Protein 3NO4 (pdb70)

Secondary structure (DSSP, 8-state):
--S---HHHHHHHS---GGGS-HHHHHHHHHH--EEEEEE--B--BTTTB-TTHHHHHHHHHHHHHHHHHT-EEPPPB----GGGTTSTT-B---HHHHHHHHHHHHHHHHHHT--EEEEEE--TTHHHHHHHHHHHHHHHHHHHT-TTGGG-EEEEEE---HHHHHHHHHHHGGGS-SSS-HHHHHHHHHH-GGG-------SS---------HHHHHHHSTT-----GGG--HHHHHHHHHHHHHHHHHHHHHHHH--/---------GGGS-HHHHHHHHHH--EEEEEE--B--BTTTB-TTHHHHHHHHHHHHHHHHH--EEPPPB----GGGTTSTT-B---HHHHHHHHHHHHHHHHHHT--EEEEEE--TTHHHHHHHHHHHHHHHHHHHT-TTGGG-EEEEEE---HHHHHHHHHHHGGGS-SSS-HHHHHHHHHH-GGG-------SS---------HHHHHHHSTT-----GGG--HHHHHHHHHHHHHHHHHHHHHHHH--/---GGGS-HHHHHHHHHH--EEEEEE--B--BTTTB-TTHHHHHHHHHHHHHHHHHT-EEPPPB----GGGTTSTT-B---HHHHHHHHHHHHHHHHHHT--EEEEEE--GGGHHHHHHHHHHHHHHHHHHT-TTGGG-EEEEEE---HHHHHHHHHHHGGGG-SSS-HHHHHHHHHH-GGG-------S----S-----HHHHHHHSTT-----GGG--HHHHHHHHHHHHHHHHHHHHHHHH--

Foldseek 3Di:
DVVDPQVLLCVQQPALEPVPDDPVRVLVLLVVFLEEEEEEEFQADFFQFAHSQLFQSLSRSLQSLLCRVAVHHYYDYHRHDCQLRVVDPRGDHDDLVVVLVVLLVVQLVSVLVPRAEYEYETRDPVNPVSVVVSQVVNLVVCVVVVRVCSVRHDYDYHYLVAPQVVVLLCVQQNQQQADGSGLQSRLQVCLSGVVSGGDDDDPPDFQHDDDTDGNVVQCVRGVRNGSHDNVSHHVVSNVVSSVNSNVRVSVVSCCRRPPD/DDDAFFQAEPVPDDPVRVLVVLVPFLEEEEEEEFQADFFPFAHSQLWQLLSVLLQRLLRRVAHHHYYDYNRHDCQLRVVDPRGDHDDLVVVLVVLLVVQLVSVLVPRAEYEYETRDPVNPVSVVVSQVVNLVVCVVVPRVCSVRHDYDYDYLVAPQVVVLLCVQQNLQQADGSGLLSRLLVCLSCVPSGGDDDDDPDFQHDDDTDGNVVSCVRGVRNGSHDNVSHHVVSSVVSSVNSSVVVSVVSVCRRPDD/DFEPVPDDPVVVLVVLVPFQEEEEEEEAQADQFPFDHSQLFQLLSVLLQVLLRVLQVHYYYYYRRHDCQLRVVDPGGDHDDLVVVLVVLLVVQVVSVLVRRAEYEYETRDPVRPVSVVVSQVVNLVVCVVVVRVCSVRHDYDYDYLVFPQVVVLLCVQQNQQQADGSGLQSLLLVCLSCVVSGGDDDDPPDAAHDDDTDGNVVSCVRGVRNGSHDNVSHHVVSSVVSSVNSNVRVSVVSCCRRPDD

B-factor: mean 28.72, std 9.18, range [11.73, 65.74]

Nearest PDB structures (foldseek):
  3no4-assembly1_B  TM=9.824E-01  e=8.957E-45  Nostoc punctiforme PCC 73102
  3a6g-assembly1_B  TM=8.422E-01  e=2.022E-15  Pseudomonas putida
  3a6g-assembly1_C  TM=8.272E-01  e=2.147E-15  Pseudomonas putida
  1j2t-assembly1_B  TM=8.326E-01  e=1.020E-14  Pseudomonas putida
  3a6j-assembly1_D  TM=8.294E-01  e=6.154E-14  Pseudomonas putida

Sequence (758 aa):
DKIHHHHHHENLYFQQGLLHLSTWQEVEAYLQQQSKGIIFPIGSTEQHGPTGLIGTDAICAEAIAAGVGDATGAIVGPTINVGALHHTAFPGTISLRPSTLIQVVRDYVTCLAKKAGFSKFYFINGHGGNIATLKAAFSETYAHLEDLQIANAQQVQCQQVANWFCGSVYKLAKELYGDDQEGSHATPSEVALTQYVYPEAIKQQAPLSPEVASGHRIYSAADFRVRYPDGRGSNPGLATPEHGKQFYDLAVKELSNNGYLEFVVNADHENLYFQGLLHLSTWQEVEAYLQQQQSKGIIFPIGSTEQHGPTGLIGTDAICAEAIAAGVGDATGAIIVGPTINVGALHHTAFPGTISLRPSTLIQVVRDYVTCLAKKAGFSKFYFINGHGGNIATLKAAFSETYAHLEDLQIANAQQVQCQQVANWFCGSVYKLAKKELYGDDQEGSHATPSEVALTQYVYPEAIKQAPLSPEEVASSGHRIYSAADFRVRYPDGRGSNPGLATPEHGKQFYDLAVKELSNGYLEEFVVNADQGLLHLSTWQEVEAYLQQQQSKGIIFPIGSTEQHGPTGLIGTDAICAEAIAAGVGDDATGAIVGPTINVGALHHTAFPGTISLRPSTLIQQVVRDYVTCLAKAGFSKFYFINGHGGNIATLKKAAFSETYAHLEDLQIANAQQVQCQQVANWFCGSVYKLAKELYGDDQEGSHATPSEVALTQYVYPEAIKQAPLSPEVASGHRIYSAADFRVRYPDGRGSNPGLATPEHGKQFYDLAVKELSNNGYLEEFVVNAD

Radius of gyration: 27.19 Å; Cα contacts (8 Å, |Δi|>4): 1730; chains: 3; bounding box: 69×75×57 Å

CATH classification: 3.40.50.10310

InterPro domains:
  IPR003785 Creatininase/formamide hydrolase [PF02633] (6-238)
  IPR003785 Creatininase/formamide hydrolase [PTHR35005] (1-244)
  IPR024087 Creatininase-like superfamily [G3DSA:3.40.50.10310] (1-248)
  IPR024087 Creatininase-like superfamily [SSF102215] (1-245)

Organism: Nostoc punctiforme (strain ATCC 29133 / PCC 73102) (NCBI:txid63737)

Structure (mmCIF, N/CA/C/O backbone):
data_3NO4
#
_entry.id   3NO4
#
_cell.length_a   89.085
_cell.length_b   89.085
_cell.length_c   211.563
_cell.angle_alpha   90.000
_cell.angle_beta   90.000
_cell.angle_gamma   90.000
#
_symmetry.space_group_name_H-M   'P 41 21 2'
#
loop_
_entity.id
_entity.type
_entity.pdbx_description
1 polymer 'creatinine amidohydrolase'
2 non-polymer 'NICKEL (II) ION'
3 non-polymer 'UNKNOWN LIGAND'
4 non-polymer 'CHLORIDE ION'
5 non-polymer 1,2-ETHANEDIOL
6 water water
#
loop_
_atom_site.group_PDB
_atom_site.id
_atom_site.type_symbol
_atom_site.label_atom_id
_atom_site.label_alt_id
_atom_site.label_comp_id
_atom_site.label_asym_id
_atom_site.label_entity_id
_atom_site.label_seq_id
_atom_site.pdbx_PDB_ins_code
_atom_site.Cartn_x
_atom_site.Cartn_y
_atom_site.Cartn_z
_atom_site.occupancy
_atom_site.B_iso_or_equiv
_atom_site.auth_seq_id
_atom_site.auth_comp_id
_atom_site.auth_asym_id
_atom_site.auth_atom_id
_atom_site.pdbx_PDB_model_num
ATOM 1 N N . ASP A 1 4 ? 77.493 45.119 15.666 1.00 62.25 -15 ASP A N 1
ATOM 2 C CA . ASP A 1 4 ? 76.403 44.309 15.031 1.00 61.90 -15 ASP A CA 1
ATOM 3 C C . ASP A 1 4 ? 76.498 42.784 15.386 1.00 60.75 -15 ASP A C 1
ATOM 4 O O . ASP A 1 4 ? 77.582 42.216 15.507 1.00 59.49 -15 ASP A O 1
ATOM 9 N N . LYS A 1 5 ? 75.324 42.163 15.522 1.00 60.82 -14 LYS A N 1
ATOM 10 C CA . LYS A 1 5 ? 75.107 40.762 15.967 1.00 59.81 -14 LYS A CA 1
ATOM 11 C C . LYS A 1 5 ? 75.694 39.690 15.024 1.00 57.77 -14 LYS A C 1
ATOM 12 O O . LYS A 1 5 ? 76.380 38.761 15.477 1.00 56.39 -14 LYS A O 1
ATOM 18 N N . ILE A 1 6 ? 75.414 39.828 13.723 1.00 56.85 -13 ILE A N 1
ATOM 19 C CA . ILE A 1 6 ? 75.887 38.888 12.683 1.00 55.18 -13 ILE A CA 1
ATOM 20 C C . ILE A 1 6 ? 77.344 39.212 12.282 1.00 54.45 -13 ILE A C 1
ATOM 21 O O . ILE A 1 6 ? 78.180 38.300 12.145 1.00 52.98 -13 ILE A O 1
ATOM 26 N N . HIS A 1 7 ? 77.638 40.513 12.143 1.00 54.68 -12 HIS A N 1
ATOM 27 C CA . HIS A 1 7 ? 78.923 41.043 11.633 1.00 54.05 -12 HIS A CA 1
ATOM 28 C C . HIS A 1 7 ? 79.658 41.848 12.722 1.00 53.94 -12 HIS A C 1
ATOM 29 O O . HIS A 1 7 ? 79.504 43.076 12.807 1.00 54.51 -12 HIS A O 1
ATOM 36 N N . HIS A 1 8 ? 80.412 41.144 13.571 1.00 52.61 -11 HIS A N 1
ATOM 37 C CA . HIS A 1 8 ? 81.180 41.765 14.678 1.00 53.11 -11 HIS A CA 1
ATOM 38 C C . HIS A 1 8 ? 82.706 41.538 14.552 1.00 51.76 -11 HIS A C 1
ATOM 39 O O . HIS A 1 8 ? 83.417 41.654 15.552 1.00 52.12 -11 HIS A O 1
ATOM 46 N N . HIS A 1 9 ? 83.194 41.217 13.343 1.00 50.12 -10 HIS A N 1
ATOM 47 C CA . HIS A 1 9 ? 84.634 41.216 13.028 1.00 48.89 -10 HIS A CA 1
ATOM 48 C C . HIS A 1 9 ? 84.878 42.148 11.838 1.00 49.38 -10 HIS A C 1
ATOM 49 O O . HIS A 1 9 ? 85.124 41.701 10.720 1.00 48.20 -10 HIS A O 1
ATOM 56 N N . HIS A 1 10 ? 84.825 43.454 12.102 1.00 50.68 -9 HIS A N 1
ATOM 57 C CA . HIS A 1 10 ? 84.796 44.458 11.027 1.00 52.11 -9 HIS A CA 1
ATOM 58 C C . HIS A 1 10 ? 86.097 44.583 10.190 1.00 50.99 -9 HIS A C 1
ATOM 59 O O . HIS A 1 10 ? 85.994 44.714 8.965 1.00 50.46 -9 HIS A O 1
ATOM 66 N N . HIS A 1 11 ? 87.279 44.517 10.824 1.00 50.14 -8 HIS A N 1
ATOM 67 C CA . HIS A 1 11 ? 88.577 44.534 10.088 1.00 49.60 -8 HIS A CA 1
ATOM 68 C C . HIS A 1 11 ? 88.701 43.321 9.142 1.00 47.41 -8 HIS A C 1
ATOM 69 O O . HIS A 1 11 ? 89.121 43.472 7.992 1.00 46.07 -8 HIS A O 1
ATOM 76 N N . HIS A 1 12 ? 88.346 42.133 9.650 1.00 45.54 -7 HIS A N 1
ATOM 77 C CA . HIS A 1 12 ? 88.247 40.921 8.827 1.00 43.71 -7 HIS A CA 1
ATOM 78 C C . HIS A 1 12 ? 87.339 41.079 7.594 1.00 43.53 -7 HIS A C 1
ATOM 79 O O . HIS A 1 12 ? 87.741 40.750 6.475 1.00 41.60 -7 HIS A O 1
ATOM 86 N N . GLU A 1 13 ? 86.126 41.589 7.820 1.00 44.14 -6 GLU A N 1
ATOM 87 C CA . GLU A 1 13 ? 85.156 41.833 6.736 1.00 44.83 -6 GLU A CA 1
ATOM 88 C C . GLU A 1 13 ? 85.622 42.857 5.690 1.00 44.28 -6 GLU A C 1
ATOM 89 O O . GLU A 1 13 ? 85.401 42.661 4.497 1.00 43.07 -6 GLU A O 1
ATOM 95 N N . ASN A 1 14 ? 86.269 43.929 6.137 1.00 44.70 -5 ASN A N 1
ATOM 96 C CA . ASN A 1 14 ? 86.859 44.921 5.204 1.00 45.60 -5 ASN A CA 1
ATOM 97 C C . ASN A 1 14 ? 87.941 44.321 4.321 1.00 43.93 -5 ASN A C 1
ATOM 98 O O . ASN A 1 14 ? 87.980 44.622 3.130 1.00 43.36 -5 ASN A O 1
ATOM 103 N N . LEU A 1 15 ? 88.773 43.449 4.904 1.00 42.36 -4 LEU A N 1
ATOM 104 C CA . LEU A 1 15 ? 89.881 42.817 4.179 1.00 41.72 -4 LEU A CA 1
ATOM 105 C C . LEU A 1 15 ? 89.418 41.661 3.285 1.00 41.19 -4 LEU A C 1
ATOM 106 O O . LEU A 1 15 ? 89.893 41.562 2.159 1.00 40.53 -4 LEU A O 1
ATOM 111 N N . TYR A 1 16 ? 88.514 40.799 3.804 1.00 41.19 -3 TYR A N 1
ATOM 112 C CA . TYR A 1 16 ? 88.059 39.555 3.121 1.00 39.49 -3 TYR A CA 1
ATOM 113 C C . TYR A 1 16 ? 87.010 39.787 2.033 1.00 40.01 -3 TYR A C 1
ATOM 114 O O . TYR A 1 16 ? 87.103 39.181 0.965 1.00 39.47 -3 TYR A O 1
ATOM 123 N N . PHE A 1 17 ? 86.007 40.641 2.293 1.00 40.90 -2 PHE A N 1
ATOM 124 C CA . PHE A 1 17 ? 84.908 40.881 1.333 1.00 41.75 -2 PHE A CA 1
ATOM 125 C C . PHE A 1 17 ? 85.271 41.970 0.334 1.00 42.24 -2 PHE A C 1
ATOM 126 O O . PHE A 1 17 ? 84.660 43.039 0.311 1.00 43.51 -2 PHE A O 1
ATOM 134 N N . GLN A 1 18 ? 86.301 41.664 -0.460 1.00 41.41 -1 GLN A N 1
ATOM 135 C CA A GLN A 1 18 ? 86.753 42.492 -1.583 0.50 41.92 -1 GLN A CA 1
ATOM 136 C CA B GLN A 1 18 ? 86.703 42.476 -1.601 0.50 42.09 -1 GLN A CA 1
ATOM 137 C C . GLN A 1 18 ? 87.030 41.555 -2.758 1.00 41.20 -1 GLN A C 1
ATOM 138 O O . GLN A 1 18 ? 87.271 40.332 -2.557 1.00 40.32 -1 GLN A O 1
ATOM 149 N N . GLY A 1 19 ? 86.986 42.125 -3.965 1.00 40.88 0 GLY A N 1
ATOM 150 C CA . GLY A 1 19 ? 87.251 41.373 -5.199 1.00 39.19 0 GLY A CA 1
ATOM 151 C C . GLY A 1 19 ? 86.067 40.458 -5.508 1.00 37.76 0 GLY A C 1
ATOM 152 O O . GLY A 1 19 ? 84.900 40.844 -5.248 1.00 39.68 0 GLY A O 1
ATOM 161 N N . LEU A 1 21 ? 84.886 36.702 -4.650 1.00 26.80 2 LEU A N 1
ATOM 162 C CA . LEU A 1 21 ? 84.882 35.409 -3.991 1.00 25.01 2 LEU A CA 1
ATOM 163 C C . LEU A 1 21 ? 83.966 34.422 -4.733 1.00 23.85 2 LEU A C 1
ATOM 164 O O . LEU A 1 21 ? 82.836 34.747 -5.052 1.00 23.46 2 LEU A O 1
ATOM 169 N N . LEU A 1 22 ? 84.455 33.198 -4.959 1.00 22.70 3 LEU A N 1
ATOM 170 C CA . LEU A 1 22 ? 83.647 32.142 -5.512 1.00 21.69 3 LEU A CA 1
ATOM 171 C C . LEU A 1 22 ? 82.364 31.969 -4.744 1.00 21.84 3 LEU A C 1
ATOM 172 O O . LEU A 1 22 ? 81.313 31.819 -5.351 1.00 21.81 3 LEU A O 1
ATOM 177 N N . HIS A 1 23 ? 82.454 31.972 -3.414 1.00 22.39 4 HIS A N 1
ATOM 178 C CA . HIS A 1 23 ? 81.276 31.779 -2.555 1.00 23.12 4 HIS A CA 1
ATOM 179 C C . HIS A 1 23 ? 80.206 32.867 -2.695 1.00 24.04 4 HIS A C 1
ATOM 180 O O . HIS A 1 23 ? 79.036 32.573 -2.486 1.00 24.87 4 HIS A O 1
ATOM 187 N N . LEU A 1 24 ? 80.579 34.081 -3.115 1.00 25.17 5 LEU A N 1
ATOM 188 C CA . LEU A 1 24 ? 79.611 35.159 -3.342 1.00 27.02 5 LEU A CA 1
ATOM 189 C C . LEU A 1 24 ? 79.264 35.365 -4.837 1.00 27.42 5 LEU A C 1
ATOM 190 O O . LEU A 1 24 ? 78.860 36.447 -5.228 1.00 27.35 5 LEU A O 1
ATOM 195 N N . SER A 1 25 ? 79.407 34.312 -5.649 1.00 26.88 6 SER A N 1
ATOM 196 C CA . SER A 1 25 ? 79.175 34.338 -7.087 1.00 26.52 6 SER A CA 1
ATOM 197 C C . SER A 1 25 ? 78.168 33.250 -7.479 1.00 26.50 6 SER A C 1
ATOM 198 O O . SER A 1 25 ? 78.056 32.223 -6.819 1.00 26.26 6 SER A O 1
ATOM 201 N N . THR A 1 26 ? 77.451 33.480 -8.573 1.00 26.64 7 THR A N 1
ATOM 202 C CA . THR A 1 26 ? 76.589 32.476 -9.157 1.00 26.28 7 THR A CA 1
ATOM 203 C C . THR A 1 26 ? 77.425 31.669 -10.136 1.00 25.75 7 THR A C 1
ATOM 204 O O . THR A 1 26 ? 78.564 32.070 -10.535 1.00 25.17 7 THR A O 1
ATOM 208 N N . TRP A 1 27 ? 76.865 30.531 -10.537 1.00 24.45 8 TRP A N 1
ATOM 209 C CA . TRP A 1 27 ? 77.488 29.723 -11.551 1.00 23.26 8 TRP A CA 1
ATOM 210 C C . TRP A 1 27 ? 77.590 30.492 -12.878 1.00 23.91 8 TRP A C 1
ATOM 211 O O . TRP A 1 27 ? 78.580 30.364 -13.560 1.00 23.97 8 TRP A O 1
ATOM 222 N N . GLN A 1 28 ? 76.579 31.263 -13.232 1.00 25.25 9 GLN A N 1
ATOM 223 C CA . GLN A 1 28 ? 76.641 32.123 -14.438 1.00 26.99 9 GLN A CA 1
ATOM 224 C C . GLN A 1 28 ? 77.781 33.154 -14.401 1.00 26.89 9 GLN A C 1
ATOM 225 O O . GLN A 1 28 ? 78.475 33.360 -15.399 1.00 27.48 9 GLN A O 1
ATOM 231 N N . GLU A 1 29 ? 77.998 33.769 -13.237 1.00 27.52 10 GLU A N 1
ATOM 232 C CA . GLU A 1 29 ? 79.158 34.685 -13.024 1.00 26.55 10 GLU A CA 1
ATOM 233 C C . GLU A 1 29 ? 80.489 33.957 -13.174 1.00 25.27 10 GLU A C 1
ATOM 234 O O . GLU A 1 29 ? 81.399 34.509 -13.784 1.00 24.48 10 GLU A O 1
ATOM 240 N N . VAL A 1 30 ? 80.586 32.722 -12.656 1.00 24.18 11 VAL A N 1
ATOM 241 C CA . VAL A 1 30 ? 81.795 31.907 -12.831 1.00 23.62 11 VAL A CA 1
ATOM 242 C C . VAL A 1 30 ? 82.037 31.526 -14.317 1.00 24.42 11 VAL A C 1
ATOM 243 O O . VAL A 1 30 ? 83.165 31.630 -14.783 1.00 23.86 11 VAL A O 1
ATOM 247 N N . GLU A 1 31 ? 80.975 31.121 -15.022 1.00 24.18 12 GLU A N 1
ATOM 248 C CA . GLU A 1 31 ? 80.998 30.907 -16.457 1.00 25.71 12 GLU A CA 1
ATOM 249 C C . GLU A 1 31 ? 81.456 32.168 -17.208 1.00 26.54 12 GLU A C 1
ATOM 250 O O . GLU A 1 31 ? 82.334 32.080 -18.066 1.00 27.20 12 GLU A O 1
ATOM 256 N N . ALA A 1 32 ? 80.913 33.330 -16.854 1.00 26.78 13 ALA A N 1
ATOM 257 C CA . ALA A 1 32 ? 81.350 34.596 -17.468 1.00 27.83 13 ALA A CA 1
ATOM 258 C C . ALA A 1 32 ? 82.848 34.879 -17.189 1.00 27.47 13 ALA A C 1
ATOM 259 O O . ALA A 1 32 ? 83.596 35.208 -18.111 1.00 27.76 13 ALA A O 1
ATOM 261 N N . TYR A 1 33 ? 83.282 34.686 -15.942 1.00 27.02 14 TYR A N 1
ATOM 262 C CA . TYR A 1 33 ? 84.699 34.819 -15.548 1.00 25.86 14 TYR A CA 1
ATOM 263 C C . TYR A 1 33 ? 85.629 33.937 -16.369 1.00 26.62 14 TYR A C 1
ATOM 264 O O . TYR A 1 33 ? 86.691 34.409 -16.804 1.00 26.80 14 TYR A O 1
ATOM 273 N N . LEU A 1 34 ? 85.237 32.670 -16.560 1.00 26.83 15 LEU A N 1
ATOM 274 C CA . LEU A 1 34 ? 86.032 31.703 -17.334 1.00 26.84 15 LEU A CA 1
ATOM 275 C C . LEU A 1 34 ? 86.258 32.052 -18.808 1.00 28.64 15 LEU A C 1
ATOM 276 O O . LEU A 1 34 ? 87.171 31.501 -19.408 1.00 28.58 15 LEU A O 1
ATOM 281 N N . GLN A 1 35 ? 85.446 32.947 -19.377 1.00 30.52 16 GLN A N 1
ATOM 282 C CA . GLN A 1 35 ? 85.740 33.503 -20.712 1.00 32.24 16 GLN A CA 1
ATOM 283 C C . GLN A 1 35 ? 87.009 34.382 -20.700 1.00 32.40 16 GLN A C 1
ATOM 284 O O . GLN A 1 35 ? 87.693 34.443 -21.701 1.00 32.29 16 GLN A O 1
ATOM 290 N N . GLN A 1 36 ? 87.280 35.053 -19.566 1.00 32.64 17 GLN A N 1
ATOM 291 C CA A GLN A 1 36 ? 88.378 36.021 -19.421 0.50 32.74 17 GLN A CA 1
ATOM 292 C CA B GLN A 1 36 ? 88.393 36.021 -19.432 0.50 32.94 17 GLN A CA 1
ATOM 293 C C . GLN A 1 36 ? 89.631 35.390 -18.786 1.00 31.57 17 GLN A C 1
ATOM 294 O O . GLN A 1 36 ? 90.737 35.774 -19.104 1.00 31.33 17 GLN A O 1
ATOM 305 N N . SER A 1 37 ? 89.455 34.434 -17.875 1.00 30.13 18 SER A N 1
ATOM 306 C CA . SER A 1 37 ? 90.589 33.863 -17.141 1.00 28.89 18 SER A CA 1
ATOM 307 C C . SER A 1 37 ? 90.371 32.430 -16.752 1.00 27.94 18 SER A C 1
ATOM 308 O O . SER A 1 37 ? 89.247 32.055 -16.502 1.00 27.91 18 SER A O 1
ATOM 311 N N . LYS A 1 38 ? 91.456 31.640 -16.698 1.00 26.53 19 LYS A N 1
ATOM 312 C CA . LYS A 1 38 ? 91.390 30.262 -16.215 1.00 26.21 19 LYS A CA 1
ATOM 313 C C . LYS A 1 38 ? 92.074 30.093 -14.848 1.00 24.09 19 LYS A C 1
ATOM 314 O O . LYS A 1 38 ? 92.275 28.958 -14.404 1.00 22.76 19 LYS A O 1
ATOM 320 N N . GLY A 1 39 ? 92.349 31.209 -14.157 1.00 23.07 20 GLY A N 1
ATOM 321 C CA . GLY A 1 39 ? 93.016 31.185 -12.871 1.00 22.16 20 GLY A CA 1
ATOM 322 C C . GLY A 1 39 ? 92.063 31.259 -11.680 1.00 22.04 20 GLY A C 1
ATOM 323 O O . GLY A 1 39 ? 90.974 31.827 -11.761 1.00 22.70 20 GLY A O 1
ATOM 324 N N . ILE A 1 40 ? 92.469 30.625 -10.588 1.00 21.19 21 ILE A N 1
ATOM 325 C CA . ILE A 1 40 ? 91.772 30.655 -9.320 1.00 20.69 21 ILE A CA 1
ATOM 326 C C . ILE A 1 40 ? 92.818 30.577 -8.186 1.00 20.10 21 ILE A C 1
ATOM 327 O O . ILE A 1 40 ? 93.839 29.858 -8.304 1.00 20.39 21 ILE A O 1
ATOM 332 N N . ILE A 1 41 ? 92.567 31.350 -7.134 1.00 20.94 22 ILE A N 1
ATOM 333 C CA . ILE A 1 41 ? 93.405 31.402 -5.930 1.00 20.92 22 ILE A CA 1
ATOM 334 C C . ILE A 1 41 ? 92.683 30.617 -4.846 1.00 21.05 22 ILE A C 1
ATOM 335 O O . ILE A 1 41 ? 91.465 30.831 -4.644 1.00 22.04 22 ILE A O 1
ATOM 340 N N . PHE A 1 42 ? 93.381 29.648 -4.244 1.00 20.25 23 PHE A N 1
ATOM 341 C CA . PHE A 1 42 ? 92.946 29.024 -2.998 1.00 20.59 23 PHE A CA 1
ATOM 342 C C . PHE A 1 42 ? 93.777 29.469 -1.809 1.00 21.18 23 PHE A C 1
ATOM 343 O O . PHE A 1 42 ? 94.986 29.259 -1.823 1.00 22.12 23 PHE A O 1
ATOM 351 N N . PRO A 1 43 ? 93.138 30.075 -0.779 1.00 21.78 24 PRO A N 1
ATOM 352 C CA . PRO A 1 43 ? 93.890 30.243 0.465 1.00 22.17 24 PRO A CA 1
ATOM 353 C C . PRO A 1 43 ? 93.934 28.893 1.176 1.00 20.83 24 PRO A C 1
ATOM 354 O O . PRO A 1 43 ? 92.901 28.207 1.239 1.00 21.62 24 PRO A O 1
ATOM 358 N N . ILE A 1 44 ? 95.105 28.503 1.649 1.00 20.38 25 ILE A N 1
ATOM 359 C CA . ILE A 1 44 ? 95.265 27.291 2.436 1.00 19.77 25 ILE A CA 1
ATOM 360 C C . ILE A 1 44 ? 96.035 27.588 3.705 1.00 19.59 25 ILE A C 1
ATOM 361 O O . ILE A 1 44 ? 97.119 28.132 3.657 1.00 21.61 25 ILE A O 1
ATOM 366 N N . GLY A 1 45 ? 95.445 27.257 4.844 1.00 20.11 26 GLY A N 1
ATOM 367 C CA . GLY A 1 45 ? 96.136 27.352 6.130 1.00 20.81 26 GLY A CA 1
ATOM 368 C C . GLY A 1 45 ? 96.102 26.070 6.951 1.00 21.44 26 GLY A C 1
ATOM 369 O O . GLY A 1 45 ? 96.421 24.961 6.458 1.00 21.01 26 GLY A O 1
ATOM 370 N N . SER A 1 46 ? 95.754 26.242 8.219 1.00 21.51 27 SER A N 1
ATOM 371 C CA . SER A 1 46 ? 95.837 25.198 9.218 1.00 21.33 27 SER A CA 1
ATOM 372 C C . SER A 1 46 ? 95.090 25.625 10.458 1.00 20.61 27 SER A C 1
ATOM 373 O O . SER A 1 46 ? 94.880 26.834 10.686 1.00 21.23 27 SER A O 1
ATOM 376 N N . THR A 1 47 ? 94.715 24.645 11.258 1.00 19.05 28 THR A N 1
ATOM 377 C CA . THR A 1 47 ? 94.058 24.842 12.549 1.00 19.61 28 THR A CA 1
ATOM 378 C C . THR A 1 47 ? 94.991 24.180 13.561 1.00 19.95 28 THR A C 1
ATOM 379 O O . THR A 1 47 ? 94.964 22.977 13.715 1.00 18.79 28 THR A O 1
ATOM 383 N N . GLU A 1 48 ? 95.872 24.976 14.184 1.00 20.58 29 GLU A N 1
ATOM 384 C CA . GLU A 1 48 ? 96.929 24.420 15.041 1.00 20.80 29 GLU A CA 1
ATOM 385 C C . GLU A 1 48 ? 97.374 25.425 16.074 1.00 20.95 29 GLU A C 1
ATOM 386 O O . GLU A 1 48 ? 97.387 26.641 15.809 1.00 20.35 29 GLU A O 1
ATOM 392 N N . GLN A 1 49 ? 97.856 24.897 17.193 1.00 20.42 30 GLN A N 1
ATOM 393 C CA . GLN A 1 49 ? 98.430 25.704 18.256 1.00 21.07 30 GLN A CA 1
ATOM 394 C C . GLN A 1 49 ? 99.446 26.743 17.719 1.00 20.57 30 GLN A C 1
ATOM 395 O O . GLN A 1 49 ? 100.230 26.449 16.813 1.00 20.39 30 GLN A O 1
ATOM 401 N N . HIS A 1 50 ? 99.386 27.951 18.243 1.00 21.03 31 HIS A N 1
ATOM 402 C CA . HIS A 1 50 ? 100.401 28.998 17.989 1.00 22.74 31 HIS A CA 1
ATOM 403 C C . HIS A 1 50 ? 100.877 29.644 19.307 1.00 23.19 31 HIS A C 1
ATOM 404 O O . HIS A 1 50 ? 100.990 30.839 19.433 1.00 23.37 31 HIS A O 1
ATOM 411 N N . GLY A 1 51 ? 101.231 28.804 20.274 1.00 23.14 32 GLY A N 1
ATOM 412 C CA . GLY A 1 51 ? 101.772 29.273 21.508 1.00 24.14 32 GLY A CA 1
ATOM 413 C C . GLY A 1 51 ? 100.699 29.839 22.432 1.00 24.57 32 GLY A C 1
ATOM 414 O O . GLY A 1 51 ? 99.511 29.748 22.120 1.00 25.10 32 GLY A O 1
ATOM 415 N N . PRO A 1 52 ? 101.111 30.376 23.588 1.00 25.32 33 PRO A N 1
ATOM 416 C CA . PRO A 1 52 ? 100.185 31.029 24.554 1.00 25.72 33 PRO A CA 1
ATOM 417 C C . PRO A 1 52 ? 99.348 32.194 24.023 1.00 26.08 33 PRO A C 1
ATOM 418 O O . PRO A 1 52 ? 98.254 32.414 24.529 1.00 26.20 33 PRO A O 1
ATOM 422 N N . THR A 1 53 ? 99.886 32.960 23.076 1.00 25.89 34 THR A N 1
ATOM 423 C CA . THR A 1 53 ? 99.261 34.199 22.603 1.00 26.51 34 THR A CA 1
ATOM 424 C C . THR A 1 53 ? 98.764 34.119 21.159 1.00 25.75 34 THR A C 1
ATOM 425 O O . THR A 1 53 ? 98.138 35.058 20.700 1.00 26.51 34 THR A O 1
ATOM 429 N N . GLY A 1 54 ? 99.056 33.025 20.435 1.00 24.54 35 GLY A N 1
ATOM 430 C CA . GLY A 1 54 ? 98.691 32.909 19.037 1.00 23.41 35 GLY A CA 1
ATOM 431 C C . GLY A 1 54 ? 97.336 32.278 18.829 1.00 22.97 35 GLY A C 1
ATOM 432 O O . GLY A 1 54 ? 96.935 31.347 19.521 1.00 22.74 35 GLY A O 1
ATOM 433 N N . LEU A 1 55 ? 96.666 32.741 17.800 1.00 22.88 36 LEU A N 1
ATOM 434 C CA . LEU A 1 55 ? 95.403 32.172 17.382 1.00 22.40 36 LEU A CA 1
ATOM 435 C C . LEU A 1 55 ? 95.568 30.809 16.721 1.00 20.57 36 LEU A C 1
ATOM 436 O O . LEU A 1 55 ? 96.435 30.617 15.869 1.00 20.03 36 LEU A O 1
ATOM 441 N N . ILE A 1 56 ? 94.720 29.861 17.094 1.00 20.26 37 ILE A N 1
ATOM 442 C CA . ILE A 1 56 ? 94.734 28.510 16.471 1.00 18.99 37 ILE A CA 1
ATOM 443 C C . ILE A 1 56 ? 94.493 28.594 14.970 1.00 19.33 37 ILE A C 1
ATOM 444 O O . ILE A 1 56 ? 94.995 27.761 14.239 1.00 19.97 37 ILE A O 1
ATOM 449 N N . GLY A 1 57 ? 93.760 29.630 14.515 1.00 20.38 38 GLY A N 1
ATOM 450 C CA . GLY A 1 57 ? 93.513 29.856 13.093 1.00 20.42 38 GLY A CA 1
ATOM 451 C C . GLY A 1 57 ? 94.566 30.660 12.341 1.00 20.25 38 GLY A C 1
ATOM 452 O O . GLY A 1 57 ? 94.402 30.871 11.173 1.00 20.27 38 GLY A O 1
ATOM 453 N N . THR A 1 58 ? 95.643 31.080 12.998 1.00 20.77 39 THR A N 1
ATOM 454 C CA . THR A 1 58 ? 96.632 32.006 12.431 1.00 20.84 39 THR A CA 1
ATOM 455 C C . THR A 1 58 ? 96.924 31.749 10.940 1.00 20.94 39 THR A C 1
ATOM 456 O O . THR A 1 58 ? 96.781 32.661 10.128 1.00 20.66 39 THR A O 1
ATOM 460 N N . ASP A 1 59 ? 97.286 30.503 10.600 1.00 21.17 40 ASP A N 1
ATOM 461 C CA . ASP A 1 59 ? 97.692 30.169 9.216 1.00 21.83 40 ASP A CA 1
ATOM 462 C C . ASP A 1 59 ? 96.567 30.344 8.228 1.00 21.92 40 ASP A C 1
ATOM 463 O O . ASP A 1 59 ? 96.792 30.919 7.160 1.00 23.81 40 ASP A O 1
ATOM 468 N N . ALA A 1 60 ? 95.368 29.912 8.598 1.00 20.80 41 ALA A N 1
ATOM 469 C CA . ALA A 1 60 ? 94.167 30.165 7.771 1.00 20.80 41 ALA A CA 1
ATOM 470 C C . ALA A 1 60 ? 93.813 31.662 7.691 1.00 20.82 41 ALA A C 1
ATOM 471 O O . ALA A 1 60 ? 93.496 32.142 6.609 1.00 20.78 41 ALA A O 1
ATOM 473 N N . ILE A 1 61 ? 93.888 32.367 8.820 1.00 20.21 42 ILE A N 1
ATOM 474 C CA . ILE A 1 61 ? 93.572 33.813 8.903 1.00 20.92 42 ILE A CA 1
ATOM 475 C C . ILE A 1 61 ? 94.492 34.598 7.952 1.00 21.46 42 ILE A C 1
ATOM 476 O O . ILE A 1 61 ? 94.018 35.408 7.134 1.00 20.80 42 ILE A O 1
ATOM 481 N N . CYS A 1 62 ? 95.785 34.291 8.031 1.00 21.04 43 CYS A N 1
ATOM 482 C CA . CYS A 1 62 ? 96.796 34.964 7.232 1.00 22.67 43 CYS A CA 1
ATOM 483 C C . CYS A 1 62 ? 96.600 34.707 5.750 1.00 22.82 43 CYS A C 1
ATOM 484 O O . CYS A 1 62 ? 96.475 35.667 4.980 1.00 22.68 43 CYS A O 1
ATOM 487 N N . ALA A 1 63 ? 96.546 33.413 5.371 1.00 22.82 44 ALA A N 1
ATOM 488 C CA . ALA A 1 63 ? 96.339 33.017 3.977 1.00 22.22 44 ALA A CA 1
ATOM 489 C C . ALA A 1 63 ? 95.066 33.617 3.357 1.00 23.24 44 ALA A C 1
ATOM 490 O O . ALA A 1 63 ? 95.104 34.130 2.233 1.00 23.21 44 ALA A O 1
ATOM 492 N N . GLU A 1 64 ? 93.961 33.550 4.109 1.00 22.19 45 GLU A N 1
ATOM 493 C CA . GLU A 1 64 ? 92.666 34.056 3.683 1.00 23.77 45 GLU A CA 1
ATOM 494 C C . GLU A 1 64 ? 92.692 35.543 3.416 1.00 23.33 45 GLU A C 1
ATOM 495 O O . GLU A 1 64 ? 92.248 35.971 2.363 1.00 23.29 45 GLU A O 1
ATOM 501 N N . ALA A 1 65 ? 93.172 36.310 4.392 1.00 22.47 46 ALA A N 1
ATOM 502 C CA . ALA A 1 65 ? 93.245 37.760 4.267 1.00 23.20 46 ALA A CA 1
ATOM 503 C C . ALA A 1 65 ? 94.142 38.205 3.073 1.00 23.32 46 ALA A C 1
ATOM 504 O O . ALA A 1 65 ? 93.751 39.069 2.248 1.00 23.59 46 ALA A O 1
ATOM 506 N N . ILE A 1 66 ? 95.323 37.595 2.971 1.00 23.83 47 ILE A N 1
ATOM 507 C CA . ILE A 1 66 ? 96.249 37.913 1.876 1.00 24.30 47 ILE A CA 1
ATOM 508 C C . ILE A 1 66 ? 95.628 37.497 0.504 1.00 24.53 47 ILE A C 1
ATOM 509 O O . ILE A 1 66 ? 95.674 38.280 -0.448 1.00 25.62 47 ILE A O 1
ATOM 514 N N . ALA A 1 67 ? 95.021 36.309 0.434 1.00 23.49 48 ALA A N 1
ATOM 515 C CA . ALA A 1 67 ? 94.393 35.814 -0.794 1.00 23.23 48 ALA A CA 1
ATOM 516 C C . ALA A 1 67 ? 93.302 36.762 -1.286 1.00 23.62 48 ALA A C 1
ATOM 517 O O . ALA A 1 67 ? 93.231 37.056 -2.490 1.00 23.50 48 ALA A O 1
ATOM 519 N N . ALA A 1 68 ? 92.475 37.271 -0.358 1.00 23.88 49 ALA A N 1
ATOM 520 C CA . ALA A 1 68 ? 91.406 38.202 -0.749 1.00 24.68 49 ALA A CA 1
ATOM 521 C C . ALA A 1 68 ? 92.027 39.487 -1.317 1.00 25.09 49 ALA A C 1
ATOM 522 O O . ALA A 1 68 ? 91.561 40.011 -2.339 1.00 26.33 49 ALA A O 1
ATOM 524 N N . GLY A 1 69 ? 93.099 39.956 -0.690 1.00 24.90 50 GLY A N 1
ATOM 525 C CA . GLY A 1 69 ? 93.842 41.121 -1.174 1.00 25.11 50 GLY A CA 1
ATOM 526 C C . GLY A 1 69 ? 94.409 40.915 -2.567 1.00 24.53 50 GLY A C 1
ATOM 527 O O . GLY A 1 69 ? 94.311 41.803 -3.423 1.00 24.28 50 GLY A O 1
ATOM 528 N N . VAL A 1 70 ? 94.963 39.723 -2.812 1.00 24.28 51 VAL A N 1
ATOM 529 C CA . VAL A 1 70 ? 95.578 39.415 -4.093 1.00 24.12 51 VAL A CA 1
ATOM 530 C C . VAL A 1 70 ? 94.486 39.304 -5.159 1.00 24.69 51 VAL A C 1
ATOM 531 O O . VAL A 1 70 ? 94.622 39.869 -6.254 1.00 25.64 51 VAL A O 1
ATOM 535 N N . GLY A 1 71 ? 93.393 38.603 -4.838 1.00 24.71 52 GLY A N 1
ATOM 536 C CA . GLY A 1 71 ? 92.211 38.535 -5.705 1.00 24.92 52 GLY A CA 1
ATOM 537 C C . GLY A 1 71 ? 91.799 39.933 -6.116 1.00 27.07 52 GLY A C 1
ATOM 538 O O . GLY A 1 71 ? 91.735 40.246 -7.297 1.00 27.75 52 GLY A O 1
ATOM 539 N N . ASP A 1 72 ? 91.592 40.791 -5.136 1.00 28.30 53 ASP A N 1
ATOM 540 C CA . ASP A 1 72 ? 91.181 42.163 -5.405 1.00 31.16 53 ASP A CA 1
ATOM 541 C C . ASP A 1 72 ? 92.174 42.919 -6.322 1.00 31.53 53 ASP A C 1
ATOM 542 O O . ASP A 1 72 ? 91.753 43.592 -7.265 1.00 31.79 53 ASP A O 1
ATOM 547 N N . ALA A 1 73 ? 93.468 42.748 -6.070 1.00 30.66 54 ALA A N 1
ATOM 548 C CA . ALA A 1 73 ? 94.507 43.450 -6.852 1.00 31.13 54 ALA A CA 1
ATOM 549 C C . ALA A 1 73 ? 94.665 42.900 -8.269 1.00 30.25 54 ALA A C 1
ATOM 550 O O . ALA A 1 73 ? 95.118 43.639 -9.146 1.00 30.33 54 ALA A O 1
ATOM 552 N N . THR A 1 74 ? 94.327 41.622 -8.492 1.00 28.07 55 THR A N 1
ATOM 553 C CA . THR A 1 74 ? 94.635 40.975 -9.770 1.00 28.52 55 THR A CA 1
ATOM 554 C C . THR A 1 74 ? 93.410 40.695 -10.643 1.00 28.43 55 THR A C 1
ATOM 555 O O . THR A 1 74 ? 93.592 40.407 -11.808 1.00 30.27 55 THR A O 1
ATOM 559 N N . GLY A 1 75 ? 92.194 40.774 -10.106 1.00 27.93 56 GLY A N 1
ATOM 560 C CA . GLY A 1 75 ? 91.021 40.246 -10.779 1.00 27.54 56 GLY A CA 1
ATOM 561 C C . GLY A 1 75 ? 90.832 38.726 -10.668 1.00 26.71 56 GLY A C 1
ATOM 562 O O . GLY A 1 75 ? 89.999 38.185 -11.380 1.00 28.26 56 GLY A O 1
ATOM 563 N N . ALA A 1 76 ? 91.582 38.025 -9.810 1.00 25.23 57 ALA A N 1
ATOM 564 C CA . ALA A 1 76 ? 91.430 36.568 -9.675 1.00 23.62 57 ALA A CA 1
ATOM 565 C C . ALA A 1 76 ? 90.243 36.205 -8.782 1.00 23.69 57 ALA A C 1
ATOM 566 O O . ALA A 1 76 ? 90.054 36.778 -7.711 1.00 23.12 57 ALA A O 1
ATOM 568 N N . ILE A 1 77 ? 89.494 35.189 -9.196 1.00 23.60 58 ILE A N 1
ATOM 569 C CA . ILE A 1 77 ? 88.472 34.577 -8.354 1.00 23.31 58 ILE A CA 1
ATOM 570 C C . ILE A 1 77 ? 89.139 33.838 -7.192 1.00 23.02 58 ILE A C 1
ATOM 571 O O . ILE A 1 77 ? 90.183 33.176 -7.373 1.00 23.17 58 ILE A O 1
ATOM 576 N N . VAL A 1 78 ? 88.567 33.978 -5.993 1.00 23.05 59 VAL A N 1
ATOM 577 C CA . VAL A 1 78 ? 89.178 33.414 -4.775 1.00 22.19 59 VAL A CA 1
ATOM 578 C C . VAL A 1 78 ? 88.237 32.364 -4.231 1.00 22.49 59 VAL A C 1
ATOM 579 O O . VAL A 1 78 ? 87.104 32.681 -3.840 1.00 22.40 59 VAL A O 1
ATOM 583 N N . GLY A 1 79 ? 88.703 31.107 -4.244 1.00 21.98 60 GLY A N 1
ATOM 584 C CA . GLY A 1 79 ? 87.934 30.008 -3.694 1.00 22.02 60 GLY A CA 1
ATOM 585 C C . GLY A 1 79 ? 87.881 30.006 -2.165 1.00 22.15 60 GLY A C 1
ATOM 586 O O . GLY A 1 79 ? 88.547 30.796 -1.526 1.00 21.88 60 GLY A O 1
ATOM 587 N N . PRO A 1 80 ? 87.053 29.124 -1.575 1.00 22.72 61 PRO A N 1
ATOM 588 C CA . PRO A 1 80 ? 86.909 29.054 -0.123 1.00 22.28 61 PRO A CA 1
ATOM 589 C C . PRO A 1 80 ? 88.170 28.535 0.540 1.00 21.53 61 PRO A C 1
ATOM 590 O O . PRO A 1 80 ? 88.857 27.684 -0.040 1.00 20.36 61 PRO A O 1
ATOM 594 N N . THR A 1 81 ? 88.433 29.027 1.753 1.00 20.96 62 THR A N 1
ATOM 595 C CA . THR A 1 81 ? 89.670 28.743 2.468 1.00 19.89 62 THR A CA 1
ATOM 596 C C . THR A 1 81 ? 89.713 27.254 2.890 1.00 20.23 62 THR A C 1
ATOM 597 O O . THR A 1 81 ? 88.697 26.683 3.367 1.00 18.13 62 THR A O 1
ATOM 601 N N . ILE A 1 82 ? 90.860 26.631 2.644 1.00 19.27 63 ILE A N 1
ATOM 602 C CA . ILE A 1 82 ? 91.165 25.271 3.170 1.00 19.74 63 ILE A CA 1
ATOM 603 C C . ILE A 1 82 ? 91.717 25.497 4.571 1.00 19.57 63 ILE A C 1
ATOM 604 O O . ILE A 1 82 ? 92.872 25.925 4.745 1.00 20.52 63 ILE A O 1
ATOM 609 N N . ASN A 1 83 ? 90.826 25.308 5.544 1.00 19.94 64 ASN A N 1
ATOM 610 C CA . ASN A 1 83 ? 91.045 25.648 6.953 1.00 20.94 64 ASN A CA 1
ATOM 611 C C . ASN A 1 83 ? 91.860 24.637 7.753 1.00 20.65 64 ASN A C 1
ATOM 612 O O . ASN A 1 83 ? 92.450 25.001 8.768 1.00 20.54 64 ASN A O 1
ATOM 617 N N . VAL A 1 84 ? 91.843 23.370 7.331 1.00 20.57 65 VAL A N 1
ATOM 618 C CA . VAL A 1 84 ? 92.536 22.290 8.034 1.00 20.06 65 VAL A CA 1
ATOM 619 C C . VAL A 1 84 ? 93.458 21.609 7.016 1.00 20.01 65 VAL A C 1
ATOM 620 O O . VAL A 1 84 ? 92.985 21.184 5.960 1.00 19.37 65 VAL A O 1
ATOM 624 N N . GLY A 1 85 ? 94.759 21.572 7.331 1.00 19.70 66 GLY A N 1
ATOM 625 C CA . GLY A 1 85 ? 95.771 20.946 6.494 1.00 19.68 66 GLY A CA 1
ATOM 626 C C . GLY A 1 85 ? 96.580 19.894 7.243 1.00 19.48 66 GLY A C 1
ATOM 627 O O . GLY A 1 85 ? 96.033 19.125 8.043 1.00 19.68 66 GLY A O 1
ATOM 636 N N . ALA A 1 87 ? 99.011 19.210 9.855 1.00 20.62 68 ALA A N 1
ATOM 637 C CA . ALA A 1 87 ? 99.487 19.761 11.122 1.00 20.49 68 ALA A CA 1
ATOM 638 C C . ALA A 1 87 ? 99.651 18.629 12.155 1.00 20.00 68 ALA A C 1
ATOM 639 O O . ALA A 1 87 ? 99.387 18.824 13.338 1.00 21.36 68 ALA A O 1
ATOM 641 N N . LEU A 1 88 ? 100.151 17.476 11.712 1.00 18.43 69 LEU A N 1
ATOM 642 C CA . LEU A 1 88 ? 100.183 16.263 12.543 1.00 19.00 69 LEU A CA 1
ATOM 643 C C . LEU A 1 88 ? 101.065 16.449 13.792 1.00 20.35 69 LEU A C 1
ATOM 644 O O . LEU A 1 88 ? 100.710 15.987 14.899 1.00 20.38 69 LEU A O 1
ATOM 649 N N . HIS A 1 89 ? 102.180 17.166 13.602 1.00 19.47 70 HIS A N 1
ATOM 650 C CA . HIS A 1 89 ? 103.127 17.450 14.665 1.00 20.92 70 HIS A CA 1
ATOM 651 C C . HIS A 1 89 ? 102.635 18.386 15.789 1.00 21.41 70 HIS A C 1
ATOM 652 O O . HIS A 1 89 ? 103.307 18.481 16.827 1.00 23.04 70 HIS A O 1
ATOM 659 N N . HIS A 1 90 ? 101.500 19.065 15.593 1.00 20.18 71 HIS A N 1
ATOM 660 C CA . HIS A 1 90 ? 100.886 19.943 16.607 1.00 19.95 71 HIS A CA 1
ATOM 661 C C . HIS A 1 90 ? 99.726 19.302 17.389 1.00 20.16 71 HIS A C 1
ATOM 662 O O . HIS A 1 90 ? 99.076 19.981 18.208 1.00 19.37 71 HIS A O 1
ATOM 669 N N . THR A 1 91 ? 99.476 18.010 17.187 1.00 19.81 72 THR A N 1
ATOM 670 C CA . THR A 1 91 ? 98.293 17.347 17.770 1.00 20.62 72 THR A CA 1
ATOM 671 C C . THR A 1 91 ? 98.389 17.035 19.293 1.00 21.95 72 THR A C 1
ATOM 672 O O . THR A 1 91 ? 97.389 16.671 19.893 1.00 22.53 72 THR A O 1
ATOM 676 N N . ALA A 1 92 ? 99.545 17.232 19.930 1.00 21.66 73 ALA A N 1
ATOM 677 C CA . ALA A 1 92 ? 99.653 17.075 21.377 1.00 22.21 73 ALA A CA 1
ATOM 678 C C . ALA A 1 92 ? 99.166 18.318 22.127 1.00 22.69 73 ALA A C 1
ATOM 679 O O . ALA A 1 92 ? 99.130 18.293 23.363 1.00 22.74 73 ALA A O 1
ATOM 681 N N . PHE A 1 93 ? 98.788 19.376 21.391 1.00 21.67 74 PHE A N 1
ATOM 682 C CA . PHE A 1 93 ? 98.117 20.553 21.949 1.00 22.11 74 PHE A CA 1
ATOM 683 C C . PHE A 1 93 ? 96.620 20.541 21.584 1.00 21.86 74 PHE A C 1
ATOM 684 O O . PHE A 1 93 ? 96.280 20.376 20.418 1.00 22.99 74 PHE A O 1
ATOM 692 N N . PRO A 1 94 ? 95.720 20.760 22.563 1.00 22.93 75 PRO A N 1
ATOM 693 C CA . PRO A 1 94 ? 94.278 20.712 22.285 1.00 21.33 75 PRO A CA 1
ATOM 694 C C . PRO A 1 94 ? 93.817 21.859 21.381 1.00 20.95 75 PRO A C 1
ATOM 695 O O . PRO A 1 94 ? 94.247 23.043 21.531 1.00 20.37 75 PRO A O 1
ATOM 699 N N . GLY A 1 95 ? 92.923 21.508 20.466 1.00 20.31 76 GLY A N 1
ATOM 700 C CA . GLY A 1 95 ? 92.400 22.435 19.480 1.00 20.53 76 GLY A CA 1
ATOM 701 C C . GLY A 1 95 ? 93.043 22.348 18.123 1.00 19.06 76 GLY A C 1
ATOM 702 O O . GLY A 1 95 ? 92.533 22.919 17.188 1.00 19.32 76 GLY A O 1
ATOM 703 N N . THR A 1 96 ? 94.173 21.664 18.017 1.00 19.09 77 THR A N 1
ATOM 704 C CA . THR A 1 96 ? 94.767 21.377 16.724 1.00 19.04 77 THR A CA 1
ATOM 705 C C . THR A 1 96 ? 93.838 20.382 15.995 1.00 18.69 77 THR A C 1
ATOM 706 O O . THR A 1 96 ? 93.300 19.434 16.611 1.00 18.16 77 THR A O 1
ATOM 710 N N . ILE A 1 97 ? 93.611 20.655 14.717 1.00 18.75 78 ILE A N 1
ATOM 711 C CA . ILE A 1 97 ? 92.942 19.711 13.803 1.00 19.02 78 ILE A CA 1
ATOM 712 C C . ILE A 1 97 ? 93.901 19.477 12.629 1.00 18.85 78 ILE A C 1
ATOM 713 O O . ILE A 1 97 ? 94.481 20.429 12.094 1.00 17.50 78 ILE A O 1
ATOM 718 N N . SER A 1 98 ? 94.101 18.213 12.249 1.00 19.27 79 SER A N 1
ATOM 719 C CA . SER A 1 98 ? 94.977 17.881 11.114 1.00 18.84 79 SER A CA 1
ATOM 720 C C . SER A 1 98 ? 94.363 16.779 10.267 1.00 18.92 79 SER A C 1
ATOM 721 O O . SER A 1 98 ? 93.742 15.860 10.807 1.00 18.69 79 SER A O 1
ATOM 724 N N . LEU A 1 99 ? 94.583 16.885 8.969 1.00 18.31 80 LEU A N 1
ATOM 725 C CA . LEU A 1 99 ? 94.436 15.753 8.050 1.00 18.15 80 LEU A CA 1
ATOM 726 C C . LEU A 1 99 ? 95.728 14.969 8.013 1.00 18.38 80 LEU A C 1
ATOM 727 O O . LEU A 1 99 ? 96.824 15.515 8.328 1.00 16.98 80 LEU A O 1
ATOM 732 N N . ARG A 1 100 ? 95.622 13.689 7.612 1.00 18.18 81 ARG A N 1
ATOM 733 C CA . ARG A 1 100 ? 96.782 12.952 7.164 1.00 18.66 81 ARG A CA 1
ATOM 734 C C . ARG A 1 100 ? 97.192 13.513 5.815 1.00 18.27 81 ARG A C 1
ATOM 735 O O . ARG A 1 100 ? 96.328 13.951 5.070 1.00 17.37 81 ARG A O 1
ATOM 743 N N . PRO A 1 101 ? 98.504 13.497 5.493 1.00 17.38 82 PRO A N 1
ATOM 744 C CA . PRO A 1 101 ? 98.939 13.802 4.137 1.00 17.63 82 PRO A CA 1
ATOM 745 C C . PRO A 1 101 ? 98.113 13.085 3.074 1.00 18.15 82 PRO A C 1
ATOM 746 O O . PRO A 1 101 ? 97.668 13.741 2.125 1.00 17.58 82 PRO A O 1
ATOM 750 N N . SER A 1 102 ? 97.875 11.776 3.254 1.00 17.71 83 SER A N 1
ATOM 751 C CA . SER A 1 102 ? 97.149 11.002 2.240 1.00 18.84 83 SER A CA 1
ATOM 752 C C . SER A 1 102 ? 95.728 11.565 2.046 1.00 18.32 83 SER A C 1
ATOM 753 O O . SER A 1 102 ? 95.229 11.621 0.918 1.00 19.10 83 SER A O 1
ATOM 756 N N . THR A 1 103 ? 95.095 11.979 3.139 1.00 18.19 84 THR A N 1
ATOM 757 C CA . THR A 1 103 ? 93.762 12.621 3.074 1.00 16.83 84 THR A CA 1
ATOM 758 C C . THR A 1 103 ? 93.829 13.986 2.345 1.00 16.54 84 THR A C 1
ATOM 759 O O . THR A 1 103 ? 92.996 14.259 1.495 1.00 17.53 84 THR A O 1
ATOM 763 N N . LEU A 1 104 ? 94.810 14.808 2.667 1.00 16.13 85 LEU A N 1
ATOM 764 C CA . LEU A 1 104 ? 94.955 16.116 1.990 1.00 15.84 85 LEU A CA 1
ATOM 765 C C . LEU A 1 104 ? 95.227 15.972 0.479 1.00 15.72 85 LEU A C 1
ATOM 766 O O . LEU A 1 104 ? 94.760 16.793 -0.340 1.00 16.59 85 LEU A O 1
ATOM 771 N N . ILE A 1 105 ? 96.009 14.971 0.103 1.00 16.61 86 ILE A N 1
ATOM 772 C CA . ILE A 1 105 ? 96.276 14.711 -1.324 1.00 16.79 86 ILE A CA 1
ATOM 773 C C . ILE A 1 105 ? 94.908 14.421 -2.049 1.00 17.29 86 ILE A C 1
ATOM 774 O O . ILE A 1 105 ? 94.652 14.929 -3.130 1.00 16.83 86 ILE A O 1
ATOM 779 N N . GLN A 1 106 ? 94.060 13.612 -1.438 1.00 17.82 87 GLN A N 1
ATOM 780 C CA . GLN A 1 106 ? 92.733 13.314 -2.037 1.00 18.63 87 GLN A CA 1
ATOM 781 C C . GLN A 1 106 ? 91.783 14.516 -2.088 1.00 18.35 87 GLN A C 1
ATOM 782 O O . GLN A 1 106 ? 91.070 14.687 -3.073 1.00 19.11 87 GLN A O 1
ATOM 788 N N . VAL A 1 107 ? 91.829 15.358 -1.068 1.00 18.38 88 VAL A N 1
ATOM 789 C CA . VAL A 1 107 ? 91.102 16.592 -1.049 1.00 18.15 88 VAL A CA 1
ATOM 790 C C . VAL A 1 107 ? 91.541 17.485 -2.211 1.00 18.53 88 VAL A C 1
ATOM 791 O O . VAL A 1 107 ? 90.684 17.916 -2.983 1.00 16.31 88 VAL A O 1
ATOM 795 N N . VAL A 1 108 ? 92.862 17.722 -2.352 1.00 18.36 89 VAL A N 1
ATOM 796 C CA . VAL A 1 108 ? 93.385 18.559 -3.440 1.00 17.55 89 VAL A CA 1
ATOM 797 C C . VAL A 1 108 ? 93.033 17.957 -4.825 1.00 18.22 89 VAL A C 1
ATOM 798 O O . VAL A 1 108 ? 92.602 18.662 -5.749 1.00 18.60 89 VAL A O 1
ATOM 802 N N . ARG A 1 109 ? 93.154 16.645 -4.923 1.00 17.98 90 ARG A N 1
ATOM 803 C CA . ARG A 1 109 ? 92.803 15.928 -6.157 1.00 18.60 90 ARG A CA 1
ATOM 804 C C . ARG A 1 109 ? 91.347 16.168 -6.535 1.00 17.79 90 ARG A C 1
ATOM 805 O O . ARG A 1 109 ? 91.076 16.509 -7.680 1.00 18.69 90 ARG A O 1
ATOM 813 N N . ASP A 1 110 ? 90.443 16.044 -5.557 1.00 17.41 91 ASP A N 1
ATOM 814 C CA . ASP A 1 110 ? 89.013 16.300 -5.771 1.00 17.82 91 ASP A CA 1
ATOM 815 C C . ASP A 1 110 ? 88.721 17.745 -6.172 1.00 18.84 91 ASP A C 1
ATOM 816 O O . ASP A 1 110 ? 87.936 17.969 -7.099 1.00 20.22 91 ASP A O 1
ATOM 821 N N . TYR A 1 111 ? 89.319 18.721 -5.477 1.00 18.29 92 TYR A N 1
ATOM 822 C CA . TYR A 1 111 ? 89.090 20.143 -5.784 1.00 18.97 92 TYR A CA 1
ATOM 823 C C . TYR A 1 111 ? 89.518 20.447 -7.220 1.00 19.38 92 TYR A C 1
ATOM 824 O O . TYR A 1 111 ? 88.729 21.007 -7.995 1.00 19.52 92 TYR A O 1
ATOM 833 N N . VAL A 1 112 ? 90.768 20.055 -7.553 1.00 18.62 93 VAL A N 1
ATOM 834 C CA . VAL A 1 112 ? 91.371 20.385 -8.829 1.00 18.71 93 VAL A CA 1
ATOM 835 C C . VAL A 1 112 ? 90.670 19.666 -9.967 1.00 19.46 93 VAL A C 1
ATOM 836 O O . VAL A 1 112 ? 90.432 20.271 -11.015 1.00 20.46 93 VAL A O 1
ATOM 840 N N . THR A 1 113 ? 90.283 18.402 -9.763 1.00 20.15 94 THR A N 1
ATOM 841 C CA . THR A 1 113 ? 89.554 17.661 -10.816 1.00 20.02 94 THR A CA 1
ATOM 842 C C . THR A 1 113 ? 88.220 18.316 -11.178 1.00 21.07 94 THR A C 1
ATOM 843 O O . THR A 1 113 ? 87.922 18.463 -12.373 1.00 21.14 94 THR A O 1
ATOM 847 N N . CYS A 1 114 ? 87.433 18.705 -10.156 1.00 20.35 95 CYS A N 1
ATOM 848 C CA . CYS A 1 114 ? 86.134 19.340 -10.383 1.00 20.66 95 CYS A CA 1
ATOM 849 C C . CYS A 1 114 ? 86.325 20.621 -11.201 1.00 20.34 95 CYS A C 1
ATOM 850 O O . CYS A 1 114 ? 85.674 20.799 -12.223 1.00 20.70 95 CYS A O 1
ATOM 853 N N . LEU A 1 115 ? 87.239 21.475 -10.758 1.00 19.49 96 LEU A N 1
ATOM 854 C CA . LEU A 1 115 ? 87.475 22.784 -11.385 1.00 20.07 96 LEU A CA 1
ATOM 855 C C . LEU A 1 115 ? 88.162 22.701 -12.736 1.00 20.86 96 LEU A C 1
ATOM 856 O O . LEU A 1 115 ? 87.817 23.480 -13.649 1.00 21.14 96 LEU A O 1
ATOM 861 N N . ALA A 1 116 ? 89.105 21.756 -12.884 1.00 21.71 97 ALA A N 1
ATOM 862 C CA . ALA A 1 116 ? 89.704 21.492 -14.206 1.00 22.05 97 ALA A CA 1
ATOM 863 C C . ALA A 1 116 ?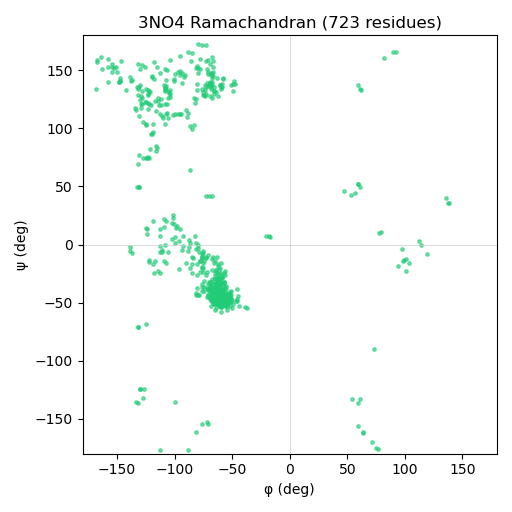 88.657 21.092 -15.246 1.00 22.89 97 ALA A C 1
ATOM 864 O O . ALA A 1 116 ? 88.732 21.582 -16.373 1.00 22.67 97 ALA A O 1
ATOM 866 N N . LYS A 1 117 ? 87.653 20.293 -14.863 1.00 22.77 98 LYS A N 1
ATOM 867 C CA A LYS A 1 117 ? 86.568 19.908 -15.787 0.50 23.46 98 LYS A CA 1
ATOM 868 C CA B LYS A 1 117 ? 86.625 19.916 -15.826 0.50 23.66 98 LYS A CA 1
ATOM 869 C C . LYS A 1 117 ? 85.784 21.126 -16.258 1.00 23.74 98 LYS A C 1
ATOM 870 O O . LYS A 1 117 ? 85.301 21.153 -17.354 1.00 24.03 98 LYS A O 1
ATOM 881 N N . ALA A 1 118 ? 85.634 22.115 -15.395 1.00 23.74 99 ALA A N 1
ATOM 882 C CA . ALA A 1 118 ? 84.954 23.374 -15.734 1.00 23.76 99 ALA A CA 1
ATOM 883 C C . ALA A 1 118 ? 85.806 24.293 -16.609 1.00 23.98 99 ALA A C 1
ATOM 884 O O . ALA A 1 118 ? 85.282 25.220 -17.182 1.00 23.76 99 ALA A O 1
ATOM 886 N N . GLY A 1 119 ? 87.114 24.054 -16.707 1.00 23.45 100 GLY A N 1
ATOM 887 C CA . GLY A 1 119 ? 88.002 24.868 -17.534 1.00 24.07 100 GLY A CA 1
ATOM 888 C C . GLY A 1 119 ? 89.059 25.675 -16.786 1.00 24.23 100 GLY A C 1
ATOM 889 O O . GLY A 1 119 ? 89.850 26.369 -17.438 1.00 23.98 100 GLY A O 1
ATOM 890 N N . PHE A 1 120 ? 89.093 25.599 -15.445 1.00 23.02 101 PHE A N 1
ATOM 891 C CA . PHE A 1 120 ? 90.164 26.245 -14.673 1.00 22.86 101 PHE A CA 1
ATOM 892 C C . PHE A 1 120 ? 91.477 25.470 -14.952 1.00 21.93 101 PHE A C 1
ATOM 893 O O . PHE A 1 120 ? 91.487 24.238 -15.050 1.00 21.19 101 PHE A O 1
ATOM 901 N N . SER A 1 121 ? 92.563 26.201 -15.158 1.00 22.23 102 SER A N 1
ATOM 902 C CA . SER A 1 121 ? 93.852 25.570 -15.399 1.00 22.58 102 SER A CA 1
ATOM 903 C C . SER A 1 121 ? 95.074 26.189 -14.672 1.00 22.70 102 SER A C 1
ATOM 904 O O . SER A 1 121 ? 96.157 25.610 -14.711 1.00 22.22 102 SER A O 1
ATOM 907 N N . LYS A 1 122 ? 94.893 27.324 -14.010 1.00 22.61 103 LYS A N 1
ATOM 908 C CA . LYS A 1 122 ? 95.940 27.935 -13.217 1.00 23.21 103 LYS A CA 1
ATOM 909 C C . LYS A 1 122 ? 95.459 27.999 -11.778 1.00 22.73 103 LYS A C 1
ATOM 910 O O . LYS A 1 122 ? 94.627 28.847 -11.448 1.00 23.70 103 LYS A O 1
ATOM 916 N N . PHE A 1 123 ? 95.974 27.086 -10.942 1.00 21.51 104 PHE A N 1
ATOM 917 C CA . PHE A 1 123 ? 95.620 26.980 -9.528 1.00 20.63 104 PHE A CA 1
ATOM 918 C C . PHE A 1 123 ? 96.755 27.509 -8.638 1.00 20.35 104 PHE A C 1
ATOM 919 O O . PHE A 1 123 ? 97.842 26.882 -8.557 1.00 19.69 104 PHE A O 1
ATOM 927 N N . TYR A 1 124 ? 96.525 28.665 -8.025 1.00 20.09 105 TYR A N 1
ATOM 928 C CA . TYR A 1 124 ? 97.530 29.385 -7.191 1.00 21.00 105 TYR A CA 1
ATOM 929 C C . TYR A 1 124 ? 97.116 29.270 -5.724 1.00 21.07 105 TYR A C 1
ATOM 930 O O . TYR A 1 124 ? 96.086 29.859 -5.314 1.00 21.41 105 TYR A O 1
ATOM 939 N N . PHE A 1 125 ? 97.799 28.393 -4.988 1.00 20.61 106 PHE A N 1
ATOM 940 C CA . PHE A 1 125 ? 97.509 28.133 -3.581 1.00 20.08 106 PHE A CA 1
ATOM 941 C C . PHE A 1 125 ? 98.354 29.091 -2.756 1.00 20.16 106 PHE A C 1
ATOM 942 O O . PHE A 1 125 ? 99.583 28.965 -2.757 1.00 18.80 106 PHE A O 1
ATOM 950 N N . ILE A 1 126 ? 97.698 29.997 -2.025 1.00 19.73 107 ILE A N 1
ATOM 951 C CA . ILE A 1 126 ? 98.412 30.942 -1.158 1.00 20.40 107 ILE A CA 1
ATOM 952 C C . ILE A 1 126 ? 98.353 30.317 0.195 1.00 20.49 107 ILE A C 1
ATOM 953 O O . ILE A 1 126 ? 97.276 30.190 0.796 1.00 18.65 107 ILE A O 1
ATOM 958 N N . ASN A 1 127 ? 99.527 29.910 0.667 1.00 20.59 108 ASN A N 1
ATOM 959 C CA . ASN A 1 127 ? 99.647 29.040 1.824 1.00 20.99 108 ASN A CA 1
ATOM 960 C C . ASN A 1 127 ? 100.170 29.795 3.064 1.00 21.59 108 ASN A C 1
ATOM 961 O O . ASN A 1 127 ? 101.043 30.641 2.968 1.00 23.04 108 ASN A O 1
ATOM 966 N N . GLY A 1 128 ? 99.618 29.444 4.225 1.00 21.77 109 GLY A N 1
ATOM 967 C CA . GLY A 1 128 ? 99.995 30.014 5.503 1.00 22.70 109 GLY A CA 1
ATOM 968 C C . GLY A 1 128 ? 100.723 29.078 6.455 1.00 22.40 109 GLY A C 1
ATOM 969 O O . GLY A 1 128 ? 101.106 29.521 7.515 1.00 22.57 109 GLY A O 1
ATOM 970 N N . HIS A 1 129 ? 100.875 27.788 6.103 1.00 22.71 110 HIS A N 1
ATOM 971 C CA . HIS A 1 129 ? 101.407 26.757 6.999 1.00 22.52 110 HIS A CA 1
ATOM 972 C C . HIS A 1 129 ? 102.506 25.956 6.276 1.00 22.14 110 HIS A C 1
ATOM 973 O O . HIS A 1 129 ? 102.211 25.231 5.331 1.00 22.10 110 HIS A O 1
ATOM 980 N N . GLY A 1 130 ? 103.751 26.135 6.707 1.00 21.59 111 GLY A N 1
ATOM 981 C CA . GLY A 1 130 ? 104.930 25.397 6.218 1.00 23.08 111 GLY A CA 1
ATOM 982 C C . GLY A 1 130 ? 104.737 23.894 6.105 1.00 22.35 111 GLY A C 1
ATOM 983 O O . GLY A 1 130 ? 105.174 23.299 5.134 1.00 23.04 111 GLY A O 1
ATOM 984 N N . GLY A 1 131 ? 104.017 23.306 7.063 1.00 22.34 112 GLY A N 1
ATOM 985 C CA . GLY A 1 131 ? 103.745 21.878 7.088 1.00 21.94 112 GLY A CA 1
ATOM 986 C C . GLY A 1 131 ? 102.913 21.371 5.925 1.00 21.54 112 GLY A C 1
ATOM 987 O O . GLY A 1 131 ? 102.950 20.189 5.645 1.00 22.67 112 GLY A O 1
ATOM 988 N N . ASN A 1 132 ? 102.158 22.262 5.269 1.00 21.55 113 ASN A N 1
ATOM 989 C CA . ASN A 1 132 ? 101.414 21.910 4.071 1.00 20.98 113 ASN A CA 1
ATOM 990 C C . ASN A 1 132 ? 102.282 21.801 2.830 1.00 20.78 113 ASN A C 1
ATOM 991 O O . ASN A 1 132 ? 101.829 21.238 1.866 1.00 22.66 113 ASN A O 1
ATOM 996 N N . ILE A 1 133 ? 103.479 22.366 2.805 1.00 21.82 114 ILE A N 1
ATOM 997 C CA . ILE A 1 133 ? 104.198 22.538 1.541 1.00 21.69 114 ILE A CA 1
ATOM 998 C C . ILE A 1 133 ? 104.450 21.181 0.850 1.00 21.31 114 ILE A C 1
ATOM 999 O O . ILE A 1 133 ? 104.068 20.992 -0.300 1.00 21.44 114 ILE A O 1
ATOM 1004 N N . ALA A 1 134 ? 105.055 20.252 1.585 1.00 20.98 115 ALA A N 1
ATOM 1005 C CA . ALA A 1 134 ? 105.445 18.936 1.043 1.00 20.87 115 ALA A CA 1
ATOM 1006 C C . ALA A 1 134 ? 104.239 18.145 0.535 1.00 19.05 115 ALA A C 1
ATOM 1007 O O . ALA A 1 134 ? 104.222 17.672 -0.601 1.00 19.16 115 ALA A O 1
ATOM 1009 N N . THR A 1 135 ? 103.217 18.063 1.364 1.00 18.39 116 THR A N 1
ATOM 1010 C CA . THR A 1 135 ? 101.984 17.352 1.005 1.00 17.88 116 THR A CA 1
ATOM 1011 C C . THR A 1 135 ? 101.302 18.001 -0.221 1.00 18.41 116 THR A C 1
ATOM 1012 O O . THR A 1 135 ? 100.863 17.273 -1.107 1.00 17.01 116 THR A O 1
ATOM 1016 N N . LEU A 1 136 ? 101.253 19.349 -0.265 1.00 18.03 117 LEU A N 1
ATOM 1017 C CA . LEU A 1 136 ? 100.694 20.074 -1.427 1.00 19.14 117 LEU A CA 1
ATOM 1018 C C . LEU A 1 136 ? 101.435 19.743 -2.710 1.00 18.94 117 LEU A C 1
ATOM 1019 O O . LEU A 1 136 ? 100.790 19.466 -3.725 1.00 19.05 117 LEU A O 1
ATOM 1024 N N . LYS A 1 137 ? 102.775 19.787 -2.666 1.00 19.03 118 LYS A N 1
ATOM 1025 C CA . LYS A 1 137 ? 103.562 19.487 -3.852 1.00 19.80 118 LYS A CA 1
ATOM 1026 C C . LYS A 1 137 ? 103.329 18.025 -4.312 1.00 19.82 118 LYS A C 1
ATOM 1027 O O . LYS A 1 137 ? 103.169 17.731 -5.514 1.00 19.44 118 LYS A O 1
ATOM 1033 N N . ALA A 1 138 ? 103.235 17.123 -3.339 1.00 18.99 119 ALA A N 1
ATOM 1034 C CA . ALA A 1 138 ? 102.873 15.739 -3.609 1.00 18.04 119 ALA A CA 1
ATOM 1035 C C . ALA A 1 138 ? 101.500 15.617 -4.250 1.00 17.55 119 ALA A C 1
ATOM 1036 O O . ALA A 1 138 ? 101.329 14.897 -5.223 1.00 17.13 119 ALA A O 1
ATOM 1038 N N . ALA A 1 139 ? 100.536 16.323 -3.689 1.00 17.60 120 ALA A N 1
ATOM 1039 C CA . ALA A 1 139 ? 99.173 16.380 -4.206 1.00 17.84 120 ALA A CA 1
ATOM 1040 C C . ALA A 1 139 ? 99.100 16.871 -5.640 1.00 18.42 120 ALA A C 1
ATOM 1041 O O . ALA A 1 139 ? 98.301 16.364 -6.411 1.00 18.80 120 ALA A O 1
ATOM 1043 N N . PHE A 1 140 ? 99.900 17.873 -5.981 1.00 18.50 121 PHE A N 1
ATOM 1044 C CA . PHE A 1 140 ? 99.956 18.357 -7.369 1.00 18.70 121 PHE A CA 1
ATOM 1045 C C . PHE A 1 140 ? 100.367 17.290 -8.338 1.00 18.51 121 PHE A C 1
ATOM 1046 O O . PHE A 1 140 ? 99.685 17.094 -9.355 1.00 16.97 121 PHE A O 1
ATOM 1054 N N . SER A 1 141 ? 101.487 16.612 -8.023 1.00 18.96 122 SER A N 1
ATOM 1055 C CA . SER A 1 141 ? 101.970 15.501 -8.818 1.00 19.20 122 SER A CA 1
ATOM 1056 C C . SER A 1 141 ? 100.909 14.389 -8.969 1.00 18.63 122 SER A C 1
ATOM 1057 O O . SER A 1 141 ? 100.637 13.933 -10.069 1.00 19.17 122 SER A O 1
ATOM 1060 N N . GLU A 1 142 ? 100.358 13.941 -7.872 1.00 18.54 123 GLU A N 1
ATOM 1061 C CA . GLU A 1 142 ? 99.244 12.959 -7.901 1.00 19.11 123 GLU A CA 1
ATOM 1062 C C . GLU A 1 142 ? 98.058 13.436 -8.812 1.00 19.14 123 GLU A C 1
ATOM 1063 O O . GLU A 1 142 ? 97.515 12.659 -9.623 1.00 19.11 123 GLU A O 1
ATOM 1069 N N . THR A 1 143 ? 97.712 14.716 -8.659 1.00 16.78 124 THR A N 1
ATOM 1070 C CA . THR A 1 143 ? 96.634 15.340 -9.429 1.00 17.43 124 THR A CA 1
ATOM 1071 C C . THR A 1 143 ? 96.938 15.360 -10.939 1.00 18.03 124 THR A C 1
ATOM 1072 O O . THR A 1 143 ? 96.090 14.948 -11.720 1.00 18.24 124 THR A O 1
ATOM 1076 N N . TYR A 1 144 ? 98.154 15.762 -11.345 1.00 18.75 125 TYR A N 1
ATOM 1077 C CA . TYR A 1 144 ? 98.478 15.772 -12.774 1.00 18.76 125 TYR A CA 1
ATOM 1078 C C . TYR A 1 144 ? 98.302 14.382 -13.417 1.00 19.03 125 TYR A C 1
ATOM 1079 O O . TYR A 1 144 ? 97.684 14.263 -14.466 1.00 20.10 125 TYR A O 1
ATOM 1088 N N . ALA A 1 145 ? 98.793 13.355 -12.751 1.00 17.73 126 ALA A N 1
ATOM 1089 C CA . ALA A 1 145 ? 98.677 11.980 -13.235 1.00 18.32 126 ALA A CA 1
ATOM 1090 C C . ALA A 1 145 ? 97.199 11.543 -13.281 1.00 18.34 126 ALA A C 1
ATOM 1091 O O . ALA A 1 145 ? 96.765 10.901 -14.249 1.00 18.57 126 ALA A O 1
ATOM 1093 N N . HIS A 1 146 ? 96.423 11.963 -12.284 1.00 18.34 127 HIS A N 1
ATOM 1094 C CA . HIS A 1 146 ? 94.958 11.664 -12.266 1.00 17.87 127 HIS A CA 1
ATOM 1095 C C . HIS A 1 146 ? 94.219 12.309 -13.431 1.00 18.78 127 HIS A C 1
ATOM 1096 O O . HIS A 1 146 ? 93.433 11.629 -14.077 1.00 18.88 127 HIS A O 1
ATOM 1103 N N . LEU A 1 147 ? 94.506 13.601 -13.707 1.00 19.58 128 LEU A N 1
ATOM 1104 C CA . LEU A 1 147 ? 93.889 14.338 -14.833 1.00 20.80 128 LEU A CA 1
ATOM 1105 C C . LEU A 1 147 ? 94.186 13.691 -16.190 1.00 22.00 128 LEU A C 1
ATOM 1106 O O . LEU A 1 147 ? 93.260 13.549 -17.024 1.00 21.54 128 LEU A O 1
ATOM 1111 N N . GLU A 1 148 ? 95.432 13.242 -16.352 1.00 21.42 129 GLU A N 1
ATOM 1112 C CA . GLU A 1 148 ? 95.875 12.433 -17.514 1.00 22.45 129 GLU A CA 1
ATOM 1113 C C . GLU A 1 148 ? 95.140 11.092 -17.627 1.00 21.51 129 GLU A C 1
ATOM 1114 O O . GLU A 1 148 ? 94.665 10.756 -18.695 1.00 21.90 129 GLU A O 1
ATOM 1120 N N . ASP A 1 149 ? 95.029 10.349 -16.532 1.00 20.94 130 ASP A N 1
ATOM 1121 C CA . ASP A 1 149 ? 94.294 9.089 -16.491 1.00 22.50 130 ASP A CA 1
ATOM 1122 C C . ASP A 1 149 ? 92.811 9.264 -16.868 1.00 23.08 130 ASP A C 1
ATOM 1123 O O . ASP A 1 149 ? 92.269 8.463 -17.607 1.00 23.29 130 ASP A O 1
ATOM 1128 N N . LEU A 1 150 ? 92.204 10.344 -16.377 1.00 22.13 131 LEU A N 1
ATOM 1129 C CA . LEU A 1 150 ? 90.853 10.732 -16.729 1.00 23.57 131 LEU A CA 1
ATOM 1130 C C . LEU A 1 150 ? 90.701 11.308 -18.153 1.00 24.14 131 LEU A C 1
ATOM 1131 O O . LEU A 1 150 ? 89.592 11.412 -18.646 1.00 24.08 131 LEU A O 1
ATOM 1136 N N . GLN A 1 151 ? 91.807 11.623 -18.835 1.00 25.85 132 GLN A N 1
ATOM 1137 C CA . GLN A 1 151 ? 91.791 12.355 -20.110 1.00 26.57 132 GLN A CA 1
ATOM 1138 C C . GLN A 1 151 ? 90.875 13.586 -20.014 1.00 26.27 132 GLN A C 1
ATOM 1139 O O . GLN A 1 151 ? 90.057 13.827 -20.885 1.00 26.19 132 GLN A O 1
ATOM 1145 N N . ILE A 1 152 ? 91.011 14.344 -18.925 1.00 24.98 133 ILE A N 1
ATOM 1146 C CA . ILE A 1 152 ? 90.305 15.633 -18.774 1.00 25.70 133 ILE A CA 1
ATOM 1147 C C . ILE A 1 152 ? 90.784 16.550 -19.947 1.00 25.96 133 ILE A C 1
ATOM 1148 O O . ILE A 1 152 ? 91.975 16.520 -20.299 1.00 24.55 133 ILE A O 1
ATOM 1153 N N . ALA A 1 153 ? 89.845 17.273 -20.579 1.00 26.35 134 ALA A N 1
ATOM 1154 C CA . ALA A 1 153 ? 90.108 17.999 -21.852 1.00 27.57 134 ALA A CA 1
ATOM 1155 C C . ALA A 1 153 ? 91.326 18.921 -21.769 1.00 27.27 134 ALA A C 1
ATOM 1156 O O . ALA A 1 153 ? 92.168 18.930 -22.668 1.00 28.35 134 ALA A O 1
ATOM 1158 N N . ASN A 1 154 ? 91.450 19.623 -20.657 1.00 26.61 135 ASN A N 1
ATOM 1159 C CA . ASN A 1 154 ? 92.543 20.580 -20.488 1.00 26.90 135 ASN A CA 1
ATOM 1160 C C . ASN A 1 154 ? 93.714 20.019 -19.685 1.00 25.51 135 ASN A C 1
ATOM 1161 O O . ASN A 1 154 ? 94.560 20.799 -19.292 1.00 25.11 135 ASN A O 1
ATOM 1166 N N . ALA A 1 155 ? 93.775 18.694 -19.473 1.00 25.13 136 ALA A N 1
ATOM 1167 C CA . ALA A 1 155 ? 94.711 18.069 -18.522 1.00 24.57 136 ALA A CA 1
ATOM 1168 C C . ALA A 1 155 ? 96.125 18.606 -18.670 1.00 24.69 136 ALA A C 1
ATOM 1169 O O . ALA A 1 155 ? 96.722 19.032 -17.705 1.00 25.14 136 ALA A O 1
ATOM 1171 N N . GLN A 1 156 ? 96.617 18.644 -19.898 1.00 26.00 137 GLN A N 1
ATOM 1172 C CA . GLN A 1 156 ? 98.017 19.065 -20.181 1.00 27.39 137 GLN A CA 1
ATOM 1173 C C . GLN A 1 156 ? 98.334 20.527 -19.794 1.00 26.87 137 GLN A C 1
ATOM 1174 O O . GLN A 1 156 ? 99.454 20.846 -19.403 1.00 27.59 137 GLN A O 1
ATOM 1180 N N . GLN A 1 157 ? 97.324 21.377 -19.853 1.00 27.06 138 GLN A N 1
ATOM 1181 C CA . GLN A 1 157 ? 97.419 22.769 -19.483 1.00 27.74 138 GLN A CA 1
ATOM 1182 C C . GLN A 1 157 ? 97.339 23.022 -17.962 1.00 25.93 138 GLN A C 1
ATOM 1183 O O . GLN A 1 157 ? 97.690 24.102 -17.549 1.00 25.03 138 GLN A O 1
ATOM 1189 N N . VAL A 1 158 ? 96.859 22.066 -17.158 1.00 23.91 139 VAL A N 1
ATOM 1190 C CA . VAL A 1 158 ? 96.547 22.341 -15.748 1.00 22.38 139 VAL A CA 1
ATOM 1191 C C . VAL A 1 158 ? 97.864 22.451 -14.977 1.00 21.48 139 VAL A C 1
ATOM 1192 O O . VAL A 1 158 ? 98.756 21.569 -15.088 1.00 19.14 139 VAL A O 1
ATOM 1196 N N . GLN A 1 159 ? 97.969 23.554 -14.239 1.00 21.07 140 GLN A N 1
ATOM 1197 C CA . GLN A 1 159 ? 99.174 23.879 -13.476 1.00 21.86 140 GLN A CA 1
ATOM 1198 C C . GLN A 1 159 ? 98.761 24.284 -12.084 1.00 21.80 140 GLN A C 1
ATOM 1199 O O . GLN A 1 159 ? 97.794 25.045 -11.933 1.00 21.84 140 GLN A O 1
ATOM 1205 N N . CYS A 1 160 ? 99.479 23.766 -11.089 1.00 20.73 141 CYS A N 1
ATOM 1206 C CA . CYS A 1 160 ? 99.320 24.186 -9.714 1.00 20.92 141 CYS A CA 1
ATOM 1207 C C . CYS A 1 160 ? 100.635 24.750 -9.201 1.00 21.85 141 CYS A C 1
ATOM 1208 O O . CYS A 1 160 ? 101.730 24.265 -9.582 1.00 21.55 141 CYS A O 1
ATOM 1211 N N . GLN A 1 161 ? 100.529 25.781 -8.365 1.00 22.24 142 GLN A N 1
ATOM 1212 C CA A GLN A 1 161 ? 101.689 26.359 -7.652 0.50 23.05 142 GLN A CA 1
ATOM 1213 C CA B GLN A 1 161 ? 101.681 26.317 -7.641 0.50 22.86 142 GLN A CA 1
ATOM 1214 C C . GLN A 1 161 ? 101.237 26.745 -6.246 1.00 23.28 142 GLN A C 1
ATOM 1215 O O . GLN A 1 161 ? 100.081 27.189 -6.054 1.00 22.67 142 GLN A O 1
ATOM 1226 N N . VAL A 1 162 ? 102.145 26.590 -5.289 1.00 23.24 143 VAL A N 1
ATOM 1227 C CA . VAL A 1 162 ? 101.967 27.045 -3.920 1.00 24.09 143 VAL A CA 1
ATOM 1228 C C . VAL A 1 162 ? 102.880 28.283 -3.712 1.00 25.07 143 VAL A C 1
ATOM 1229 O O . VAL A 1 162 ? 104.041 28.309 -4.168 1.00 24.40 143 VAL A O 1
ATOM 1233 N N . ALA A 1 163 ? 102.317 29.339 -3.106 1.00 24.15 144 ALA A N 1
ATOM 1234 C CA . ALA A 1 163 ? 103.050 30.550 -2.783 1.00 24.39 144 ALA A CA 1
ATOM 1235 C C . ALA A 1 163 ? 102.903 30.738 -1.286 1.00 24.25 144 ALA A C 1
ATOM 1236 O O . ALA A 1 163 ? 101.779 30.857 -0.776 1.00 25.11 144 ALA A O 1
ATOM 1238 N N . ASN A 1 164 ? 104.019 30.772 -0.583 1.00 23.70 145 ASN A N 1
ATOM 1239 C CA . ASN A 1 164 ? 104.023 30.803 0.868 1.00 23.07 145 ASN A CA 1
ATOM 1240 C C . ASN A 1 164 ? 104.248 32.239 1.287 1.00 24.26 145 ASN A C 1
ATOM 1241 O O . ASN A 1 164 ? 105.316 32.754 1.065 1.00 24.20 145 ASN A O 1
ATOM 1246 N N . TRP A 1 165 ? 103.238 32.888 1.890 1.00 24.32 146 TRP A N 1
ATOM 1247 C CA . TRP A 1 165 ? 103.344 34.326 2.177 1.00 24.97 146 TRP A CA 1
ATOM 1248 C C . TRP A 1 165 ? 104.554 34.688 3.046 1.00 26.03 146 TRP A C 1
ATOM 1249 O O . TRP A 1 165 ? 105.215 35.687 2.804 1.00 27.04 146 TRP A O 1
ATOM 1260 N N . PHE A 1 166 ? 104.831 33.812 4.016 1.00 25.93 147 PHE A N 1
ATOM 1261 C CA . PHE A 1 166 ? 105.967 33.901 4.977 1.00 27.50 147 PHE A CA 1
ATOM 1262 C C . PHE A 1 166 ? 107.356 33.674 4.362 1.00 29.29 147 PHE A C 1
ATOM 1263 O O . PHE A 1 166 ? 108.385 33.935 5.032 1.00 30.45 147 PHE A O 1
ATOM 1284 N N . CYS A 1 168 ? 107.900 35.184 1.260 1.00 31.13 149 CYS A N 1
ATOM 1285 C CA . CYS A 1 168 ? 108.111 36.377 0.425 1.00 32.29 149 CYS A CA 1
ATOM 1286 C C . CYS A 1 168 ? 109.374 37.110 0.919 1.00 33.70 149 CYS A C 1
ATOM 1287 O O . CYS A 1 168 ? 109.572 37.247 2.135 1.00 33.51 149 CYS A O 1
ATOM 1290 N N . GLY A 1 169 ? 110.214 37.562 -0.019 1.00 34.53 150 GLY A N 1
ATOM 1291 C CA . GLY A 1 169 ? 111.457 38.266 0.285 1.00 35.07 150 GLY A CA 1
ATOM 1292 C C . GLY A 1 169 ? 111.226 39.586 1.021 1.00 35.68 150 GLY A C 1
ATOM 1293 O O . GLY A 1 169 ? 111.997 39.915 1.909 1.00 35.60 150 GLY A O 1
ATOM 1294 N N . SER A 1 170 ? 110.156 40.314 0.664 1.00 35.46 151 SER A N 1
ATOM 1295 C CA . SER A 1 170 ? 109.781 41.556 1.370 1.00 36.14 151 SER A CA 1
ATOM 1296 C C . SER A 1 170 ? 109.351 41.273 2.824 1.00 35.46 151 SER A C 1
ATOM 1297 O O . SER A 1 170 ? 109.723 42.044 3.722 1.00 36.22 151 SER A O 1
ATOM 1300 N N . VAL A 1 171 ? 108.633 40.159 3.038 1.00 33.48 152 VAL A N 1
ATOM 1301 C CA . VAL A 1 171 ? 108.177 39.738 4.358 1.00 32.56 152 VAL A CA 1
ATOM 1302 C C . VAL A 1 171 ? 109.332 39.305 5.267 1.00 34.21 152 VAL A C 1
ATOM 1303 O O . VAL A 1 171 ? 109.440 39.800 6.410 1.00 35.90 152 VAL A O 1
ATOM 1307 N N . TYR A 1 172 ? 110.221 38.451 4.765 1.00 34.66 153 TYR A N 1
ATOM 1308 C CA . TYR A 1 172 ? 111.383 37.997 5.548 1.00 35.94 153 TYR A CA 1
ATOM 1309 C C . TYR A 1 172 ? 112.286 39.191 5.900 1.00 36.60 153 TYR A C 1
ATOM 1310 O O . TYR A 1 172 ? 112.812 39.281 7.022 1.00 35.45 153 TYR A O 1
ATOM 1319 N N . LYS A 1 173 ? 112.437 40.109 4.953 1.00 36.79 154 LYS A N 1
ATOM 1320 C CA . LYS A 1 173 ? 113.298 41.249 5.164 1.00 38.70 154 LYS A CA 1
ATOM 1321 C C . LYS A 1 173 ? 112.705 42.160 6.265 1.00 37.32 154 LYS A C 1
ATOM 1322 O O . LYS A 1 173 ? 113.436 42.547 7.150 1.00 38.37 154 LYS A O 1
ATOM 1328 N N . LEU A 1 174 ? 111.399 42.432 6.251 1.00 35.68 155 LEU A N 1
ATOM 1329 C CA . LEU A 1 174 ? 110.771 43.212 7.337 1.00 35.10 155 LEU A CA 1
ATOM 1330 C C . LEU A 1 174 ? 110.835 42.496 8.704 1.00 34.74 155 LEU A C 1
ATOM 1331 O O . LEU A 1 174 ? 111.116 43.123 9.700 1.00 34.96 155 LEU A O 1
ATOM 1336 N N . ALA A 1 175 ? 110.552 41.193 8.737 1.00 34.57 156 ALA A N 1
ATOM 1337 C CA . ALA A 1 175 ? 110.615 40.417 9.981 1.00 34.97 156 ALA A CA 1
ATOM 1338 C C . ALA A 1 175 ? 111.995 40.436 10.631 1.00 36.49 156 ALA A C 1
ATOM 1339 O O . ALA A 1 175 ? 112.109 40.530 11.853 1.00 35.77 156 ALA A O 1
ATOM 1341 N N . LYS A 1 176 ? 113.034 40.351 9.803 1.00 38.24 157 LYS A N 1
ATOM 1342 C CA . LYS A 1 176 ? 114.417 40.475 10.267 1.00 40.74 157 LYS A CA 1
ATOM 1343 C C . LYS A 1 176 ? 114.681 41.865 10.875 1.00 41.61 157 LYS A C 1
ATOM 1344 O O . LYS A 1 176 ? 115.230 41.972 11.977 1.00 41.47 157 LYS A O 1
ATOM 1350 N N . GLU A 1 177 ? 114.254 42.907 10.165 1.00 41.92 158 GLU A N 1
ATOM 1351 C CA . GLU A 1 177 ? 114.440 44.279 10.596 1.00 43.12 158 GLU A CA 1
ATOM 1352 C C . GLU A 1 177 ? 113.705 44.596 11.900 1.00 42.06 158 GLU A C 1
ATOM 1353 O O . GLU A 1 177 ? 114.256 45.258 12.759 1.00 42.19 158 GLU A O 1
ATOM 1359 N N . LEU A 1 178 ? 112.474 44.103 12.045 1.00 39.72 159 LEU A N 1
ATOM 1360 C CA . LEU A 1 178 ? 111.670 44.344 13.248 1.00 38.28 159 LEU A CA 1
ATOM 1361 C C . LEU A 1 178 ? 112.024 43.418 14.406 1.00 38.10 159 LEU A C 1
ATOM 1362 O O . LEU A 1 178 ? 112.103 43.871 15.520 1.00 38.09 159 LEU A O 1
ATOM 1367 N N . TYR A 1 179 ? 112.223 42.128 14.146 1.00 37.87 160 TYR A N 1
ATOM 1368 C CA . TYR A 1 179 ? 112.309 41.102 15.212 1.00 37.74 160 TYR A CA 1
ATOM 1369 C C . TYR A 1 179 ? 113.654 40.368 15.341 1.00 39.66 160 TYR A C 1
ATOM 1370 O O . TYR A 1 179 ? 113.885 39.671 16.343 1.00 39.46 160 TYR A O 1
ATOM 1379 N N . GLY A 1 180 ? 114.513 40.486 14.325 1.00 40.81 161 GLY A N 1
ATOM 1380 C CA . GLY A 1 180 ? 115.861 39.918 14.353 1.00 41.62 161 GLY A CA 1
ATOM 1381 C C . GLY A 1 180 ? 115.799 38.421 14.505 1.00 40.33 161 GLY A C 1
ATOM 1382 O O . GLY A 1 180 ? 114.962 37.775 13.874 1.00 39.73 161 GLY A O 1
ATOM 1383 N N . ASP A 1 181 ? 116.613 37.912 15.435 1.00 41.16 162 ASP A N 1
ATOM 1384 C CA A ASP A 1 181 ? 116.659 36.477 15.714 0.50 40.59 162 ASP A CA 1
ATOM 1385 C CA B ASP A 1 181 ? 116.692 36.489 15.772 0.50 40.63 162 ASP A CA 1
ATOM 1386 C C . ASP A 1 181 ? 115.558 35.999 16.688 1.00 39.72 162 ASP A C 1
ATOM 1387 O O . ASP A 1 181 ? 115.513 34.826 17.014 1.00 40.04 162 ASP A O 1
ATOM 1396 N N . GLN A 1 182 ? 114.652 36.897 17.105 1.00 39.24 163 GLN A N 1
ATOM 1397 C CA . GLN A 1 182 ? 113.431 36.530 17.847 1.00 37.47 163 GLN A CA 1
ATOM 1398 C C . GLN A 1 182 ? 112.200 36.290 16.947 1.00 35.81 163 GLN A C 1
ATOM 1399 O O . GLN A 1 182 ? 111.106 36.083 17.458 1.00 34.86 163 GLN A O 1
ATOM 1405 N N . GLU A 1 183 ? 112.363 36.282 15.624 1.00 34.99 164 GLU A N 1
ATOM 1406 C CA . GLU A 1 183 ? 111.267 35.903 14.725 1.00 33.22 164 GLU A CA 1
ATOM 1407 C C . GLU A 1 183 ? 110.923 34.432 14.904 1.00 31.58 164 GLU A C 1
ATOM 1408 O O . GLU A 1 183 ? 109.739 34.076 14.950 1.00 28.53 164 GLU A O 1
ATOM 1414 N N . GLY A 1 184 ? 111.951 33.581 14.976 1.00 31.54 165 GLY A N 1
ATOM 1415 C CA . GLY A 1 184 ? 111.757 32.125 15.099 1.00 30.32 165 GLY A CA 1
ATOM 1416 C C . GLY A 1 184 ? 111.076 31.460 13.916 1.00 29.30 165 GLY A C 1
ATOM 1417 O O . GLY A 1 184 ? 111.057 32.027 12.811 1.00 29.78 165 GLY A O 1
ATOM 1418 N N . SER A 1 185 ? 110.535 30.253 14.149 1.00 27.79 166 SER A N 1
ATOM 1419 C CA . SER A 1 185 ? 110.010 29.371 13.114 1.00 27.90 166 SER A CA 1
ATOM 1420 C C . SER A 1 185 ? 108.517 29.068 13.236 1.00 26.62 166 SER A C 1
ATOM 1421 O O . SER A 1 185 ? 107.945 28.632 12.274 1.00 25.51 166 SER A O 1
ATOM 1424 N N . HIS A 1 186 ? 107.948 29.179 14.440 1.00 26.73 167 HIS A N 1
ATOM 1425 C CA . HIS A 1 186 ? 106.540 28.915 14.683 1.00 25.63 167 HIS A CA 1
ATOM 1426 C C . HIS A 1 186 ? 106.014 29.818 15.812 1.00 25.63 167 HIS A C 1
ATOM 1427 O O . HIS A 1 186 ? 106.707 30.062 16.795 1.00 26.30 167 HIS A O 1
ATOM 1434 N N . ALA A 1 187 ? 104.789 30.314 15.632 1.00 24.39 168 ALA A N 1
ATOM 1435 C CA . ALA A 1 187 ? 104.183 31.340 16.474 1.00 24.80 168 ALA A CA 1
ATOM 1436 C C . ALA A 1 187 ? 105.088 32.570 16.394 1.00 24.63 168 ALA A C 1
ATOM 1437 O O . ALA A 1 187 ? 105.545 33.066 17.405 1.00 25.20 168 ALA A O 1
ATOM 1439 N N . THR A 1 188 ? 105.379 32.990 15.164 1.00 24.03 169 THR A N 1
ATOM 1440 C CA . THR A 1 188 ? 106.348 34.037 14.903 1.00 24.75 169 THR A CA 1
ATOM 1441 C C . THR A 1 188 ? 105.692 35.405 15.164 1.00 24.96 169 THR A C 1
ATOM 1442 O O . THR A 1 188 ? 104.490 35.548 14.962 1.00 24.10 169 THR A O 1
ATOM 1446 N N . PRO A 1 189 ? 106.464 36.399 15.622 1.00 26.96 170 PRO A N 1
ATOM 1447 C CA . PRO A 1 189 ? 105.872 37.745 15.729 1.00 27.99 170 PRO A CA 1
ATOM 1448 C C . PRO A 1 189 ? 105.299 38.285 14.419 1.00 27.63 170 PRO A C 1
ATOM 1449 O O . PRO A 1 189 ? 104.273 38.967 14.469 1.00 27.19 170 PRO A O 1
ATOM 1453 N N . SER A 1 190 ? 105.879 37.926 13.270 1.00 27.65 171 SER A N 1
ATOM 1454 C CA . SER A 1 190 ? 105.310 38.411 11.980 1.00 27.75 171 SER A CA 1
ATOM 1455 C C . SER A 1 190 ? 103.876 37.920 11.707 1.00 26.31 171 SER A C 1
ATOM 1456 O O . SER A 1 190 ? 102.985 38.729 11.389 1.00 25.89 171 SER A O 1
ATOM 1459 N N . GLU A 1 191 ? 103.644 36.624 11.868 1.00 25.19 172 GLU A N 1
ATOM 1460 C CA . GLU A 1 191 ? 102.326 36.056 11.604 1.00 24.53 172 GLU A CA 1
ATOM 1461 C C . GLU A 1 191 ? 101.312 36.474 12.675 1.00 24.76 172 GLU A C 1
ATOM 1462 O O . GLU A 1 191 ? 100.173 36.754 12.343 1.00 23.74 172 GLU A O 1
ATOM 1468 N N . VAL A 1 192 ? 101.754 36.529 13.942 1.00 24.98 173 VAL A N 1
ATOM 1469 C CA . VAL A 1 192 ? 100.918 37.017 15.019 1.00 24.03 173 VAL A CA 1
ATOM 1470 C C . VAL A 1 192 ? 100.580 38.502 14.769 1.00 25.49 173 VAL A C 1
ATOM 1471 O O . VAL A 1 192 ? 99.416 38.869 14.890 1.00 25.48 173 VAL A O 1
ATOM 1475 N N . ALA A 1 193 ? 101.550 39.318 14.353 1.00 25.77 174 ALA A N 1
ATOM 1476 C CA . ALA A 1 193 ? 101.279 40.723 13.949 1.00 27.59 174 ALA A CA 1
ATOM 1477 C C . ALA A 1 193 ? 100.142 40.803 12.925 1.00 27.09 174 ALA A C 1
ATOM 1478 O O . ALA A 1 193 ? 99.182 41.553 13.137 1.00 26.97 174 ALA A O 1
ATOM 1480 N N . LEU A 1 194 ? 100.240 39.983 11.872 1.00 26.24 175 LEU A N 1
ATOM 1481 C CA . LEU A 1 194 ? 99.217 39.914 10.826 1.00 26.41 175 LEU A CA 1
ATOM 1482 C C . LEU A 1 194 ? 97.828 39.578 11.368 1.00 26.09 175 LEU A C 1
ATOM 1483 O O . LEU A 1 194 ? 96.857 40.323 11.083 1.00 24.41 175 LEU A O 1
ATOM 1488 N N . THR A 1 195 ? 97.747 38.543 12.227 1.00 25.35 176 THR A N 1
ATOM 1489 C CA . THR A 1 195 ? 96.449 38.196 12.871 1.00 25.98 176 THR A CA 1
ATOM 1490 C C . THR A 1 195 ? 95.898 39.345 13.740 1.00 26.68 176 THR A C 1
ATOM 1491 O O . THR A 1 195 ? 94.669 39.563 13.784 1.00 27.32 176 THR A O 1
ATOM 1495 N N . GLN A 1 196 ? 96.784 40.072 14.426 1.00 26.70 177 GLN A N 1
ATOM 1496 C CA . GLN A 1 196 ? 96.368 41.213 15.254 1.00 28.24 177 GLN A CA 1
ATOM 1497 C C . GLN A 1 196 ? 95.770 42.355 14.391 1.00 29.29 177 GLN A C 1
ATOM 1498 O O . GLN A 1 196 ? 94.776 42.992 14.780 1.00 30.12 177 GLN A O 1
ATOM 1504 N N . TYR A 1 197 ? 96.353 42.587 13.222 1.00 29.08 178 TYR A N 1
ATOM 1505 C CA . TYR A 1 197 ? 95.743 43.496 12.223 1.00 30.01 178 TYR A CA 1
ATOM 1506 C C . TYR A 1 197 ? 94.372 43.013 11.686 1.00 28.45 178 TYR A C 1
ATOM 1507 O O . TYR A 1 197 ? 93.452 43.804 11.565 1.00 29.13 178 TYR A O 1
ATOM 1516 N N . VAL A 1 198 ? 94.223 41.728 11.385 1.00 27.46 179 VAL A N 1
ATOM 1517 C CA . VAL A 1 198 ? 92.954 41.213 10.802 1.00 26.29 179 VAL A CA 1
ATOM 1518 C C . VAL A 1 198 ? 91.870 41.139 11.903 1.00 27.14 179 VAL A C 1
ATOM 1519 O O . VAL A 1 198 ? 90.702 41.399 11.642 1.00 27.03 179 VAL A O 1
ATOM 1523 N N . TYR A 1 199 ? 92.271 40.776 13.122 1.00 27.79 180 TYR A N 1
ATOM 1524 C CA . TYR A 1 199 ? 91.327 40.574 14.242 1.00 29.29 180 TYR A CA 1
ATOM 1525 C C . TYR A 1 199 ? 91.827 41.304 15.495 1.00 30.14 180 TYR A C 1
ATOM 1526 O O . TYR A 1 199 ? 92.237 40.642 16.442 1.00 30.37 180 TYR A O 1
ATOM 1535 N N . PRO A 1 200 ? 91.804 42.660 15.498 1.00 31.87 181 PRO A N 1
ATOM 1536 C CA . PRO A 1 200 ? 92.297 43.416 16.670 1.00 33.59 181 PRO A CA 1
ATOM 1537 C C . PRO A 1 200 ? 91.527 43.109 17.938 1.00 34.16 181 PRO A C 1
ATOM 1538 O O . PRO A 1 200 ? 92.112 43.121 19.027 1.00 35.55 181 PRO A O 1
ATOM 1542 N N . GLU A 1 201 ? 90.247 42.789 17.779 1.00 34.20 182 GLU A N 1
ATOM 1543 C CA . GLU A 1 201 ? 89.414 42.285 18.872 1.00 34.71 182 GLU A CA 1
ATOM 1544 C C . GLU A 1 201 ? 89.890 40.981 19.516 1.00 33.25 182 GLU A C 1
ATOM 1545 O O . GLU A 1 201 ? 89.533 40.763 20.641 1.00 34.59 182 GLU A O 1
ATOM 1551 N N . ALA A 1 202 ? 90.663 40.137 18.819 1.00 31.32 183 ALA A N 1
ATOM 1552 C CA . ALA A 1 202 ? 91.156 38.847 19.348 1.00 30.93 183 ALA A CA 1
ATOM 1553 C C . ALA A 1 202 ? 92.625 38.870 19.793 1.00 31.00 183 ALA A C 1
ATOM 1554 O O . ALA A 1 202 ? 93.223 37.805 19.926 1.00 30.27 183 ALA A O 1
ATOM 1556 N N . ILE A 1 203 ? 93.210 40.049 20.030 1.00 31.89 184 ILE A N 1
ATOM 1557 C CA . ILE A 1 203 ? 94.607 40.149 20.508 1.00 31.99 184 ILE A CA 1
ATOM 1558 C C . ILE A 1 203 ? 94.657 39.461 21.889 1.00 32.36 184 ILE A C 1
ATOM 1559 O O . ILE A 1 203 ? 93.831 39.748 22.733 1.00 33.49 184 ILE A O 1
ATOM 1564 N N . LYS A 1 204 ? 95.577 38.524 22.078 1.00 32.29 185 LYS A N 1
ATOM 1565 C CA . LYS A 1 204 ? 95.632 37.714 23.294 1.00 32.89 185 LYS A CA 1
ATOM 1566 C C . LYS A 1 204 ? 96.710 38.239 24.252 1.00 34.98 185 LYS A C 1
ATOM 1567 O O . LYS A 1 204 ? 97.765 38.698 23.819 1.00 34.91 185 LYS A O 1
ATOM 1573 N N . GLN A 1 205 ? 96.386 38.212 25.538 1.00 36.83 186 GLN A N 1
ATOM 1574 C CA A GLN A 1 205 ? 97.319 38.556 26.611 0.50 38.57 186 GLN A CA 1
ATOM 1575 C CA B GLN A 1 205 ? 97.325 38.535 26.622 0.50 38.55 186 GLN A CA 1
ATOM 1576 C C . GLN A 1 205 ? 97.596 37.213 27.317 1.00 38.49 186 GLN A C 1
ATOM 1577 O O . GLN A 1 205 ? 96.678 36.541 27.759 1.00 39.25 186 GLN A O 1
ATOM 1588 N N . ALA A 1 206 ? 98.840 36.795 27.358 1.00 38.22 187 ALA A N 1
ATOM 1589 C CA . ALA A 1 206 ? 99.179 35.620 28.127 1.00 37.37 187 ALA A CA 1
ATOM 1590 C C . ALA A 1 206 ? 100.662 35.676 28.312 1.00 37.84 187 ALA A C 1
ATOM 1591 O O . ALA A 1 206 ? 101.368 36.292 27.479 1.00 37.01 187 ALA A O 1
ATOM 1593 N 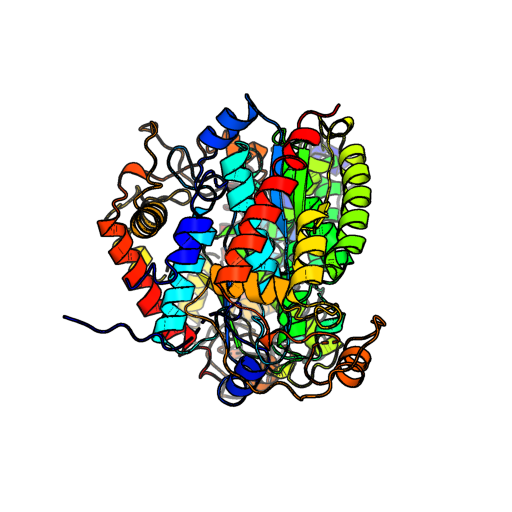N . PRO A 1 207 ? 101.145 35.104 29.433 1.00 38.23 188 PRO A N 1
ATOM 1594 C CA . PRO A 1 207 ? 102.575 35.175 29.678 1.00 38.98 188 PRO A CA 1
ATOM 1595 C C . PRO A 1 207 ? 103.327 34.286 28.711 1.00 38.72 188 PRO A C 1
ATOM 1596 O O . PRO A 1 207 ? 102.794 33.234 28.263 1.00 37.88 188 PRO A O 1
ATOM 1600 N N . LEU A 1 208 ? 104.520 34.744 28.352 1.00 39.29 189 LEU A N 1
ATOM 1601 C CA . LEU A 1 208 ? 105.436 33.976 27.529 1.00 40.15 189 LEU A CA 1
ATOM 1602 C C . LEU A 1 208 ? 106.626 33.756 28.431 1.00 42.72 189 LEU A C 1
ATOM 1603 O O . LEU A 1 208 ? 107.179 34.731 28.957 1.00 43.99 189 LEU A O 1
ATOM 1608 N N . SER A 1 209 ? 107.005 32.492 28.649 1.00 44.15 190 SER A N 1
ATOM 1609 C CA . SER A 1 209 ? 108.254 32.173 29.368 1.00 45.96 190 SER A CA 1
ATOM 1610 C C . SER A 1 209 ? 109.381 32.958 28.731 1.00 47.69 190 SER A C 1
ATOM 1611 O O . SER A 1 209 ? 109.415 33.095 27.509 1.00 46.42 190 SER A O 1
ATOM 1614 N N . PRO A 1 210 ? 110.276 33.536 29.558 1.00 51.32 191 PRO A N 1
ATOM 1615 C CA . PRO A 1 210 ? 111.311 34.436 28.994 1.00 52.69 191 PRO A CA 1
ATOM 1616 C C . PRO A 1 210 ? 112.351 33.723 28.101 1.00 53.18 191 PRO A C 1
ATOM 1617 O O . PRO A 1 210 ? 112.864 34.343 27.163 1.00 53.85 191 PRO A O 1
ATOM 1621 N N . GLU A 1 211 ? 112.631 32.441 28.387 1.00 53.25 192 GLU A N 1
ATOM 1622 C CA . GLU A 1 211 ? 113.461 31.577 27.526 1.00 53.12 192 GLU A CA 1
ATOM 1623 C C . GLU A 1 211 ? 112.539 30.821 26.603 1.00 50.61 192 GLU A C 1
ATOM 1624 O O . GLU A 1 211 ? 111.501 30.346 27.053 1.00 50.85 192 GLU A O 1
ATOM 1630 N N . VAL A 1 212 ? 112.930 30.687 25.341 1.00 48.82 193 VAL A N 1
ATOM 1631 C CA . VAL A 1 212 ? 112.158 29.935 24.355 1.00 46.37 193 VAL A CA 1
ATOM 1632 C C . VAL A 1 212 ? 113.061 28.915 23.641 1.00 45.52 193 VAL A C 1
ATOM 1633 O O . VAL A 1 212 ? 114.161 29.251 23.204 1.00 44.75 193 VAL A O 1
ATOM 1637 N N . ALA A 1 213 ? 112.581 27.667 23.544 1.00 44.87 194 ALA A N 1
ATOM 1638 C CA . ALA A 1 213 ? 113.301 26.587 22.857 1.00 44.93 194 ALA A CA 1
ATOM 1639 C C . ALA A 1 213 ? 113.528 26.960 21.397 1.00 45.02 194 ALA A C 1
ATOM 1640 O O . ALA A 1 213 ? 112.639 27.508 20.752 1.00 44.70 194 ALA A O 1
ATOM 1642 N N . SER A 1 214 ? 114.737 26.713 20.911 1.00 46.08 195 SER A N 1
ATOM 1643 C CA . SER A 1 214 ? 115.159 27.085 19.564 1.00 46.77 195 SER A CA 1
ATOM 1644 C C . SER A 1 214 ? 115.384 25.809 18.764 1.00 46.17 195 SER A C 1
ATOM 1645 O O . SER A 1 214 ? 115.154 24.705 19.261 1.00 46.91 195 SER A O 1
ATOM 1648 N N . GLY A 1 215 ? 115.841 25.954 17.530 1.00 45.53 196 GLY A N 1
ATOM 1649 C CA . GLY A 1 215 ? 116.024 24.812 16.662 1.00 44.49 196 GLY A CA 1
ATOM 1650 C C . GLY A 1 215 ? 114.769 24.542 15.871 1.00 42.47 196 GLY A C 1
ATOM 1651 O O . GLY A 1 215 ? 113.688 25.067 16.168 1.00 41.93 196 GLY A O 1
ATOM 1652 N N . HIS A 1 216 ? 114.963 23.717 14.847 1.00 41.25 197 HIS A N 1
ATOM 1653 C CA . HIS A 1 216 ? 114.069 23.582 13.718 1.00 40.25 197 HIS A CA 1
ATOM 1654 C C . HIS A 1 216 ? 113.623 22.124 13.553 1.00 37.74 197 HIS A C 1
ATOM 1655 O O . HIS A 1 216 ? 112.986 21.822 12.570 1.00 37.16 197 HIS A O 1
ATOM 1662 N N . ARG A 1 217 ? 113.933 21.245 14.511 1.00 35.62 198 ARG A N 1
ATOM 1663 C CA . ARG A 1 217 ? 113.695 19.814 14.376 1.00 34.36 198 ARG A CA 1
ATOM 1664 C C . ARG A 1 217 ? 112.238 19.439 14.738 1.00 32.17 198 ARG A C 1
ATOM 1665 O O . ARG A 1 217 ? 111.747 19.788 15.830 1.00 32.50 198 ARG A O 1
ATOM 1673 N N . ILE A 1 218 ? 111.571 18.748 13.816 1.00 29.16 199 ILE A N 1
ATOM 1674 C CA . ILE A 1 218 ? 110.150 18.404 13.943 1.00 26.99 199 ILE A CA 1
ATOM 1675 C C . ILE A 1 218 ? 109.949 16.912 13.556 1.00 25.67 199 ILE A C 1
ATOM 1676 O O . ILE A 1 218 ? 110.187 16.526 12.408 1.00 24.47 199 ILE A O 1
ATOM 1681 N N . TYR A 1 219 ? 109.485 16.108 14.517 1.00 23.92 200 TYR A N 1
ATOM 1682 C CA . TYR A 1 219 ? 109.241 14.670 14.328 1.00 23.29 200 TYR A CA 1
ATOM 1683 C C . TYR A 1 219 ? 107.807 14.403 14.757 1.00 22.69 200 TYR A C 1
ATOM 1684 O O . TYR A 1 219 ? 106.935 15.100 14.281 1.00 22.02 200 TYR A O 1
ATOM 1693 N N . SER A 1 220 ? 107.570 13.492 15.698 1.00 23.69 201 SER A N 1
ATOM 1694 C CA . SER A 1 220 ? 106.205 13.172 16.153 1.00 23.85 201 SER A CA 1
ATOM 1695 C C . SER A 1 220 ? 105.602 14.290 17.012 1.00 23.45 201 SER A C 1
ATOM 1696 O O . SER A 1 220 ? 106.326 15.076 17.584 1.00 22.29 201 SER A O 1
ATOM 1699 N N . ALA A 1 221 ? 104.267 14.313 17.089 1.00 22.80 202 ALA A N 1
ATOM 1700 C CA . ALA A 1 221 ? 103.529 15.250 17.937 1.00 22.52 202 ALA A CA 1
ATOM 1701 C C . ALA A 1 221 ? 104.004 15.232 19.393 1.00 22.67 202 ALA A C 1
ATOM 1702 O O . ALA A 1 221 ? 104.176 16.289 19.974 1.00 22.10 202 ALA A O 1
ATOM 1704 N N . ALA A 1 222 ? 104.228 14.026 19.937 1.00 23.36 203 ALA A N 1
ATOM 1705 C CA . ALA A 1 222 ? 104.665 13.815 21.319 1.00 24.59 203 ALA A CA 1
ATOM 1706 C C . ALA A 1 222 ? 106.046 14.420 21.543 1.00 25.60 203 ALA A C 1
ATOM 1707 O O . ALA A 1 222 ? 106.228 15.205 22.482 1.00 26.20 203 ALA A O 1
ATOM 1709 N N . ASP A 1 223 ? 106.981 14.109 20.632 1.00 25.75 204 ASP A N 1
ATOM 1710 C CA . ASP A 1 223 ? 108.331 14.700 20.611 1.00 26.02 204 ASP A CA 1
ATOM 1711 C C . ASP A 1 223 ? 108.255 16.247 20.508 1.00 26.06 204 ASP A C 1
ATOM 1712 O O . ASP A 1 223 ? 109.006 16.965 21.207 1.00 25.72 204 ASP A O 1
ATOM 1717 N N . PHE A 1 224 ? 107.369 16.733 19.644 1.00 24.59 205 PHE A N 1
ATOM 1718 C CA . PHE A 1 224 ? 107.230 18.171 19.418 1.00 25.04 205 PHE A CA 1
ATOM 1719 C C . PHE A 1 224 ? 106.937 18.929 20.719 1.00 25.85 205 PHE A C 1
ATOM 1720 O O . PHE A 1 224 ? 107.587 19.919 21.009 1.00 25.30 205 PHE A O 1
ATOM 1728 N N . ARG A 1 225 ? 105.977 18.434 21.494 1.00 26.11 206 ARG A N 1
ATOM 1729 C CA . ARG A 1 225 ? 105.569 19.125 22.720 1.00 26.76 206 ARG A CA 1
ATOM 1730 C C . ARG A 1 225 ? 106.639 19.074 23.801 1.00 27.79 206 ARG A C 1
ATOM 1731 O O . ARG A 1 225 ? 106.783 20.040 24.538 1.00 27.74 206 ARG A O 1
ATOM 1739 N N . VAL A 1 226 ? 107.394 17.973 23.875 1.00 28.07 207 VAL A N 1
ATOM 1740 C CA . VAL A 1 226 ? 108.596 17.892 24.722 1.00 29.26 207 VAL A CA 1
ATOM 1741 C C . VAL A 1 226 ? 109.643 18.936 24.318 1.00 29.77 207 VAL A C 1
ATOM 1742 O O . VAL A 1 226 ? 110.153 19.661 25.173 1.00 31.74 207 VAL A O 1
ATOM 1746 N N . ARG A 1 227 ? 109.935 19.036 23.024 1.00 29.37 208 ARG A N 1
ATOM 1747 C CA . ARG A 1 227 ? 110.910 20.012 22.516 1.00 30.09 208 ARG A CA 1
ATOM 1748 C C . ARG A 1 227 ? 110.492 21.447 22.676 1.00 29.47 208 ARG A C 1
ATOM 1749 O O . ARG A 1 227 ? 111.340 22.287 22.939 1.00 29.48 208 ARG A O 1
ATOM 1757 N N . TYR A 1 228 ? 109.197 21.707 22.486 1.00 29.09 209 TYR A N 1
ATOM 1758 C CA . TYR A 1 228 ? 108.641 23.083 22.405 1.00 28.75 209 TYR A CA 1
ATOM 1759 C C . TYR A 1 228 ? 107.429 23.119 23.345 1.00 28.46 209 TYR A C 1
ATOM 1760 O O . TYR A 1 228 ? 106.300 23.029 22.892 1.00 28.13 209 TYR A O 1
ATOM 1769 N N . PRO A 1 229 ? 107.664 23.212 24.672 1.00 29.37 210 PRO A N 1
ATOM 1770 C CA . PRO A 1 229 ? 106.567 22.985 25.660 1.00 29.53 210 PRO A CA 1
ATOM 1771 C C . PRO A 1 229 ? 105.388 23.931 25.613 1.00 28.84 210 PRO A C 1
ATOM 1772 O O . PRO A 1 229 ? 104.255 23.498 25.885 1.00 28.70 210 PRO A O 1
ATOM 1776 N N . ASP A 1 230 ? 105.612 25.195 25.273 1.00 29.31 211 ASP A N 1
ATOM 1777 C CA . ASP A 1 230 ? 104.480 26.128 25.129 1.00 28.10 211 ASP A CA 1
ATOM 1778 C C . ASP A 1 230 ? 103.976 26.212 23.684 1.00 26.77 211 ASP A C 1
ATOM 1779 O O . ASP A 1 230 ? 103.018 26.927 23.413 1.00 26.29 211 ASP A O 1
ATOM 1784 N N . GLY A 1 231 ? 104.671 25.541 22.777 1.00 25.98 212 GLY A N 1
ATOM 1785 C CA . GLY A 1 231 ? 104.291 25.429 21.372 1.00 24.69 212 GLY A CA 1
ATOM 1786 C C . GLY A 1 231 ? 105.025 26.342 20.423 1.00 23.91 212 GLY A C 1
ATOM 1787 O O . GLY A 1 231 ? 104.930 26.159 19.227 1.00 23.20 212 GLY A O 1
ATOM 1788 N N . ARG A 1 232 ? 105.741 27.330 20.955 1.00 25.23 213 ARG A N 1
ATOM 1789 C CA . ARG A 1 232 ? 106.572 28.227 20.153 1.00 25.65 213 ARG A CA 1
ATOM 1790 C C . ARG A 1 232 ? 107.863 27.541 19.732 1.00 25.84 213 ARG A C 1
ATOM 1791 O O . ARG A 1 232 ? 108.432 26.782 20.498 1.00 26.91 213 ARG A O 1
ATOM 1807 N N . GLY A 1 234 ? 111.317 29.188 18.847 1.00 29.09 215 GLY A N 1
ATOM 1808 C CA . GLY A 1 234 ? 112.333 30.221 18.705 1.00 30.49 215 GLY A CA 1
ATOM 1809 C C . GLY A 1 234 ? 111.854 31.661 18.727 1.00 31.37 215 GLY A C 1
ATOM 1810 O O . GLY A 1 234 ? 112.673 32.594 18.534 1.00 33.21 215 GLY A O 1
ATOM 1811 N N . SER A 1 235 ? 110.569 31.857 19.024 1.00 29.79 216 SER A N 1
ATOM 1812 C CA . SER A 1 235 ? 109.870 33.061 18.650 1.00 30.52 216 SER A CA 1
ATOM 1813 C C . SER A 1 235 ? 109.487 33.873 19.873 1.00 30.89 216 SER A C 1
ATOM 1814 O O . SER A 1 235 ? 109.241 33.294 20.955 1.00 31.70 216 SER A O 1
ATOM 1817 N N . ASN A 1 236 ? 109.474 35.190 19.694 1.00 30.61 217 ASN A N 1
ATOM 1818 C CA . ASN A 1 236 ? 108.906 36.111 20.654 1.00 30.78 217 ASN A CA 1
ATOM 1819 C C . ASN A 1 236 ? 107.721 36.824 20.015 1.00 30.68 217 ASN A C 1
ATOM 1820 O O . ASN A 1 236 ? 107.834 37.994 19.598 1.00 31.74 217 ASN A O 1
ATOM 1825 N N . PRO A 1 237 ? 106.552 36.150 19.992 1.00 29.67 218 PRO A N 1
ATOM 1826 C CA . PRO A 1 237 ? 105.358 36.812 19.430 1.00 29.47 218 PRO A CA 1
ATOM 1827 C C . PRO A 1 237 ? 104.853 38.026 20.190 1.00 30.17 218 PRO A C 1
ATOM 1828 O O . PRO A 1 237 ? 104.068 38.783 19.639 1.00 30.53 218 PRO A O 1
ATOM 1832 N N . GLY A 1 238 ? 105.322 38.236 21.420 1.00 31.19 219 GLY A N 1
ATOM 1833 C CA . GLY A 1 238 ? 105.056 39.453 22.152 1.00 31.84 219 GLY A CA 1
ATOM 1834 C C . GLY A 1 238 ? 105.608 40.729 21.513 1.00 32.95 219 GLY A C 1
ATOM 1835 O O . GLY A 1 238 ? 105.187 41.817 21.903 1.00 31.73 219 GLY A O 1
ATOM 1836 N N . LEU A 1 239 ? 106.554 40.616 20.561 1.00 32.42 220 LEU A N 1
ATOM 1837 C CA . LEU A 1 239 ? 106.997 41.804 19.806 1.00 33.53 220 LEU A CA 1
ATOM 1838 C C . LEU A 1 239 ? 105.961 42.261 18.760 1.00 32.86 220 LEU A C 1
ATOM 1839 O O . LEU A 1 239 ? 106.086 43.385 18.259 1.00 33.06 220 LEU A O 1
ATOM 1844 N N . ALA A 1 240 ? 104.954 41.427 18.437 1.00 31.16 221 ALA A N 1
ATOM 1845 C CA . ALA A 1 240 ? 103.968 41.781 17.413 1.00 30.87 221 ALA A CA 1
ATOM 1846 C C . ALA A 1 240 ? 103.134 43.012 17.797 1.00 31.47 221 ALA A C 1
ATOM 1847 O O . ALA A 1 240 ? 102.829 43.229 18.968 1.00 31.22 221 ALA A O 1
ATOM 1849 N N . THR A 1 241 ? 102.821 43.836 16.798 1.00 32.18 222 THR A N 1
ATOM 1850 C CA . THR A 1 241 ? 101.789 44.879 16.924 1.00 32.43 222 THR A CA 1
ATOM 1851 C C . THR A 1 241 ? 100.842 44.813 15.699 1.00 31.20 222 THR A C 1
ATOM 1852 O O . THR A 1 241 ? 101.261 44.378 14.618 1.00 30.95 222 THR A O 1
ATOM 1856 N N . PRO A 1 242 ? 99.587 45.290 15.847 1.00 31.84 223 PRO A N 1
ATOM 1857 C CA . PRO A 1 242 ? 98.717 45.355 14.633 1.00 31.58 223 PRO A CA 1
ATOM 1858 C C . PRO A 1 242 ? 99.251 46.316 13.540 1.00 32.18 223 PRO A C 1
ATOM 1859 O O . PRO A 1 242 ? 98.978 46.099 12.365 1.00 30.81 223 PRO A O 1
ATOM 1863 N N . GLU A 1 243 ? 100.049 47.308 13.927 1.00 33.92 224 GLU A N 1
ATOM 1864 C CA . GLU A 1 243 ? 100.677 48.261 12.983 1.00 35.39 224 GLU A CA 1
ATOM 1865 C C . GLU A 1 243 ? 101.689 47.518 12.106 1.00 35.03 224 GLU A C 1
ATOM 1866 O O . GLU A 1 243 ? 101.619 47.624 10.895 1.00 35.06 224 GLU A O 1
ATOM 1872 N N . HIS A 1 244 ? 102.572 46.719 12.717 1.00 34.10 225 HIS A N 1
ATOM 1873 C CA . HIS A 1 244 ? 103.458 45.793 11.960 1.00 33.07 225 HIS A CA 1
ATOM 1874 C C . HIS A 1 244 ? 102.647 44.847 11.079 1.00 31.51 225 HIS A C 1
ATOM 1875 O O . HIS A 1 244 ? 103.031 44.577 9.955 1.00 31.16 225 HIS A O 1
ATOM 1882 N N . GLY A 1 245 ? 101.535 44.349 11.612 1.00 30.34 226 GLY A N 1
ATOM 1883 C CA . GLY A 1 245 ? 100.608 43.491 10.871 1.00 29.58 226 GLY A CA 1
ATOM 1884 C C . GLY A 1 245 ? 100.128 44.023 9.536 1.00 29.84 226 GLY A C 1
ATOM 1885 O O . GLY A 1 245 ? 100.148 43.291 8.543 1.00 30.04 226 GLY A O 1
ATOM 1886 N N . LYS A 1 246 ? 99.692 45.282 9.524 1.00 30.04 227 LYS A N 1
ATOM 1887 C CA . LYS A 1 246 ? 99.300 45.975 8.308 1.00 30.64 227 LYS A CA 1
ATOM 1888 C C . LYS A 1 246 ? 100.437 45.993 7.273 1.00 30.84 227 LYS A C 1
ATOM 1889 O O . LYS A 1 246 ? 100.157 45.826 6.082 1.00 29.53 227 LYS A O 1
ATOM 1895 N N . GLN A 1 247 ? 101.678 46.269 7.734 1.00 31.20 228 GLN A N 1
ATOM 1896 C CA . GLN A 1 247 ? 102.865 46.282 6.882 1.00 31.53 228 GLN A CA 1
ATOM 1897 C C . GLN A 1 247 ? 103.076 44.909 6.240 1.00 30.44 228 GLN A C 1
ATOM 1898 O O . GLN A 1 247 ? 103.281 44.832 5.012 1.00 28.88 228 GLN A O 1
ATOM 1904 N N . PHE A 1 248 ? 103.006 43.839 7.046 1.00 29.72 229 PHE A N 1
ATOM 1905 C CA . PHE A 1 248 ? 103.154 42.476 6.512 1.00 28.70 229 PHE A CA 1
ATOM 1906 C C . PHE A 1 248 ? 102.059 42.145 5.512 1.00 27.65 229 PHE A C 1
ATOM 1907 O O . PHE A 1 248 ? 102.356 41.594 4.458 1.00 26.83 229 PHE A O 1
ATOM 1915 N N . TYR A 1 249 ? 100.810 42.486 5.848 1.00 27.50 230 TYR A N 1
ATOM 1916 C CA . TYR A 1 249 ? 99.661 42.353 4.922 1.00 27.02 230 TYR A CA 1
ATOM 1917 C C . TYR A 1 249 ? 99.944 43.050 3.555 1.00 27.89 230 TYR A C 1
ATOM 1918 O O . TYR A 1 249 ? 99.811 42.434 2.494 1.00 26.79 230 TYR A O 1
ATOM 1927 N N . ASP A 1 250 ? 100.395 44.293 3.598 1.00 28.68 231 ASP A N 1
ATOM 1928 C CA . ASP A 1 250 ? 100.591 45.089 2.368 1.00 30.05 231 ASP A CA 1
ATOM 1929 C C . ASP A 1 250 ? 101.750 44.555 1.481 1.00 30.42 231 ASP A C 1
ATOM 1930 O O . ASP A 1 250 ? 101.623 44.507 0.249 1.00 29.62 231 ASP A O 1
ATOM 1935 N N . LEU A 1 251 ? 102.845 44.137 2.126 1.00 30.53 232 LEU A N 1
ATOM 1936 C CA . LEU A 1 251 ? 103.990 43.538 1.449 1.00 30.08 232 LEU A CA 1
ATOM 1937 C C . LEU A 1 251 ? 103.631 42.192 0.830 1.00 29.77 232 LEU A C 1
ATOM 1938 O O . LEU A 1 251 ? 103.991 41.946 -0.312 1.00 30.59 232 LEU A O 1
ATOM 1943 N N . ALA A 1 252 ? 102.956 41.324 1.593 1.00 27.53 233 ALA A N 1
ATOM 1944 C CA . ALA A 1 252 ? 102.542 40.020 1.111 1.00 26.77 233 ALA A CA 1
ATOM 1945 C C . ALA A 1 252 ? 101.587 40.134 -0.097 1.00 26.72 233 ALA A C 1
ATOM 1946 O O . ALA A 1 252 ? 101.744 39.385 -1.077 1.00 26.17 233 ALA A O 1
ATOM 1948 N N . VAL A 1 253 ? 100.635 41.070 -0.034 1.00 26.66 234 VAL A N 1
ATOM 1949 C CA . VAL A 1 253 ? 99.654 41.258 -1.119 1.00 26.93 234 VAL A CA 1
ATOM 1950 C C . VAL A 1 253 ? 100.355 41.779 -2.372 1.00 28.23 234 VAL A C 1
ATOM 1951 O O . VAL A 1 253 ? 100.087 41.288 -3.463 1.00 27.00 234 VAL A O 1
ATOM 1955 N N . LYS A 1 254 ? 101.306 42.692 -2.210 1.00 29.24 235 LYS A N 1
ATOM 1956 C CA . LYS A 1 254 ? 102.022 43.244 -3.359 1.00 31.31 235 LYS A CA 1
ATOM 1957 C C . LYS A 1 254 ? 102.880 42.194 -4.055 1.00 31.36 235 LYS A C 1
ATOM 1958 O O . LYS A 1 254 ? 102.851 42.074 -5.282 1.00 32.65 235 LYS A O 1
ATOM 1964 N N . GLU A 1 255 ? 103.654 41.460 -3.263 1.00 31.24 236 GLU A N 1
ATOM 1965 C CA . GLU A 1 255 ? 104.549 40.469 -3.802 1.00 31.76 236 GLU A CA 1
ATOM 1966 C C . GLU A 1 255 ? 103.786 39.270 -4.423 1.00 29.86 236 GLU A C 1
ATOM 1967 O O . GLU A 1 255 ? 104.156 38.821 -5.511 1.00 29.93 236 GLU A O 1
ATOM 1973 N N . LEU A 1 256 ? 102.739 38.781 -3.756 1.00 27.48 237 LEU A N 1
ATOM 1974 C CA . LEU A 1 256 ? 101.938 37.670 -4.296 1.00 26.09 237 LEU A CA 1
ATOM 1975 C C . LEU A 1 256 ? 100.951 38.033 -5.436 1.00 25.92 237 LEU A C 1
ATOM 1976 O O . LEU A 1 256 ? 100.541 37.140 -6.176 1.00 24.84 237 LEU A O 1
ATOM 1981 N N . SER A 1 257 ? 100.585 39.320 -5.570 1.00 25.73 238 SER A N 1
ATOM 1982 C CA . SER A 1 257 ? 99.874 39.818 -6.734 1.00 25.52 238 SER A CA 1
ATOM 1983 C C . SER A 1 257 ? 100.777 39.720 -7.965 1.00 25.87 238 SER A C 1
ATOM 1984 O O . SER A 1 257 ? 100.330 39.260 -9.027 1.00 24.64 238 SER A O 1
ATOM 1987 N N . ASN A 1 258 ? 102.037 40.160 -7.831 1.00 26.27 239 ASN A N 1
ATOM 1988 C CA A ASN A 1 258 ? 103.021 39.997 -8.905 0.50 26.93 239 ASN A CA 1
ATOM 1989 C CA B ASN A 1 258 ? 103.017 39.990 -8.907 0.50 26.81 239 ASN A CA 1
ATOM 1990 C C . ASN A 1 258 ? 103.218 38.504 -9.216 1.00 26.43 239 ASN A C 1
ATOM 1991 O O . ASN A 1 258 ? 103.185 38.093 -10.375 1.00 26.49 239 ASN A O 1
ATOM 2000 N N . GLY A 1 259 ? 103.374 37.685 -8.180 1.00 26.01 240 GLY A N 1
ATOM 2001 C CA . GLY A 1 259 ? 103.546 36.249 -8.375 1.00 26.12 240 GLY A CA 1
ATOM 2002 C C . GLY A 1 259 ? 102.379 35.531 -9.070 1.00 26.21 240 GLY A C 1
ATOM 2003 O O . GLY A 1 259 ? 102.591 34.678 -9.932 1.00 27.20 240 GLY A O 1
ATOM 2004 N N . TYR A 1 260 ? 101.155 35.898 -8.700 1.00 25.94 241 TYR A N 1
ATOM 2005 C CA . TYR A 1 260 ? 99.965 35.372 -9.361 1.00 25.68 241 TYR A CA 1
ATOM 2006 C C . TYR A 1 260 ? 99.915 35.787 -10.833 1.00 26.03 241 TYR A C 1
ATOM 2007 O O . TYR A 1 260 ? 99.600 34.961 -11.699 1.00 24.71 241 TYR A O 1
ATOM 2016 N N . LEU A 1 261 ? 100.181 37.066 -11.101 1.00 27.56 242 LEU A N 1
ATOM 2017 C CA . LEU A 1 261 ? 100.114 37.581 -12.470 1.00 28.98 242 LEU A CA 1
ATOM 2018 C C . LEU A 1 261 ? 101.187 36.903 -13.347 1.00 29.33 242 LEU A C 1
ATOM 2019 O O . LEU A 1 261 ? 100.876 36.493 -14.470 1.00 29.68 242 LEU A O 1
ATOM 2024 N N . GLU A 1 262 ? 102.403 36.743 -12.814 1.00 29.20 243 GLU A N 1
ATOM 2025 C CA . GLU A 1 262 ? 103.469 36.005 -13.525 1.00 30.22 243 GLU A CA 1
ATOM 2026 C C . GLU A 1 262 ? 103.069 34.565 -13.817 1.00 28.11 243 GLU A C 1
ATOM 2027 O O . GLU A 1 262 ? 103.272 34.086 -14.908 1.00 28.30 243 GLU A O 1
ATOM 2033 N N . PHE A 1 263 ? 102.476 33.899 -12.834 1.00 26.95 244 PHE A N 1
ATOM 2034 C CA . PHE A 1 263 ? 101.928 32.535 -12.985 1.00 25.44 244 PHE A CA 1
ATOM 2035 C C . PHE A 1 263 ? 100.843 32.450 -14.042 1.00 25.91 244 PHE A C 1
ATOM 2036 O O . PHE A 1 263 ? 101.010 31.703 -15.006 1.00 25.84 244 PHE A O 1
ATOM 2044 N N . VAL A 1 264 ? 99.764 33.232 -13.886 1.00 26.71 245 VAL A N 1
ATOM 2045 C CA A VAL A 1 264 ? 98.605 33.154 -14.789 0.50 26.93 245 VAL A CA 1
ATOM 2046 C CA B VAL A 1 264 ? 98.617 33.157 -14.822 0.50 27.14 245 VAL A CA 1
ATOM 2047 C C . VAL A 1 264 ? 98.977 33.553 -16.236 1.00 28.52 245 VAL A C 1
ATOM 2048 O O . VAL A 1 264 ? 98.416 33.010 -17.176 1.00 29.36 245 VAL A O 1
ATOM 2055 N N . ASN A 1 265 ? 99.926 34.471 -16.385 1.00 29.19 246 ASN A N 1
ATOM 2056 C CA . ASN A 1 265 ? 100.351 34.929 -17.707 1.00 31.32 246 ASN A CA 1
ATOM 2057 C C . ASN A 1 265 ? 101.407 34.053 -18.374 1.00 31.11 246 ASN A C 1
ATOM 2058 O O . ASN A 1 265 ? 101.573 34.164 -19.577 1.00 30.57 246 ASN A O 1
ATOM 2063 N N . ALA A 1 266 ? 102.078 33.190 -17.611 1.00 30.98 247 ALA A N 1
ATOM 2064 C CA . ALA A 1 266 ? 103.074 32.259 -18.162 1.00 31.11 247 ALA A CA 1
ATOM 2065 C C . ALA A 1 266 ? 102.418 31.162 -19.037 1.00 31.31 247 ALA A C 1
ATOM 2066 O O . ALA A 1 266 ? 101.232 30.832 -18.876 1.00 31.02 247 ALA A O 1
ATOM 2068 N N . ASP A 1 267 ? 103.206 30.606 -19.957 1.00 31.85 248 ASP A N 1
ATOM 2069 C CA . ASP A 1 267 ? 102.740 29.541 -20.832 1.00 32.01 248 ASP A CA 1
ATOM 2070 C C . ASP A 1 267 ? 102.486 28.230 -20.054 1.00 32.00 248 ASP A C 1
ATOM 2071 O O . ASP A 1 267 ? 102.505 28.148 -18.818 1.00 30.87 248 ASP A O 1
ATOM 2077 N N . HIS B 1 12 ? 68.408 51.061 23.752 1.00 59.72 -7 HIS B N 1
ATOM 2078 C CA . HIS B 1 12 ? 69.782 50.577 23.439 1.00 58.68 -7 HIS B CA 1
ATOM 2079 C C . HIS B 1 12 ? 69.995 49.136 23.959 1.00 57.56 -7 HIS B C 1
ATOM 2080 O O . HIS B 1 12 ? 69.265 48.666 24.860 1.00 57.12 -7 HIS B O 1
ATOM 2082 N N . GLU B 1 13 ? 70.999 48.447 23.405 1.00 55.88 -6 GLU B N 1
ATOM 2083 C CA . GLU B 1 13 ? 71.328 47.084 23.848 1.00 54.58 -6 GLU B CA 1
ATOM 2084 C C . GLU B 1 13 ? 72.832 46.763 23.781 1.00 52.76 -6 GLU B C 1
ATOM 2085 O O . GLU B 1 13 ? 73.583 47.427 23.065 1.00 53.47 -6 GLU B O 1
ATOM 2091 N N . ASN B 1 14 ? 73.245 45.769 24.573 1.00 49.97 -5 ASN B N 1
ATOM 2092 C CA . ASN B 1 14 ? 74.607 45.257 24.600 1.00 47.86 -5 ASN B CA 1
ATOM 2093 C C . ASN B 1 14 ? 74.590 43.926 23.862 1.00 44.76 -5 ASN B C 1
ATOM 2094 O O . ASN B 1 14 ? 73.532 43.320 23.718 1.00 43.61 -5 ASN B O 1
ATOM 2099 N N . LEU B 1 15 ? 75.758 43.494 23.390 1.00 42.01 -4 LEU B N 1
ATOM 2100 C CA . LEU B 1 15 ? 75.917 42.236 22.682 1.00 39.51 -4 LEU B CA 1
ATOM 2101 C C . LEU B 1 15 ? 76.949 41.440 23.448 1.00 37.10 -4 LEU B C 1
ATOM 2102 O O . LEU B 1 15 ? 78.082 41.873 23.523 1.00 36.82 -4 LEU B O 1
ATOM 2107 N N . TYR B 1 16 ? 76.562 40.294 23.998 1.00 34.63 -3 TYR B N 1
ATOM 2108 C CA . TYR B 1 16 ? 77.489 39.397 24.717 1.00 32.91 -3 TYR B CA 1
ATOM 2109 C C . TYR B 1 16 ? 77.437 38.048 24.051 1.00 31.55 -3 TYR B C 1
ATOM 2110 O O . TYR B 1 16 ? 76.358 37.539 23.822 1.00 31.30 -3 TYR B O 1
ATOM 2119 N N . PHE B 1 17 ? 78.595 37.490 23.707 1.00 30.66 -2 PHE B N 1
ATOM 2120 C CA . PHE B 1 17 ? 78.683 36.221 22.982 1.00 30.52 -2 PHE B CA 1
ATOM 2121 C C . PHE B 1 17 ? 79.133 35.161 23.975 1.00 29.94 -2 PHE B C 1
ATOM 2122 O O . PHE B 1 17 ? 80.141 35.347 24.664 1.00 30.81 -2 PHE B O 1
ATOM 2130 N N . GLN B 1 18 ? 78.376 34.065 24.087 1.00 28.65 -1 GLN B N 1
ATOM 2131 C CA . GLN B 1 18 ? 78.692 33.015 25.046 1.00 27.50 -1 GLN B CA 1
ATOM 2132 C C . GLN B 1 18 ? 79.922 32.195 24.655 1.00 27.40 -1 GLN B C 1
ATOM 2133 O O . GLN B 1 18 ? 80.730 31.895 25.513 1.00 27.01 -1 GLN B O 1
ATOM 2139 N N . GLY B 1 19 ? 80.025 31.785 23.396 1.00 26.64 0 GLY B N 1
ATOM 2140 C CA . GLY B 1 19 ? 81.055 30.823 22.968 1.00 26.96 0 GLY B CA 1
ATOM 2141 C C . GLY B 1 19 ? 82.239 31.513 22.303 1.00 27.21 0 GLY B C 1
ATOM 2142 O O . GLY B 1 19 ? 82.435 32.716 22.441 1.00 28.30 0 GLY B O 1
ATOM 2151 N N . LEU B 1 21 ? 85.072 31.155 18.634 1.00 22.64 2 LEU B N 1
ATOM 2152 C CA . LEU B 1 21 ? 85.568 30.483 17.439 1.00 22.61 2 LEU B CA 1
ATOM 2153 C C . LEU B 1 21 ? 86.866 29.833 17.826 1.00 21.58 2 LEU B C 1
ATOM 2154 O O . LEU B 1 21 ? 87.754 30.472 18.446 1.00 21.61 2 LEU B O 1
ATOM 2159 N N . LEU B 1 22 ? 87.003 28.574 17.452 1.00 20.21 3 LEU B N 1
ATOM 2160 C CA . LEU B 1 22 ? 88.255 27.863 17.647 1.00 19.05 3 LEU B CA 1
ATOM 2161 C C . LEU B 1 22 ? 89.420 28.637 17.034 1.00 18.82 3 LEU B C 1
ATOM 2162 O O . LEU B 1 22 ? 90.464 28.787 17.669 1.00 19.79 3 LEU B O 1
ATOM 2167 N N . HIS B 1 23 ? 89.204 29.161 15.829 1.00 18.19 4 HIS B N 1
ATOM 2168 C CA . HIS B 1 23 ? 90.219 29.960 15.116 1.00 19.46 4 HIS B CA 1
ATOM 2169 C C . HIS B 1 23 ? 90.670 31.216 15.810 1.00 20.52 4 HIS B C 1
ATOM 2170 O O . HIS B 1 23 ? 91.808 31.667 15.580 1.00 22.59 4 HIS B O 1
ATOM 2177 N N . LEU B 1 24 ? 89.815 31.793 16.664 1.00 21.69 5 LEU B N 1
ATOM 2178 C CA . LEU B 1 24 ? 90.159 32.996 17.449 1.00 22.01 5 LEU B CA 1
ATOM 2179 C C . LEU B 1 24 ? 90.537 32.706 18.898 1.00 22.59 5 LEU B C 1
ATOM 2180 O O . LEU B 1 24 ? 90.573 33.623 19.727 1.00 24.41 5 LEU B O 1
ATOM 2185 N N . SER B 1 25 ? 90.864 31.442 19.189 1.00 22.34 6 SER B N 1
ATOM 2186 C CA . SER B 1 25 ? 91.225 30.961 20.527 1.00 21.96 6 SER B CA 1
ATOM 2187 C C . SER B 1 25 ? 92.668 30.433 20.545 1.00 21.85 6 SER B C 1
ATOM 2188 O O . SER B 1 25 ? 93.206 30.012 19.507 1.00 20.54 6 SER B O 1
ATOM 2191 N N . THR B 1 26 ? 93.273 30.414 21.731 1.00 21.65 7 THR B N 1
ATOM 2192 C CA . THR B 1 26 ? 94.617 29.831 21.916 1.00 21.14 7 THR B CA 1
ATOM 2193 C C . THR B 1 26 ? 94.467 28.393 22.395 1.00 21.19 7 THR B C 1
ATOM 2194 O O . THR B 1 26 ? 93.366 27.991 22.855 1.00 22.36 7 THR B O 1
ATOM 2198 N N . TRP B 1 27 ? 95.532 27.613 22.263 1.00 20.21 8 TRP B N 1
ATOM 2199 C CA . TRP B 1 27 ? 95.521 26.255 22.809 1.00 21.27 8 TRP B CA 1
ATOM 2200 C C . TRP B 1 27 ? 95.231 26.193 24.325 1.00 21.81 8 TRP B C 1
ATOM 2201 O O . TRP B 1 27 ? 94.558 25.276 24.778 1.00 22.02 8 TRP B O 1
ATOM 2212 N N . GLN B 1 28 ? 95.687 27.203 25.061 1.00 22.22 9 GLN B N 1
ATOM 2213 C CA . GLN B 1 28 ? 95.428 27.315 26.499 1.00 23.25 9 GLN B CA 1
ATOM 2214 C C . GLN B 1 28 ? 93.957 27.654 26.792 1.00 23.57 9 GLN B C 1
ATOM 2215 O O . GLN B 1 28 ? 93.417 27.170 27.783 1.00 24.15 9 GLN B O 1
ATOM 2221 N N . GLU B 1 29 ? 93.306 28.445 25.928 1.00 23.22 10 GLU B N 1
ATOM 2222 C CA . GLU B 1 29 ? 91.831 28.697 26.066 1.00 22.98 10 GLU B CA 1
ATOM 2223 C C . GLU B 1 29 ? 91.048 27.437 25.776 1.00 22.62 10 GLU B C 1
ATOM 2224 O O . GLU B 1 29 ? 90.084 27.138 26.471 1.00 23.16 10 GLU B O 1
ATOM 2230 N N . VAL B 1 30 ? 91.500 26.648 24.794 1.00 22.19 11 VAL B N 1
ATOM 2231 C CA . VAL B 1 30 ? 90.834 25.357 24.499 1.00 21.07 11 VAL B CA 1
ATOM 2232 C C . VAL B 1 30 ? 90.954 24.385 25.682 1.00 21.55 11 VAL B C 1
ATOM 2233 O O . VAL B 1 30 ? 89.960 23.759 26.076 1.00 20.02 11 VAL B O 1
ATOM 2237 N N . GLU B 1 31 ? 92.149 24.300 26.269 1.00 23.18 12 GLU B N 1
ATOM 2238 C CA . GLU B 1 31 ? 92.353 23.482 27.454 1.00 24.42 12 GLU B CA 1
ATOM 2239 C C . GLU B 1 31 ? 91.422 23.873 28.610 1.00 24.93 12 GLU B C 1
ATOM 2240 O O . GLU B 1 31 ? 90.806 23.003 29.225 1.00 25.06 12 GLU B O 1
ATOM 2246 N N . ALA B 1 32 ? 91.341 25.171 28.902 1.00 26.06 13 ALA B N 1
ATOM 2247 C CA . ALA B 1 32 ? 90.404 25.689 29.933 1.00 26.70 13 ALA B CA 1
ATOM 2248 C C . ALA B 1 32 ? 88.961 25.305 29.588 1.00 25.80 13 ALA B C 1
ATOM 2249 O O . ALA B 1 32 ? 88.238 24.802 30.423 1.00 26.53 13 ALA B O 1
ATOM 2251 N N . TYR B 1 33 ? 88.561 25.516 28.344 1.00 25.00 14 TYR B N 1
ATOM 2252 C CA . TYR B 1 33 ? 87.234 25.130 27.896 1.00 24.25 14 TYR B CA 1
ATOM 2253 C C . TYR B 1 33 ? 86.908 23.628 28.126 1.00 24.48 14 TYR B C 1
ATOM 2254 O O . TYR B 1 33 ? 85.816 23.291 28.592 1.00 23.23 14 TYR B O 1
ATOM 2263 N N . LEU B 1 34 ? 87.834 22.744 27.767 1.00 24.78 15 LEU B N 1
ATOM 2264 C CA . LEU B 1 34 ? 87.644 21.299 27.968 1.00 25.74 15 LEU B CA 1
ATOM 2265 C C . LEU B 1 34 ? 87.445 20.873 29.454 1.00 28.22 15 LEU B C 1
ATOM 2266 O O . LEU B 1 34 ? 86.922 19.782 29.722 1.00 28.61 15 LEU B O 1
ATOM 2271 N N . GLN B 1 35 ? 87.868 21.728 30.395 1.00 29.92 16 GLN B N 1
ATOM 2272 C CA A GLN B 1 35 ? 87.577 21.528 31.820 0.50 31.30 16 GLN B CA 1
ATOM 2273 C CA B GLN B 1 35 ? 87.593 21.504 31.813 0.50 31.28 16 GLN B CA 1
ATOM 2274 C C . GLN B 1 35 ? 86.090 21.669 32.137 1.00 31.92 16 GLN B C 1
ATOM 2275 O O . GLN B 1 35 ? 85.642 21.067 33.084 1.00 33.48 16 GLN B O 1
ATOM 2286 N N . GLN B 1 36 ? 85.341 22.469 31.340 1.00 31.86 17 GLN B N 1
ATOM 2287 C CA A GLN B 1 36 ? 83.899 22.653 31.595 0.50 32.34 17 GLN B CA 1
ATOM 2288 C CA B GLN B 1 36 ? 83.895 22.765 31.512 0.50 32.49 17 GLN B CA 1
ATOM 2289 C C . GLN B 1 36 ? 82.968 22.015 30.547 1.00 31.73 17 GLN B C 1
ATOM 2290 O O . GLN B 1 36 ? 81.807 21.816 30.852 1.00 31.63 17 GLN B O 1
ATOM 2301 N N . SER B 1 37 ? 83.471 21.674 29.348 1.00 29.72 18 SER B N 1
ATOM 2302 C CA . SER B 1 37 ? 82.640 21.130 28.268 1.00 28.76 18 SER B CA 1
ATOM 2303 C C . SER B 1 37 ? 83.462 20.289 27.321 1.00 26.93 18 SER B C 1
ATOM 2304 O O . SER B 1 37 ? 84.603 20.611 27.073 1.00 26.91 18 SER B O 1
ATOM 2307 N N . LYS B 1 38 ? 82.845 19.272 26.748 1.00 24.98 19 LYS B N 1
ATOM 2308 C CA . LYS B 1 38 ? 83.461 18.421 25.751 1.00 24.37 19 LYS B CA 1
ATOM 2309 C C . LYS B 1 38 ? 82.784 18.592 24.362 1.00 23.02 19 LYS B C 1
ATOM 2310 O O . LYS B 1 38 ? 83.038 17.811 23.452 1.00 22.24 19 LYS B O 1
ATOM 2316 N N . GLY B 1 39 ? 81.967 19.645 24.194 1.00 21.28 20 GLY B N 1
ATOM 2317 C CA . GLY B 1 39 ? 81.253 19.875 22.951 1.00 20.19 20 GLY B CA 1
ATOM 2318 C C . GLY B 1 39 ? 81.972 20.797 21.965 1.00 19.16 20 GLY B C 1
ATOM 2319 O O . GLY B 1 39 ? 82.695 21.700 22.376 1.00 18.37 20 GLY B O 1
ATOM 2320 N N . ILE B 1 40 ? 81.780 20.557 20.672 1.00 17.47 21 ILE B N 1
ATOM 2321 C CA . ILE B 1 40 ? 82.287 21.425 19.633 1.00 18.42 21 ILE B CA 1
ATOM 2322 C C . ILE B 1 40 ? 81.311 21.381 18.475 1.00 18.36 21 ILE B C 1
ATOM 2323 O O . ILE B 1 40 ? 80.712 20.351 18.188 1.00 20.45 21 ILE B O 1
ATOM 2328 N N . ILE B 1 41 ? 81.126 22.520 17.833 1.00 18.96 22 ILE B N 1
ATOM 2329 C CA . ILE B 1 41 ? 80.255 22.625 16.691 1.00 18.88 22 ILE B CA 1
ATOM 2330 C C . ILE B 1 41 ? 81.124 22.813 15.450 1.00 18.65 22 ILE B C 1
ATOM 2331 O O . ILE B 1 41 ? 82.041 23.627 15.449 1.00 19.41 22 ILE B O 1
ATOM 2336 N N . PHE B 1 42 ? 80.796 22.072 14.394 1.00 19.55 23 PHE B N 1
ATOM 2337 C CA . PHE B 1 42 ? 81.312 22.311 13.046 1.00 18.93 23 PHE B CA 1
ATOM 2338 C C . PHE B 1 42 ? 80.206 22.740 12.107 1.00 19.16 23 PHE B C 1
ATOM 2339 O O . PHE B 1 42 ? 79.259 21.968 11.896 1.00 19.05 23 PHE B O 1
ATOM 2347 N N . PRO B 1 43 ? 80.336 23.947 11.517 1.00 18.90 24 PRO B N 1
ATOM 2348 C CA . PRO B 1 43 ? 79.504 24.245 10.369 1.00 19.91 24 PRO B CA 1
ATOM 2349 C C . PRO B 1 43 ? 80.033 23.470 9.175 1.00 19.40 24 PRO B C 1
ATOM 2350 O O . PRO B 1 43 ? 81.262 23.429 8.965 1.00 18.45 24 PRO B O 1
ATOM 2354 N N . ILE B 1 44 ? 79.140 22.818 8.443 1.00 19.70 25 ILE B N 1
ATOM 2355 C CA . ILE B 1 44 ? 79.515 22.091 7.210 1.00 20.27 25 ILE B CA 1
ATOM 2356 C C . ILE B 1 44 ? 78.536 22.492 6.102 1.00 20.92 25 ILE B C 1
ATOM 2357 O O . ILE B 1 44 ? 77.347 22.410 6.260 1.00 21.17 25 ILE B O 1
ATOM 2362 N N . GLY B 1 45 ? 79.067 22.895 4.962 1.00 22.33 26 GLY B N 1
ATOM 2363 C CA . GLY B 1 45 ? 78.236 23.322 3.832 1.00 23.21 26 GLY B CA 1
ATOM 2364 C C . GLY B 1 45 ? 78.709 22.689 2.553 1.00 22.82 26 GLY B C 1
ATOM 2365 O O . GLY B 1 45 ? 78.992 21.490 2.515 1.00 21.95 26 GLY B O 1
ATOM 2366 N N . SER B 1 46 ? 78.770 23.509 1.514 1.00 23.01 27 SER B N 1
ATOM 2367 C CA . SER B 1 46 ? 79.057 23.059 0.172 1.00 22.65 27 SER B CA 1
ATOM 2368 C C . SER B 1 46 ? 79.343 24.278 -0.681 1.00 22.30 27 SER B C 1
ATOM 2369 O O . SER B 1 46 ? 78.960 25.407 -0.333 1.00 22.74 27 SER B O 1
ATOM 2372 N N . THR B 1 47 ? 80.073 24.039 -1.761 1.00 21.80 28 THR B N 1
ATOM 2373 C CA . THR B 1 47 ? 80.410 25.025 -2.789 1.00 21.34 28 THR B CA 1
ATOM 2374 C C . THR B 1 47 ? 79.792 24.440 -4.048 1.00 21.55 28 THR B C 1
ATOM 2375 O O . THR B 1 47 ? 80.380 23.567 -4.693 1.00 20.32 28 THR B O 1
ATOM 2379 N N . GLU B 1 48 ? 78.578 24.888 -4.365 1.00 22.35 29 GLU B N 1
ATOM 2380 C CA . GLU B 1 48 ? 77.831 24.374 -5.502 1.00 22.84 29 GLU B CA 1
ATOM 2381 C C . GLU B 1 48 ? 76.905 25.416 -6.057 1.00 23.14 29 GLU B C 1
ATOM 2382 O O . GLU B 1 48 ? 76.402 26.301 -5.318 1.00 23.45 29 GLU B O 1
ATOM 2388 N N . GLN B 1 49 ? 76.631 25.283 -7.348 1.00 22.60 30 GLN B N 1
ATOM 2389 C CA . GLN B 1 49 ? 75.665 26.109 -8.012 1.00 22.96 30 GLN B CA 1
ATOM 2390 C C . GLN B 1 49 ? 74.342 26.171 -7.212 1.00 22.81 30 GLN B C 1
ATOM 2391 O O . GLN B 1 49 ? 73.901 25.150 -6.675 1.00 22.57 30 GLN B O 1
ATOM 2397 N N . HIS B 1 50 ? 73.728 27.353 -7.172 1.00 23.11 31 HIS B N 1
ATOM 2398 C CA . HIS B 1 50 ? 72.396 27.571 -6.592 1.00 23.54 31 HIS B CA 1
ATOM 2399 C C . HIS B 1 50 ? 71.545 28.403 -7.564 1.00 25.10 31 HIS B C 1
ATOM 2400 O O . HIS B 1 50 ? 70.913 29.425 -7.198 1.00 24.55 31 HIS B O 1
ATOM 2407 N N . GLY B 1 51 ? 71.525 27.974 -8.824 1.00 24.48 32 GLY B N 1
ATOM 2408 C CA . GLY B 1 51 ? 70.661 28.634 -9.808 1.00 26.28 32 GLY B CA 1
ATOM 2409 C C . GLY B 1 51 ? 71.159 29.987 -10.276 1.00 26.49 32 GLY B C 1
ATOM 2410 O O . GLY B 1 51 ? 72.251 30.392 -9.889 1.00 25.07 32 GLY B O 1
ATOM 2411 N N . PRO B 1 52 ? 70.358 30.687 -11.112 1.00 27.82 33 PRO B N 1
ATOM 2412 C CA . PRO B 1 52 ? 70.771 31.967 -11.669 1.00 28.18 33 PRO B CA 1
ATOM 2413 C C . PRO B 1 52 ? 71.028 33.059 -10.640 1.00 28.76 33 PRO B C 1
ATOM 2414 O O . PRO B 1 52 ? 71.874 33.912 -10.883 1.00 28.64 33 PRO B O 1
ATOM 2418 N N . THR B 1 53 ? 70.340 33.016 -9.495 1.00 29.13 34 THR B N 1
ATOM 2419 C CA . THR B 1 53 ? 70.445 34.076 -8.475 1.00 29.13 34 THR B CA 1
ATOM 2420 C C . THR B 1 53 ? 71.109 33.637 -7.152 1.00 28.37 34 THR B C 1
ATOM 2421 O O . THR B 1 53 ? 71.204 34.423 -6.221 1.00 28.33 34 THR B O 1
ATOM 2425 N N . GLY B 1 54 ? 71.496 32.377 -7.031 1.00 27.36 35 GLY B N 1
ATOM 2426 C CA . GLY B 1 54 ? 72.009 31.858 -5.754 1.00 26.33 35 GLY B CA 1
ATOM 2427 C C . GLY B 1 54 ? 73.523 31.890 -5.673 1.00 25.60 35 GLY B C 1
ATOM 2428 O O . GLY B 1 54 ? 74.222 31.690 -6.675 1.00 25.61 35 GLY B O 1
ATOM 2429 N N . LEU B 1 55 ? 74.020 32.138 -4.459 1.00 24.74 36 LEU B N 1
ATOM 2430 C CA . LEU B 1 55 ? 75.445 32.140 -4.183 1.00 23.08 36 LEU B CA 1
ATOM 2431 C C . LEU B 1 55 ? 75.949 30.679 -4.188 1.00 22.02 36 LEU B C 1
ATOM 2432 O O . LEU B 1 55 ? 75.278 29.761 -3.697 1.00 21.53 36 LEU B O 1
ATOM 2437 N N . ILE B 1 56 ? 77.100 30.479 -4.804 1.00 21.57 37 ILE B N 1
ATOM 2438 C CA . ILE B 1 56 ? 77.787 29.187 -4.809 1.00 20.97 37 ILE B CA 1
ATOM 2439 C C . ILE B 1 56 ? 78.104 28.725 -3.396 1.00 21.03 37 ILE B C 1
ATOM 2440 O O . ILE B 1 56 ? 78.035 27.524 -3.118 1.00 21.56 37 ILE B O 1
ATOM 2445 N N . GLY B 1 57 ? 78.385 29.680 -2.511 1.00 21.58 38 GLY B N 1
ATOM 2446 C CA . GLY B 1 57 ? 78.603 29.409 -1.098 1.00 22.29 38 GLY B CA 1
ATOM 2447 C C . GLY B 1 57 ? 77.393 29.251 -0.182 1.00 22.39 38 GLY B C 1
ATOM 2448 O O . GLY B 1 57 ? 77.583 29.054 1.006 1.00 22.13 38 GLY B O 1
ATOM 2449 N N . THR B 1 58 ? 76.178 29.346 -0.719 1.00 22.15 39 THR B N 1
ATOM 2450 C CA . THR B 1 58 ? 74.942 29.338 0.078 1.00 22.62 39 THR B CA 1
ATOM 2451 C C . THR B 1 58 ? 74.936 28.408 1.289 1.00 22.87 39 THR B C 1
ATOM 2452 O O . THR B 1 58 ? 74.675 28.856 2.407 1.00 23.56 39 THR B O 1
ATOM 2456 N N . ASP B 1 59 ? 75.226 27.135 1.056 1.00 22.21 40 ASP B N 1
ATOM 2457 C CA . ASP B 1 59 ? 75.132 26.133 2.115 1.00 21.76 40 ASP B CA 1
ATOM 2458 C C . ASP B 1 59 ? 76.180 26.340 3.207 1.00 21.77 40 ASP B C 1
ATOM 2459 O O . ASP B 1 59 ? 75.867 26.172 4.395 1.00 22.06 40 ASP B O 1
ATOM 2464 N N . ALA B 1 60 ? 77.386 26.720 2.814 1.00 20.54 41 ALA B N 1
ATOM 2465 C CA . ALA B 1 60 ? 78.444 27.071 3.777 1.00 21.31 41 ALA B CA 1
ATOM 2466 C C . ALA B 1 60 ? 78.132 28.366 4.533 1.00 20.77 41 ALA B C 1
ATOM 2467 O O . ALA B 1 60 ? 78.386 28.440 5.725 1.00 19.35 41 ALA B O 1
ATOM 2469 N N . ILE B 1 61 ? 77.553 29.343 3.847 1.00 21.84 42 ILE B N 1
ATOM 2470 C CA . ILE B 1 61 ? 77.197 30.648 4.444 1.00 22.91 42 ILE B CA 1
ATOM 2471 C C . ILE B 1 61 ? 76.107 30.442 5.519 1.00 23.01 42 ILE B C 1
ATOM 2472 O O . ILE B 1 61 ? 76.229 30.916 6.644 1.00 22.42 42 ILE B O 1
ATOM 2477 N N . CYS B 1 62 ? 75.053 29.739 5.136 1.00 23.76 43 CYS B N 1
ATOM 2478 C CA . CYS B 1 62 ? 73.932 29.410 6.045 1.00 24.18 43 CYS B CA 1
ATOM 2479 C C . CYS B 1 62 ? 74.430 28.605 7.269 1.00 23.38 43 CYS B C 1
ATOM 2480 O O . CYS B 1 62 ? 74.189 29.015 8.379 1.00 23.93 43 CYS B O 1
ATOM 2483 N N . ALA B 1 63 ? 75.157 27.518 7.046 1.00 22.43 44 ALA B N 1
ATOM 2484 C CA . ALA B 1 63 ? 75.773 26.731 8.149 1.00 22.08 44 ALA B CA 1
ATOM 2485 C C . ALA B 1 63 ? 76.658 27.559 9.096 1.00 22.54 44 ALA B C 1
ATOM 2486 O O . ALA B 1 63 ? 76.500 27.494 10.328 1.00 22.35 44 ALA B O 1
ATOM 2488 N N . GLU B 1 64 ? 77.584 28.310 8.514 1.00 22.76 45 GLU B N 1
ATOM 2489 C CA . GLU B 1 64 ? 78.547 29.110 9.257 1.00 23.64 45 GLU B CA 1
ATOM 2490 C C . GLU B 1 64 ? 77.852 30.212 10.098 1.00 23.24 45 GLU B C 1
ATOM 2491 O O . GLU B 1 64 ? 78.244 30.424 11.245 1.00 23.13 45 GLU B O 1
ATOM 2497 N N . ALA B 1 65 ? 76.886 30.932 9.509 1.00 22.75 46 ALA B N 1
ATOM 2498 C CA . ALA B 1 65 ? 76.157 32.008 10.223 1.00 22.66 46 ALA B CA 1
ATOM 2499 C C . ALA B 1 65 ? 75.329 31.423 11.351 1.00 22.99 46 ALA B C 1
ATOM 2500 O O . ALA B 1 65 ? 75.351 31.916 12.463 1.00 22.69 46 ALA B O 1
ATOM 2502 N N . ILE B 1 66 ? 74.597 30.350 11.063 1.00 23.73 47 ILE B N 1
ATOM 2503 C CA . ILE B 1 66 ? 73.764 29.684 12.087 1.00 23.35 47 ILE B CA 1
ATOM 2504 C C . ILE B 1 66 ? 74.638 29.130 13.214 1.00 22.98 47 ILE B C 1
ATOM 2505 O O . ILE B 1 66 ? 74.344 29.369 14.394 1.00 22.73 47 ILE B O 1
ATOM 2510 N N . ALA B 1 67 ? 75.725 28.444 12.849 1.00 22.22 48 ALA B N 1
ATOM 2511 C CA . ALA B 1 67 ? 76.663 27.885 13.818 1.00 22.17 48 ALA B CA 1
ATOM 2512 C C . ALA B 1 67 ? 77.272 28.970 14.713 1.00 22.62 48 ALA B C 1
ATOM 2513 O O . ALA B 1 67 ? 77.340 28.762 15.927 1.00 23.52 48 ALA B O 1
ATOM 2515 N N . ALA B 1 68 ? 77.607 30.132 14.142 1.00 22.72 49 ALA B N 1
ATOM 2516 C CA . ALA B 1 68 ? 78.095 31.281 14.917 1.00 23.10 49 ALA B CA 1
ATOM 2517 C C . ALA B 1 68 ? 77.024 31.739 15.898 1.00 23.82 49 ALA B C 1
ATOM 2518 O O . ALA B 1 68 ? 77.320 31.938 17.066 1.00 25.27 49 ALA B O 1
ATOM 2520 N N . GLY B 1 69 ? 75.781 31.873 15.437 1.00 23.51 50 GLY B N 1
ATOM 2521 C CA . GLY B 1 69 ? 74.680 32.248 16.300 1.00 24.01 50 GLY B CA 1
ATOM 2522 C C . GLY B 1 69 ? 74.471 31.277 17.457 1.00 23.47 50 GLY B C 1
ATOM 2523 O O . GLY B 1 69 ? 74.271 31.708 18.592 1.00 23.46 50 GLY B O 1
ATOM 2524 N N . VAL B 1 70 ? 74.571 29.975 17.181 1.00 22.70 51 VAL B N 1
ATOM 2525 C CA . VAL B 1 70 ? 74.379 28.952 18.214 1.00 22.24 51 VAL B CA 1
ATOM 2526 C C . VAL B 1 70 ? 75.487 29.032 19.253 1.00 22.07 51 VAL B C 1
ATOM 2527 O O . VAL B 1 70 ? 75.207 29.033 20.438 1.00 22.51 51 VAL B O 1
ATOM 2531 N N . GLY B 1 71 ? 76.744 29.083 18.797 1.00 21.24 52 GLY B N 1
ATOM 2532 C CA . GLY B 1 71 ? 77.892 29.355 19.655 1.00 20.88 52 GLY B CA 1
ATOM 2533 C C . GLY B 1 71 ? 77.686 30.580 20.546 1.00 21.43 52 GLY B C 1
ATOM 2534 O O . GLY B 1 71 ? 77.845 30.501 21.757 1.00 22.34 52 GLY B O 1
ATOM 2535 N N . ASP B 1 72 ? 77.286 31.689 19.932 1.00 21.59 53 ASP B N 1
ATOM 2536 C CA . ASP B 1 72 ? 77.019 32.933 20.633 1.00 22.64 53 ASP B CA 1
ATOM 2537 C C . ASP B 1 72 ? 75.916 32.829 21.729 1.00 23.05 53 ASP B C 1
ATOM 2538 O O . ASP B 1 72 ? 75.976 33.554 22.690 1.00 21.58 53 ASP B O 1
ATOM 2543 N N . ALA B 1 73 ? 74.947 31.914 21.571 1.00 22.77 54 ALA B N 1
ATOM 2544 C CA . ALA B 1 73 ? 73.844 31.753 22.533 1.00 23.51 54 ALA B CA 1
ATOM 2545 C C . ALA B 1 73 ? 74.100 30.645 23.558 1.00 23.67 54 ALA B C 1
ATOM 2546 O O . ALA B 1 73 ? 73.458 30.679 24.618 1.00 24.54 54 ALA B O 1
ATOM 2548 N N . THR B 1 74 ? 74.999 29.690 23.263 1.00 22.77 55 THR B N 1
ATOM 2549 C CA . THR B 1 74 ? 75.134 28.466 24.070 1.00 23.38 55 THR B CA 1
ATOM 2550 C C . THR B 1 74 ? 76.450 28.286 24.831 1.00 24.26 55 THR B C 1
ATOM 2551 O O . THR B 1 74 ? 76.488 27.517 25.769 1.00 24.04 55 THR B O 1
ATOM 2555 N N . GLY B 1 75 ? 77.535 28.933 24.398 1.00 24.94 56 GLY B N 1
ATOM 2556 C CA . GLY B 1 75 ? 78.888 28.689 24.986 1.00 24.32 56 GLY B CA 1
ATOM 2557 C C . GLY B 1 75 ? 79.759 27.717 24.214 1.00 23.22 56 GLY B C 1
ATOM 2558 O O . GLY B 1 75 ? 80.878 27.504 24.596 1.00 22.82 56 GLY B O 1
ATOM 2559 N N . ALA B 1 76 ? 79.248 27.098 23.149 1.00 22.23 57 ALA B N 1
ATOM 2560 C CA . ALA B 1 76 ? 80.058 26.213 22.327 1.00 20.85 57 ALA B CA 1
ATOM 2561 C C . ALA B 1 76 ? 81.311 26.862 21.724 1.00 20.66 57 ALA B C 1
ATOM 2562 O O . ALA B 1 76 ? 81.299 28.027 21.333 1.00 20.76 57 ALA B O 1
ATOM 2564 N N . ILE B 1 77 ? 82.375 26.071 21.658 1.00 19.31 58 ILE B N 1
ATOM 2565 C CA A ILE B 1 77 ? 83.446 26.353 20.733 0.50 19.29 58 ILE B CA 1
ATOM 2566 C CA B ILE B 1 77 ? 83.472 26.291 20.711 0.50 19.32 58 ILE B CA 1
ATOM 2567 C C . ILE B 1 77 ? 82.964 25.916 19.329 1.00 18.62 58 ILE B C 1
ATOM 2568 O O . ILE B 1 77 ? 82.442 24.836 19.143 1.00 19.54 58 ILE B O 1
ATOM 2577 N N . VAL B 1 78 ? 83.099 26.813 18.361 1.00 19.07 59 VAL B N 1
ATOM 2578 C CA . VAL B 1 78 ? 82.703 26.564 16.996 1.00 18.89 59 VAL B CA 1
ATOM 2579 C C . VAL B 1 78 ? 83.996 26.421 16.149 1.00 18.97 59 VAL B C 1
ATOM 2580 O O . VAL B 1 78 ? 84.815 27.344 16.085 1.00 18.67 59 VAL B O 1
ATOM 2584 N N . GLY B 1 79 ? 84.145 25.268 15.508 1.00 18.07 60 GLY B N 1
ATOM 2585 C CA . GLY B 1 79 ? 85.248 25.027 14.624 1.00 18.42 60 GLY B CA 1
ATOM 2586 C C . GLY B 1 79 ? 85.132 25.702 13.279 1.00 18.96 60 GLY B C 1
ATOM 2587 O O . GLY B 1 79 ? 84.083 26.298 12.946 1.00 18.40 60 GLY B O 1
ATOM 2588 N N . PRO B 1 80 ? 86.215 25.641 12.483 1.00 19.47 61 PRO B N 1
ATOM 2589 C CA . PRO B 1 80 ? 86.229 26.255 11.156 1.00 19.88 61 PRO B CA 1
ATOM 2590 C C . PRO B 1 80 ? 85.282 25.556 10.203 1.00 19.86 61 PRO B C 1
ATOM 2591 O O . PRO B 1 80 ? 85.121 24.314 10.279 1.00 19.13 61 PRO B O 1
ATOM 2595 N N . THR B 1 81 ? 84.696 26.342 9.289 1.00 19.67 62 THR B N 1
ATOM 2596 C CA . THR B 1 81 ? 83.685 25.839 8.352 1.00 19.48 62 THR B CA 1
ATOM 2597 C C . THR B 1 81 ? 84.301 24.819 7.382 1.00 20.42 62 THR B C 1
ATOM 2598 O O . THR B 1 81 ? 85.379 25.060 6.842 1.00 18.97 62 THR B O 1
ATOM 2602 N N . ILE B 1 82 ? 83.622 23.675 7.209 1.00 21.14 63 ILE B N 1
ATOM 2603 C CA . ILE B 1 82 ? 83.944 22.700 6.174 1.00 20.64 63 ILE B CA 1
ATOM 2604 C C . ILE B 1 82 ? 83.155 23.220 4.951 1.00 21.63 63 ILE B C 1
ATOM 2605 O O . ILE B 1 82 ? 81.893 23.068 4.859 1.00 19.56 63 ILE B O 1
ATOM 2610 N N . ASN B 1 83 ? 83.914 23.859 4.059 1.00 20.67 64 ASN B N 1
ATOM 2611 C CA . ASN B 1 83 ? 83.379 24.612 2.934 1.00 23.14 64 ASN B CA 1
ATOM 2612 C C . ASN B 1 83 ? 83.058 23.812 1.692 1.00 22.73 64 ASN B C 1
ATOM 2613 O O . ASN B 1 83 ? 82.281 24.299 0.834 1.00 24.19 64 ASN B O 1
ATOM 2618 N N . VAL B 1 84 ? 83.717 22.669 1.533 1.00 21.07 65 VAL B N 1
ATOM 2619 C CA . VAL B 1 84 ? 83.492 21.793 0.395 1.00 20.16 65 VAL B CA 1
ATOM 2620 C C . VAL B 1 84 ? 83.063 20.468 0.970 1.00 20.06 65 VAL B C 1
ATOM 2621 O O . VAL B 1 84 ? 83.706 19.962 1.876 1.00 20.49 65 VAL B O 1
ATOM 2625 N N . GLY B 1 85 ? 81.976 19.929 0.422 1.00 20.08 66 GLY B N 1
ATOM 2626 C CA . GLY B 1 85 ? 81.359 18.687 0.872 1.00 20.10 66 GLY B CA 1
ATOM 2627 C C . GLY B 1 85 ? 81.076 17.763 -0.290 1.00 19.65 66 GLY B C 1
ATOM 2628 O O . GLY B 1 85 ? 81.814 17.760 -1.272 1.00 19.93 66 GLY B O 1
ATOM 2637 N N . ALA B 1 87 ? 79.016 17.222 -3.188 1.00 21.49 68 ALA B N 1
ATOM 2638 C CA . ALA B 1 87 ? 78.198 17.916 -4.181 1.00 21.27 68 ALA B CA 1
ATOM 2639 C C . ALA B 1 87 ? 78.457 17.345 -5.614 1.00 21.32 68 ALA B C 1
ATOM 2640 O O . ALA B 1 87 ? 78.464 18.083 -6.599 1.00 21.41 68 ALA B O 1
ATOM 2642 N N . LEU B 1 88 ? 78.685 16.032 -5.728 1.00 21.00 69 LEU B N 1
ATOM 2643 C CA . LEU B 1 88 ? 79.029 15.403 -7.020 1.00 20.97 69 LEU B CA 1
ATOM 2644 C C . LEU B 1 88 ? 77.996 15.662 -8.132 1.00 21.97 69 LEU B C 1
ATOM 2645 O O . LEU B 1 88 ? 78.375 15.900 -9.282 1.00 23.18 69 LEU B O 1
ATOM 2650 N N . HIS B 1 89 ? 76.716 15.686 -7.770 1.00 21.18 70 HIS B N 1
ATOM 2651 C CA . HIS B 1 89 ? 75.637 15.863 -8.758 1.00 22.46 70 HIS B CA 1
ATOM 2652 C C . HIS B 1 89 ? 75.536 17.304 -9.308 1.00 20.91 70 HIS B C 1
ATOM 2653 O O . HIS B 1 89 ? 74.857 17.508 -10.304 1.00 20.92 70 HIS B O 1
ATOM 2660 N N . HIS B 1 90 ? 76.252 18.267 -8.704 1.00 20.94 71 HIS B N 1
ATOM 2661 C CA . HIS B 1 90 ? 76.320 19.656 -9.163 1.00 21.67 71 HIS B CA 1
ATOM 2662 C C . HIS B 1 90 ? 77.536 20.006 -10.046 1.00 22.55 71 HIS B C 1
ATOM 2663 O O . HIS B 1 90 ? 77.698 21.177 -10.436 1.00 23.73 71 HIS B O 1
ATOM 2670 N N . THR B 1 91 ? 78.376 19.028 -10.376 1.00 23.40 72 THR B N 1
ATOM 2671 C CA . THR B 1 91 ? 79.664 19.326 -11.041 1.00 23.37 72 THR B CA 1
ATOM 2672 C C . THR B 1 91 ? 79.564 19.684 -12.539 1.00 23.76 72 THR B C 1
ATOM 2673 O O . THR B 1 91 ? 80.555 20.081 -13.096 1.00 23.14 72 THR B O 1
ATOM 2677 N N . ALA B 1 92 ? 78.399 19.543 -13.185 1.00 24.20 73 ALA B N 1
ATOM 2678 C CA . ALA B 1 92 ? 78.217 19.991 -14.585 1.00 24.54 73 ALA B CA 1
ATOM 2679 C C . ALA B 1 92 ? 78.002 21.535 -14.677 1.00 24.65 73 ALA B C 1
ATOM 2680 O O . ALA B 1 92 ? 77.955 22.080 -15.771 1.00 24.75 73 ALA B O 1
ATOM 2682 N N . PHE B 1 93 ? 77.870 22.228 -13.541 1.00 23.83 74 PHE B N 1
ATOM 2683 C CA . PHE B 1 93 ? 77.790 23.697 -13.495 1.00 24.47 74 PHE B CA 1
ATOM 2684 C C . PHE B 1 93 ? 79.137 24.252 -12.979 1.00 24.09 74 PHE B C 1
ATOM 2685 O O . PHE B 1 93 ? 79.659 23.765 -11.974 1.00 24.47 74 PHE B O 1
ATOM 2693 N N . PRO B 1 94 ? 79.721 25.243 -13.679 1.00 24.22 75 PRO B N 1
ATOM 2694 C CA . PRO B 1 94 ? 81.053 25.703 -13.298 1.00 23.96 75 PRO B CA 1
ATOM 2695 C C . PRO B 1 94 ? 81.039 26.409 -11.946 1.00 23.67 75 PRO B C 1
ATOM 2696 O O . PRO B 1 94 ? 80.067 27.110 -11.612 1.00 23.77 75 PRO B O 1
ATOM 2700 N N . GLY B 1 95 ? 82.110 26.202 -11.184 1.00 22.77 76 GLY B N 1
ATOM 2701 C CA . GLY B 1 95 ? 82.260 26.749 -9.846 1.00 22.10 76 GLY B CA 1
ATOM 2702 C C . GLY B 1 95 ? 81.915 25.756 -8.733 1.00 21.54 76 GLY B C 1
ATOM 2703 O O . GLY B 1 95 ? 82.214 26.021 -7.580 1.00 22.43 76 GLY B O 1
ATOM 2704 N N . THR B 1 96 ? 81.254 24.646 -9.052 1.00 20.79 77 THR B N 1
ATOM 2705 C CA . THR B 1 96 ? 81.003 23.595 -8.066 1.00 20.11 77 THR B CA 1
ATOM 2706 C C . THR B 1 96 ? 82.371 22.971 -7.718 1.00 19.25 77 THR B C 1
ATOM 2707 O O . THR B 1 96 ? 83.216 22.821 -8.606 1.00 18.08 77 THR B O 1
ATOM 2711 N N . ILE B 1 97 ? 82.595 22.718 -6.428 1.00 18.61 78 ILE B N 1
ATOM 2712 C CA . ILE B 1 97 ? 83.702 21.890 -5.945 1.00 18.72 78 ILE B CA 1
ATOM 2713 C C . ILE B 1 97 ? 83.098 20.808 -5.090 1.00 18.85 78 ILE B C 1
ATOM 2714 O O . ILE B 1 97 ? 82.250 21.116 -4.207 1.00 19.29 78 ILE B O 1
ATOM 2719 N N . SER B 1 98 ? 83.543 19.561 -5.299 1.00 17.88 79 SER B N 1
ATOM 2720 C CA . SER B 1 98 ? 83.043 18.450 -4.499 1.00 18.13 79 SER B CA 1
ATOM 2721 C C . SER B 1 98 ? 84.191 17.528 -4.125 1.00 18.57 79 SER B C 1
ATOM 2722 O O . SER B 1 98 ? 85.099 17.296 -4.931 1.00 18.19 79 SER B O 1
ATOM 2725 N N . LEU B 1 99 ? 84.139 17.039 -2.889 1.00 19.02 80 LEU B N 1
ATOM 2726 C CA . LEU B 1 99 ? 84.826 15.825 -2.512 1.00 19.27 80 LEU B CA 1
ATOM 2727 C C . LEU B 1 99 ? 84.030 14.573 -2.923 1.00 20.05 80 LEU B C 1
ATOM 2728 O O . LEU B 1 99 ? 82.800 14.598 -3.061 1.00 20.14 80 LEU B O 1
ATOM 2733 N N . ARG B 1 100 ? 84.751 13.466 -3.130 1.00 18.68 81 ARG B N 1
ATOM 2734 C CA . ARG B 1 100 ? 84.102 12.165 -3.145 1.00 19.40 81 ARG B CA 1
ATOM 2735 C C . ARG B 1 100 ? 83.574 11.872 -1.736 1.00 18.69 81 ARG B C 1
ATOM 2736 O O . ARG B 1 100 ? 84.166 12.321 -0.762 1.00 18.06 81 ARG B O 1
ATOM 2744 N N . PRO B 1 101 ? 82.511 11.072 -1.619 1.00 18.21 82 PRO B N 1
ATOM 2745 C CA . PRO B 1 101 ? 82.083 10.554 -0.287 1.00 18.32 82 PRO B CA 1
ATOM 2746 C C . PRO B 1 101 ? 83.211 9.897 0.503 1.00 18.58 82 PRO B C 1
ATOM 2747 O O . PRO B 1 101 ? 83.350 10.170 1.690 1.00 18.52 82 PRO B O 1
ATOM 2751 N N . SER B 1 102 ? 84.072 9.141 -0.179 1.00 18.77 83 SER B N 1
ATOM 2752 C CA . SER B 1 102 ? 85.163 8.435 0.461 1.00 18.99 83 SER B CA 1
ATOM 2753 C C . SER B 1 102 ? 86.220 9.396 1.024 1.00 18.78 83 SER B C 1
ATOM 2754 O O . SER B 1 102 ? 86.750 9.170 2.115 1.00 18.44 83 SER B O 1
ATOM 2757 N N . THR B 1 103 ? 86.478 10.474 0.289 1.00 17.70 84 THR B N 1
ATOM 2758 C CA . THR B 1 103 ? 87.359 11.533 0.753 1.00 17.89 84 THR B CA 1
ATOM 2759 C C . THR B 1 103 ? 86.770 12.236 1.984 1.00 17.88 84 THR B C 1
ATOM 2760 O O . THR B 1 103 ? 87.483 12.470 2.967 1.00 19.38 84 THR B O 1
ATOM 2764 N N . LEU B 1 104 ? 85.488 12.585 1.925 1.00 17.60 85 LEU B N 1
ATOM 2765 C CA . LEU B 1 104 ? 84.869 13.270 3.041 1.00 18.00 85 LEU B CA 1
ATOM 2766 C C . LEU B 1 104 ? 84.836 12.388 4.300 1.00 18.11 85 LEU B C 1
ATOM 2767 O O . LEU B 1 104 ? 84.970 12.929 5.396 1.00 20.01 85 LEU B O 1
ATOM 2772 N N . ILE B 1 105 ? 84.621 11.076 4.143 1.00 16.83 86 ILE B N 1
ATOM 2773 C CA . ILE B 1 105 ? 84.709 10.154 5.273 1.00 17.06 86 ILE B CA 1
ATOM 2774 C C . ILE B 1 105 ? 86.082 10.237 5.998 1.00 17.54 86 ILE B C 1
ATOM 2775 O O . ILE B 1 105 ? 86.140 10.335 7.231 1.00 17.76 86 ILE B O 1
ATOM 2780 N N . GLN B 1 106 ? 87.154 10.234 5.229 1.00 17.73 87 GLN B N 1
ATOM 2781 C CA . GLN B 1 106 ? 88.487 10.344 5.800 1.00 18.78 87 GLN B CA 1
ATOM 2782 C C . GLN B 1 106 ? 88.770 11.722 6.388 1.00 18.14 87 GLN B C 1
ATOM 2783 O O . GLN B 1 106 ? 89.482 11.800 7.365 1.00 18.30 87 GLN B O 1
ATOM 2789 N N . VAL B 1 107 ? 88.205 12.794 5.817 1.00 17.63 88 VAL B N 1
ATOM 2790 C CA . VAL B 1 107 ? 88.357 14.130 6.407 1.00 16.66 88 VAL B CA 1
ATOM 2791 C C . VAL B 1 107 ? 87.697 14.160 7.779 1.00 16.85 88 VAL B C 1
ATOM 2792 O O . VAL B 1 107 ? 88.293 14.645 8.748 1.00 16.62 88 VAL B O 1
ATOM 2796 N N . VAL B 1 108 ? 86.444 13.671 7.857 1.00 16.86 89 VAL B N 1
ATOM 2797 C CA . VAL B 1 108 ? 85.694 13.669 9.117 1.00 16.96 89 VAL B CA 1
ATOM 2798 C C . VAL B 1 108 ? 86.416 12.784 10.148 1.00 17.86 89 VAL B C 1
ATOM 2799 O O . VAL B 1 108 ? 86.634 13.197 11.293 1.00 16.81 89 VAL B O 1
ATOM 2803 N N . ARG B 1 109 ? 86.861 11.614 9.703 1.00 17.26 90 ARG B N 1
ATOM 2804 C CA . ARG B 1 109 ? 87.609 10.746 10.557 1.00 17.99 90 ARG B CA 1
ATOM 2805 C C . ARG B 1 109 ? 88.847 11.472 11.143 1.00 17.79 90 ARG B C 1
ATOM 2806 O O . ARG B 1 109 ? 89.125 11.342 12.357 1.00 18.22 90 ARG B O 1
ATOM 2814 N N . ASP B 1 110 ? 89.563 12.196 10.292 1.00 17.09 91 ASP B N 1
ATOM 2815 C CA . ASP B 1 110 ? 90.768 12.893 10.734 1.00 17.52 91 ASP B CA 1
ATOM 2816 C C . ASP B 1 110 ? 90.420 14.003 11.741 1.00 17.71 91 ASP B C 1
ATOM 2817 O O . ASP B 1 110 ? 91.105 14.137 12.779 1.00 18.68 91 ASP B O 1
ATOM 2822 N N . TYR B 1 111 ? 89.385 14.783 11.444 1.00 17.92 92 TYR B N 1
ATOM 2823 C CA . TYR B 1 111 ? 88.980 15.899 12.341 1.00 18.53 92 TYR B CA 1
ATOM 2824 C C . TYR B 1 111 ? 88.623 15.334 13.718 1.00 18.88 92 TYR B C 1
ATOM 2825 O O . TYR B 1 111 ? 89.147 15.781 14.718 1.00 18.74 92 TYR B O 1
ATOM 2834 N N . VAL B 1 112 ? 87.718 14.360 13.730 1.00 19.09 93 VAL B N 1
ATOM 2835 C CA . VAL B 1 112 ? 87.166 13.851 14.963 1.00 19.36 93 VAL B CA 1
ATOM 2836 C C . VAL B 1 112 ? 88.233 13.080 15.752 1.00 19.53 93 VAL B C 1
ATOM 2837 O O . VAL B 1 112 ? 88.270 13.195 16.965 1.00 20.35 93 VAL B O 1
ATOM 2841 N N . THR B 1 113 ? 89.130 12.340 15.088 1.00 19.95 94 THR B N 1
ATOM 2842 C CA . THR B 1 113 ? 90.164 11.614 15.820 1.00 19.27 94 THR B CA 1
ATOM 2843 C C . THR B 1 113 ? 91.088 12.607 16.574 1.00 19.94 94 THR B C 1
ATOM 2844 O O . THR B 1 113 ? 91.394 12.390 17.732 1.00 20.13 94 THR B O 1
ATOM 2848 N N . CYS B 1 114 ? 91.538 13.670 15.915 1.00 19.73 95 CYS B N 1
ATOM 2849 C CA . CYS B 1 114 ? 92.456 14.641 16.538 1.00 20.20 95 CYS B CA 1
ATOM 2850 C C . CYS B 1 114 ? 91.812 15.274 17.785 1.00 19.74 95 CYS B C 1
ATOM 2851 O O . CYS B 1 114 ? 92.450 15.388 18.831 1.00 21.20 95 CYS B O 1
ATOM 2854 N N . LEU B 1 115 ? 90.548 15.675 17.648 1.00 18.99 96 LEU B N 1
ATOM 2855 C CA . LEU B 1 115 ? 89.848 16.424 18.722 1.00 18.64 96 LEU B CA 1
ATOM 2856 C C . LEU B 1 115 ? 89.432 15.478 19.857 1.00 18.31 96 LEU B C 1
ATOM 2857 O O . LEU B 1 115 ? 89.522 15.844 21.014 1.00 17.46 96 LEU B O 1
ATOM 2862 N N . ALA B 1 116 ? 89.030 14.254 19.513 1.00 17.69 97 ALA B N 1
ATOM 2863 C CA . ALA B 1 116 ? 88.754 13.208 20.519 1.00 18.67 97 ALA B CA 1
ATOM 2864 C C . ALA B 1 116 ? 89.969 12.884 21.375 1.00 19.37 97 ALA B C 1
ATOM 2865 O O . ALA B 1 116 ? 89.828 12.749 22.583 1.00 20.11 97 ALA B O 1
ATOM 2867 N N . LYS B 1 117 ? 91.157 12.836 20.774 1.00 20.12 98 LYS B N 1
ATOM 2868 C CA A LYS B 1 117 ? 92.386 12.622 21.554 0.50 21.09 98 LYS B CA 1
ATOM 2869 C CA B LYS B 1 117 ? 92.387 12.618 21.528 0.50 21.21 98 LYS B CA 1
ATOM 2870 C C . LYS B 1 117 ? 92.615 13.745 22.562 1.00 21.08 98 LYS B C 1
ATOM 2871 O O . LYS B 1 117 ? 93.147 13.512 23.622 1.00 20.86 98 LYS B O 1
ATOM 2882 N N . ALA B 1 118 ? 92.183 14.957 22.242 1.00 21.36 99 ALA B N 1
ATOM 2883 C CA . ALA B 1 118 ? 92.289 16.106 23.134 1.00 22.02 99 ALA B CA 1
ATOM 2884 C C . ALA B 1 118 ? 91.211 16.096 24.231 1.00 22.36 99 ALA B C 1
ATOM 2885 O O . ALA B 1 118 ? 91.288 16.841 25.205 1.00 23.16 99 ALA B O 1
ATOM 2887 N N . GLY B 1 119 ? 90.193 15.269 24.067 1.00 21.78 100 GLY B N 1
ATOM 2888 C CA . GLY B 1 119 ? 89.139 15.108 25.054 1.00 22.75 100 GLY B CA 1
ATOM 2889 C C . GLY B 1 119 ? 87.778 15.614 24.608 1.00 22.53 100 GLY B C 1
ATOM 2890 O O . GLY B 1 119 ? 86.854 15.572 25.409 1.00 23.30 100 GLY B O 1
ATOM 2891 N N . PHE B 1 120 ? 87.638 16.101 23.366 1.00 21.43 101 PHE B N 1
ATOM 2892 C CA . PHE B 1 120 ? 86.303 16.450 22.840 1.00 21.00 101 PHE B CA 1
ATOM 2893 C C . PHE B 1 120 ? 85.513 15.183 22.625 1.00 20.66 101 PHE B C 1
ATOM 2894 O O . PHE B 1 120 ? 86.069 14.207 22.159 1.00 20.19 101 PHE B O 1
ATOM 2902 N N . SER B 1 121 ? 84.227 15.205 22.956 1.00 19.80 102 SER B N 1
ATOM 2903 C CA . SER B 1 121 ? 83.376 14.002 22.831 1.00 19.95 102 SER B CA 1
ATOM 2904 C C . SER B 1 121 ? 81.961 14.203 22.294 1.00 19.00 102 SER B C 1
ATOM 2905 O O . SER B 1 121 ? 81.271 13.213 22.069 1.00 19.43 102 SER B O 1
ATOM 2908 N N . LYS B 1 122 ? 81.536 15.441 22.072 1.00 18.79 103 LYS B N 1
ATOM 2909 C CA . LYS B 1 122 ? 80.211 15.762 21.548 1.00 19.20 103 LYS B CA 1
ATOM 2910 C C . LYS B 1 122 ? 80.419 16.677 20.328 1.00 19.75 103 LYS B C 1
ATOM 2911 O O . LYS B 1 122 ? 80.827 17.839 20.462 1.00 19.11 103 LYS B O 1
ATOM 2917 N N . PHE B 1 123 ? 80.229 16.123 19.129 1.00 19.61 104 PHE B N 1
ATOM 2918 C CA . PHE B 1 123 ? 80.558 16.828 17.878 1.00 19.21 104 PHE B CA 1
ATOM 2919 C C . PHE B 1 123 ? 79.229 17.088 17.202 1.00 19.33 104 PHE B C 1
ATOM 2920 O O . PHE B 1 123 ? 78.534 16.157 16.812 1.00 17.29 104 PHE B O 1
ATOM 2928 N N . TYR B 1 124 ? 78.854 18.359 17.115 1.00 19.19 105 TYR B N 1
ATOM 2929 C CA . TYR B 1 124 ? 77.553 18.743 16.599 1.00 19.39 105 TYR B CA 1
ATOM 2930 C C . TYR B 1 124 ? 77.799 19.418 15.279 1.00 19.80 105 TYR B C 1
ATOM 2931 O O . TYR B 1 124 ? 78.373 20.476 15.238 1.00 18.87 105 TYR B O 1
ATOM 2940 N N . PHE B 1 125 ? 77.390 18.754 14.191 1.00 21.09 106 PHE B N 1
ATOM 2941 C CA . PHE B 1 125 ? 77.605 19.246 12.846 1.00 20.51 106 PHE B CA 1
ATOM 2942 C C . PHE B 1 125 ? 76.379 19.986 12.418 1.00 20.85 106 PHE B C 1
ATOM 2943 O O . PHE B 1 125 ? 75.306 19.368 12.258 1.00 20.49 106 PHE B O 1
ATOM 2951 N N . ILE B 1 126 ? 76.524 21.308 12.252 1.00 21.00 107 ILE B N 1
ATOM 2952 C CA . ILE B 1 126 ? 75.452 22.132 11.686 1.00 21.68 107 ILE B CA 1
ATOM 2953 C C . ILE B 1 126 ? 75.608 22.166 10.160 1.00 21.06 107 ILE B C 1
ATOM 2954 O O . ILE B 1 126 ? 76.531 22.763 9.634 1.00 21.58 107 ILE B O 1
ATOM 2959 N N . ASN B 1 127 ? 74.689 21.514 9.462 1.00 21.97 108 ASN B N 1
ATOM 2960 C CA . ASN B 1 127 ? 74.795 21.250 8.036 1.00 21.40 108 ASN B CA 1
ATOM 2961 C C . ASN B 1 127 ? 73.808 22.088 7.219 1.00 22.33 108 ASN B C 1
ATOM 2962 O O . ASN B 1 127 ? 72.634 22.258 7.596 1.00 20.14 108 ASN B O 1
ATOM 2967 N N . GLY B 1 128 ? 74.327 22.614 6.105 1.00 22.32 109 GLY B N 1
ATOM 2968 C CA . GLY B 1 128 ? 73.571 23.404 5.169 1.00 22.83 109 GLY B CA 1
ATOM 2969 C C . GLY B 1 128 ? 73.275 22.739 3.848 1.00 23.55 109 GLY B C 1
ATOM 2970 O O . GLY B 1 128 ? 72.579 23.337 3.044 1.00 23.38 109 GLY B O 1
ATOM 2971 N N . HIS B 1 129 ? 73.728 21.493 3.635 1.00 22.80 110 HIS B N 1
ATOM 2972 C CA . HIS B 1 129 ? 73.621 20.819 2.323 1.00 23.11 110 HIS B CA 1
ATOM 2973 C C . HIS B 1 129 ? 73.094 19.403 2.524 1.00 22.81 110 HIS B C 1
ATOM 2974 O O . HIS B 1 129 ? 73.787 18.568 3.150 1.00 22.25 110 HIS B O 1
ATOM 2981 N N . GLY B 1 130 ? 71.903 19.122 1.989 1.00 22.69 111 GLY B N 1
ATOM 2982 C CA . GLY B 1 130 ? 71.281 17.788 2.086 1.00 23.44 111 GLY B CA 1
ATOM 2983 C C . GLY B 1 130 ? 72.105 16.654 1.518 1.00 23.00 111 GLY B C 1
ATOM 2984 O O . GLY B 1 130 ? 72.087 15.565 2.062 1.00 23.32 111 GLY B O 1
ATOM 2985 N N . GLY B 1 131 ? 72.854 16.916 0.447 1.00 23.34 112 GLY B N 1
ATOM 2986 C CA . GLY B 1 131 ? 73.839 15.970 -0.098 1.00 23.14 112 GLY B CA 1
ATOM 2987 C C . GLY B 1 131 ? 74.937 15.503 0.849 1.00 22.77 112 GLY B C 1
ATOM 2988 O O . GLY B 1 131 ? 75.491 14.442 0.649 1.00 22.54 112 GLY B O 1
ATOM 2989 N N . ASN B 1 132 ? 75.253 16.280 1.879 1.00 22.80 113 ASN B N 1
ATOM 2990 C CA . ASN B 1 132 ? 76.218 15.838 2.894 1.00 21.56 113 ASN B CA 1
ATOM 2991 C C . ASN B 1 132 ? 75.648 14.794 3.880 1.00 21.64 113 ASN B C 1
ATOM 2992 O O . ASN B 1 132 ? 76.443 14.115 4.529 1.00 21.70 113 ASN B O 1
ATOM 2997 N N . ILE B 1 133 ? 74.322 14.681 4.026 1.00 21.30 114 ILE B N 1
ATOM 2998 C CA . ILE B 1 133 ? 73.737 13.926 5.158 1.00 20.84 114 ILE B CA 1
ATOM 2999 C C . ILE B 1 133 ? 74.192 12.459 5.153 1.00 21.08 114 ILE B C 1
ATOM 3000 O O . ILE B 1 133 ? 74.737 11.990 6.143 1.00 21.48 114 ILE B O 1
ATOM 3005 N N . ALA B 1 134 ? 74.017 11.774 4.029 1.00 21.11 115 ALA B N 1
ATOM 3006 C CA . ALA B 1 134 ? 74.340 10.356 3.932 1.00 20.94 115 ALA B CA 1
ATOM 3007 C C . ALA B 1 134 ? 75.840 10.106 4.190 1.00 20.17 115 ALA B C 1
ATOM 3008 O O . ALA B 1 134 ? 76.193 9.295 5.040 1.00 20.86 115 ALA B O 1
ATOM 3010 N N . THR B 1 135 ? 76.705 10.833 3.497 1.00 19.45 116 THR B N 1
ATOM 3011 C CA . THR B 1 135 ? 78.146 10.718 3.683 1.00 18.85 116 THR B CA 1
ATOM 3012 C C . THR B 1 135 ? 78.585 11.022 5.139 1.00 18.95 116 THR B C 1
ATOM 3013 O O . THR B 1 135 ? 79.381 10.270 5.698 1.00 16.96 116 THR B O 1
ATOM 3017 N N . LEU B 1 136 ? 77.989 12.044 5.758 1.00 19.93 117 LEU B N 1
ATOM 3018 C CA . LEU B 1 136 ? 78.293 12.408 7.153 1.00 20.60 117 LEU B CA 1
ATOM 3019 C C . LEU B 1 136 ? 77.928 11.305 8.140 1.00 20.72 117 LEU B C 1
ATOM 3020 O O . LEU B 1 136 ? 78.731 10.916 9.001 1.00 20.39 117 LEU B O 1
ATOM 3025 N N . LYS B 1 137 ? 76.739 10.755 7.988 1.00 21.77 118 LYS B N 1
ATOM 3026 C CA . LYS B 1 137 ? 76.297 9.645 8.846 1.00 22.03 118 LYS B CA 1
ATOM 3027 C C . LYS B 1 137 ? 77.193 8.411 8.671 1.00 21.10 118 LYS B C 1
ATOM 3028 O O . LYS B 1 137 ? 77.514 7.704 9.653 1.00 19.60 118 LYS B O 1
ATOM 3034 N N . ALA B 1 138 ? 77.598 8.168 7.416 1.00 19.62 119 ALA B N 1
ATOM 3035 C CA . ALA B 1 138 ? 78.522 7.087 7.091 1.00 18.98 119 ALA B CA 1
ATOM 3036 C C . ALA B 1 138 ? 79.886 7.336 7.759 1.00 18.29 119 ALA B C 1
ATOM 3037 O O . ALA B 1 138 ? 80.474 6.419 8.347 1.00 18.02 119 ALA B O 1
ATOM 3039 N N . ALA B 1 139 ? 80.350 8.589 7.679 1.00 17.62 120 ALA B N 1
ATOM 3040 C CA . ALA B 1 139 ? 81.602 9.063 8.318 1.00 16.21 120 ALA B CA 1
ATOM 3041 C C . ALA B 1 139 ? 81.582 8.881 9.850 1.00 16.09 120 ALA B C 1
ATOM 3042 O O . ALA B 1 139 ? 82.573 8.507 10.447 1.00 15.47 120 ALA B O 1
ATOM 3044 N N . PHE B 1 140 ? 80.436 9.147 10.479 1.00 16.43 121 PHE B N 1
ATOM 3045 C CA . PHE B 1 140 ? 80.256 8.976 11.911 1.00 16.63 121 PHE B CA 1
ATOM 3046 C C . PHE B 1 140 ? 80.442 7.512 12.319 1.00 16.44 121 PHE B C 1
ATOM 3047 O O . PHE B 1 140 ? 81.223 7.222 13.219 1.00 18.34 121 PHE B O 1
ATOM 3055 N N . SER B 1 141 ? 79.817 6.602 11.600 1.00 16.69 122 SER B N 1
ATOM 3056 C CA . SER B 1 141 ? 80.002 5.151 11.844 1.00 18.19 122 SER B CA 1
ATOM 3057 C C . SER B 1 141 ? 81.460 4.698 11.666 1.00 18.14 122 SER B C 1
ATOM 3058 O O . SER B 1 141 ? 82.016 4.010 12.491 1.00 18.15 122 SER B O 1
ATOM 3061 N N . GLU B 1 142 ? 82.065 5.125 10.568 1.00 19.43 123 GLU B N 1
ATOM 3062 C CA . GLU B 1 142 ? 83.458 4.791 10.266 1.00 19.20 123 GLU B CA 1
ATOM 3063 C C . GLU B 1 142 ? 84.392 5.289 11.390 1.00 19.11 123 GLU B C 1
ATOM 3064 O O . GLU B 1 142 ? 85.338 4.578 11.803 1.00 19.20 123 GLU B O 1
ATOM 3070 N N . THR B 1 143 ? 84.131 6.523 11.831 1.00 18.40 124 THR B N 1
ATOM 3071 C CA . THR B 1 143 ? 84.918 7.173 12.858 1.00 18.38 124 THR B CA 1
ATOM 3072 C C . THR B 1 143 ? 84.805 6.467 14.197 1.00 18.18 124 THR B C 1
ATOM 3073 O O . THR B 1 143 ? 85.835 6.242 14.811 1.00 18.39 124 THR B O 1
ATOM 3077 N N . TYR B 1 144 ? 83.593 6.115 14.637 1.00 18.12 125 TYR B N 1
ATOM 3078 C CA . TYR B 1 144 ? 83.426 5.392 15.912 1.00 19.77 125 TYR B CA 1
ATOM 3079 C C . TYR B 1 144 ? 84.266 4.105 15.942 1.00 19.86 125 TYR B C 1
ATOM 3080 O O . TYR B 1 144 ? 84.919 3.841 16.947 1.00 19.45 125 TYR B O 1
ATOM 3089 N N . ALA B 1 145 ? 84.236 3.348 14.834 1.00 19.03 126 ALA B N 1
ATOM 3090 C CA . ALA B 1 145 ? 84.966 2.096 14.728 1.00 19.58 126 ALA B CA 1
ATOM 3091 C C . ALA B 1 145 ? 86.485 2.354 14.747 1.00 18.73 126 ALA B C 1
ATOM 3092 O O . ALA B 1 145 ? 87.209 1.613 15.376 1.00 19.20 126 ALA B O 1
ATOM 3094 N N . HIS B 1 146 ? 86.909 3.432 14.102 1.00 18.74 127 HIS B N 1
ATOM 3095 C CA . HIS B 1 146 ? 88.300 3.867 14.102 1.00 19.57 127 HIS B CA 1
ATOM 3096 C C . HIS B 1 146 ? 88.787 4.239 15.506 1.00 19.64 127 HIS B C 1
ATOM 3097 O O . HIS B 1 146 ? 89.905 3.839 15.907 1.00 18.85 127 HIS B O 1
ATOM 3104 N N . LEU B 1 147 ? 87.950 4.988 16.238 1.00 19.53 128 LEU B N 1
ATOM 3105 C CA . LEU B 1 147 ? 88.282 5.391 17.600 1.00 20.18 128 LEU B CA 1
ATOM 3106 C C . LEU B 1 147 ? 88.432 4.174 18.517 1.00 20.18 128 LEU B C 1
ATOM 3107 O O . LEU B 1 147 ? 89.362 4.093 19.326 1.00 21.40 128 LEU B O 1
ATOM 3112 N N . GLU B 1 148 ? 87.528 3.234 18.374 1.00 20.92 129 GLU B N 1
ATOM 3113 C CA . GLU B 1 148 ? 87.641 1.928 19.058 1.00 21.41 129 GLU B CA 1
ATOM 3114 C C . GLU B 1 148 ? 88.919 1.174 18.657 1.00 22.02 129 GLU B C 1
ATOM 3115 O O . GLU B 1 148 ? 89.662 0.716 19.526 1.00 22.61 129 GLU B O 1
ATOM 3121 N N . ASP B 1 149 ? 89.206 1.084 17.360 1.00 21.87 130 ASP B N 1
ATOM 3122 C CA . ASP B 1 149 ? 90.433 0.396 16.879 1.00 22.70 130 ASP B CA 1
ATOM 3123 C C . ASP B 1 149 ? 91.725 0.955 17.498 1.00 21.86 130 ASP B C 1
ATOM 3124 O O . ASP B 1 149 ? 92.563 0.199 17.921 1.00 22.28 130 ASP B O 1
ATOM 3129 N N . LEU B 1 150 ? 91.820 2.275 17.543 1.00 21.67 131 LEU B N 1
ATOM 3130 C CA . LEU B 1 150 ? 92.937 3.033 18.147 1.00 21.85 131 LEU B CA 1
ATOM 3131 C C . LEU B 1 150 ? 92.921 3.071 19.683 1.00 22.68 131 LEU B C 1
ATOM 3132 O O . LEU B 1 150 ? 93.911 3.531 20.299 1.00 21.36 131 LEU B O 1
ATOM 3137 N N . GLN B 1 151 ? 91.806 2.623 20.300 1.00 23.15 132 GLN B N 1
ATOM 3138 C CA . GLN B 1 151 ? 91.647 2.593 21.743 1.00 24.36 132 GLN B CA 1
ATOM 3139 C C . GLN B 1 151 ? 91.868 4.029 22.288 1.00 24.52 132 GLN B C 1
ATOM 3140 O O . GLN B 1 151 ? 92.600 4.238 23.250 1.00 25.45 132 GLN B O 1
ATOM 3146 N N . ILE B 1 152 ? 91.266 5.018 21.614 1.00 24.45 133 ILE B N 1
ATOM 3147 C CA . ILE B 1 152 ? 91.291 6.416 22.089 1.00 24.69 133 ILE B CA 1
ATOM 3148 C C . ILE B 1 152 ? 90.616 6.412 23.486 1.00 25.10 133 ILE B C 1
ATOM 3149 O O . ILE B 1 152 ? 89.557 5.775 23.663 1.00 24.25 133 ILE B O 1
ATOM 3154 N N . ALA B 1 153 ? 91.245 7.090 24.464 1.00 25.19 134 ALA B N 1
ATOM 3155 C CA . ALA B 1 153 ? 90.832 7.000 25.888 1.00 26.24 134 ALA B CA 1
ATOM 3156 C C . ALA B 1 153 ? 89.334 7.265 26.071 1.00 25.21 134 ALA B C 1
ATOM 3157 O O . ALA B 1 153 ? 88.670 6.559 26.809 1.00 26.88 134 ALA B O 1
ATOM 3159 N N . ASN B 1 154 ? 88.797 8.234 25.367 1.00 24.88 135 ASN B N 1
ATOM 3160 C CA . ASN B 1 154 ? 87.360 8.565 25.522 1.00 25.45 135 ASN B CA 1
ATOM 3161 C C . ASN B 1 154 ? 86.437 7.926 24.443 1.00 25.13 135 ASN B C 1
ATOM 3162 O O . ASN B 1 154 ? 85.307 8.411 24.269 1.00 25.18 135 ASN B O 1
ATOM 3167 N N . ALA B 1 155 ? 86.921 6.905 23.707 1.00 23.83 136 ALA B N 1
ATOM 3168 C CA . ALA B 1 155 ? 86.247 6.439 22.476 1.00 24.07 136 ALA B CA 1
ATOM 3169 C C . ALA B 1 155 ? 84.771 6.120 22.678 1.00 24.28 136 ALA B C 1
ATOM 3170 O O . ALA B 1 155 ? 83.916 6.524 21.864 1.00 24.16 136 ALA B O 1
ATOM 3172 N N . GLN B 1 156 ? 84.479 5.427 23.772 1.00 23.70 137 GLN B N 1
ATOM 3173 C CA . GLN B 1 156 ? 83.110 4.962 24.029 1.00 25.31 137 GLN B CA 1
ATOM 3174 C C . GLN B 1 156 ? 82.094 6.124 24.257 1.00 25.32 137 GLN B C 1
ATOM 3175 O O . GLN B 1 156 ? 80.903 5.958 24.027 1.00 27.55 137 GLN B O 1
ATOM 3181 N N . GLN B 1 157 ? 82.595 7.276 24.696 1.00 24.66 138 GLN B N 1
ATOM 3182 C CA . GLN B 1 157 ? 81.807 8.472 24.983 1.00 24.84 138 GLN B CA 1
ATOM 3183 C C . GLN B 1 157 ? 81.675 9.373 23.755 1.00 23.66 138 GLN B C 1
ATOM 3184 O O . GLN B 1 157 ? 80.844 10.258 23.775 1.00 23.38 138 GLN B O 1
ATOM 3190 N N . VAL B 1 158 ? 82.496 9.188 22.709 1.00 21.78 139 VAL B N 1
ATOM 3191 C CA . VAL B 1 158 ? 82.451 10.104 21.549 1.00 20.06 139 VAL B CA 1
ATOM 3192 C C . VAL B 1 158 ? 81.141 9.924 20.766 1.00 20.06 139 VAL B C 1
ATOM 3193 O O . VAL B 1 158 ? 80.778 8.802 20.390 1.00 19.20 139 VAL B O 1
ATOM 3197 N N . GLN B 1 159 ? 80.449 11.048 20.544 1.00 19.71 140 GLN B N 1
ATOM 3198 C CA . GLN B 1 159 ? 79.161 11.083 19.881 1.00 20.68 140 GLN B CA 1
ATOM 3199 C C . GLN B 1 159 ? 79.194 12.179 18.810 1.00 20.17 140 GLN B C 1
ATOM 3200 O O . GLN B 1 159 ? 79.639 13.306 19.092 1.00 19.81 140 GLN B O 1
ATOM 3206 N N . CYS B 1 160 ? 78.710 11.838 17.613 1.00 19.59 141 CYS B N 1
ATOM 3207 C CA . CYS B 1 160 ? 78.525 12.782 16.543 1.00 20.71 141 CYS B CA 1
ATOM 3208 C C . CYS B 1 160 ? 77.039 12.851 16.202 1.00 21.62 141 CYS B C 1
ATOM 3209 O O . CYS B 1 160 ? 76.306 11.832 16.261 1.00 22.16 141 CYS B O 1
ATOM 3212 N N . GLN B 1 161 ? 76.581 14.059 15.892 1.00 21.69 142 GLN B N 1
ATOM 3213 C CA A GLN B 1 161 ? 75.198 14.299 15.434 0.50 21.49 142 GLN B CA 1
ATOM 3214 C CA B GLN B 1 161 ? 75.211 14.270 15.388 0.50 21.60 142 GLN B CA 1
ATOM 3215 C C . GLN B 1 161 ? 75.271 15.332 14.318 1.00 21.69 142 GLN B C 1
ATOM 3216 O O . GLN B 1 161 ? 76.117 16.209 14.376 1.00 19.99 142 GLN B O 1
ATOM 3227 N N . VAL B 1 162 ? 74.387 15.191 13.319 1.00 22.16 143 VAL B N 1
ATOM 3228 C CA . VAL B 1 162 ? 74.179 16.142 12.280 1.00 22.47 143 VAL B CA 1
ATOM 3229 C C . VAL B 1 162 ? 72.814 16.807 12.528 1.00 22.72 143 VAL B C 1
ATOM 3230 O O . VAL B 1 162 ? 71.836 16.137 12.821 1.00 24.09 143 VAL B O 1
ATOM 3234 N N . ALA B 1 163 ? 72.791 18.134 12.458 1.00 22.09 144 ALA B N 1
ATOM 3235 C CA . ALA B 1 163 ? 71.587 18.950 12.581 1.00 22.09 144 ALA B CA 1
ATOM 3236 C C . ALA B 1 163 ? 71.489 19.809 11.300 1.00 21.85 144 ALA B C 1
ATOM 3237 O O . ALA B 1 163 ? 72.407 20.598 10.984 1.00 20.35 144 ALA B O 1
ATOM 3239 N N . ASN B 1 164 ? 70.380 19.656 10.584 1.00 21.72 145 ASN B N 1
ATOM 3240 C CA . ASN B 1 164 ? 70.190 20.212 9.253 1.00 22.61 145 ASN B CA 1
ATOM 3241 C C . ASN B 1 164 ? 69.231 21.359 9.437 1.00 23.82 145 ASN B C 1
ATOM 3242 O O . ASN B 1 164 ? 68.060 21.132 9.825 1.00 26.00 145 ASN B O 1
ATOM 3247 N N . TRP B 1 165 ? 69.710 22.586 9.214 1.00 23.92 146 TRP B N 1
ATOM 3248 C CA . TRP B 1 165 ? 68.922 23.775 9.563 1.00 25.12 146 TRP B CA 1
ATOM 3249 C C . TRP B 1 165 ? 67.608 23.841 8.799 1.00 25.76 146 TRP B C 1
ATOM 3250 O O . TRP B 1 165 ? 66.603 24.267 9.319 1.00 26.55 146 TRP B O 1
ATOM 3261 N N . PHE B 1 166 ? 67.660 23.391 7.557 1.00 26.34 147 PHE B N 1
ATOM 3262 C CA . PHE B 1 166 ? 66.538 23.352 6.634 1.00 27.81 147 PHE B CA 1
ATOM 3263 C C . PHE B 1 166 ? 65.498 22.270 6.957 1.00 29.36 147 PHE B C 1
ATOM 3264 O O . PHE B 1 166 ? 64.399 22.343 6.408 1.00 30.93 147 PHE B O 1
ATOM 3285 N N . CYS B 1 168 ? 64.673 21.859 10.292 1.00 31.22 149 CYS B N 1
ATOM 3286 C CA . CYS B 1 168 ? 64.032 22.370 11.530 1.00 31.93 149 CYS B CA 1
ATOM 3287 C C . CYS B 1 168 ? 62.533 22.566 11.255 1.00 32.82 149 CYS B C 1
ATOM 3288 O O . CYS B 1 168 ? 62.165 23.132 10.212 1.00 32.18 149 CYS B O 1
ATOM 3291 N N . GLY B 1 169 ? 61.692 22.097 12.185 1.00 33.57 150 GLY B N 1
ATOM 3292 C CA . GLY B 1 169 ? 60.232 22.191 12.058 1.00 35.28 150 GLY B CA 1
ATOM 3293 C C . GLY B 1 169 ? 59.721 23.611 11.845 1.00 35.75 150 GLY B C 1
ATOM 3294 O O . GLY B 1 169 ? 58.867 23.822 10.983 1.00 37.32 150 GLY B O 1
ATOM 3295 N N . SER B 1 170 ? 60.282 24.568 12.600 1.00 35.38 151 SER B N 1
ATOM 3296 C CA . SER B 1 170 ? 59.916 25.988 12.491 1.00 35.48 151 SER B CA 1
ATOM 3297 C C . SER B 1 170 ? 60.352 26.613 11.143 1.00 35.15 151 SER B C 1
ATOM 3298 O O . SER B 1 170 ? 59.640 27.486 10.614 1.00 34.79 151 SER B O 1
ATOM 3301 N N . VAL B 1 171 ? 61.497 26.165 10.603 1.00 33.71 152 VAL B N 1
ATOM 3302 C CA . VAL B 1 171 ? 61.975 26.586 9.272 1.00 33.43 152 VAL B CA 1
ATOM 3303 C C . VAL B 1 171 ? 61.083 26.058 8.147 1.00 34.70 152 VAL B C 1
ATOM 3304 O O . VAL B 1 171 ? 60.639 26.840 7.300 1.00 34.44 152 VAL B O 1
ATOM 3308 N N . TYR B 1 172 ? 60.840 24.738 8.142 1.00 36.00 153 TYR B N 1
ATOM 3309 C CA . TYR B 1 172 ? 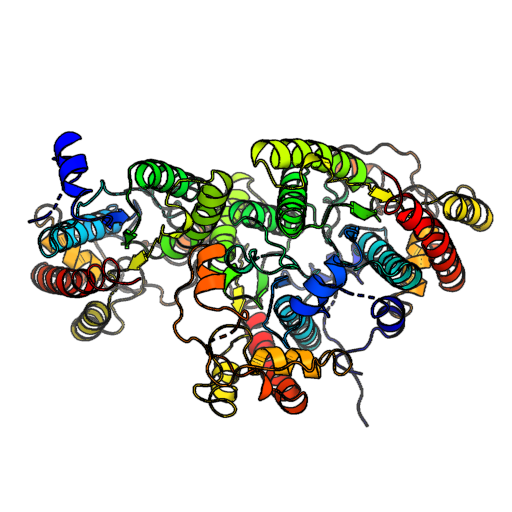59.914 24.107 7.189 1.00 38.00 153 TYR B CA 1
ATOM 3310 C C . TYR B 1 172 ? 58.535 24.797 7.221 1.00 39.07 153 TYR B C 1
ATOM 3311 O O . TYR B 1 172 ? 57.967 25.070 6.170 1.00 39.76 153 TYR B O 1
ATOM 3320 N N . LYS B 1 173 ? 58.034 25.097 8.425 1.00 39.27 154 LYS B N 1
ATOM 3321 C CA . LYS B 1 173 ? 56.719 25.719 8.588 1.00 40.99 154 LYS B CA 1
ATOM 3322 C C . LYS B 1 173 ? 56.700 27.135 8.011 1.00 39.72 154 LYS B C 1
ATOM 3323 O O . LYS B 1 173 ? 55.780 27.478 7.262 1.00 39.82 154 LYS B O 1
ATOM 3329 N N . LEU B 1 174 ? 57.714 27.940 8.337 1.00 37.53 155 LEU B N 1
ATOM 3330 C CA . LEU B 1 174 ? 57.762 29.313 7.815 1.00 37.49 155 LEU B CA 1
ATOM 3331 C C . LEU B 1 174 ? 57.936 29.325 6.285 1.00 37.16 155 LEU B C 1
ATOM 3332 O O . LEU B 1 174 ? 57.319 30.159 5.626 1.00 36.94 155 LEU B O 1
ATOM 3337 N N . ALA B 1 175 ? 58.787 28.429 5.749 1.00 36.05 156 ALA B N 1
ATOM 3338 C CA . ALA B 1 175 ? 58.956 28.298 4.287 1.00 36.56 156 ALA B CA 1
ATOM 3339 C C . ALA B 1 175 ? 57.634 27.961 3.574 1.00 38.63 156 ALA B C 1
ATOM 3340 O O . ALA B 1 175 ? 57.315 28.578 2.544 1.00 39.26 156 ALA B O 1
ATOM 3342 N N . LYS B 1 176 ? 56.869 27.034 4.168 1.00 39.71 157 LYS B N 1
ATOM 3343 C CA A LYS B 1 176 ? 55.560 26.640 3.634 0.50 41.62 157 LYS B CA 1
ATOM 3344 C CA B LYS B 1 176 ? 55.533 26.628 3.682 0.50 41.58 157 LYS B CA 1
ATOM 3345 C C . LYS B 1 176 ? 54.591 27.821 3.669 1.00 42.70 157 LYS B C 1
ATOM 3346 O O . LYS B 1 176 ? 53.948 28.088 2.672 1.00 44.39 157 LYS B O 1
ATOM 3357 N N . GLU B 1 177 ? 54.512 28.537 4.791 1.00 43.01 158 GLU B N 1
ATOM 3358 C CA . GLU B 1 177 ? 53.679 29.763 4.859 1.00 44.76 158 GLU B CA 1
ATOM 3359 C C . GLU B 1 177 ? 54.063 30.787 3.796 1.00 43.35 158 GLU B C 1
ATOM 3360 O O . GLU B 1 177 ? 53.212 31.229 3.051 1.00 44.46 158 GLU B O 1
ATOM 3366 N N . LEU B 1 178 ? 55.352 31.118 3.721 1.00 41.06 159 LEU B N 1
ATOM 3367 C CA . LEU B 1 178 ? 55.848 32.195 2.859 1.00 40.42 159 LEU B CA 1
ATOM 3368 C C . LEU B 1 178 ? 55.885 31.840 1.374 1.00 40.33 159 LEU B C 1
ATOM 3369 O O . LEU B 1 178 ? 55.606 32.679 0.533 1.00 40.71 159 LEU B O 1
ATOM 3374 N N . TYR B 1 179 ? 56.281 30.614 1.056 1.00 40.03 160 TYR B N 1
ATOM 3375 C CA . TYR B 1 179 ? 56.558 30.217 -0.338 1.00 39.95 160 TYR B CA 1
ATOM 3376 C C . TYR B 1 179 ? 55.700 29.095 -0.910 1.00 40.94 160 TYR B C 1
ATOM 3377 O O . TYR B 1 179 ? 55.672 28.928 -2.131 1.00 41.88 160 TYR B O 1
ATOM 3386 N N . GLY B 1 180 ? 55.012 28.328 -0.063 1.00 41.84 161 GLY B N 1
ATOM 3387 C CA . GLY B 1 180 ? 54.089 27.269 -0.512 1.00 42.34 161 GLY B CA 1
ATOM 3388 C C . GLY B 1 180 ? 54.820 26.234 -1.348 1.00 41.46 161 GLY B C 1
ATOM 3389 O O . GLY B 1 180 ? 55.969 25.896 -1.036 1.00 40.29 161 GLY B O 1
ATOM 3390 N N . ASP B 1 181 ? 54.187 25.819 -2.459 1.00 41.85 162 ASP B N 1
ATOM 3391 C CA A ASP B 1 181 ? 54.782 24.817 -3.367 0.50 41.04 162 ASP B CA 1
ATOM 3392 C CA B ASP B 1 181 ? 54.751 24.841 -3.415 0.50 41.16 162 ASP B CA 1
ATOM 3393 C C . ASP B 1 181 ? 55.971 25.354 -4.207 1.00 40.15 162 ASP B C 1
ATOM 3394 O O . ASP B 1 181 ? 56.618 24.567 -4.908 1.00 40.44 162 ASP B O 1
ATOM 3403 N N . GLN B 1 182 ? 56.272 26.667 -4.111 1.00 39.50 163 GLN B N 1
ATOM 3404 C CA . GLN B 1 182 ? 57.463 27.316 -4.724 1.00 38.17 163 GLN B CA 1
ATOM 3405 C C . GLN B 1 182 ? 58.766 27.326 -3.883 1.00 36.58 163 GLN B C 1
ATOM 3406 O O . GLN B 1 182 ? 59.774 27.882 -4.328 1.00 36.02 163 GLN B O 1
ATOM 3412 N N . GLU B 1 183 ? 58.772 26.698 -2.706 1.00 35.54 164 GLU B N 1
ATOM 3413 C CA . GLU B 1 183 ? 60.023 26.463 -1.958 1.00 34.36 164 GLU B CA 1
ATOM 3414 C C . GLU B 1 183 ? 60.977 25.584 -2.740 1.00 33.45 164 GLU B C 1
ATOM 3415 O O . GLU B 1 183 ? 62.173 25.878 -2.843 1.00 32.68 164 GLU B O 1
ATOM 3421 N N . GLY B 1 184 ? 60.444 24.472 -3.239 1.00 33.55 165 GLY B N 1
ATOM 3422 C CA . GLY B 1 184 ? 61.224 23.464 -3.929 1.00 32.88 165 GLY B CA 1
ATOM 3423 C C . GLY B 1 184 ? 62.270 22.776 -3.075 1.00 31.34 165 GLY B C 1
ATOM 3424 O O . GLY B 1 184 ? 62.223 22.841 -1.848 1.00 30.67 165 GLY B O 1
ATOM 3425 N N . SER B 1 185 ? 63.226 22.141 -3.757 1.00 31.08 166 SER B N 1
ATOM 3426 C CA . SER B 1 185 ? 64.261 21.278 -3.166 1.00 30.31 166 SER B CA 1
ATOM 3427 C C . SER B 1 185 ? 65.715 21.797 -3.232 1.00 28.66 166 SER B C 1
ATOM 3428 O O . SER B 1 185 ? 66.529 21.301 -2.480 1.00 27.41 166 SER B O 1
ATOM 3431 N N . HIS B 1 186 ? 66.042 22.678 -4.186 1.00 27.69 167 HIS B N 1
ATOM 3432 C CA . HIS B 1 186 ? 67.405 23.245 -4.348 1.00 26.41 167 HIS B CA 1
ATOM 3433 C C . HIS B 1 186 ? 67.335 24.674 -4.885 1.00 26.65 167 HIS B C 1
ATOM 3434 O O . HIS B 1 186 ? 66.544 24.963 -5.760 1.00 26.97 167 HIS B O 1
ATOM 3441 N N . ALA B 1 187 ? 68.198 25.551 -4.376 1.00 26.26 168 ALA B N 1
ATOM 3442 C CA . ALA B 1 187 ? 68.155 26.994 -4.665 1.00 25.97 168 ALA B CA 1
ATOM 3443 C C . ALA B 1 187 ? 66.804 27.521 -4.222 1.00 26.15 168 ALA B C 1
ATOM 3444 O O . ALA B 1 187 ? 66.092 28.133 -4.993 1.00 26.73 168 ALA B O 1
ATOM 3446 N N . THR B 1 188 ? 66.455 27.217 -2.969 1.00 25.84 169 THR B N 1
ATOM 3447 C CA . THR B 1 188 ? 65.145 27.495 -2.434 1.00 25.99 169 THR B CA 1
ATOM 3448 C C . THR B 1 188 ? 65.085 28.977 -1.984 1.00 26.02 169 THR B C 1
ATOM 3449 O O . THR B 1 188 ? 66.098 29.540 -1.601 1.00 23.14 169 THR B O 1
ATOM 3453 N N . PRO B 1 189 ? 63.889 29.594 -2.007 1.00 27.21 170 PRO B N 1
ATOM 3454 C CA . PRO B 1 189 ? 63.803 30.969 -1.497 1.00 28.33 170 PRO B CA 1
ATOM 3455 C C . PRO B 1 189 ? 64.164 31.100 -0.012 1.00 28.32 170 PRO B C 1
ATOM 3456 O O . PRO B 1 189 ? 64.709 32.124 0.360 1.00 29.26 170 PRO B O 1
ATOM 3460 N N . SER B 1 190 ? 63.925 30.067 0.805 1.00 28.31 171 SER B N 1
ATOM 3461 C CA . SER B 1 190 ? 64.256 30.137 2.230 1.00 28.12 171 SER B CA 1
ATOM 3462 C C . SER B 1 190 ? 65.764 30.243 2.440 1.00 26.91 171 SER B C 1
ATOM 3463 O O . SER B 1 190 ? 66.195 31.139 3.150 1.00 28.08 171 SER B O 1
ATOM 3466 N N . GLU B 1 191 ? 66.556 29.384 1.795 1.00 26.58 172 GLU B N 1
ATOM 3467 C CA . GLU B 1 191 ? 68.030 29.484 1.873 1.00 25.83 172 GLU B CA 1
ATOM 3468 C C . GLU B 1 191 ? 68.593 30.747 1.191 1.00 26.48 172 GLU B C 1
ATOM 3469 O O . GLU B 1 191 ? 69.575 31.339 1.664 1.00 25.67 172 GLU B O 1
ATOM 3475 N N . VAL B 1 192 ? 67.996 31.150 0.066 1.00 26.90 173 VAL B N 1
ATOM 3476 C CA . VAL B 1 192 ? 68.493 32.351 -0.630 1.00 26.16 173 VAL B CA 1
ATOM 3477 C C . VAL B 1 192 ? 68.164 33.554 0.268 1.00 26.70 173 VAL B C 1
ATOM 3478 O O . VAL B 1 192 ? 69.020 34.400 0.462 1.00 25.82 173 VAL B O 1
ATOM 3482 N N . ALA B 1 193 ? 66.958 33.568 0.865 1.00 27.92 174 ALA B N 1
ATOM 3483 C CA . ALA B 1 193 ? 66.544 34.622 1.829 1.00 29.03 174 ALA B CA 1
ATOM 3484 C C . ALA B 1 193 ? 67.551 34.755 2.981 1.00 29.17 174 ALA B C 1
ATOM 3485 O O . ALA B 1 193 ? 67.970 35.857 3.289 1.00 29.33 174 ALA B O 1
ATOM 3487 N N . LEU B 1 194 ? 68.003 33.621 3.546 1.00 28.54 175 LEU B N 1
ATOM 3488 C CA . LEU B 1 194 ? 69.011 33.650 4.610 1.00 27.99 175 LEU B CA 1
ATOM 3489 C C . LEU B 1 194 ? 70.340 34.264 4.140 1.00 27.60 175 LEU B C 1
ATOM 3490 O O . LEU B 1 194 ? 70.886 35.114 4.842 1.00 27.00 175 LEU B O 1
ATOM 3495 N N . THR B 1 195 ? 70.825 33.891 2.941 1.00 27.28 176 THR B N 1
ATOM 3496 C CA . THR B 1 195 ? 72.047 34.492 2.383 1.00 26.93 176 THR B CA 1
ATOM 3497 C C . THR B 1 195 ? 71.903 35.977 2.100 1.00 27.73 176 THR B C 1
ATOM 3498 O O . THR B 1 195 ? 72.889 36.679 2.247 1.00 28.00 176 THR B O 1
ATOM 3502 N N . GLN B 1 196 ? 70.706 36.451 1.720 1.00 28.68 177 GLN B N 1
ATOM 3503 C CA . GLN B 1 196 ? 70.451 37.893 1.501 1.00 30.67 177 GLN B CA 1
ATOM 3504 C C . GLN B 1 196 ? 70.513 38.680 2.819 1.00 32.06 177 GLN B C 1
ATOM 3505 O O . GLN B 1 196 ? 71.070 39.778 2.855 1.00 33.04 177 GLN B O 1
ATOM 3511 N N . TYR B 1 197 ? 69.945 38.125 3.889 1.00 32.32 178 TYR B N 1
ATOM 3512 C CA . TYR B 1 197 ? 70.061 38.712 5.230 1.00 33.27 178 TYR B CA 1
ATOM 3513 C C . TYR B 1 197 ? 71.522 38.802 5.687 1.00 32.55 178 TYR B C 1
ATOM 3514 O O . TYR B 1 197 ? 71.961 39.846 6.178 1.00 32.16 178 TYR B O 1
ATOM 3523 N N . VAL B 1 198 ? 72.259 37.716 5.509 1.00 32.32 179 VAL B N 1
ATOM 3524 C CA . VAL B 1 198 ? 73.665 37.663 5.928 1.00 32.81 179 VAL B CA 1
ATOM 3525 C C . VAL B 1 198 ? 74.547 38.609 5.085 1.00 34.38 179 VAL B C 1
ATOM 3526 O O . VAL B 1 198 ? 75.304 39.390 5.658 1.00 33.43 179 VAL B O 1
ATOM 3530 N N . TYR B 1 199 ? 74.385 38.584 3.756 1.00 35.82 180 TYR B N 1
ATOM 3531 C CA . TYR B 1 199 ? 75.183 39.397 2.832 1.00 37.40 180 TYR B CA 1
ATOM 3532 C C . TYR B 1 199 ? 74.272 40.257 1.924 1.00 38.90 180 TYR B C 1
ATOM 3533 O O . TYR B 1 199 ? 74.150 39.981 0.721 1.00 38.87 180 TYR B O 1
ATOM 3542 N N . PRO B 1 200 ? 73.676 41.331 2.483 1.00 39.70 181 PRO B N 1
ATOM 3543 C CA . PRO B 1 200 ? 72.797 42.216 1.665 1.00 41.79 181 PRO B CA 1
ATOM 3544 C C . PRO B 1 200 ? 73.439 42.806 0.413 1.00 42.34 181 PRO B C 1
ATOM 3545 O O . PRO B 1 200 ? 72.726 43.041 -0.535 1.00 44.08 181 PRO B O 1
ATOM 3549 N N . GLU B 1 201 ? 74.760 42.969 0.399 1.00 42.69 182 GLU B N 1
ATOM 3550 C CA . GLU B 1 201 ? 75.486 43.520 -0.745 1.00 43.62 182 GLU B CA 1
ATOM 3551 C C . GLU B 1 201 ? 75.907 42.488 -1.807 1.00 41.99 182 GLU B C 1
ATOM 3552 O O . GLU B 1 201 ? 76.474 42.870 -2.838 1.00 42.30 182 GLU B O 1
ATOM 3558 N N . ALA B 1 202 ? 75.624 41.205 -1.571 1.00 39.32 183 ALA B N 1
ATOM 3559 C CA . ALA B 1 202 ? 75.829 40.144 -2.562 1.00 37.79 183 ALA B CA 1
ATOM 3560 C C . ALA B 1 202 ? 74.516 39.604 -3.156 1.00 37.21 183 ALA B C 1
ATOM 3561 O O . ALA B 1 202 ? 74.506 38.504 -3.713 1.00 37.49 183 ALA B O 1
ATOM 3563 N N . ILE B 1 203 ? 73.423 40.376 -3.070 1.00 37.62 184 ILE B N 1
ATOM 3564 C CA . ILE B 1 203 ? 72.095 39.955 -3.560 1.00 36.67 184 ILE B CA 1
ATOM 3565 C C . ILE B 1 203 ? 72.170 40.003 -5.070 1.00 36.74 184 ILE B C 1
ATOM 3566 O O . ILE B 1 203 ? 72.604 41.011 -5.615 1.00 36.40 184 ILE B O 1
ATOM 3571 N N . LYS B 1 204 ? 71.765 38.911 -5.721 1.00 35.65 185 LYS B N 1
ATOM 3572 C CA . LYS B 1 204 ? 71.928 38.753 -7.163 1.00 35.80 185 LYS B CA 1
ATOM 3573 C C . LYS B 1 204 ? 70.630 39.037 -7.914 1.00 37.80 185 LYS B C 1
ATOM 3574 O O . LYS B 1 204 ? 69.544 38.704 -7.432 1.00 38.01 185 LYS B O 1
ATOM 3580 N N . GLN B 1 205 ? 70.762 39.667 -9.080 1.00 39.12 186 GLN B N 1
ATOM 3581 C CA . GLN B 1 205 ? 69.653 39.829 -10.022 1.00 4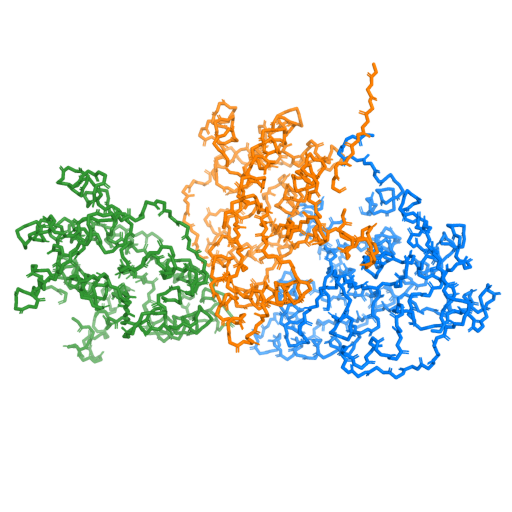1.52 186 GLN B CA 1
ATOM 3582 C C . GLN B 1 205 ? 70.017 39.031 -11.252 1.00 40.88 186 GLN B C 1
ATOM 3583 O O . GLN B 1 205 ? 71.094 39.198 -11.798 1.00 42.01 186 GLN B O 1
ATOM 3589 N N . ALA B 1 206 ? 69.155 38.104 -11.625 1.00 40.50 187 ALA B N 1
ATOM 3590 C CA . ALA B 1 206 ? 69.220 37.459 -12.919 1.00 39.97 187 ALA B CA 1
ATOM 3591 C C . ALA B 1 206 ? 67.823 36.980 -13.271 1.00 40.11 187 ALA B C 1
ATOM 3592 O O . ALA B 1 206 ? 66.999 36.755 -12.362 1.00 40.44 187 ALA B O 1
ATOM 3594 N N . PRO B 1 207 ? 67.543 36.832 -14.573 1.00 40.58 188 PRO B N 1
ATOM 3595 C CA . PRO B 1 207 ? 66.279 36.215 -15.007 1.00 40.98 188 PRO B CA 1
ATOM 3596 C C . PRO B 1 207 ? 66.057 34.798 -14.477 1.00 39.19 188 PRO B C 1
ATOM 3597 O O . PRO B 1 207 ? 67.010 34.037 -14.373 1.00 37.50 188 PRO B O 1
ATOM 3601 N N . LEU B 1 208 ? 64.807 34.483 -14.135 1.00 39.32 189 LEU B N 1
ATOM 3602 C CA . LEU B 1 208 ? 64.377 33.143 -13.740 1.00 38.86 189 LEU B CA 1
ATOM 3603 C C . LEU B 1 208 ? 63.226 32.758 -14.636 1.00 40.76 189 LEU B C 1
ATOM 3604 O O . LEU B 1 208 ? 62.251 33.489 -14.695 1.00 42.10 189 LEU B O 1
ATOM 3609 N N . SER B 1 209 ? 63.346 31.645 -15.355 1.00 41.39 190 SER B N 1
ATOM 3610 C CA . SER B 1 209 ? 62.265 31.136 -16.200 1.00 43.58 190 SER B CA 1
ATOM 3611 C C . SER B 1 209 ? 61.001 30.872 -15.342 1.00 45.27 190 SER B C 1
ATOM 3612 O O . SER B 1 209 ? 61.151 30.355 -14.221 1.00 44.77 190 SER B O 1
ATOM 3615 N N . PRO B 1 210 ? 59.787 31.281 -15.818 1.00 47.55 191 PRO B N 1
ATOM 3616 C CA . PRO B 1 210 ? 58.593 31.058 -14.974 1.00 49.25 191 PRO B CA 1
ATOM 3617 C C . PRO B 1 210 ? 58.235 29.588 -14.701 1.00 49.19 191 PRO B C 1
ATOM 3618 O O . PRO B 1 210 ? 57.714 29.313 -13.632 1.00 49.42 191 PRO B O 1
ATOM 3622 N N . GLU B 1 211 ? 58.492 28.696 -15.664 1.00 49.82 192 GLU B N 1
ATOM 3623 C CA A GLU B 1 211 ? 58.335 27.236 -15.508 0.50 49.50 192 GLU B CA 1
ATOM 3624 C CA B GLU B 1 211 ? 58.303 27.263 -15.454 0.50 49.57 192 GLU B CA 1
ATOM 3625 C C . GLU B 1 211 ? 59.615 26.746 -14.891 1.00 48.10 192 GLU B C 1
ATOM 3626 O O . GLU B 1 211 ? 60.683 27.115 -15.378 1.00 47.85 192 GLU B O 1
ATOM 3637 N N . VAL B 1 212 ? 59.530 25.928 -13.843 1.00 47.13 193 VAL B N 1
ATOM 3638 C CA . VAL B 1 212 ? 60.736 25.306 -13.248 1.00 45.47 193 VAL B CA 1
ATOM 3639 C C . VAL B 1 212 ? 60.505 23.798 -13.099 1.00 45.07 193 VAL B C 1
ATOM 3640 O O . VAL B 1 212 ? 59.410 23.368 -12.736 1.00 46.00 193 VAL B O 1
ATOM 3644 N N . ALA B 1 213 ? 61.520 23.006 -13.440 1.00 44.72 194 ALA B N 1
ATOM 3645 C CA . ALA B 1 213 ? 61.460 21.541 -13.326 1.00 44.61 194 ALA B CA 1
ATOM 3646 C C . ALA B 1 213 ? 61.313 21.141 -11.856 1.00 44.66 194 ALA B C 1
ATOM 3647 O O . ALA B 1 213 ? 62.032 21.656 -11.001 1.00 43.43 194 ALA B O 1
ATOM 3649 N N . SER B 1 214 ? 60.346 20.260 -11.606 1.00 46.23 195 SER B N 1
ATOM 3650 C CA A SER B 1 214 ? 59.974 19.744 -10.289 0.50 46.54 195 SER B CA 1
ATOM 3651 C CA B SER B 1 214 ? 60.043 19.769 -10.254 0.50 46.55 195 SER B CA 1
ATOM 3652 C C . SER B 1 214 ? 60.481 18.297 -10.138 1.00 46.27 195 SER B C 1
ATOM 3653 O O . SER B 1 214 ? 61.131 17.755 -11.032 1.00 46.66 195 SER B O 1
ATOM 3658 N N . GLY B 1 215 ? 60.188 17.664 -9.013 1.00 46.39 196 GLY B N 1
ATOM 3659 C CA . GLY B 1 215 ? 60.638 16.317 -8.752 1.00 45.49 196 GLY B CA 1
ATOM 3660 C C . GLY B 1 215 ? 61.970 16.394 -8.017 1.00 44.18 196 GLY B C 1
ATOM 3661 O O . GLY B 1 215 ? 62.611 17.448 -7.949 1.00 43.18 196 GLY B O 1
ATOM 3662 N N . HIS B 1 216 ? 62.350 15.252 -7.454 1.00 43.03 197 HIS B N 1
ATOM 3663 C CA . HIS B 1 216 ? 63.421 15.153 -6.489 1.00 42.66 197 HIS B CA 1
ATOM 3664 C C . HIS B 1 216 ? 64.491 14.161 -6.928 1.00 40.12 197 HIS B C 1
ATOM 3665 O O . HIS B 1 216 ? 65.350 13.821 -6.108 1.00 40.17 197 HIS B O 1
ATOM 3672 N N . ARG B 1 217 ? 64.472 13.727 -8.196 1.00 37.71 198 ARG B N 1
ATOM 3673 C CA . ARG B 1 217 ? 65.359 12.664 -8.670 1.00 35.55 198 ARG B CA 1
ATOM 3674 C C . ARG B 1 217 ? 66.754 13.202 -9.027 1.00 33.08 198 ARG B C 1
ATOM 3675 O O . ARG B 1 217 ? 66.893 14.080 -9.867 1.00 32.65 198 ARG B O 1
ATOM 3683 N N . ILE B 1 218 ? 67.768 12.663 -8.365 1.00 31.07 199 ILE B N 1
ATOM 3684 C CA . ILE B 1 218 ? 69.156 13.102 -8.491 1.00 28.69 199 ILE B CA 1
ATOM 3685 C C . ILE B 1 218 ? 70.025 11.859 -8.779 1.00 26.82 199 ILE B C 1
ATOM 3686 O O . ILE B 1 218 ? 70.051 10.933 -7.971 1.00 25.57 199 ILE B O 1
ATOM 3691 N N . TYR B 1 219 ? 70.733 11.856 -9.911 1.00 25.49 200 TYR B N 1
ATOM 3692 C CA . TYR B 1 219 ? 71.624 10.748 -10.293 1.00 25.66 200 TYR B CA 1
ATOM 3693 C C . TYR B 1 219 ? 72.993 11.330 -10.675 1.00 25.20 200 TYR B C 1
ATOM 3694 O O . TYR B 1 219 ? 73.556 12.069 -9.847 1.00 23.87 200 TYR B O 1
ATOM 3703 N N . SER B 1 220 ? 73.511 11.054 -11.886 1.00 24.99 201 SER B N 1
ATOM 3704 C CA . SER B 1 220 ? 74.784 11.655 -12.321 1.00 24.55 201 SER B CA 1
ATOM 3705 C C . SER B 1 220 ? 74.684 13.167 -12.513 1.00 24.25 201 SER B C 1
ATOM 3706 O O . SER B 1 220 ? 73.583 13.709 -12.697 1.00 22.40 201 SER B O 1
ATOM 3709 N N . ALA B 1 221 ? 75.852 13.815 -12.447 1.00 22.56 202 ALA B N 1
ATOM 3710 C CA . ALA B 1 221 ? 76.001 15.249 -12.709 1.00 23.36 202 ALA B CA 1
ATOM 3711 C C . ALA B 1 221 ? 75.472 15.718 -14.070 1.00 24.05 202 ALA B C 1
ATOM 3712 O O . ALA B 1 221 ? 74.843 16.791 -14.179 1.00 24.48 202 ALA B O 1
ATOM 3714 N N . ALA B 1 222 ? 75.672 14.895 -15.083 1.00 24.15 203 ALA B N 1
ATOM 3715 C CA . ALA B 1 222 ? 75.261 15.222 -16.444 1.00 25.44 203 ALA B CA 1
ATOM 3716 C C . ALA B 1 222 ? 73.741 15.056 -16.587 1.00 25.53 203 ALA B C 1
ATOM 3717 O O . ALA B 1 222 ? 73.061 15.914 -17.195 1.00 27.05 203 ALA B O 1
ATOM 3719 N N . ASP B 1 223 ? 73.200 14.011 -15.966 1.00 25.21 204 ASP B N 1
ATOM 3720 C CA . ASP B 1 223 ? 71.739 13.852 -15.858 1.00 25.88 204 ASP B CA 1
ATOM 3721 C C . ASP B 1 223 ? 71.073 15.028 -15.107 1.00 25.00 204 ASP B C 1
ATOM 3722 O O . ASP B 1 223 ? 70.028 15.515 -15.514 1.00 26.63 204 ASP B O 1
ATOM 3727 N N . PHE B 1 224 ? 71.687 15.444 -14.013 1.00 24.35 205 PHE B N 1
ATOM 3728 C CA . PHE B 1 224 ? 71.194 16.517 -13.187 1.00 25.16 205 PHE B CA 1
ATOM 3729 C C . PHE B 1 224 ? 71.031 17.813 -14.010 1.00 26.04 205 PHE B C 1
ATOM 3730 O O . PHE B 1 224 ? 69.969 18.420 -13.995 1.00 26.72 205 PHE B O 1
ATOM 3738 N N . ARG B 1 225 ? 72.076 18.192 -14.743 1.00 26.48 206 ARG B N 1
ATOM 3739 C CA . ARG B 1 225 ? 71.964 19.386 -15.592 1.00 27.55 206 ARG B CA 1
ATOM 3740 C C . ARG B 1 225 ? 70.865 19.261 -16.686 1.00 27.72 206 ARG B C 1
ATOM 3741 O O . ARG B 1 225 ? 70.216 20.270 -17.002 1.00 28.14 206 ARG B O 1
ATOM 3749 N N . VAL B 1 226 ? 70.635 18.062 -17.235 1.00 27.15 207 VAL B N 1
ATOM 3750 C CA . VAL B 1 226 ? 69.531 17.871 -18.208 1.00 27.79 207 VAL B CA 1
ATOM 3751 C C . VAL B 1 226 ? 68.177 18.057 -17.522 1.00 27.33 207 VAL B C 1
ATOM 3752 O O . VAL B 1 226 ? 67.306 18.707 -18.078 1.00 28.32 207 VAL B O 1
ATOM 3756 N N . ARG B 1 227 ? 68.005 17.497 -16.322 1.00 26.70 208 ARG B N 1
ATOM 3757 C CA . ARG B 1 227 ? 66.709 17.595 -15.584 1.00 27.81 208 ARG B CA 1
ATOM 3758 C C . ARG B 1 227 ? 66.421 18.998 -15.081 1.00 27.00 208 ARG B C 1
ATOM 3759 O O . ARG B 1 227 ? 65.288 19.449 -15.142 1.00 28.94 208 ARG B O 1
ATOM 3767 N N . TYR B 1 228 ? 67.469 19.684 -14.632 1.00 26.13 209 TYR B N 1
ATOM 3768 C CA . TYR B 1 228 ? 67.378 20.964 -13.928 1.00 26.33 209 TYR B CA 1
ATOM 3769 C C . TYR B 1 228 ? 68.289 21.962 -14.629 1.00 26.48 209 TYR B C 1
ATOM 3770 O O . TYR B 1 228 ? 69.388 22.239 -14.136 1.00 25.12 209 TYR B O 1
ATOM 3779 N N . PRO B 1 229 ? 67.869 22.465 -15.816 1.00 27.92 210 PRO B N 1
ATOM 3780 C CA . PRO B 1 229 ? 68.843 23.192 -16.695 1.00 27.97 210 PRO B CA 1
ATOM 3781 C C . PRO B 1 229 ? 69.506 24.444 -16.149 1.00 27.20 210 PRO B C 1
ATOM 3782 O O . PRO B 1 229 ? 70.639 24.688 -16.497 1.00 27.04 210 PRO B O 1
ATOM 3786 N N . ASP B 1 230 ? 68.800 25.227 -15.336 1.00 26.66 211 ASP B N 1
ATOM 3787 C CA . ASP B 1 230 ? 69.383 26.396 -14.677 1.00 26.76 211 ASP B CA 1
ATOM 3788 C C . ASP B 1 230 ? 69.933 26.122 -13.283 1.00 26.16 211 ASP B C 1
ATOM 3789 O O . ASP B 1 230 ? 70.463 27.033 -12.658 1.00 26.36 211 ASP B O 1
ATOM 3794 N N . GLY B 1 231 ? 69.809 24.878 -12.806 1.00 26.23 212 GLY B N 1
ATOM 3795 C CA . GLY B 1 231 ? 70.297 24.487 -11.516 1.00 25.53 212 GLY B CA 1
ATOM 3796 C C . GLY B 1 231 ? 69.233 24.396 -10.441 1.00 26.59 212 GLY B C 1
ATOM 3797 O O . GLY B 1 231 ? 69.447 23.675 -9.452 1.00 26.46 212 GLY B O 1
ATOM 3798 N N . ARG B 1 232 ? 68.100 25.096 -10.606 1.00 27.55 213 ARG B N 1
ATOM 3799 C CA . ARG B 1 232 ? 67.007 25.036 -9.616 1.00 28.58 213 ARG B CA 1
ATOM 3800 C C . ARG B 1 232 ? 66.291 23.669 -9.638 1.00 29.40 213 ARG B C 1
ATOM 3801 O O . ARG B 1 232 ? 66.114 23.085 -10.704 1.00 29.10 213 ARG B O 1
ATOM 3817 N N . GLY B 1 234 ? 62.558 22.873 -8.556 1.00 32.55 215 GLY B N 1
ATOM 3818 C CA . GLY B 1 234 ? 61.196 23.211 -8.083 1.00 32.93 215 GLY B CA 1
ATOM 3819 C C . GLY B 1 234 ? 60.979 24.574 -7.434 1.00 33.18 215 GLY B C 1
ATOM 3820 O O . GLY B 1 234 ? 59.873 24.858 -6.958 1.00 33.94 215 GLY B O 1
ATOM 3821 N N . SER B 1 235 ? 62.002 25.434 -7.459 1.00 31.39 216 SER B N 1
ATOM 3822 C CA . SER B 1 235 ? 62.086 26.587 -6.582 1.00 30.97 216 SER B CA 1
ATOM 3823 C C . SER B 1 235 ? 61.872 27.899 -7.341 1.00 31.49 216 SER B C 1
ATOM 3824 O O . SER B 1 235 ? 62.153 27.992 -8.538 1.00 31.10 216 SER B O 1
ATOM 3827 N N . ASN B 1 236 ? 61.342 28.890 -6.624 1.00 31.64 217 ASN B N 1
ATOM 3828 C CA . ASN B 1 236 ? 61.304 30.279 -7.069 1.00 32.38 217 ASN B CA 1
ATOM 3829 C C . ASN B 1 236 ? 62.058 31.095 -6.023 1.00 31.73 217 ASN B C 1
ATOM 3830 O O . ASN B 1 236 ? 61.436 31.695 -5.155 1.00 31.52 217 ASN B O 1
ATOM 3835 N N . PRO B 1 237 ? 63.411 31.119 -6.111 1.00 31.57 218 PRO B N 1
ATOM 3836 C CA . PRO B 1 237 ? 64.178 31.968 -5.182 1.00 31.43 218 PRO B CA 1
ATOM 3837 C C . PRO B 1 237 ? 63.988 33.485 -5.355 1.00 32.06 218 PRO B C 1
ATOM 3838 O O . PRO B 1 237 ? 64.447 34.235 -4.496 1.00 33.24 218 PRO B O 1
ATOM 3842 N N . GLY B 1 238 ? 63.347 33.935 -6.441 1.00 31.87 219 GLY B N 1
ATOM 3843 C CA . GLY B 1 238 ? 62.904 35.321 -6.575 1.00 32.96 219 GLY B CA 1
ATOM 3844 C C . GLY B 1 238 ? 61.932 35.793 -5.501 1.00 33.44 219 GLY B C 1
ATOM 3845 O O . GLY B 1 238 ? 61.757 36.984 -5.343 1.00 33.53 219 GLY B O 1
ATOM 3846 N N . LEU B 1 239 ? 61.316 34.862 -4.754 1.00 33.67 220 LEU B N 1
ATOM 3847 C CA . LEU B 1 239 ? 60.443 35.214 -3.623 1.00 35.05 220 LEU B CA 1
ATOM 3848 C C . LEU B 1 239 ? 61.217 35.646 -2.366 1.00 34.77 220 LEU B C 1
ATOM 3849 O O . LEU B 1 239 ? 60.614 36.200 -1.450 1.00 36.32 220 LEU B O 1
ATOM 3854 N N . ALA B 1 240 ? 62.531 35.426 -2.342 1.00 33.07 221 ALA B N 1
ATOM 3855 C CA . ALA B 1 240 ? 63.356 35.684 -1.167 1.00 32.83 221 ALA B CA 1
ATOM 3856 C C . ALA B 1 240 ? 63.487 37.176 -0.892 1.00 33.93 221 ALA B C 1
ATOM 3857 O O . ALA B 1 240 ? 63.647 37.975 -1.836 1.00 32.83 221 ALA B O 1
ATOM 3859 N N . THR B 1 241 ? 63.417 37.523 0.400 1.00 34.56 222 THR B N 1
ATOM 3860 C CA . THR B 1 241 ? 63.774 38.854 0.900 1.00 36.00 222 THR B CA 1
ATOM 3861 C C . THR B 1 241 ? 64.743 38.722 2.086 1.00 35.57 222 THR B C 1
ATOM 3862 O O . THR B 1 241 ? 64.700 37.717 2.825 1.00 34.41 222 THR B O 1
ATOM 3866 N N . PRO B 1 242 ? 65.616 39.735 2.285 1.00 36.39 223 PRO B N 1
ATOM 3867 C CA . PRO B 1 242 ? 66.463 39.706 3.487 1.00 36.48 223 PRO B CA 1
ATOM 3868 C C . PRO B 1 242 ? 65.661 39.755 4.793 1.00 37.47 223 PRO B C 1
ATOM 3869 O O . PRO B 1 242 ? 66.107 39.203 5.797 1.00 36.86 223 PRO B O 1
ATOM 3873 N N . GLU B 1 243 ? 64.486 40.382 4.763 1.00 38.48 224 GLU B N 1
ATOM 3874 C CA . GLU B 1 243 ? 63.574 40.415 5.916 1.00 39.89 224 GLU B CA 1
ATOM 3875 C C . GLU B 1 243 ? 63.110 38.994 6.285 1.00 39.05 224 GLU B C 1
ATOM 3876 O O . GLU B 1 243 ? 63.258 38.581 7.443 1.00 38.91 224 GLU B O 1
ATOM 3882 N N . HIS B 1 244 ? 62.647 38.225 5.288 1.00 38.49 225 HIS B N 1
ATOM 3883 C CA . HIS B 1 244 ? 62.411 36.769 5.464 1.00 37.01 225 HIS B CA 1
ATOM 3884 C C . HIS B 1 244 ? 63.650 36.054 5.979 1.00 35.42 225 HIS B C 1
ATOM 3885 O O . HIS B 1 244 ? 63.548 35.206 6.865 1.00 35.03 225 HIS B O 1
ATOM 3892 N N . GLY B 1 245 ? 64.807 36.399 5.420 1.00 34.32 226 GLY B N 1
ATOM 3893 C CA . GLY B 1 245 ? 66.086 35.858 5.846 1.00 33.17 226 GLY B CA 1
ATOM 3894 C C . GLY B 1 245 ? 66.366 35.900 7.327 1.00 33.15 226 GLY B C 1
ATOM 3895 O O . GLY B 1 245 ? 66.810 34.887 7.907 1.00 32.70 226 GLY B O 1
ATOM 3896 N N . LYS B 1 246 ? 66.118 37.069 7.917 1.00 33.55 227 LYS B N 1
ATOM 3897 C CA . LYS B 1 246 ? 66.229 37.294 9.365 1.00 33.69 227 LYS B CA 1
ATOM 3898 C C . LYS B 1 246 ? 65.314 36.351 10.137 1.00 33.45 227 LYS B C 1
ATOM 3899 O O . LYS B 1 246 ? 65.707 35.829 11.158 1.00 33.40 227 LYS B O 1
ATOM 3905 N N . GLN B 1 247 ? 64.086 36.151 9.678 1.00 33.60 228 GLN B N 1
ATOM 3906 C CA . GLN B 1 247 ? 63.194 35.179 10.330 1.00 33.49 228 GLN B CA 1
ATOM 3907 C C . GLN B 1 247 ? 63.748 33.752 10.300 1.00 31.95 228 GLN B C 1
ATOM 3908 O O . GLN B 1 247 ? 63.690 33.045 11.320 1.00 31.51 228 GLN B O 1
ATOM 3914 N N . PHE B 1 248 ? 64.304 33.340 9.162 1.00 30.62 229 PHE B N 1
ATOM 3915 C CA . PHE B 1 248 ? 64.899 31.981 9.055 1.00 29.71 229 PHE B CA 1
ATOM 3916 C C . PHE B 1 248 ? 66.110 31.813 9.945 1.00 28.10 229 PHE B C 1
ATOM 3917 O O . PHE B 1 248 ? 66.249 30.762 10.599 1.00 26.87 229 PHE B O 1
ATOM 3925 N N . TYR B 1 249 ? 66.966 32.846 9.958 1.00 28.40 230 TYR B N 1
ATOM 3926 C CA . TYR B 1 249 ? 68.152 32.901 10.849 1.00 27.95 230 TYR B CA 1
ATOM 3927 C C . TYR B 1 249 ? 67.747 32.693 12.294 1.00 28.64 230 TYR B C 1
ATOM 3928 O O . TYR B 1 249 ? 68.279 31.787 12.956 1.00 28.34 230 TYR B O 1
ATOM 3937 N N . ASP B 1 250 ? 66.765 33.483 12.741 1.00 29.73 231 ASP B N 1
ATOM 3938 C CA . ASP B 1 250 ? 66.325 33.487 14.146 1.00 30.45 231 ASP B CA 1
ATOM 3939 C C . ASP B 1 250 ? 65.726 32.145 14.561 1.00 30.21 231 ASP B C 1
ATOM 3940 O O . ASP B 1 250 ? 66.024 31.616 15.663 1.00 29.60 231 ASP B O 1
ATOM 3945 N N . LEU B 1 251 ? 64.893 31.590 13.672 1.00 30.11 232 LEU B N 1
ATOM 3946 C CA . LEU B 1 251 ? 64.218 30.323 13.931 1.00 29.28 232 LEU B CA 1
ATOM 3947 C C . LEU B 1 251 ? 65.228 29.210 14.025 1.00 27.15 232 LEU B C 1
ATOM 3948 O O . LEU B 1 251 ? 65.175 28.399 14.936 1.00 27.24 232 LEU B O 1
ATOM 3953 N N . ALA B 1 252 ? 66.153 29.180 13.079 1.00 26.56 233 ALA B N 1
ATOM 3954 C CA . ALA B 1 252 ? 67.212 28.165 13.043 1.00 25.03 233 ALA B CA 1
ATOM 3955 C C . ALA B 1 252 ? 68.139 28.231 14.233 1.00 25.22 233 ALA B C 1
ATOM 3956 O O . ALA B 1 252 ? 68.444 27.185 14.860 1.00 24.91 233 ALA B O 1
ATOM 3958 N N . VAL B 1 253 ? 68.591 29.440 14.560 1.00 25.19 234 VAL B N 1
ATOM 3959 C CA . VAL B 1 253 ? 69.484 29.619 15.698 1.00 24.77 234 VAL B CA 1
ATOM 3960 C C . VAL B 1 253 ? 68.809 29.231 17.010 1.00 25.52 234 VAL B C 1
ATOM 3961 O O . VAL B 1 253 ? 69.439 28.566 17.819 1.00 25.16 234 VAL B O 1
ATOM 3965 N N . LYS B 1 254 ? 67.551 29.629 17.232 1.00 27.02 235 LYS B N 1
ATOM 3966 C CA . LYS B 1 254 ? 66.835 29.174 18.425 1.00 28.47 235 LYS B CA 1
ATOM 3967 C C . LYS B 1 254 ? 66.790 27.643 18.513 1.00 27.58 235 LYS B C 1
ATOM 3968 O O . LYS B 1 254 ? 67.120 27.068 19.528 1.00 26.46 235 LYS B O 1
ATOM 3974 N N . GLU B 1 255 ? 66.337 27.012 17.443 1.00 28.42 236 GLU B N 1
ATOM 3975 C CA . GLU B 1 255 ? 66.071 25.594 17.470 1.00 29.23 236 GLU B CA 1
ATOM 3976 C C . GLU B 1 255 ? 67.340 24.811 17.615 1.00 27.39 236 GLU B C 1
ATOM 3977 O O . GLU B 1 255 ? 67.380 23.899 18.439 1.00 27.45 236 GLU B O 1
ATOM 3983 N N . LEU B 1 256 ? 68.373 25.192 16.863 1.00 25.91 237 LEU B N 1
ATOM 3984 C CA . LEU B 1 256 ? 69.681 24.556 16.980 1.00 25.44 237 LEU B CA 1
ATOM 3985 C C . LEU B 1 256 ? 70.446 24.909 18.259 1.00 24.54 237 LEU B C 1
ATOM 3986 O O . LEU B 1 256 ? 71.244 24.089 18.708 1.00 23.84 237 LEU B O 1
ATOM 3991 N N . SER B 1 257 ? 70.157 26.054 18.890 1.00 24.06 238 SER B N 1
ATOM 3992 C CA . SER B 1 257 ? 70.744 26.359 20.220 1.00 24.23 238 SER B CA 1
ATOM 3993 C C . SER B 1 257 ? 70.205 25.371 21.262 1.00 24.51 238 SER B C 1
ATOM 3994 O O . SER B 1 257 ? 70.985 24.807 22.026 1.00 24.19 238 SER B O 1
ATOM 3997 N N . ASN B 1 258 ? 68.894 25.138 21.241 1.00 25.27 239 ASN B N 1
ATOM 3998 C CA . ASN B 1 258 ? 68.252 24.109 22.099 1.00 26.33 239 ASN B CA 1
ATOM 3999 C C . ASN B 1 258 ? 68.739 22.710 21.735 1.00 25.87 239 ASN B C 1
ATOM 4000 O O . ASN B 1 258 ? 69.038 21.920 22.632 1.00 26.15 239 ASN B O 1
ATOM 4005 N N . GLY B 1 259 ? 68.916 22.446 20.437 1.00 25.80 240 GLY B N 1
ATOM 4006 C CA . GLY B 1 259 ? 69.434 21.151 19.985 1.00 24.80 240 GLY B CA 1
ATOM 4007 C C . GLY B 1 259 ? 70.831 20.860 20.487 1.00 23.85 240 GLY B C 1
ATOM 4008 O O . GLY B 1 259 ? 71.085 19.774 21.036 1.00 22.93 240 GLY B O 1
ATOM 4009 N N . TYR B 1 260 ? 71.743 21.813 20.274 1.00 23.30 241 TYR B N 1
ATOM 4010 C CA . TYR B 1 260 ? 73.112 21.728 20.805 1.00 21.96 241 TYR B CA 1
ATOM 4011 C C . TYR B 1 260 ? 73.129 21.442 22.311 1.00 22.40 241 TYR B C 1
ATOM 4012 O O . TYR B 1 260 ? 73.750 20.487 22.723 1.00 23.09 241 TYR B O 1
ATOM 4021 N N . LEU B 1 261 ? 72.416 22.249 23.102 1.00 23.76 242 LEU B N 1
ATOM 4022 C CA . LEU B 1 261 ? 72.406 22.109 24.554 1.00 24.14 242 LEU B CA 1
ATOM 4023 C C . LEU B 1 261 ? 71.772 20.766 24.988 1.00 24.23 242 LEU B C 1
ATOM 4024 O O . LEU B 1 261 ? 72.316 20.125 25.892 1.00 22.48 242 LEU B O 1
ATOM 4029 N N . GLU B 1 262 ? 70.687 20.332 24.331 1.00 25.18 243 GLU B N 1
ATOM 4030 C CA A GLU B 1 262 ? 70.097 19.017 24.603 0.50 26.53 243 GLU B CA 1
ATOM 4031 C CA B GLU B 1 262 ? 70.102 19.007 24.608 0.50 26.90 243 GLU B CA 1
ATOM 4032 C C . GLU B 1 262 ? 71.148 17.907 24.317 1.00 26.48 243 GLU B C 1
ATOM 4033 O O . GLU B 1 262 ? 71.377 17.005 25.150 1.00 26.62 243 GLU B O 1
ATOM 4044 N N . PHE B 1 263 ? 71.841 18.008 23.180 1.00 25.73 244 PHE B N 1
ATOM 4045 C CA . PHE B 1 263 ? 72.911 17.029 22.830 1.00 25.06 244 PHE B CA 1
ATOM 4046 C C . PHE B 1 263 ? 74.102 16.996 23.806 1.00 25.36 244 PHE B C 1
ATOM 4047 O O . PHE B 1 263 ? 74.473 15.924 24.295 1.00 25.99 244 PHE B O 1
ATOM 4055 N N . VAL B 1 264 ? 74.684 18.161 24.105 1.00 25.98 245 VAL B N 1
ATOM 4056 C CA A VAL B 1 264 ? 75.912 18.230 24.900 0.50 25.99 245 VAL B CA 1
ATOM 4057 C CA B VAL B 1 264 ? 75.912 18.187 24.918 0.50 25.89 245 VAL B CA 1
ATOM 4058 C C . VAL B 1 264 ? 75.658 17.803 26.362 1.00 27.07 245 VAL B C 1
ATOM 4059 O O . VAL B 1 264 ? 76.531 17.237 26.992 1.00 26.92 245 VAL B O 1
ATOM 4066 N N . ASN B 1 265 ? 74.450 18.075 26.860 1.00 28.47 246 ASN B N 1
ATOM 4067 C CA . ASN B 1 265 ? 74.041 17.683 28.203 1.00 29.86 246 ASN B CA 1
ATOM 4068 C C . ASN B 1 265 ? 73.422 16.288 28.277 1.00 30.82 246 ASN B C 1
ATOM 4069 O O . ASN B 1 265 ? 73.161 15.847 29.372 1.00 31.03 246 ASN B O 1
ATOM 4074 N N . ALA B 1 266 ? 73.200 15.584 27.154 1.00 30.75 247 ALA B N 1
ATOM 4075 C CA . ALA B 1 266 ? 72.688 14.209 27.205 1.00 31.99 247 ALA B CA 1
ATOM 4076 C C . ALA B 1 266 ? 73.838 13.249 27.579 1.00 31.86 247 ALA B C 1
ATOM 4077 O O . ALA B 1 266 ? 75.041 13.581 27.438 1.00 32.56 247 ALA B O 1
ATOM 4079 N N . ASP B 1 267 ? 73.471 12.066 28.064 1.00 32.75 248 ASP B N 1
ATOM 4080 C CA . ASP B 1 267 ? 74.459 11.064 28.450 1.00 32.78 248 ASP B CA 1
ATOM 4081 C C . ASP B 1 267 ? 75.079 10.432 27.186 1.00 33.19 248 ASP B C 1
ATOM 4082 O O . ASP B 1 267 ? 74.908 10.896 26.032 1.00 32.00 248 ASP B O 1
ATOM 4088 N N . GLN C 1 18 ? 58.264 -15.785 -13.942 1.00 56.90 -1 GLN C N 1
ATOM 4089 C CA . GLN C 1 18 ? 58.589 -14.566 -14.756 1.00 56.18 -1 GLN C CA 1
ATOM 4090 C C . GLN C 1 18 ? 60.063 -14.107 -14.502 1.00 53.17 -1 GLN C C 1
ATOM 4091 O O . GLN C 1 18 ? 60.891 -13.986 -15.428 1.00 53.88 -1 GLN C O 1
ATOM 4097 N N . GLY C 1 19 ? 60.374 -13.861 -13.237 1.00 50.10 0 GLY C N 1
ATOM 4098 C CA . GLY C 1 19 ? 61.689 -13.379 -12.828 1.00 46.67 0 GLY C CA 1
ATOM 4099 C C . GLY C 1 19 ? 62.706 -14.500 -12.707 1.00 44.15 0 GLY C C 1
ATOM 4100 O O . GLY C 1 19 ? 62.360 -15.676 -12.534 1.00 45.14 0 GLY C O 1
ATOM 4109 N N . LEU C 1 21 ? 66.609 -15.567 -10.920 1.00 29.14 2 LEU C N 1
ATOM 4110 C CA . LEU C 1 21 ? 67.796 -15.300 -10.111 1.00 27.92 2 LEU C CA 1
ATOM 4111 C C . LEU C 1 21 ? 68.978 -15.295 -11.074 1.00 25.66 2 LEU C C 1
ATOM 4112 O O . LEU C 1 21 ? 69.153 -16.232 -11.848 1.00 25.87 2 LEU C O 1
ATOM 4117 N N . LEU C 1 22 ? 69.744 -14.220 -11.054 1.00 23.79 3 LEU C N 1
ATOM 4118 C CA . LEU C 1 22 ? 71.024 -14.155 -11.739 1.00 21.99 3 LEU C CA 1
ATOM 4119 C C . LEU C 1 22 ? 71.872 -15.428 -11.518 1.00 22.15 3 LEU C C 1
ATOM 4120 O O . LEU C 1 22 ? 72.434 -15.960 -12.493 1.00 22.04 3 LEU C O 1
ATOM 4125 N N . HIS C 1 23 ? 71.926 -15.900 -10.265 1.00 22.21 4 HIS C N 1
ATOM 4126 C CA . HIS C 1 23 ? 72.666 -17.115 -9.883 1.00 22.82 4 HIS C CA 1
ATOM 4127 C C . HIS C 1 23 ? 72.166 -18.377 -10.548 1.00 24.13 4 HIS C C 1
ATOM 4128 O O . HIS C 1 23 ? 72.969 -19.299 -10.741 1.00 24.54 4 HIS C O 1
ATOM 4135 N N . LEU C 1 24 ? 70.869 -18.445 -10.896 1.00 25.11 5 LEU C N 1
ATOM 4136 C CA . LEU C 1 24 ? 70.308 -19.587 -11.642 1.00 25.34 5 LEU C CA 1
ATOM 4137 C C . LEU C 1 24 ? 70.106 -19.306 -13.139 1.00 24.97 5 LEU C C 1
ATOM 4138 O O . LEU C 1 24 ? 69.337 -19.996 -13.793 1.00 26.52 5 LEU C O 1
ATOM 4143 N N . SER C 1 25 ? 70.841 -18.344 -13.687 1.00 24.67 6 SER C N 1
ATOM 4144 C CA . SER C 1 25 ? 70.826 -18.008 -15.113 1.00 24.78 6 SER C CA 1
ATOM 4145 C C . SER C 1 25 ? 72.186 -18.282 -15.748 1.00 24.27 6 SER C C 1
ATOM 4146 O O . SER C 1 25 ? 73.218 -18.224 -15.057 1.00 24.47 6 SER C O 1
ATOM 4149 N N . THR C 1 26 ? 72.199 -18.575 -17.047 1.00 23.87 7 THR C N 1
ATOM 4150 C CA . THR C 1 26 ? 73.454 -18.541 -17.841 1.00 23.36 7 THR C CA 1
ATOM 4151 C C . THR C 1 26 ? 73.772 -17.123 -18.369 1.00 23.43 7 THR C C 1
ATOM 4152 O O . THR C 1 26 ? 72.910 -16.222 -18.358 1.00 23.07 7 THR C O 1
ATOM 4156 N N . TRP C 1 27 ? 75.009 -16.922 -18.823 1.00 22.86 8 TRP C N 1
ATOM 4157 C CA . TRP C 1 27 ? 75.375 -15.616 -19.416 1.00 22.08 8 TRP C CA 1
ATOM 4158 C C . TRP C 1 27 ? 74.576 -15.303 -20.690 1.00 22.78 8 TRP C C 1
ATOM 4159 O O . TRP C 1 27 ? 74.265 -14.167 -20.937 1.00 21.76 8 TRP C O 1
ATOM 4170 N N . GLN C 1 28 ? 74.289 -16.330 -21.481 1.00 23.40 9 GLN C N 1
ATOM 4171 C CA . GLN C 1 28 ? 73.442 -16.208 -22.672 1.00 25.04 9 GLN C CA 1
ATOM 4172 C C . GLN C 1 28 ? 72.009 -15.780 -22.312 1.00 24.82 9 GLN C C 1
ATOM 4173 O O . GLN C 1 28 ? 71.448 -14.965 -23.004 1.00 26.07 9 GLN C O 1
ATOM 4179 N N . GLU C 1 29 ? 71.447 -16.317 -21.229 1.00 24.70 10 GLU C N 1
ATOM 4180 C CA . GLU C 1 29 ? 70.160 -15.874 -20.740 1.00 24.50 10 GLU C CA 1
ATOM 4181 C C . GLU C 1 29 ? 70.217 -14.405 -20.264 1.00 23.83 10 GLU C C 1
ATOM 4182 O O . GLU C 1 29 ? 69.297 -13.662 -20.520 1.00 23.97 10 GLU C O 1
ATOM 4188 N N . VAL C 1 30 ? 71.293 -13.977 -19.617 1.00 24.08 11 VAL C N 1
ATOM 4189 C CA . VAL C 1 30 ? 71.419 -12.589 -19.192 1.00 23.03 11 VAL C CA 1
ATOM 4190 C C . VAL C 1 30 ? 71.521 -11.684 -20.428 1.00 24.23 11 VAL C C 1
ATOM 4191 O O . VAL C 1 30 ? 70.886 -10.642 -20.482 1.00 23.53 11 VAL C O 1
ATOM 4195 N N . GLU C 1 31 ? 72.279 -12.107 -21.436 1.00 25.22 12 GLU C N 1
ATOM 4196 C CA . GLU C 1 31 ? 72.329 -11.396 -22.720 1.00 26.22 12 GLU C CA 1
ATOM 4197 C C . GLU C 1 31 ? 70.910 -11.235 -23.332 1.00 26.36 12 GLU C C 1
ATOM 4198 O O . GLU C 1 31 ? 70.523 -10.123 -23.706 1.00 26.65 12 GLU C O 1
ATOM 4204 N N . ALA C 1 32 ? 70.132 -12.316 -23.379 1.00 27.12 13 ALA C N 1
ATOM 4205 C CA . ALA C 1 32 ? 68.737 -12.250 -23.897 1.00 27.44 13 ALA C CA 1
ATOM 4206 C C . ALA C 1 32 ? 67.887 -11.279 -23.062 1.00 27.20 13 ALA C C 1
ATOM 4207 O O . ALA C 1 32 ? 67.189 -10.447 -23.617 1.00 27.70 13 ALA C O 1
ATOM 4209 N N . TYR C 1 33 ? 68.003 -11.362 -21.733 1.00 26.65 14 TYR C N 1
ATOM 4210 C CA . TYR C 1 33 ? 67.338 -10.429 -20.817 1.00 26.96 14 TYR C CA 1
ATOM 4211 C C . TYR C 1 33 ? 67.639 -8.963 -21.103 1.00 26.74 14 TYR C C 1
ATOM 4212 O O . TYR C 1 33 ? 66.706 -8.138 -21.128 1.00 26.90 14 TYR C O 1
ATOM 4221 N N . LEU C 1 34 ? 68.912 -8.658 -21.330 1.00 26.15 15 LEU C N 1
ATOM 4222 C CA . LEU C 1 34 ? 69.349 -7.274 -21.579 1.00 26.74 15 LEU C CA 1
ATOM 4223 C C . LEU C 1 34 ? 68.802 -6.653 -22.895 1.00 28.87 15 LEU C C 1
ATOM 4224 O O . LEU C 1 34 ? 68.872 -5.441 -23.059 1.00 29.05 15 LEU C O 1
ATOM 4229 N N . GLN C 1 35 ? 68.280 -7.472 -23.813 1.00 31.08 16 GLN C N 1
ATOM 4230 C CA A GLN C 1 35 ? 67.589 -6.957 -25.009 0.50 32.35 16 GLN C CA 1
ATOM 4231 C CA B GLN C 1 35 ? 67.591 -6.952 -25.013 0.50 32.38 16 GLN C CA 1
ATOM 4232 C C . GLN C 1 35 ? 66.226 -6.360 -24.658 1.00 33.36 16 GLN C C 1
ATOM 4233 O O . GLN C 1 35 ? 65.752 -5.468 -25.369 1.00 34.98 16 GLN C O 1
ATOM 4244 N N . GLN C 1 36 ? 65.610 -6.860 -23.577 1.00 33.19 17 GLN C N 1
ATOM 4245 C CA A GLN C 1 36 ? 64.271 -6.456 -23.172 0.50 34.12 17 GLN C CA 1
ATOM 4246 C CA B GLN C 1 36 ? 64.273 -6.454 -23.155 0.50 34.16 17 GLN C CA 1
ATOM 4247 C C . GLN C 1 36 ? 64.233 -5.524 -21.931 1.00 33.42 17 GLN C C 1
ATOM 4248 O O . GLN C 1 36 ? 63.250 -4.811 -21.749 1.00 33.43 17 GLN C O 1
ATOM 4259 N N . SER C 1 37 ? 65.276 -5.559 -21.074 1.00 31.66 18 SER C N 1
ATOM 4260 C CA . SER C 1 37 ? 65.312 -4.762 -19.843 1.00 30.92 18 SER C CA 1
ATOM 4261 C C . SER C 1 37 ? 66.721 -4.419 -19.399 1.00 29.50 18 SER C C 1
ATOM 4262 O O . SER C 1 37 ? 67.655 -5.177 -19.636 1.00 28.32 18 SER C O 1
ATOM 4265 N N . LYS C 1 38 ? 66.836 -3.287 -18.712 1.00 28.32 19 LYS C N 1
ATOM 4266 C CA . LYS C 1 38 ? 68.095 -2.806 -18.190 1.00 27.62 19 LYS C CA 1
ATOM 4267 C C . LYS C 1 38 ? 68.116 -2.829 -16.650 1.00 25.87 19 LYS C C 1
ATOM 4268 O O . LYS C 1 38 ? 69.095 -2.380 -16.031 1.00 24.04 19 LYS C O 1
ATOM 4274 N N . GLY C 1 39 ? 67.075 -3.406 -16.034 1.00 24.90 20 GLY C N 1
ATOM 4275 C CA . GLY C 1 39 ? 66.915 -3.374 -14.584 1.00 24.18 20 GLY C CA 1
ATOM 4276 C C . GLY C 1 39 ? 67.461 -4.613 -13.885 1.00 23.59 20 GLY C C 1
ATOM 4277 O O . GLY C 1 39 ? 67.434 -5.710 -14.445 1.00 23.97 20 GLY C O 1
ATOM 4278 N N . ILE C 1 40 ? 67.926 -4.434 -12.658 1.00 22.46 21 ILE C N 1
ATOM 4279 C CA . ILE C 1 40 ? 68.356 -5.520 -11.782 1.00 22.72 21 ILE C CA 1
ATOM 4280 C C . ILE C 1 40 ? 68.068 -5.132 -10.325 1.00 22.96 21 ILE C C 1
ATOM 4281 O O . ILE C 1 40 ? 68.250 -3.975 -9.944 1.00 23.30 21 ILE C O 1
ATOM 4286 N N . ILE C 1 41 ? 67.602 -6.110 -9.549 1.00 23.11 22 ILE C N 1
ATOM 4287 C CA . ILE C 1 41 ? 67.283 -5.961 -8.145 1.00 22.84 22 ILE C CA 1
ATOM 4288 C C . ILE C 1 41 ? 68.400 -6.611 -7.350 1.00 22.46 22 ILE C C 1
ATOM 4289 O O . ILE C 1 41 ? 68.755 -7.752 -7.621 1.00 23.21 22 ILE C O 1
ATOM 4294 N N . PHE C 1 42 ? 68.957 -5.897 -6.377 1.00 23.21 23 PHE C N 1
ATOM 4295 C CA . PHE C 1 42 ? 69.823 -6.519 -5.384 1.00 22.93 23 PHE C CA 1
ATOM 4296 C C . PHE C 1 42 ? 69.137 -6.496 -4.014 1.00 23.09 23 PHE C C 1
ATOM 4297 O O . PHE C 1 42 ? 68.794 -5.422 -3.520 1.00 21.99 23 PHE C O 1
ATOM 4305 N N . PRO C 1 43 ? 69.000 -7.675 -3.385 1.00 22.92 24 PRO C N 1
ATOM 4306 C CA . PRO C 1 43 ? 68.672 -7.694 -1.975 1.00 23.27 24 PRO C CA 1
ATOM 4307 C C . PRO C 1 43 ? 69.914 -7.327 -1.173 1.00 22.13 24 PRO C C 1
ATOM 4308 O O . PRO C 1 43 ? 70.998 -7.854 -1.472 1.00 22.04 24 PRO C O 1
ATOM 4312 N N . ILE C 1 44 ? 69.776 -6.402 -0.231 1.00 21.99 25 ILE C N 1
ATOM 4313 C CA . ILE C 1 44 ? 70.877 -6.027 0.668 1.00 21.32 25 ILE C CA 1
ATOM 4314 C C . ILE C 1 44 ? 70.338 -6.101 2.109 1.00 21.43 25 ILE C C 1
ATOM 4315 O O . ILE C 1 44 ? 69.279 -5.595 2.412 1.00 21.75 25 ILE C O 1
ATOM 4320 N N . GLY C 1 45 ? 71.041 -6.828 2.966 1.00 21.75 26 GLY C N 1
ATOM 4321 C CA . GLY C 1 45 ? 70.689 -6.912 4.357 1.00 22.61 26 GLY C CA 1
ATOM 4322 C C . GLY C 1 45 ? 71.865 -6.686 5.258 1.00 22.63 26 GLY C C 1
ATOM 4323 O O . GLY C 1 45 ? 72.649 -5.761 5.035 1.00 23.40 26 GLY C O 1
ATOM 4324 N N . SER C 1 46 ? 71.966 -7.529 6.288 1.00 22.63 27 SER C N 1
ATOM 4325 C CA . SER C 1 46 ? 73.016 -7.413 7.301 1.00 22.53 27 SER C CA 1
ATOM 4326 C C . SER C 1 46 ? 73.117 -8.712 8.089 1.00 22.11 27 SER C C 1
ATOM 4327 O O . SER C 1 46 ? 72.181 -9.517 8.076 1.00 21.71 27 SER C O 1
ATOM 4330 N N . THR C 1 47 ? 74.247 -8.888 8.759 1.00 21.30 28 THR C N 1
ATOM 4331 C CA . THR C 1 47 ? 74.506 -10.007 9.672 1.00 21.10 28 THR C CA 1
ATOM 4332 C C . THR C 1 47 ? 74.756 -9.394 11.044 1.00 20.90 28 THR C C 1
ATOM 4333 O O . THR C 1 47 ? 75.866 -8.928 11.334 1.00 19.55 28 THR C O 1
ATOM 4337 N N . GLU C 1 48 ? 73.707 -9.366 11.877 1.00 20.95 29 GLU C N 1
ATOM 4338 C CA . GLU C 1 48 ? 73.756 -8.642 13.158 1.00 21.24 29 GLU C CA 1
ATOM 4339 C C . GLU C 1 48 ? 72.729 -9.157 14.150 1.00 21.58 29 GLU C C 1
ATOM 4340 O O . GLU C 1 48 ? 71.623 -9.580 13.763 1.00 20.32 29 GLU C O 1
ATOM 4346 N N . GLN C 1 49 ? 73.068 -8.977 15.425 1.00 21.05 30 GLN C N 1
ATOM 4347 C CA . GLN C 1 49 ? 72.201 -9.302 16.526 1.00 20.93 30 GLN C CA 1
ATOM 4348 C C . GLN C 1 49 ? 70.794 -8.708 16.305 1.00 21.07 30 GLN C C 1
ATOM 4349 O O . GLN C 1 49 ? 70.686 -7.584 15.845 1.00 20.04 30 GLN C O 1
ATOM 4355 N N . HIS C 1 50 ? 69.757 -9.500 16.625 1.00 21.02 31 HIS C N 1
ATOM 4356 C CA . HIS C 1 50 ? 68.378 -9.070 16.660 1.00 21.82 31 HIS C CA 1
ATOM 4357 C C . HIS C 1 50 ? 67.703 -9.498 17.976 1.00 21.48 31 HIS C C 1
ATOM 4358 O O . HIS C 1 50 ? 66.604 -10.049 18.007 1.00 22.73 31 HIS C O 1
ATOM 4365 N N . GLY C 1 51 ? 68.370 -9.208 19.084 1.00 21.26 32 GLY C N 1
ATOM 4366 C CA . GLY C 1 51 ? 67.858 -9.501 20.404 1.00 21.42 32 GLY C CA 1
ATOM 4367 C C . GLY C 1 51 ? 67.844 -10.974 20.776 1.00 22.80 32 GLY C C 1
ATOM 4368 O O . GLY C 1 51 ? 68.393 -11.825 20.032 1.00 21.73 32 GLY C O 1
ATOM 4369 N N . PRO C 1 52 ? 67.186 -11.299 21.900 1.00 22.83 33 PRO C N 1
ATOM 4370 C CA . PRO C 1 52 ? 67.178 -12.703 22.360 1.00 23.94 33 PRO C CA 1
ATOM 4371 C C . PRO C 1 52 ? 66.466 -13.703 21.434 1.00 24.01 33 PRO C C 1
ATOM 4372 O O . PRO C 1 52 ? 66.853 -14.872 21.414 1.00 23.88 33 PRO C O 1
ATOM 4376 N N . THR C 1 53 ? 65.458 -13.246 20.679 1.00 23.64 34 THR C N 1
ATOM 4377 C CA . THR C 1 53 ? 64.650 -14.142 19.836 1.00 23.88 34 THR C CA 1
ATOM 4378 C C . THR C 1 53 ? 64.846 -13.954 18.3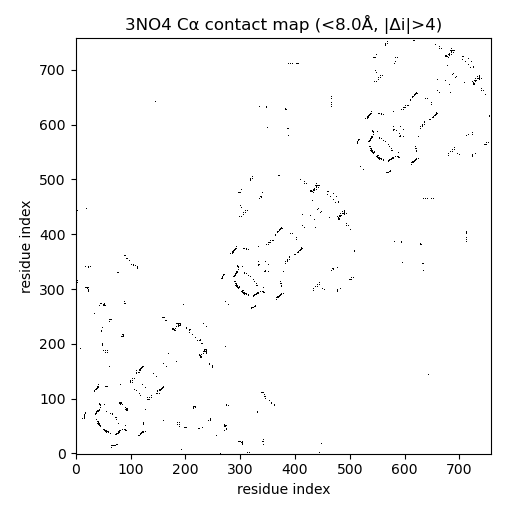40 1.00 23.35 34 THR C C 1
ATOM 4379 O O . THR C 1 53 ? 64.285 -14.705 17.589 1.00 25.18 34 THR C O 1
ATOM 4383 N N . GLY C 1 54 ? 65.594 -12.947 17.914 1.00 22.40 35 GLY C N 1
ATOM 4384 C CA . GLY C 1 54 ? 65.755 -12.632 16.515 1.00 23.39 35 GLY C CA 1
ATOM 4385 C C . GLY C 1 54 ? 66.942 -13.280 15.824 1.00 22.71 35 GLY C C 1
ATOM 4386 O O . GLY C 1 54 ? 68.047 -13.402 16.386 1.00 23.25 35 GLY C O 1
ATOM 4387 N N . LEU C 1 55 ? 66.729 -13.638 14.572 1.00 22.85 36 LEU C N 1
ATOM 4388 C CA . LEU C 1 55 ? 67.775 -14.266 13.759 1.00 22.90 36 LEU C CA 1
ATOM 4389 C C . LEU C 1 55 ? 68.853 -13.223 13.397 1.00 22.03 36 LEU C C 1
ATOM 4390 O O . LEU C 1 55 ? 68.545 -12.058 13.068 1.00 22.20 36 LEU C O 1
ATOM 4395 N N . ILE C 1 56 ? 70.120 -13.635 13.456 1.00 21.82 37 ILE C N 1
ATOM 4396 C CA . ILE C 1 56 ? 71.264 -12.763 13.079 1.00 20.49 37 ILE C CA 1
ATOM 4397 C C . ILE C 1 56 ? 71.181 -12.382 11.588 1.00 21.09 37 ILE C C 1
ATOM 4398 O O . ILE C 1 56 ? 71.544 -11.250 11.192 1.00 20.10 37 ILE C O 1
ATOM 4403 N N . GLY C 1 57 ? 70.632 -13.294 10.771 1.00 21.08 38 GLY C N 1
ATOM 4404 C CA . GLY C 1 57 ? 70.384 -13.015 9.349 1.00 21.74 38 GLY C CA 1
ATOM 4405 C C . GLY C 1 57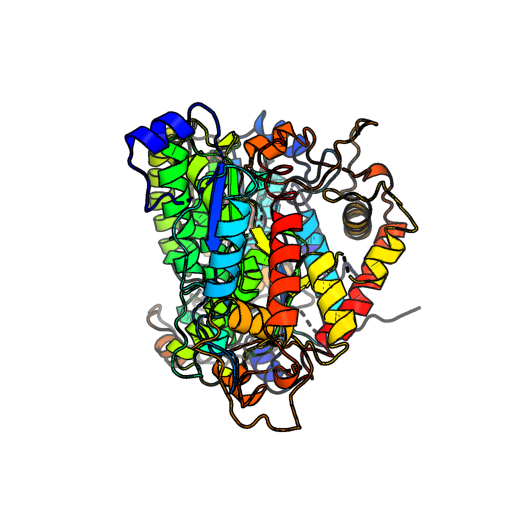 ? 69.100 -12.251 8.979 1.00 21.58 38 GLY C C 1
ATOM 4406 O O . GLY C 1 57 ? 68.823 -12.087 7.797 1.00 21.29 38 GLY C O 1
ATOM 4407 N N . THR C 1 58 ? 68.355 -11.748 9.969 1.00 21.48 39 THR C N 1
ATOM 4408 C CA . THR C 1 58 ? 67.036 -11.185 9.767 1.00 22.28 39 THR C CA 1
ATOM 4409 C C . THR C 1 58 ? 66.938 -10.262 8.548 1.00 22.57 39 THR C C 1
ATOM 4410 O O . THR C 1 58 ? 66.100 -10.472 7.647 1.00 22.85 39 THR C O 1
ATOM 4414 N N . ASP C 1 59 ? 67.830 -9.287 8.503 1.00 22.41 40 ASP C N 1
ATOM 4415 C CA . ASP C 1 59 ? 67.739 -8.249 7.489 1.00 22.46 40 ASP C CA 1
ATOM 4416 C C . ASP C 1 59 ? 68.048 -8.800 6.110 1.00 22.48 40 ASP C C 1
ATOM 4417 O O . ASP C 1 59 ? 67.421 -8.394 5.150 1.00 24.63 40 ASP C O 1
ATOM 4422 N N . ALA C 1 60 ? 69.012 -9.722 6.020 1.00 22.82 41 ALA C N 1
ATOM 4423 C CA . ALA C 1 60 ? 69.316 -10.428 4.788 1.00 21.34 41 ALA C CA 1
ATOM 4424 C C . ALA C 1 60 ? 68.125 -11.287 4.355 1.00 22.72 41 ALA C C 1
ATOM 4425 O O . ALA C 1 60 ? 67.730 -11.266 3.180 1.00 23.23 41 ALA C O 1
ATOM 4427 N N . ILE C 1 61 ? 67.563 -12.035 5.302 1.00 22.80 42 ILE C N 1
ATOM 4428 C CA . ILE C 1 61 ? 66.444 -12.952 5.028 1.00 23.51 42 ILE C CA 1
ATOM 4429 C C . ILE C 1 61 ? 65.244 -12.189 4.496 1.00 24.21 42 ILE C C 1
ATOM 4430 O O . ILE C 1 61 ? 64.641 -12.611 3.493 1.00 24.95 42 ILE C O 1
ATOM 4435 N N . CYS C 1 62 ? 64.891 -11.092 5.172 1.00 23.22 43 CYS C N 1
ATOM 4436 C CA . CYS C 1 62 ? 63.758 -10.271 4.744 1.00 24.40 43 CYS C CA 1
ATOM 4437 C C . CYS C 1 62 ? 63.936 -9.728 3.314 1.00 24.19 43 CYS C C 1
ATOM 4438 O O . CYS C 1 62 ? 63.056 -9.911 2.445 1.00 25.04 43 CYS C O 1
ATOM 4441 N N . ALA C 1 63 ? 65.103 -9.140 3.089 1.00 23.71 44 ALA C N 1
ATOM 4442 C CA . ALA C 1 63 ? 65.456 -8.528 1.812 1.00 23.42 44 ALA C CA 1
ATOM 4443 C C . ALA C 1 63 ? 65.514 -9.578 0.699 1.00 23.01 44 ALA C C 1
ATOM 4444 O O . ALA C 1 63 ? 64.952 -9.367 -0.364 1.00 23.54 44 ALA C O 1
ATOM 4446 N N . GLU C 1 64 ? 66.163 -10.701 0.954 1.00 23.06 45 GLU C N 1
ATOM 4447 C CA . GLU C 1 64 ? 66.245 -11.771 -0.040 1.00 24.69 45 GLU C CA 1
ATOM 4448 C C . GLU C 1 64 ? 64.850 -12.309 -0.453 1.00 24.82 45 GLU C C 1
ATOM 4449 O O . GLU C 1 64 ? 64.558 -12.453 -1.651 1.00 25.19 45 GLU C O 1
ATOM 4455 N N . ALA C 1 65 ? 63.992 -12.559 0.535 1.00 24.40 46 ALA C N 1
ATOM 4456 C CA . ALA C 1 65 ? 62.671 -13.166 0.290 1.00 24.70 46 ALA C CA 1
ATOM 4457 C C . ALA C 1 65 ? 61.777 -12.188 -0.446 1.00 25.24 46 ALA C C 1
ATOM 4458 O O . ALA C 1 65 ? 61.155 -12.563 -1.474 1.00 25.53 46 ALA C O 1
ATOM 4460 N N . ILE C 1 66 ? 61.743 -10.932 0.033 1.00 25.50 47 ILE C N 1
ATOM 4461 C CA . ILE C 1 66 ? 60.976 -9.857 -0.630 1.00 25.61 47 ILE C CA 1
ATOM 4462 C C . ILE C 1 66 ? 61.453 -9.654 -2.086 1.00 26.44 47 ILE C C 1
ATOM 4463 O O . ILE C 1 66 ? 60.601 -9.586 -2.989 1.00 26.82 47 ILE C O 1
ATOM 4468 N N . ALA C 1 67 ? 62.782 -9.611 -2.306 1.00 25.38 48 ALA C N 1
ATOM 4469 C CA . ALA C 1 67 ? 63.333 -9.389 -3.644 1.00 25.48 48 ALA C CA 1
ATOM 4470 C C . ALA C 1 67 ? 62.971 -10.544 -4.576 1.00 26.28 48 ALA C C 1
ATOM 4471 O O . ALA C 1 67 ? 62.623 -10.299 -5.727 1.00 28.09 48 ALA C O 1
ATOM 4473 N N . ALA C 1 68 ? 63.011 -11.782 -4.088 1.00 26.53 49 ALA C N 1
ATOM 4474 C CA . ALA C 1 68 ? 62.580 -12.934 -4.908 1.00 26.89 49 ALA C CA 1
ATOM 4475 C C . ALA C 1 68 ? 61.136 -12.792 -5.381 1.00 28.18 49 ALA C C 1
ATOM 4476 O O . ALA C 1 68 ? 60.835 -13.018 -6.553 1.00 28.87 49 ALA C O 1
ATOM 4478 N N . GLY C 1 69 ? 60.243 -12.428 -4.457 1.00 28.29 50 GLY C N 1
ATOM 4479 C CA . GLY C 1 69 ? 58.849 -12.211 -4.760 1.00 28.77 50 GLY C CA 1
ATOM 4480 C C . GLY C 1 69 ? 58.621 -11.061 -5.723 1.00 28.61 50 GLY C C 1
ATOM 4481 O O . GLY C 1 69 ? 57.761 -11.174 -6.612 1.00 28.49 50 GLY C O 1
ATOM 4482 N N . VAL C 1 70 ? 59.380 -9.967 -5.560 1.00 27.36 51 VAL C N 1
ATOM 4483 C CA . VAL C 1 70 ? 59.296 -8.822 -6.495 1.00 26.93 51 VAL C CA 1
ATOM 4484 C C . VAL C 1 70 ? 59.739 -9.200 -7.903 1.00 27.98 51 VAL C C 1
ATOM 4485 O O . VAL C 1 70 ? 59.077 -8.837 -8.894 1.00 28.17 51 VAL C O 1
ATOM 4489 N N . GLY C 1 71 ? 60.839 -9.948 -7.979 1.00 28.37 52 GLY C N 1
ATOM 4490 C CA . GLY C 1 71 ? 61.317 -10.522 -9.236 1.00 29.07 52 GLY C CA 1
ATOM 4491 C C . GLY C 1 71 ? 60.241 -11.359 -9.928 1.00 30.21 52 GLY C C 1
ATOM 4492 O O . GLY C 1 71 ? 59.957 -11.130 -11.113 1.00 30.71 52 GLY C O 1
ATOM 4493 N N . ASP C 1 72 ? 59.625 -12.273 -9.173 1.00 30.83 53 ASP C N 1
ATOM 4494 C CA A ASP C 1 72 ? 58.524 -13.132 -9.683 0.50 32.51 53 ASP C CA 1
ATOM 4495 C CA B ASP C 1 72 ? 58.541 -13.130 -9.684 0.50 32.66 53 ASP C CA 1
ATOM 4496 C C . ASP C 1 72 ? 57.372 -12.311 -10.257 1.00 33.17 53 ASP C C 1
ATOM 4497 O O . ASP C 1 72 ? 56.818 -12.665 -11.292 1.00 34.77 53 ASP C O 1
ATOM 4506 N N . ALA C 1 73 ? 57.002 -11.231 -9.568 1.00 32.34 54 ALA C N 1
ATOM 4507 C CA . ALA C 1 73 ? 55.882 -10.369 -9.975 1.00 32.82 54 ALA C CA 1
ATOM 4508 C C . ALA C 1 73 ? 56.200 -9.474 -11.173 1.00 32.76 54 ALA C C 1
ATOM 4509 O O . ALA C 1 73 ? 55.296 -9.159 -11.947 1.00 33.36 54 ALA C O 1
ATOM 4511 N N . THR C 1 74 ? 57.458 -9.052 -11.316 1.00 31.60 55 THR C N 1
ATOM 4512 C CA . THR C 1 74 ? 57.844 -8.002 -12.262 1.00 31.56 55 THR C CA 1
ATOM 4513 C C . THR C 1 74 ? 58.621 -8.508 -13.485 1.00 32.44 55 THR C C 1
ATOM 4514 O O . THR C 1 74 ? 58.782 -7.744 -14.435 1.00 32.88 55 THR C O 1
ATOM 4518 N N . GLY C 1 75 ? 59.150 -9.742 -13.445 1.00 32.20 56 GLY C N 1
ATOM 4519 C CA . GLY C 1 75 ? 60.082 -10.245 -14.469 1.00 31.51 56 GLY C CA 1
ATOM 4520 C C . GLY C 1 75 ? 61.526 -9.755 -14.359 1.00 30.99 56 GLY C C 1
ATOM 4521 O O . GLY C 1 75 ? 62.313 -9.974 -15.270 1.00 30.15 56 GLY C O 1
ATOM 4522 N N . ALA C 1 76 ? 61.871 -9.099 -13.249 1.00 29.71 57 ALA C N 1
ATOM 4523 C CA . ALA C 1 76 ? 63.187 -8.510 -13.042 1.00 29.10 57 ALA C CA 1
ATOM 4524 C C . ALA C 1 76 ? 64.162 -9.638 -12.819 1.00 29.29 57 ALA C C 1
ATOM 4525 O O . ALA C 1 76 ? 63.777 -10.704 -12.300 1.00 30.68 57 ALA C O 1
ATOM 4527 N N . ILE C 1 77 ? 65.409 -9.403 -13.194 1.00 28.34 58 ILE C N 1
ATOM 4528 C CA . ILE C 1 77 ? 66.508 -10.241 -12.767 1.00 28.62 58 ILE C CA 1
ATOM 4529 C C . ILE C 1 77 ? 66.933 -9.822 -11.329 1.00 26.68 58 ILE C C 1
ATOM 4530 O O . ILE C 1 77 ? 67.068 -8.637 -11.036 1.00 26.66 58 ILE C O 1
ATOM 4535 N N . VAL C 1 78 ? 67.107 -10.806 -10.454 1.00 25.64 59 VAL C N 1
ATOM 4536 C CA . VAL C 1 78 ? 67.465 -10.607 -9.038 1.00 24.58 59 VAL C CA 1
ATOM 4537 C C . VAL C 1 78 ? 68.878 -11.115 -8.808 1.00 23.86 59 VAL C C 1
ATOM 4538 O O . VAL C 1 78 ? 69.173 -12.280 -9.017 1.00 24.62 59 VAL C O 1
ATOM 4542 N N . GLY C 1 79 ? 69.757 -10.217 -8.371 1.00 23.54 60 GLY C N 1
ATOM 4543 C CA . GLY C 1 79 ? 71.137 -10.547 -8.105 1.00 22.57 60 GLY C CA 1
ATOM 4544 C C . GLY C 1 79 ? 71.305 -11.229 -6.760 1.00 22.70 60 GLY C C 1
ATOM 4545 O O . GLY C 1 79 ? 70.375 -11.306 -5.988 1.00 22.50 60 GLY C O 1
ATOM 4546 N N . PRO C 1 80 ? 72.516 -11.715 -6.470 1.00 22.91 61 PRO C N 1
ATOM 4547 C CA . PRO C 1 80 ? 72.796 -12.350 -5.206 1.00 23.30 61 PRO C CA 1
ATOM 4548 C C . PRO C 1 80 ? 72.728 -11.363 -4.024 1.00 22.70 61 PRO C C 1
ATOM 4549 O O . PRO C 1 80 ? 73.129 -10.218 -4.144 1.00 22.38 61 PRO C O 1
ATOM 4553 N N . THR C 1 81 ? 72.252 -11.871 -2.893 1.00 22.89 62 THR C N 1
ATOM 4554 C CA . THR C 1 81 ? 72.046 -11.105 -1.673 1.00 22.27 62 THR C CA 1
ATOM 4555 C C . THR C 1 81 ? 73.354 -10.622 -1.088 1.00 21.34 62 THR C C 1
ATOM 4556 O O . THR C 1 81 ? 74.273 -11.415 -0.948 1.00 20.18 62 THR C O 1
ATOM 4560 N N . ILE C 1 82 ? 73.422 -9.314 -0.795 1.00 21.54 63 ILE C N 1
ATOM 4561 C CA . ILE C 1 82 ? 74.538 -8.699 -0.064 1.00 21.34 63 ILE C CA 1
ATOM 4562 C C . ILE C 1 82 ? 74.213 -8.953 1.409 1.00 21.83 63 ILE C C 1
ATOM 4563 O O . ILE C 1 82 ? 73.316 -8.324 1.969 1.00 20.07 63 ILE C O 1
ATOM 4568 N N . ASN C 1 83 ? 74.910 -9.936 1.994 1.00 22.59 64 ASN C N 1
ATOM 4569 C CA . ASN C 1 83 ? 74.581 -10.483 3.322 1.00 23.63 64 ASN C CA 1
ATOM 4570 C C . ASN C 1 83 ? 75.187 -9.746 4.492 1.00 22.91 64 ASN C C 1
ATOM 4571 O O . ASN C 1 83 ? 74.688 -9.908 5.617 1.00 22.80 64 ASN C O 1
ATOM 4576 N N . VAL C 1 84 ? 76.256 -8.979 4.225 1.00 22.10 65 VAL C N 1
ATOM 4577 C CA . VAL C 1 84 ? 77.004 -8.214 5.218 1.00 21.15 65 VAL C CA 1
ATOM 4578 C C . VAL C 1 84 ? 77.097 -6.784 4.707 1.00 21.76 65 VAL C C 1
ATOM 4579 O O . VAL C 1 84 ? 77.534 -6.548 3.561 1.00 22.38 65 VAL C O 1
ATOM 4583 N N . GLY C 1 85 ? 76.660 -5.865 5.558 1.00 20.72 66 GLY C N 1
ATOM 4584 C CA . GLY C 1 85 ? 76.560 -4.455 5.274 1.00 20.36 66 GLY C CA 1
ATOM 4585 C C . GLY C 1 85 ? 77.177 -3.660 6.400 1.00 19.59 66 GLY C C 1
ATOM 4586 O O . GLY C 1 85 ? 78.158 -4.103 7.018 1.00 21.88 66 GLY C O 1
ATOM 4595 N N . ALA C 1 87 ? 77.010 -2.478 9.842 1.00 20.28 68 ALA C N 1
ATOM 4596 C CA . ALA C 1 87 ? 76.405 -2.882 11.122 1.00 20.25 68 ALA C CA 1
ATOM 4597 C C . ALA C 1 87 ? 77.392 -2.668 12.269 1.00 20.37 68 ALA C C 1
ATOM 4598 O O . ALA C 1 87 ? 77.414 -3.445 13.229 1.00 20.16 68 ALA C O 1
ATOM 4600 N N . LEU C 1 88 ? 78.202 -1.600 12.172 1.00 19.52 69 LEU C N 1
ATOM 4601 C CA . LEU C 1 88 ? 79.317 -1.404 13.108 1.00 19.74 69 LEU C CA 1
ATOM 4602 C C . LEU C 1 88 ? 78.891 -1.227 14.567 1.00 20.54 69 LEU C C 1
ATOM 4603 O O . LEU C 1 88 ? 79.536 -1.778 15.475 1.00 20.95 69 LEU C O 1
ATOM 4608 N N . HIS C 1 89 ? 77.780 -0.513 14.772 1.00 20.86 70 HIS C N 1
ATOM 4609 C CA . HIS C 1 89 ? 77.187 -0.329 16.115 1.00 21.48 70 HIS C CA 1
ATOM 4610 C C . HIS C 1 89 ? 76.674 -1.609 16.825 1.00 21.45 70 HIS C C 1
ATOM 4611 O O . HIS C 1 89 ? 76.392 -1.556 18.009 1.00 22.42 70 HIS C O 1
ATOM 4618 N N . HIS C 1 90 ? 76.593 -2.741 16.130 1.00 21.18 71 HIS C N 1
ATOM 4619 C CA . HIS C 1 90 ? 76.152 -4.034 16.706 1.00 21.50 71 HIS C CA 1
ATOM 4620 C C . HIS C 1 90 ? 77.313 -4.998 17.006 1.00 22.06 71 HIS C C 1
ATOM 4621 O O . HIS C 1 90 ? 77.065 -6.153 17.393 1.00 22.75 71 HIS C O 1
ATOM 4628 N N . THR C 1 91 ? 78.563 -4.558 16.826 1.00 21.82 72 THR C N 1
ATOM 4629 C CA . THR C 1 91 ? 79.736 -5.468 16.951 1.00 22.66 72 THR C CA 1
ATOM 4630 C C . THR C 1 91 ? 80.109 -5.848 18.416 1.00 22.85 72 THR C C 1
ATOM 4631 O O . THR C 1 91 ? 80.970 -6.675 18.587 1.00 23.68 72 THR C O 1
ATOM 4635 N N . ALA C 1 92 ? 79.458 -5.271 19.441 1.00 23.00 73 ALA C N 1
ATOM 4636 C CA . ALA C 1 92 ? 79.641 -5.689 20.838 1.00 23.50 73 ALA C CA 1
ATOM 4637 C C . ALA C 1 92 ? 78.840 -6.950 21.158 1.00 24.35 73 ALA C C 1
ATOM 4638 O O . ALA C 1 92 ? 78.951 -7.442 22.278 1.00 25.47 73 ALA C O 1
ATOM 4640 N N . PHE C 1 93 ? 78.050 -7.465 20.193 1.00 23.05 74 PHE C N 1
ATOM 4641 C CA . PHE C 1 93 ? 77.333 -8.719 20.323 1.00 22.83 74 PHE C CA 1
ATOM 4642 C C . PHE C 1 93 ? 77.959 -9.800 19.430 1.00 21.33 74 PHE C C 1
ATOM 4643 O O . PHE C 1 93 ? 78.208 -9.565 18.278 1.00 20.27 74 PHE C O 1
ATOM 4651 N N . PRO C 1 94 ? 78.140 -11.014 19.951 1.00 22.00 75 PRO C N 1
ATOM 4652 C CA . PRO C 1 94 ? 78.826 -12.045 19.162 1.00 22.04 75 PRO C CA 1
ATOM 4653 C C . PRO C 1 94 ? 77.984 -12.494 17.982 1.00 21.70 75 PRO C C 1
ATOM 4654 O O . PRO C 1 94 ? 76.784 -12.652 18.126 1.00 24.11 75 PRO C O 1
ATOM 4658 N N . GLY C 1 95 ? 78.612 -12.649 16.831 1.00 21.09 76 GLY C N 1
ATOM 4659 C CA . GLY C 1 95 ? 77.943 -13.070 15.606 1.00 20.81 76 GLY C CA 1
ATOM 4660 C C . GLY C 1 95 ? 77.691 -11.967 14.628 1.00 19.96 76 GLY C C 1
ATOM 4661 O O . GLY C 1 95 ? 77.378 -12.255 13.498 1.00 20.03 76 GLY C O 1
ATOM 4662 N N . THR C 1 96 ? 77.783 -10.695 15.059 1.00 21.03 77 THR C N 1
ATOM 4663 C CA . THR C 1 96 ? 77.677 -9.571 14.152 1.00 20.14 77 THR C CA 1
ATOM 4664 C C . THR C 1 96 ? 78.856 -9.596 13.215 1.00 20.46 77 THR C C 1
ATOM 4665 O O . THR C 1 96 ? 79.978 -9.864 13.650 1.00 21.86 77 THR C O 1
ATOM 4669 N N . ILE C 1 97 ? 78.587 -9.379 11.926 1.00 20.56 78 ILE C N 1
ATOM 4670 C CA . ILE C 1 97 ? 79.631 -9.133 10.936 1.00 20.73 78 ILE C CA 1
ATOM 4671 C C . ILE C 1 97 ? 79.316 -7.782 10.302 1.00 20.95 78 ILE C C 1
ATOM 4672 O O . ILE C 1 97 ? 78.184 -7.549 9.910 1.00 21.53 78 ILE C O 1
ATOM 4677 N N . SER C 1 98 ? 80.318 -6.914 10.197 1.00 20.45 79 SER C N 1
ATOM 4678 C CA . SER C 1 98 ? 80.124 -5.619 9.532 1.00 20.47 79 SER C CA 1
ATOM 4679 C C . SER C 1 98 ? 81.286 -5.260 8.620 1.00 19.39 79 SER C C 1
ATOM 4680 O O . SER C 1 98 ? 82.430 -5.490 8.942 1.00 20.15 79 SER C O 1
ATOM 4683 N N . LEU C 1 99 ? 80.953 -4.667 7.490 1.00 19.50 80 LEU C N 1
ATOM 4684 C CA . LEU C 1 99 ? 81.887 -3.829 6.729 1.00 18.82 80 LEU C CA 1
ATOM 4685 C C . LEU C 1 99 ? 82.012 -2.419 7.327 1.00 19.29 80 LEU C C 1
ATOM 4686 O O . LEU C 1 99 ? 81.085 -1.878 7.970 1.00 19.38 80 LEU C O 1
ATOM 4691 N N . ARG C 1 100 ? 83.176 -1.814 7.119 1.00 18.48 81 ARG C N 1
ATOM 4692 C CA . ARG C 1 100 ? 83.290 -0.360 7.219 1.00 18.52 81 ARG C CA 1
ATOM 4693 C C . ARG C 1 100 ? 82.472 0.277 6.090 1.00 18.75 81 ARG C C 1
ATOM 4694 O O . ARG C 1 100 ? 82.371 -0.290 4.997 1.00 18.25 81 ARG C O 1
ATOM 4702 N N . PRO C 1 101 ? 81.910 1.481 6.339 1.00 17.76 82 PRO C N 1
ATOM 4703 C CA . PRO C 1 101 ? 81.259 2.209 5.264 1.00 17.78 82 PRO C CA 1
ATOM 4704 C C . PRO C 1 101 ? 82.146 2.350 4.024 1.00 17.97 82 PRO C C 1
ATOM 4705 O O . PRO C 1 101 ? 81.661 2.121 2.928 1.00 17.54 82 PRO C O 1
ATOM 4709 N N . SER C 1 102 ? 83.436 2.667 4.212 1.00 17.48 83 SER C N 1
ATOM 4710 C CA . SER C 1 102 ? 84.349 2.817 3.102 1.00 17.84 83 SER C CA 1
ATOM 4711 C C . SER C 1 102 ? 84.476 1.524 2.264 1.00 17.55 83 SER C C 1
ATOM 4712 O O . SER C 1 102 ? 84.556 1.608 1.056 1.00 18.23 83 SER C O 1
ATOM 4715 N N . THR C 1 103 ? 84.465 0.364 2.921 1.00 17.70 84 THR C N 1
ATOM 4716 C CA . THR C 1 103 ? 84.536 -0.915 2.250 1.00 17.49 84 THR C CA 1
ATOM 4717 C C . THR C 1 103 ? 83.257 -1.149 1.459 1.00 17.76 84 THR C C 1
ATOM 4718 O O . THR C 1 103 ? 83.322 -1.571 0.306 1.00 17.82 84 THR C O 1
ATOM 4722 N N . LEU C 1 104 ? 82.095 -0.910 2.082 1.00 17.84 85 LEU C N 1
ATOM 4723 C CA . LEU C 1 104 ? 80.831 -1.136 1.386 1.00 17.66 85 LEU C CA 1
ATOM 4724 C C . LEU C 1 104 ? 80.685 -0.205 0.179 1.00 18.45 85 LEU C C 1
ATOM 4725 O O . LEU C 1 104 ? 80.154 -0.623 -0.847 1.00 19.02 85 LEU C O 1
ATOM 4730 N N . ILE C 1 105 ? 81.195 1.024 0.273 1.00 18.42 86 ILE C N 1
ATOM 4731 C CA . ILE C 1 105 ? 81.219 1.907 -0.881 1.00 18.64 86 ILE C CA 1
ATOM 4732 C C . ILE C 1 105 ? 81.983 1.229 -2.073 1.00 19.49 86 ILE C C 1
ATOM 4733 O O . ILE C 1 105 ? 81.478 1.189 -3.196 1.00 19.42 86 ILE C O 1
ATOM 4738 N N . GLN C 1 106 ? 83.193 0.730 -1.796 1.00 19.12 87 GLN C N 1
ATOM 4739 C CA A GLN C 1 106 ? 83.987 0.122 -2.836 0.60 19.29 87 GLN C CA 1
ATOM 4740 C CA B GLN C 1 106 ? 84.047 0.047 -2.773 0.40 19.34 87 GLN C CA 1
ATOM 4741 C C . GLN C 1 106 ? 83.323 -1.166 -3.369 1.00 18.82 87 GLN C C 1
ATOM 4742 O O . GLN C 1 106 ? 83.384 -1.389 -4.560 1.00 19.03 87 GLN C O 1
ATOM 4753 N N . VAL C 1 107 ? 82.611 -1.920 -2.512 1.00 17.86 88 VAL C N 1
ATOM 4754 C CA . VAL C 1 107 ? 81.834 -3.100 -2.934 1.00 18.85 88 VAL C CA 1
ATOM 4755 C C . VAL C 1 107 ? 80.729 -2.729 -3.920 1.00 19.26 88 VAL C C 1
ATOM 4756 O O . VAL C 1 107 ? 80.612 -3.341 -4.988 1.00 20.40 88 VAL C O 1
ATOM 4760 N N . VAL C 1 108 ? 79.942 -1.722 -3.568 1.00 18.97 89 VAL C N 1
ATOM 4761 C CA . VAL C 1 108 ? 78.880 -1.252 -4.441 1.00 19.45 89 VAL C CA 1
ATOM 4762 C C . VAL C 1 108 ? 79.438 -0.698 -5.743 1.00 19.82 89 VAL C C 1
ATOM 4763 O O . VAL C 1 108 ? 78.932 -1.021 -6.810 1.00 20.33 89 VAL C O 1
ATOM 4767 N N . ARG C 1 109 ? 80.507 0.111 -5.653 1.00 20.10 90 ARG C N 1
ATOM 4768 C CA . ARG C 1 109 ? 81.158 0.639 -6.851 1.00 19.24 90 ARG C CA 1
ATOM 4769 C C . ARG C 1 109 ? 81.592 -0.493 -7.818 1.00 18.52 90 ARG C C 1
ATOM 4770 O O . ARG C 1 109 ? 81.367 -0.402 -9.017 1.00 18.63 90 ARG C O 1
ATOM 4778 N N . ASP C 1 110 ? 82.187 -1.534 -7.272 1.00 18.08 91 ASP C N 1
ATOM 4779 C CA . ASP C 1 110 ? 82.598 -2.708 -8.046 1.00 18.32 91 ASP C CA 1
ATOM 4780 C C . ASP C 1 110 ? 81.389 -3.420 -8.700 1.00 18.28 91 ASP C C 1
ATOM 4781 O O . ASP C 1 110 ? 81.401 -3.678 -9.928 1.00 17.25 91 ASP C O 1
ATOM 4786 N N . TYR C 1 111 ? 80.352 -3.701 -7.903 1.00 18.79 92 TYR C N 1
ATOM 4787 C CA . TYR C 1 111 ? 79.123 -4.363 -8.430 1.00 19.58 92 TYR C CA 1
ATOM 4788 C C . TYR C 1 111 ? 78.555 -3.592 -9.604 1.00 20.27 92 TYR C C 1
ATOM 4789 O O . TYR C 1 111 ? 78.314 -4.163 -10.679 1.00 20.68 92 TYR C O 1
ATOM 4798 N N . VAL C 1 112 ? 78.321 -2.308 -9.376 1.00 20.09 93 VAL C N 1
ATOM 4799 C CA . VAL C 1 112 ? 77.597 -1.480 -10.355 1.00 20.94 93 VAL C CA 1
ATOM 4800 C C . VAL C 1 112 ? 78.440 -1.209 -11.607 1.00 20.62 93 VAL C C 1
ATOM 4801 O O . VAL C 1 112 ? 77.893 -1.260 -12.721 1.00 19.79 93 VAL C O 1
ATOM 4805 N N . THR C 1 113 ? 79.743 -0.975 -11.426 1.00 19.83 94 THR C N 1
ATOM 4806 C CA . THR C 1 113 ? 80.654 -0.793 -12.570 1.00 19.49 94 THR C CA 1
ATOM 4807 C C . THR C 1 113 ? 80.656 -2.031 -13.453 1.00 20.27 94 THR C C 1
ATOM 4808 O O . THR C 1 113 ? 80.453 -1.894 -14.666 1.00 21.27 94 THR C O 1
ATOM 4812 N N . CYS C 1 114 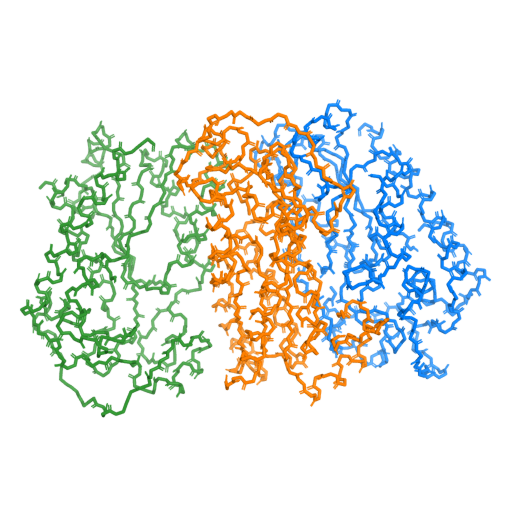? 80.773 -3.232 -12.876 1.00 20.94 95 CYS C N 1
ATOM 4813 C CA . CYS C 1 114 ? 80.762 -4.465 -13.685 1.00 20.94 95 CYS C CA 1
ATOM 4814 C C . CYS C 1 114 ? 79.467 -4.571 -14.499 1.00 20.37 95 CYS C C 1
ATOM 4815 O O . CYS C 1 114 ? 79.462 -4.777 -15.724 1.00 20.70 95 CYS C O 1
ATOM 4818 N N . LEU C 1 115 ? 78.358 -4.367 -13.820 1.00 19.53 96 LEU C N 1
ATOM 4819 C CA . LEU C 1 115 ? 77.051 -4.580 -14.453 1.00 19.39 96 LEU C CA 1
ATOM 4820 C C . LEU C 1 115 ? 76.679 -3.417 -15.415 1.00 19.68 96 LEU C C 1
ATOM 4821 O O . LEU C 1 115 ? 76.094 -3.661 -16.460 1.00 19.20 96 LEU C O 1
ATOM 4826 N N . ALA C 1 116 ? 77.078 -2.179 -15.107 1.00 19.69 97 ALA C N 1
ATOM 4827 C CA . ALA C 1 116 ? 76.860 -1.060 -16.030 1.00 20.58 97 ALA C CA 1
ATOM 4828 C C . ALA C 1 116 ? 77.571 -1.269 -17.375 1.00 21.15 97 ALA C C 1
ATOM 4829 O O . ALA C 1 116 ? 77.020 -0.936 -18.441 1.00 21.23 97 ALA C O 1
ATOM 4831 N N . LYS C 1 117 ? 78.774 -1.807 -17.313 1.00 21.89 98 LYS C N 1
ATOM 4832 C CA . LYS C 1 117 ? 79.535 -2.136 -18.520 1.00 23.22 98 LYS C CA 1
ATOM 4833 C C . LYS C 1 117 ? 78.810 -3.130 -19.434 1.00 23.19 98 LYS C C 1
ATOM 4834 O O . LYS C 1 117 ? 78.955 -3.035 -20.629 1.00 23.12 98 LYS C O 1
ATOM 4840 N N . ALA C 1 118 ? 78.045 -4.057 -18.852 1.00 22.63 99 ALA C N 1
ATOM 4841 C CA . ALA C 1 118 ? 77.247 -5.038 -19.605 1.00 23.25 99 ALA C CA 1
ATOM 4842 C C . ALA C 1 118 ? 75.956 -4.456 -20.161 1.00 23.13 99 ALA C C 1
ATOM 4843 O O . ALA C 1 118 ? 75.306 -5.102 -20.974 1.00 23.33 99 ALA C O 1
ATOM 4845 N N . GLY C 1 119 ? 75.543 -3.281 -19.701 1.00 23.47 100 GLY C N 1
ATOM 4846 C CA . GLY C 1 119 ? 74.267 -2.673 -20.177 1.00 23.44 100 GLY C CA 1
ATOM 4847 C C . GLY C 1 119 ? 73.214 -2.429 -19.124 1.00 23.15 100 GLY C C 1
ATOM 4848 O O . GLY C 1 119 ? 72.154 -1.844 -19.450 1.00 23.93 100 GLY C O 1
ATOM 4849 N N . PHE C 1 120 ? 73.425 -2.908 -17.894 1.00 22.28 101 PHE C N 1
ATOM 4850 C CA . PHE C 1 120 ? 72.435 -2.668 -16.823 1.00 22.50 101 PHE C CA 1
ATOM 4851 C C . PHE C 1 120 ? 72.493 -1.189 -16.441 1.00 22.39 101 PHE C C 1
ATOM 4852 O O . PHE C 1 120 ? 73.591 -0.652 -16.328 1.00 22.50 101 PHE C O 1
ATOM 4860 N N . SER C 1 121 ? 71.345 -0.554 -16.264 1.00 22.44 102 SER C N 1
ATOM 4861 C CA . SER C 1 121 ? 71.289 0.876 -15.908 1.00 23.05 102 SER C CA 1
ATOM 4862 C C . SER C 1 121 ? 70.239 1.324 -14.852 1.00 23.18 102 SER C C 1
ATOM 4863 O O . SER C 1 121 ? 70.183 2.504 -14.518 1.00 22.81 102 SER C O 1
ATOM 4866 N N . LYS C 1 122 ? 69.426 0.396 -14.356 1.00 23.04 103 LYS C N 1
ATOM 4867 C CA . LYS C 1 122 ? 68.452 0.622 -13.311 1.00 22.44 103 LYS C CA 1
ATOM 4868 C C . LYS C 1 122 ? 68.750 -0.399 -12.196 1.00 22.53 103 LYS C C 1
ATOM 4869 O O . LYS C 1 122 ? 68.438 -1.589 -12.316 1.00 23.17 103 LYS C O 1
ATOM 4875 N N . PHE C 1 123 ? 69.375 0.066 -11.128 1.00 21.21 104 PHE C N 1
ATOM 4876 C CA . PHE C 1 123 ? 69.799 -0.796 -10.009 1.00 21.19 104 PHE C CA 1
ATOM 4877 C C . PHE C 1 123 ? 68.870 -0.506 -8.830 1.00 21.45 104 PHE C C 1
ATOM 4878 O O . PHE C 1 123 ? 68.899 0.596 -8.281 1.00 22.80 104 PHE C O 1
ATOM 4886 N N . TYR C 1 124 ? 68.038 -1.476 -8.454 1.00 22.19 105 TYR C N 1
ATOM 4887 C CA . TYR C 1 124 ? 67.024 -1.305 -7.396 1.00 22.46 105 TYR C CA 1
ATOM 4888 C C . TYR C 1 124 ? 67.469 -2.129 -6.220 1.00 21.71 105 TYR C C 1
ATOM 4889 O O . TYR C 1 124 ? 67.494 -3.347 -6.312 1.00 22.35 105 TYR C O 1
ATOM 4898 N N . PHE C 1 125 ? 67.913 -1.478 -5.150 1.00 21.43 106 PHE C N 1
ATOM 4899 C CA . PHE C 1 125 ? 68.443 -2.194 -3.989 1.00 20.78 106 PHE C CA 1
ATOM 4900 C C . PHE C 1 125 ? 67.300 -2.346 -3.011 1.00 20.98 106 PHE C C 1
ATOM 4901 O O . PHE C 1 125 ? 66.798 -1.336 -2.530 1.00 22.54 106 PHE C O 1
ATOM 4909 N N . ILE C 1 126 ? 66.831 -3.578 -2.793 1.00 21.50 107 ILE C N 1
ATOM 4910 C CA . ILE C 1 126 ? 65.821 -3.855 -1.766 1.00 21.94 107 ILE C CA 1
ATOM 4911 C C . ILE C 1 126 ? 66.570 -4.138 -0.459 1.00 21.76 107 ILE C C 1
ATOM 4912 O O . ILE C 1 126 ? 67.269 -5.160 -0.330 1.00 22.10 107 ILE C O 1
ATOM 4917 N N . ASN C 1 127 ? 66.396 -3.222 0.496 1.00 21.45 108 ASN C N 1
ATOM 4918 C CA . ASN C 1 127 ? 67.218 -3.131 1.709 1.00 21.37 108 ASN C CA 1
ATOM 4919 C C . ASN C 1 127 ? 66.456 -3.595 2.942 1.00 21.91 108 ASN C C 1
ATOM 4920 O O . ASN C 1 127 ? 65.267 -3.255 3.113 1.00 21.64 108 ASN C O 1
ATOM 4925 N N . GLY C 1 128 ? 67.143 -4.383 3.778 1.00 21.00 109 GLY C N 1
ATOM 4926 C CA . GLY C 1 128 ? 66.612 -4.813 5.048 1.00 21.75 109 GLY C CA 1
ATOM 4927 C C . GLY C 1 128 ? 67.160 -4.180 6.304 1.00 21.50 109 GLY C C 1
ATOM 4928 O O . GLY C 1 128 ? 66.643 -4.475 7.377 1.00 21.64 109 GLY C O 1
ATOM 4929 N N . HIS C 1 129 ? 68.204 -3.340 6.192 1.00 22.72 110 HIS C N 1
ATOM 4930 C CA . HIS C 1 129 ? 68.922 -2.778 7.350 1.00 22.55 110 HIS C CA 1
ATOM 4931 C C . HIS C 1 129 ? 69.044 -1.259 7.235 1.00 22.63 110 HIS C C 1
ATOM 4932 O O . HIS C 1 129 ? 69.675 -0.750 6.300 1.00 22.23 110 HIS C O 1
ATOM 4939 N N . GLY C 1 130 ? 68.434 -0.543 8.184 1.00 22.66 111 GLY C N 1
ATOM 4940 C CA . GLY C 1 130 ? 68.505 0.927 8.237 1.00 23.47 111 GLY C CA 1
ATOM 4941 C C . GLY C 1 130 ? 69.938 1.477 8.266 1.00 22.85 111 GLY C C 1
ATOM 4942 O O . GLY C 1 130 ? 70.223 2.532 7.676 1.00 24.41 111 GLY C O 1
ATOM 4943 N N . GLY C 1 131 ? 70.837 0.765 8.945 1.00 22.22 112 GLY C N 1
ATOM 4944 C CA . GLY C 1 131 ? 72.255 1.090 8.962 1.00 21.63 112 GLY C CA 1
ATOM 4945 C C . GLY C 1 131 ? 72.947 1.170 7.604 1.00 21.40 112 GLY C C 1
ATOM 4946 O O . GLY C 1 131 ? 73.955 1.839 7.499 1.00 22.42 112 GLY C O 1
ATOM 4947 N N . ASN C 1 132 ? 72.399 0.509 6.579 1.00 20.94 113 ASN C N 1
ATOM 4948 C CA . ASN C 1 132 ? 72.934 0.564 5.222 1.00 20.86 113 ASN C CA 1
ATOM 4949 C C . ASN C 1 132 ? 72.576 1.825 4.474 1.00 21.24 113 ASN C C 1
ATOM 4950 O O . ASN C 1 132 ? 73.265 2.158 3.526 1.00 21.28 113 ASN C O 1
ATOM 4955 N N . ILE C 1 133 ? 71.493 2.516 4.849 1.00 20.25 114 ILE C N 1
ATOM 4956 C CA . ILE C 1 133 ? 70.929 3.499 3.960 1.00 19.95 114 ILE C CA 1
ATOM 4957 C C . ILE C 1 133 ? 71.918 4.619 3.653 1.00 19.26 114 ILE C C 1
ATOM 4958 O O . ILE C 1 133 ? 72.141 4.960 2.485 1.00 19.56 114 ILE C O 1
ATOM 4963 N N . ALA C 1 134 ? 72.501 5.199 4.687 1.00 18.98 115 ALA C N 1
ATOM 4964 C CA . ALA C 1 134 ? 73.391 6.369 4.489 1.00 18.80 115 ALA C CA 1
ATOM 4965 C C . ALA C 1 134 ? 74.612 5.970 3.609 1.00 18.90 115 ALA C C 1
ATOM 4966 O O . ALA C 1 134 ? 74.974 6.661 2.645 1.00 18.73 115 ALA C O 1
ATOM 4968 N N . THR C 1 135 ? 75.200 4.822 3.923 1.00 18.62 116 THR C N 1
ATOM 4969 C CA . THR C 1 135 ? 76.354 4.284 3.188 1.00 18.99 116 THR C CA 1
ATOM 4970 C C . THR C 1 135 ? 75.965 3.934 1.760 1.00 18.68 116 THR C C 1
ATOM 4971 O O . THR C 1 135 ? 76.723 4.244 0.867 1.00 17.99 116 THR C O 1
ATOM 4975 N N . LEU C 1 136 ? 74.774 3.352 1.532 1.00 18.95 117 LEU C N 1
ATOM 4976 C CA . LEU C 1 136 ? 74.338 3.105 0.149 1.00 18.80 117 LEU C CA 1
ATOM 4977 C C . LEU C 1 136 ? 74.184 4.378 -0.660 1.00 18.35 117 LEU C C 1
ATOM 4978 O O . LEU C 1 136 ? 74.604 4.415 -1.809 1.00 16.96 117 LEU C O 1
ATOM 4983 N N . LYS C 1 137 ? 73.540 5.394 -0.090 1.00 18.16 118 LYS C N 1
ATOM 4984 C CA A LYS C 1 137 ? 73.365 6.677 -0.797 0.50 18.84 118 LYS C CA 1
ATOM 4985 C CA B LYS C 1 137 ? 73.364 6.682 -0.797 0.50 19.14 118 LYS C CA 1
ATOM 4986 C C . LYS C 1 137 ? 74.717 7.335 -1.108 1.00 18.64 118 LYS C C 1
ATOM 4987 O O . LYS C 1 137 ? 74.932 7.856 -2.223 1.00 18.03 118 LYS C O 1
ATOM 4998 N N . ALA C 1 138 ? 75.642 7.266 -0.146 1.00 18.30 119 ALA C N 1
ATOM 4999 C CA . ALA C 1 138 ? 77.022 7.722 -0.367 1.00 18.78 119 ALA C CA 1
ATOM 5000 C C . ALA C 1 138 ? 77.651 6.906 -1.513 1.00 18.34 119 ALA C C 1
ATOM 5001 O O . ALA C 1 138 ? 78.250 7.513 -2.407 1.00 17.85 119 ALA C O 1
ATOM 5003 N N . ALA C 1 139 ? 77.453 5.572 -1.501 1.00 18.59 120 ALA C N 1
ATOM 5004 C CA . ALA C 1 139 ? 77.971 4.682 -2.524 1.00 18.05 120 ALA C CA 1
ATOM 5005 C C . ALA C 1 139 ? 77.440 4.986 -3.917 1.00 18.15 120 ALA C C 1
ATOM 5006 O O . ALA C 1 139 ? 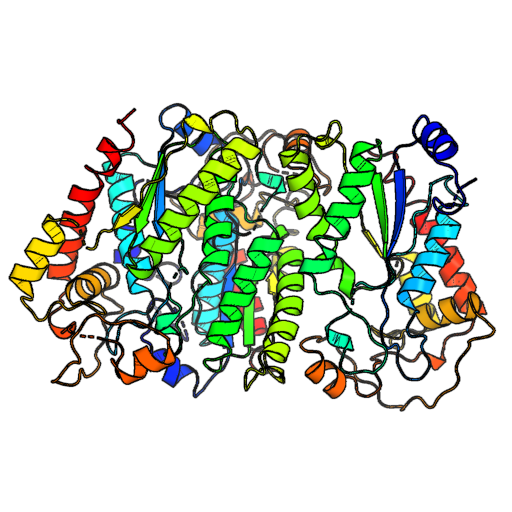78.201 4.980 -4.889 1.00 18.28 120 ALA C O 1
ATOM 5008 N N . PHE C 1 140 ? 76.156 5.295 -4.012 1.00 18.11 121 PHE C N 1
ATOM 5009 C CA . PHE C 1 140 ? 75.577 5.704 -5.289 1.00 18.38 121 PHE C CA 1
ATOM 5010 C C . PHE C 1 140 ? 76.283 6.906 -5.899 1.00 18.40 121 PHE C C 1
ATOM 5011 O O . PHE C 1 140 ? 76.676 6.865 -7.079 1.00 18.52 121 PHE C O 1
ATOM 5019 N N . SER C 1 141 ? 76.473 7.937 -5.087 1.00 19.11 122 SER C N 1
ATOM 5020 C CA . SER C 1 141 ? 77.091 9.179 -5.548 1.00 19.29 122 SER C CA 1
ATOM 5021 C C . SER C 1 141 ? 78.551 8.914 -5.989 1.00 19.63 122 SER C C 1
ATOM 5022 O O . SER C 1 141 ? 79.005 9.407 -7.048 1.00 20.37 122 SER C O 1
ATOM 5025 N N . GLU C 1 142 ? 79.273 8.157 -5.158 1.00 19.21 123 GLU C N 1
ATOM 5026 C CA . GLU C 1 142 ? 80.647 7.739 -5.483 1.00 19.89 123 GLU C CA 1
ATOM 5027 C C . GLU C 1 142 ? 80.650 7.016 -6.849 1.00 19.23 123 GLU C C 1
ATOM 5028 O O . GLU C 1 142 ? 81.449 7.305 -7.708 1.00 17.96 123 GLU C O 1
ATOM 5034 N N . THR C 1 143 ? 79.702 6.097 -7.018 1.00 18.73 124 THR C N 1
ATOM 5035 C CA . THR C 1 143 ? 79.595 5.286 -8.230 1.00 18.63 124 THR C CA 1
ATOM 5036 C C . THR C 1 143 ? 79.268 6.112 -9.478 1.00 18.11 124 THR C C 1
ATOM 5037 O O . THR C 1 143 ? 79.929 5.947 -10.493 1.00 18.22 124 THR C O 1
ATOM 5041 N N . TYR C 1 144 ? 78.311 7.022 -9.401 1.00 18.87 125 TYR C N 1
ATOM 5042 C CA . TYR C 1 144 ? 78.035 7.891 -10.566 1.00 19.50 125 TYR C CA 1
ATOM 5043 C C . TYR C 1 144 ? 79.280 8.657 -11.044 1.00 19.54 125 TYR C C 1
ATOM 5044 O O . TYR C 1 144 ? 79.583 8.666 -12.256 1.00 20.41 125 TYR C O 1
ATOM 5053 N N . ALA C 1 145 ? 80.031 9.236 -10.109 1.00 19.19 126 ALA C N 1
ATOM 5054 C CA . ALA C 1 145 ? 81.258 9.993 -10.471 1.00 20.01 126 ALA C CA 1
ATOM 5055 C C . ALA C 1 145 ? 82.295 9.027 -11.091 1.00 19.64 126 ALA C C 1
ATOM 5056 O O . ALA C 1 145 ? 82.934 9.372 -12.076 1.00 20.87 126 ALA C O 1
ATOM 5058 N N . HIS C 1 146 ? 82.415 7.824 -10.535 1.00 19.56 127 HIS C N 1
ATOM 5059 C CA . HIS C 1 146 ? 83.338 6.818 -11.061 1.00 20.46 127 HIS C CA 1
ATOM 5060 C C . HIS C 1 146 ? 83.001 6.390 -12.494 1.00 20.47 127 HIS C C 1
ATOM 5061 O O . HIS C 1 146 ? 83.893 6.279 -13.315 1.00 18.63 127 HIS C O 1
ATOM 5068 N N . LEU C 1 147 ? 81.715 6.158 -12.770 1.00 20.92 128 LEU C N 1
ATOM 5069 C CA . LEU C 1 147 ? 81.267 5.792 -14.125 1.00 21.61 128 LEU C CA 1
ATOM 5070 C C . LEU C 1 147 ? 81.528 6.926 -15.136 1.00 21.84 128 LEU C C 1
ATOM 5071 O O . LEU C 1 147 ? 81.954 6.677 -16.250 1.00 22.26 128 LEU C O 1
ATOM 5076 N N . GLU C 1 148 ? 81.334 8.164 -14.709 1.00 22.74 129 GLU C N 1
ATOM 5077 C CA . GLU C 1 148 ? 81.701 9.357 -15.484 1.00 23.18 129 GLU C CA 1
ATOM 5078 C C . GLU C 1 148 ? 83.241 9.398 -15.694 1.00 23.08 129 GLU C C 1
ATOM 5079 O O . GLU C 1 148 ? 83.706 9.603 -16.831 1.00 22.75 129 GLU C O 1
ATOM 5085 N N . ASP C 1 149 ? 84.010 9.175 -14.631 1.00 22.12 130 ASP C N 1
ATOM 5086 C CA . ASP C 1 149 ? 85.511 9.178 -14.759 1.00 22.92 130 ASP C CA 1
ATOM 5087 C C . ASP C 1 149 ? 86.006 8.152 -15.800 1.00 21.94 130 ASP C C 1
ATOM 5088 O O . ASP C 1 149 ? 86.871 8.458 -16.613 1.00 21.58 130 ASP C O 1
ATOM 5093 N N . LEU C 1 150 ? 85.417 6.962 -15.747 1.00 22.25 131 LEU C N 1
ATOM 5094 C CA . LEU C 1 150 ? 85.685 5.856 -16.653 1.00 22.91 131 LEU C CA 1
ATOM 5095 C C . LEU C 1 150 ? 85.049 5.987 -18.044 1.00 23.28 131 LEU C C 1
ATOM 5096 O O . LEU C 1 150 ? 85.395 5.198 -18.916 1.00 21.40 131 LEU C O 1
ATOM 5101 N N . GLN C 1 151 ? 84.150 6.961 -18.237 1.00 23.80 132 GLN C N 1
ATOM 5102 C CA . GLN C 1 151 ? 83.425 7.159 -19.504 1.00 25.03 132 GLN C CA 1
ATOM 5103 C C . GLN C 1 151 ? 82.739 5.862 -19.949 1.00 25.88 132 GLN C C 1
ATOM 5104 O O . GLN C 1 151 ? 82.766 5.491 -21.100 1.00 26.68 132 GLN C O 1
ATOM 5110 N N . ILE C 1 152 ? 82.125 5.167 -18.988 1.00 25.52 133 ILE C N 1
ATOM 5111 C CA . ILE C 1 152 ? 81.340 3.961 -19.262 1.00 25.52 133 ILE C CA 1
ATOM 5112 C C . ILE C 1 152 ? 80.208 4.358 -20.234 1.00 25.77 133 ILE C C 1
ATOM 5113 O O . ILE C 1 152 ? 79.659 5.455 -20.122 1.00 25.25 133 ILE C O 1
ATOM 5118 N N . ALA C 1 153 ? 79.948 3.508 -21.237 1.00 25.93 134 ALA C N 1
ATOM 5119 C CA . ALA C 1 153 ? 79.076 3.870 -22.394 1.00 27.11 134 ALA C CA 1
ATOM 5120 C C . ALA C 1 153 ? 77.722 4.443 -21.939 1.00 26.49 134 ALA C C 1
ATOM 5121 O O . ALA C 1 153 ? 77.323 5.504 -22.375 1.00 28.66 134 ALA C O 1
ATOM 5123 N N . ASN C 1 154 ? 77.087 3.789 -20.985 1.00 26.36 135 ASN C N 1
ATOM 5124 C CA . ASN C 1 154 ? 75.771 4.205 -20.492 1.00 27.11 135 ASN C CA 1
ATOM 5125 C C . ASN C 1 154 ? 75.801 5.089 -19.230 1.00 27.02 135 ASN C C 1
ATOM 5126 O O . ASN C 1 154 ? 74.747 5.239 -18.609 1.00 26.60 135 ASN C O 1
ATOM 5131 N N . ALA C 1 155 ? 76.982 5.624 -18.844 1.00 25.82 136 ALA C N 1
ATOM 5132 C CA . ALA C 1 155 ? 77.188 6.244 -17.523 1.00 25.70 136 ALA C CA 1
ATOM 5133 C C . ALA C 1 155 ? 76.077 7.190 -17.118 1.00 25.46 136 ALA C C 1
ATOM 5134 O O . ALA C 1 155 ? 75.538 7.099 -16.005 1.00 25.59 136 ALA C O 1
ATOM 5136 N N . GLN C 1 156 ? 75.732 8.078 -18.037 1.00 25.87 137 GLN C N 1
ATOM 5137 C CA . GLN C 1 156 ? 74.732 9.104 -17.774 1.00 26.86 137 GLN C CA 1
ATOM 5138 C C . GLN C 1 156 ? 73.341 8.526 -17.487 1.00 27.09 137 GLN C C 1
ATOM 5139 O O . GLN C 1 156 ? 72.581 9.113 -16.692 1.00 27.64 137 GLN C O 1
ATOM 5145 N N . GLN C 1 157 ? 73.028 7.361 -18.067 1.00 26.66 138 GLN C N 1
ATOM 5146 C CA . GLN C 1 157 ? 71.726 6.719 -17.843 1.00 27.13 138 GLN C CA 1
ATOM 5147 C C . GLN C 1 157 ? 71.684 5.862 -16.550 1.00 25.46 138 GLN C C 1
ATOM 5148 O O . GLN C 1 157 ? 70.604 5.504 -16.112 1.00 25.23 138 GLN C O 1
ATOM 5154 N N . VAL C 1 158 ? 72.822 5.581 -15.908 1.00 24.14 139 VAL C N 1
ATOM 5155 C CA . VAL C 1 158 ? 72.844 4.654 -14.757 1.00 22.86 139 VAL C CA 1
ATOM 5156 C C . VAL C 1 158 ? 72.217 5.330 -13.527 1.00 22.73 139 VAL C C 1
ATOM 5157 O O . VAL C 1 158 ? 72.555 6.456 -13.173 1.00 21.00 139 VAL C O 1
ATOM 5161 N N . GLN C 1 159 ? 71.256 4.625 -12.941 1.00 22.44 140 GLN C N 1
ATOM 5162 C CA . GLN C 1 159 ? 70.509 5.092 -11.812 1.00 22.29 140 GLN C CA 1
ATOM 5163 C C . GLN C 1 159 ? 70.489 4.012 -10.757 1.00 21.67 140 GLN C C 1
ATOM 5164 O O . GLN C 1 159 ? 70.282 2.840 -11.089 1.00 22.10 140 GLN C O 1
ATOM 5170 N N . CYS C 1 160 ? 70.708 4.388 -9.496 1.00 21.27 141 CYS C N 1
ATOM 5171 C CA . CYS C 1 160 ? 70.520 3.469 -8.382 1.00 21.87 141 CYS C CA 1
ATOM 5172 C C . CYS C 1 160 ? 69.467 4.039 -7.449 1.00 22.50 141 CYS C C 1
ATOM 5173 O O . CYS C 1 160 ? 69.420 5.255 -7.258 1.00 23.49 141 CYS C O 1
ATOM 5176 N N . GLN C 1 161 ? 68.667 3.156 -6.862 1.00 22.73 142 GLN C N 1
ATOM 5177 C CA A GLN C 1 161 ? 67.639 3.524 -5.860 0.50 22.96 142 GLN C CA 1
ATOM 5178 C CA B GLN C 1 161 ? 67.681 3.536 -5.834 0.50 23.12 142 GLN C CA 1
ATOM 5179 C C . GLN C 1 161 ? 67.679 2.491 -4.737 1.00 22.87 142 GLN C C 1
ATOM 5180 O O . GLN C 1 161 ? 67.889 1.326 -5.002 1.00 21.63 142 GLN C O 1
ATOM 5191 N N . VAL C 1 162 ? 67.470 2.943 -3.492 1.00 23.98 143 VAL C N 1
ATOM 5192 C CA . VAL C 1 162 ? 67.331 2.032 -2.354 1.00 24.22 143 VAL C CA 1
ATOM 5193 C C . VAL C 1 162 ? 65.868 2.065 -1.950 1.00 24.50 143 VAL C C 1
ATOM 5194 O O . VAL C 1 162 ? 65.272 3.142 -1.877 1.00 24.72 143 VAL C O 1
ATOM 5198 N N . ALA C 1 163 ? 65.281 0.884 -1.751 1.00 23.94 144 ALA C N 1
ATOM 5199 C CA . ALA C 1 163 ? 63.903 0.725 -1.285 1.00 23.86 144 ALA C CA 1
ATOM 5200 C C . ALA C 1 163 ? 63.962 -0.064 0.018 1.00 22.65 144 ALA C C 1
ATOM 5201 O O . ALA C 1 163 ? 64.515 -1.177 0.057 1.00 24.01 144 ALA C O 1
ATOM 5203 N N . ASN C 1 164 ? 63.471 0.526 1.090 1.00 22.53 145 ASN C N 1
ATOM 5204 C CA . ASN C 1 164 ? 63.578 -0.032 2.435 1.00 23.46 145 ASN C CA 1
ATOM 5205 C C . ASN C 1 164 ? 62.256 -0.646 2.737 1.00 24.61 145 ASN C C 1
ATOM 5206 O O . ASN C 1 164 ? 61.274 0.094 2.823 1.00 25.74 145 ASN C O 1
ATOM 5211 N N . TRP C 1 165 ? 62.191 -1.984 2.826 1.00 25.00 146 TRP C N 1
ATOM 5212 C CA . TRP C 1 165 ? 60.882 -2.679 2.945 1.00 26.17 146 TRP C CA 1
ATOM 5213 C C . TRP C 1 165 ? 60.110 -2.215 4.199 1.00 27.40 146 TRP C C 1
ATOM 5214 O O . TRP C 1 165 ? 58.898 -1.966 4.175 1.00 27.73 146 TRP C O 1
ATOM 5225 N N . PHE C 1 166 ? 60.868 -2.042 5.274 1.00 28.14 147 PHE C N 1
ATOM 5226 C CA . PHE C 1 166 ? 60.365 -1.555 6.560 1.00 29.10 147 PHE C CA 1
ATOM 5227 C C . PHE C 1 166 ? 59.905 -0.090 6.545 1.00 30.20 147 PHE C C 1
ATOM 5228 O O . PHE C 1 166 ? 59.366 0.347 7.534 1.00 31.16 147 PHE C O 1
ATOM 5249 N N . CYS C 1 168 ? 58.058 0.918 3.726 1.00 32.88 149 CYS C N 1
ATOM 5250 C CA . CYS C 1 168 ? 56.849 0.871 2.856 1.00 34.55 149 CYS C CA 1
ATOM 5251 C C . CYS C 1 168 ? 55.639 1.337 3.661 1.00 35.29 149 CYS C C 1
ATOM 5252 O O . CYS C 1 168 ? 55.461 0.899 4.793 1.00 35.84 149 CYS C O 1
ATOM 5255 N N . GLY C 1 169 ? 54.825 2.230 3.093 1.00 35.82 150 GLY C N 1
ATOM 5256 C CA . GLY C 1 169 ? 53.642 2.775 3.773 1.00 35.85 150 GLY C CA 1
ATOM 5257 C C . GLY C 1 169 ? 52.684 1.719 4.318 1.00 36.19 150 GLY C C 1
ATOM 5258 O O . GLY C 1 169 ? 52.205 1.843 5.444 1.00 36.38 150 GLY C O 1
ATOM 5259 N N . SER C 1 170 ? 52.441 0.671 3.532 1.00 35.77 151 SER C N 1
ATOM 5260 C CA . SER C 1 170 ? 51.572 -0.438 3.949 1.00 36.59 151 SER C CA 1
ATOM 5261 C C . SER C 1 170 ? 52.164 -1.271 5.097 1.00 35.37 151 SER C C 1
ATOM 5262 O O . SER C 1 170 ? 51.430 -1.720 5.996 1.00 34.36 151 SER C O 1
ATOM 5265 N N . VAL C 1 171 ? 53.484 -1.471 5.049 1.00 33.57 152 VAL C N 1
ATOM 5266 C CA . VAL C 1 171 ? 54.211 -2.176 6.089 1.00 32.57 152 VAL C CA 1
ATOM 5267 C C . VAL C 1 171 ? 54.173 -1.401 7.414 1.00 33.39 152 VAL C C 1
ATOM 5268 O O . VAL C 1 171 ? 53.830 -1.967 8.456 1.00 32.98 152 VAL C O 1
ATOM 5272 N N . TYR C 1 172 ? 54.524 -0.122 7.373 1.00 34.63 153 TYR C N 1
ATOM 5273 C CA . TYR C 1 172 ? 54.478 0.748 8.565 1.00 36.22 153 TYR C CA 1
ATOM 5274 C C . TYR C 1 172 ? 53.081 0.761 9.179 1.00 37.13 153 TYR C C 1
ATOM 5275 O O . TYR C 1 172 ? 52.924 0.640 10.398 1.00 35.93 153 TYR C O 1
ATOM 5284 N N . LYS C 1 173 ? 52.067 0.900 8.323 1.00 38.90 154 LYS C N 1
ATOM 5285 C CA . LYS C 1 173 ? 50.679 0.858 8.767 1.00 40.03 154 LYS C CA 1
ATOM 5286 C C . LYS C 1 173 ? 50.290 -0.427 9.466 1.00 38.72 154 LYS C C 1
ATOM 5287 O O . LYS C 1 173 ? 49.715 -0.348 10.551 1.00 38.85 154 LYS C O 1
ATOM 5293 N N . LEU C 1 174 ? 50.531 -1.581 8.832 1.00 36.36 155 LEU C N 1
ATOM 5294 C CA . LEU C 1 174 ? 50.196 -2.861 9.462 1.00 35.81 155 LEU C CA 1
ATOM 5295 C C . LEU C 1 174 ? 50.942 -3.048 10.816 1.00 35.28 155 LEU C C 1
ATOM 5296 O O . LEU C 1 174 ? 50.318 -3.466 11.805 1.00 34.38 155 LEU C O 1
ATOM 5301 N N . ALA C 1 175 ? 52.246 -2.722 10.833 1.00 34.26 156 ALA C N 1
ATOM 5302 C CA . ALA C 1 175 ? 53.082 -2.718 12.067 1.00 34.45 156 ALA C CA 1
ATOM 5303 C C . ALA C 1 175 ? 52.443 -1.901 13.201 1.00 35.62 156 ALA C C 1
ATOM 5304 O O . ALA C 1 175 ? 52.352 -2.369 14.341 1.00 34.81 156 ALA C O 1
ATOM 5306 N N . LYS C 1 176 ? 51.981 -0.697 12.857 1.00 37.17 157 LYS C N 1
ATOM 5307 C CA . LYS C 1 176 ? 51.331 0.208 13.810 1.00 38.76 157 LYS C CA 1
ATOM 5308 C C . LYS C 1 176 ? 49.974 -0.337 14.299 1.00 39.70 157 LYS C C 1
ATOM 5309 O O . LYS C 1 176 ? 49.677 -0.290 15.513 1.00 39.55 157 LYS C O 1
ATOM 5315 N N . GLU C 1 177 ? 49.182 -0.895 13.378 1.00 39.82 158 GLU C N 1
ATOM 5316 C CA . GLU C 1 177 ? 47.915 -1.555 13.734 1.00 41.32 158 GLU C CA 1
ATOM 5317 C C . GLU C 1 177 ? 48.089 -2.775 14.631 1.00 39.62 158 GLU C C 1
ATOM 5318 O O . GLU C 1 177 ? 47.380 -2.898 15.593 1.00 38.30 158 GLU C O 1
ATOM 5324 N N . LEU C 1 178 ? 49.061 -3.641 14.330 1.00 37.91 159 LEU C N 1
ATOM 5325 C CA . LEU C 1 178 ? 49.240 -4.892 15.079 1.00 37.18 159 LEU C CA 1
ATOM 5326 C C . LEU C 1 178 ? 49.988 -4.683 16.408 1.00 35.97 159 LEU C C 1
ATOM 5327 O O . LEU C 1 178 ? 49.681 -5.339 17.384 1.00 35.06 159 LEU C O 1
ATOM 5332 N N . TYR C 1 179 ? 50.982 -3.794 16.424 1.00 35.33 160 TYR C N 1
ATOM 5333 C CA . TYR C 1 179 ? 51.962 -3.708 17.526 1.00 34.28 160 TYR C CA 1
ATOM 5334 C C . TYR C 1 179 ? 52.052 -2.354 18.241 1.00 35.24 160 TYR C C 1
ATOM 5335 O O . TYR C 1 179 ? 52.653 -2.283 19.325 1.00 34.23 160 TYR C O 1
ATOM 5344 N N . GLY C 1 180 ? 51.492 -1.292 17.638 1.00 36.56 161 GLY C N 1
ATOM 5345 C CA . GLY C 1 180 ? 51.531 0.067 18.175 1.00 36.75 161 GLY C CA 1
ATOM 5346 C C . GLY C 1 180 ? 52.932 0.551 18.492 1.00 36.12 161 GLY C C 1
ATOM 5347 O O . GLY C 1 180 ? 53.871 0.347 17.706 1.00 36.02 161 GLY C O 1
ATOM 5348 N N . ASP C 1 181 ? 53.063 1.132 19.688 1.00 36.69 162 ASP C N 1
ATOM 5349 C CA A ASP C 1 181 ? 54.371 1.571 20.206 0.50 36.13 162 ASP C CA 1
ATOM 5350 C CA B ASP C 1 181 ? 54.342 1.567 20.275 0.50 36.33 162 ASP C CA 1
ATOM 5351 C C . ASP C 1 181 ? 55.351 0.418 20.496 1.00 35.06 162 ASP C C 1
ATOM 5352 O O . ASP C 1 181 ? 56.535 0.658 20.617 1.00 35.11 162 ASP C O 1
ATOM 5361 N N . GLN C 1 182 ? 54.874 -0.830 20.562 1.00 34.40 163 GLN C N 1
ATOM 5362 C CA . GLN C 1 182 ? 55.739 -2.010 20.795 1.00 32.65 163 GLN C CA 1
ATOM 5363 C C . GLN C 1 182 ? 56.490 -2.516 19.543 1.00 31.50 163 GLN C C 1
ATOM 5364 O O . GLN C 1 182 ? 57.250 -3.497 19.633 1.00 29.75 163 GLN C O 1
ATOM 5370 N N . GLU C 1 183 ? 56.296 -1.871 18.388 1.00 30.35 164 GLU C N 1
ATOM 5371 C CA . GLU C 1 183 ? 57.148 -2.107 17.215 1.00 29.41 164 GLU C CA 1
ATOM 5372 C C . GLU C 1 183 ? 58.619 -1.791 17.479 1.00 27.96 164 GLU C C 1
ATOM 5373 O O . GLU C 1 183 ? 59.487 -2.564 17.107 1.00 27.21 164 GLU C O 1
ATOM 5379 N N . GLY C 1 184 ? 58.876 -0.643 18.093 1.00 27.79 165 GLY C N 1
ATOM 5380 C CA . GLY C 1 184 ? 60.238 -0.174 18.322 1.00 28.33 165 GLY C CA 1
ATOM 5381 C C . GLY C 1 184 ? 61.080 0.011 17.062 1.00 27.54 165 GLY C C 1
ATOM 5382 O O . GLY C 1 184 ? 60.523 0.178 15.984 1.00 28.01 165 GLY C O 1
ATOM 5383 N N . SER C 1 185 ? 62.409 -0.043 17.202 1.00 27.59 166 SER C N 1
ATOM 5384 C CA . SER C 1 185 ? 63.363 0.366 16.115 1.00 26.74 166 SER C CA 1
ATOM 5385 C C . SER C 1 185 ? 64.356 -0.693 15.657 1.00 26.31 166 SER C C 1
ATOM 5386 O O . SER C 1 185 ? 65.060 -0.474 14.671 1.00 24.99 166 SER C O 1
ATOM 5389 N N . HIS C 1 186 ? 64.491 -1.776 16.422 1.00 25.28 167 HIS C N 1
ATOM 5390 C CA . HIS C 1 186 ? 65.401 -2.837 16.080 1.00 24.39 167 HIS C CA 1
ATOM 5391 C C . HIS C 1 186 ? 64.946 -4.090 16.788 1.00 23.84 167 HIS C C 1
ATOM 5392 O O . HIS C 1 186 ? 64.536 -4.029 17.948 1.00 23.54 167 HIS C O 1
ATOM 5399 N N . ALA C 1 187 ? 65.037 -5.211 16.077 1.00 23.94 168 ALA C N 1
ATOM 5400 C CA . ALA C 1 187 ? 64.484 -6.494 16.511 1.00 24.68 168 ALA C CA 1
ATOM 5401 C C . ALA C 1 187 ? 62.979 -6.356 16.682 1.00 24.65 168 ALA C C 1
ATOM 5402 O O . ALA C 1 187 ? 62.398 -6.737 17.690 1.00 25.68 168 ALA C O 1
ATOM 5404 N N . THR C 1 188 ? 62.366 -5.793 15.649 1.00 24.31 169 THR C N 1
ATOM 5405 C CA . THR C 1 188 ? 60.969 -5.418 15.688 1.00 25.04 169 THR C CA 1
ATOM 5406 C C . THR C 1 188 ? 60.075 -6.648 15.505 1.00 25.19 169 THR C C 1
ATOM 5407 O O . THR C 1 188 ? 60.490 -7.629 14.855 1.00 25.13 169 THR C O 1
ATOM 5411 N N . PRO C 1 189 ? 58.859 -6.619 16.073 1.00 25.52 170 PRO C N 1
ATOM 5412 C CA . PRO C 1 189 ? 57.960 -7.732 15.799 1.00 26.00 170 PRO C CA 1
ATOM 5413 C C . PRO C 1 189 ? 57.609 -7.903 14.325 1.00 25.78 170 PRO C C 1
ATOM 5414 O O . PRO C 1 189 ? 57.464 -9.057 13.878 1.00 26.55 170 PRO C O 1
ATOM 5418 N N . SER C 1 190 ? 57.538 -6.815 13.558 1.00 25.75 171 SER C N 1
ATOM 5419 C CA . SER C 1 190 ? 57.280 -6.950 12.105 1.00 26.67 171 SER C CA 1
ATOM 5420 C C . SER C 1 190 ? 58.390 -7.754 11.380 1.00 25.71 171 SER C C 1
ATOM 5421 O O . SER C 1 190 ? 58.096 -8.722 10.712 1.00 25.78 171 SER C O 1
ATOM 5424 N N . GLU C 1 191 ? 59.650 -7.416 11.586 1.00 25.29 172 GLU C N 1
ATOM 5425 C CA . GLU C 1 191 ? 60.712 -8.172 10.911 1.00 25.53 172 GLU C CA 1
ATOM 5426 C C . GLU C 1 191 ? 60.861 -9.625 11.410 1.00 25.47 172 GLU C C 1
ATOM 5427 O O . GLU C 1 191 ? 61.118 -10.539 10.628 1.00 26.03 172 GLU C O 1
ATOM 5433 N N . VAL C 1 192 ? 60.697 -9.819 12.715 1.00 25.59 173 VAL C N 1
ATOM 5434 C CA . VAL C 1 192 ? 60.749 -11.139 13.310 1.00 24.90 173 VAL C CA 1
ATOM 5435 C C . VAL C 1 192 ? 59.587 -11.973 12.760 1.00 26.11 173 VAL C C 1
ATOM 5436 O O . VAL C 1 192 ? 59.812 -13.104 12.345 1.00 26.22 173 VAL C O 1
ATOM 5440 N N . ALA C 1 193 ? 58.385 -11.394 12.689 1.00 26.66 174 ALA C N 1
ATOM 5441 C CA . ALA C 1 193 ? 57.191 -12.088 12.093 1.00 27.40 174 ALA C CA 1
ATOM 5442 C C . ALA C 1 193 ? 57.547 -12.567 10.691 1.00 28.01 174 ALA C C 1
ATOM 5443 O O . ALA C 1 193 ? 57.348 -13.727 10.364 1.00 28.65 174 ALA C O 1
ATOM 5445 N N . LEU C 1 194 ? 58.125 -11.674 9.885 1.00 27.49 175 LEU C N 1
ATOM 5446 C CA . LEU C 1 194 ? 58.481 -12.033 8.506 1.00 28.25 175 LEU C CA 1
ATOM 5447 C C . LEU C 1 194 ? 59.476 -13.211 8.467 1.00 27.47 175 LEU C C 1
ATOM 5448 O O . LEU C 1 194 ? 59.285 -14.120 7.654 1.00 28.19 175 LEU C O 1
ATOM 5453 N N . THR C 1 195 ? 60.493 -13.198 9.346 1.00 25.97 176 THR C N 1
ATOM 5454 C CA . THR C 1 195 ? 61.449 -14.304 9.419 1.00 26.12 176 THR C CA 1
ATOM 5455 C C . THR C 1 195 ? 60.812 -15.630 9.898 1.00 26.59 176 THR C C 1
ATOM 5456 O O . THR C 1 195 ? 61.202 -16.682 9.425 1.00 26.94 176 THR C O 1
ATOM 5460 N N . GLN C 1 196 ? 59.828 -15.570 10.794 1.00 27.42 177 GLN C N 1
ATOM 5461 C CA . GLN C 1 196 ? 59.079 -16.787 11.222 1.00 29.47 177 GLN C CA 1
ATOM 5462 C C . GLN C 1 196 ? 58.312 -17.432 10.065 1.00 29.88 177 GLN C C 1
ATOM 5463 O O . GLN C 1 196 ? 58.307 -18.654 9.926 1.00 30.11 177 GLN C O 1
ATOM 5469 N N . TYR C 1 197 ? 57.678 -16.588 9.253 1.00 30.97 178 TYR C N 1
ATOM 5470 C CA . TYR C 1 197 ? 57.019 -17.006 8.011 1.00 32.16 178 TYR C CA 1
ATOM 5471 C C . TYR C 1 197 ? 57.997 -17.680 7.034 1.00 32.12 178 TYR C C 1
ATOM 5472 O O . TYR C 1 197 ? 57.713 -18.773 6.549 1.00 31.31 178 TYR C O 1
ATOM 5481 N N . VAL C 1 198 ? 59.149 -17.048 6.801 1.00 31.30 179 VAL C N 1
ATOM 5482 C CA . VAL C 1 198 ? 60.125 -17.547 5.812 1.00 31.91 179 VAL C CA 1
ATOM 5483 C C . VAL C 1 198 ? 60.812 -18.839 6.315 1.00 33.39 179 VAL C C 1
ATOM 5484 O O . VAL C 1 198 ? 60.901 -19.798 5.575 1.00 33.75 179 VAL C O 1
ATOM 5488 N N . TYR C 1 199 ? 61.215 -18.874 7.591 1.00 34.54 180 TYR C N 1
ATOM 5489 C CA . TYR C 1 199 ? 61.857 -20.059 8.213 1.00 34.63 180 TYR C CA 1
ATOM 5490 C C . TYR C 1 199 ? 61.064 -20.536 9.447 1.00 35.59 180 TYR C C 1
ATOM 5491 O O . TYR C 1 199 ? 61.506 -20.353 10.578 1.00 34.33 180 TYR C O 1
ATOM 5500 N N . PRO C 1 200 ? 59.899 -21.194 9.246 1.00 38.01 181 PRO C N 1
ATOM 5501 C CA . PRO C 1 200 ? 59.159 -21.713 10.425 1.00 39.11 181 PRO C CA 1
ATOM 5502 C C . PRO C 1 200 ? 59.944 -22.722 11.326 1.00 39.61 181 PRO C C 1
ATOM 5503 O O . PRO C 1 200 ? 59.732 -22.757 12.546 1.00 40.16 181 PRO C O 1
ATOM 5507 N N . GLU C 1 201 ? 60.890 -23.451 10.737 1.00 39.72 182 GLU C N 1
ATOM 5508 C CA . GLU C 1 201 ? 61.834 -24.303 11.486 1.00 40.32 182 GLU C CA 1
ATOM 5509 C C . GLU C 1 201 ? 62.811 -23.573 12.445 1.00 38.11 182 GLU C C 1
ATOM 5510 O O . GLU C 1 201 ? 63.323 -24.199 13.373 1.00 37.93 182 GLU C O 1
ATOM 5516 N N . ALA C 1 202 ? 63.058 -22.279 12.230 1.00 35.54 183 ALA C N 1
ATOM 5517 C CA . ALA C 1 202 ? 64.052 -21.539 13.003 1.00 34.05 183 ALA C CA 1
ATOM 5518 C C . ALA C 1 202 ? 63.425 -20.530 13.964 1.00 32.80 183 ALA C C 1
ATOM 5519 O O . ALA C 1 202 ? 64.121 -19.588 14.383 1.00 32.86 183 ALA C O 1
ATOM 5521 N N . ILE C 1 203 ? 62.151 -20.719 14.332 1.00 31.44 184 ILE C N 1
ATOM 5522 C CA . ILE C 1 203 ? 61.456 -19.813 15.271 1.00 30.87 184 ILE C CA 1
ATOM 5523 C C . ILE C 1 203 ? 62.110 -19.988 16.648 1.00 30.11 184 ILE C C 1
ATOM 5524 O O . ILE C 1 203 ? 62.230 -21.102 17.139 1.00 29.73 184 ILE C O 1
ATOM 5529 N N . LYS C 1 204 ? 62.544 -18.888 17.247 1.00 28.06 185 LYS C N 1
ATOM 5530 C CA . LYS C 1 204 ? 63.287 -18.929 18.508 1.00 28.43 185 LYS C CA 1
ATOM 5531 C C . LYS C 1 204 ? 62.343 -18.602 19.670 1.00 28.78 185 LYS C C 1
ATOM 5532 O O . LYS C 1 204 ? 61.424 -17.807 19.511 1.00 27.88 185 LYS C O 1
ATOM 5538 N N . GLN C 1 205 ? 62.603 -19.230 20.814 1.00 29.62 186 GLN C N 1
ATOM 5539 C CA . GLN C 1 205 ? 62.023 -18.866 22.099 1.00 30.34 186 GLN C CA 1
ATOM 5540 C C . GLN C 1 205 ? 63.184 -18.568 23.099 1.00 29.42 186 GLN C C 1
ATOM 5541 O O . GLN C 1 205 ? 64.164 -19.336 23.217 1.00 28.62 186 GLN C O 1
ATOM 5547 N N . ALA C 1 206 ? 63.100 -17.410 23.749 1.00 27.51 187 ALA C N 1
ATOM 5548 C CA . ALA C 1 206 ? 64.100 -16.986 24.722 1.00 26.26 187 ALA C CA 1
ATOM 5549 C C . ALA C 1 206 ? 63.460 -15.953 25.641 1.00 26.42 187 ALA C C 1
ATOM 5550 O O . ALA C 1 206 ? 62.447 -15.341 25.246 1.00 24.95 187 ALA C O 1
ATOM 5552 N N . PRO C 1 207 ? 64.042 -15.730 26.840 1.00 26.79 188 PRO C N 1
ATOM 5553 C CA . PRO C 1 207 ? 63.414 -14.726 27.721 1.00 26.93 188 PRO C CA 1
ATOM 5554 C C . PRO C 1 207 ? 63.573 -13.326 27.131 1.00 26.15 188 PRO C C 1
ATOM 5555 O O . PRO C 1 207 ? 64.582 -13.044 26.464 1.00 25.74 188 PRO C O 1
ATOM 5559 N N . LEU C 1 208 ? 62.565 -12.503 27.347 1.00 26.03 189 LEU C N 1
ATOM 5560 C CA . LEU C 1 208 ? 62.557 -11.109 26.914 1.00 25.28 189 LEU C CA 1
ATOM 5561 C C . LEU C 1 208 ? 62.281 -10.276 28.161 1.00 25.90 189 LEU C C 1
ATOM 5562 O O . LEU C 1 208 ? 61.126 -10.212 28.631 1.00 25.68 189 LEU C O 1
ATOM 5567 N N . SER C 1 209 ? 63.331 -9.644 28.704 1.00 25.22 190 SER C N 1
ATOM 5568 C CA . SER C 1 209 ? 63.167 -8.757 29.857 1.00 26.90 190 SER C CA 1
ATOM 5569 C C . SER C 1 209 ? 62.023 -7.753 29.622 1.00 26.95 190 SER C C 1
ATOM 5570 O O . SER C 1 209 ? 61.942 -7.178 28.536 1.00 26.21 190 SER C O 1
ATOM 5573 N N . PRO C 1 210 ? 61.111 -7.600 30.600 1.00 29.19 191 PRO C N 1
ATOM 5574 C CA . PRO C 1 210 ? 60.012 -6.629 30.452 1.00 30.45 191 PRO C CA 1
ATOM 5575 C C . PRO C 1 210 ? 60.497 -5.216 30.080 1.00 31.18 191 PRO C C 1
ATOM 5576 O O . PRO C 1 210 ? 59.954 -4.589 29.177 1.00 31.58 191 PRO C O 1
ATOM 5580 N N . GLU C 1 211 ? 61.548 -4.774 30.748 1.00 32.14 192 GLU C N 1
ATOM 5581 C CA . GLU C 1 211 ? 62.146 -3.469 30.493 1.00 33.39 192 GLU C CA 1
ATOM 5582 C C . GLU C 1 211 ? 62.966 -3.492 29.200 1.00 32.38 192 GLU C C 1
ATOM 5583 O O . GLU C 1 211 ? 63.774 -4.400 28.981 1.00 31.84 192 GLU C O 1
ATOM 5589 N N . VAL C 1 212 ? 62.707 -2.527 28.321 1.00 32.59 193 VAL C N 1
ATOM 5590 C CA . VAL C 1 212 ? 63.433 -2.352 27.066 1.00 32.37 193 VAL C CA 1
ATOM 5591 C C . VAL C 1 212 ? 63.603 -0.865 26.802 1.00 32.92 193 VAL C C 1
ATOM 5592 O O . VAL C 1 212 ? 62.644 -0.115 26.920 1.00 33.09 193 VAL C O 1
ATOM 5596 N N . ALA C 1 213 ? 64.815 -0.439 26.441 1.00 34.34 194 ALA C N 1
ATOM 5597 C CA . ALA C 1 213 ? 65.099 0.984 26.236 1.00 35.25 194 ALA C CA 1
ATOM 5598 C C . ALA C 1 213 ? 64.319 1.543 25.026 1.00 36.00 194 ALA C C 1
ATOM 5599 O O . ALA C 1 213 ? 64.250 0.928 23.983 1.00 35.87 194 ALA C O 1
ATOM 5601 N N . SER C 1 214 ? 63.669 2.675 25.223 1.00 37.97 195 SER C N 1
ATOM 5602 C CA . SER C 1 214 ? 63.069 3.456 24.142 1.00 39.31 195 SER C CA 1
ATOM 5603 C C . SER C 1 214 ? 64.170 4.412 23.627 1.00 39.81 195 SER C C 1
ATOM 5604 O O . SER C 1 214 ? 65.338 4.368 24.060 1.00 40.01 195 SER C O 1
ATOM 5607 N N . GLY C 1 215 ? 63.833 5.261 22.677 1.00 40.09 196 GLY C N 1
ATOM 5608 C CA . GLY C 1 215 ? 64.833 6.177 22.131 1.00 38.88 196 GLY C CA 1
ATOM 5609 C C . GLY C 1 215 ? 65.680 5.490 21.093 1.00 37.48 196 GLY C C 1
ATOM 5610 O O . GLY C 1 215 ? 65.757 4.247 21.020 1.00 37.62 196 GLY C O 1
ATOM 5611 N N . HIS C 1 216 ? 66.306 6.334 20.294 1.00 36.04 197 HIS C N 1
ATOM 5612 C CA . HIS C 1 216 ? 66.817 5.998 18.996 1.00 34.76 197 HIS C CA 1
ATOM 5613 C C . HIS C 1 216 ? 68.295 6.318 18.842 1.00 33.29 197 HIS C C 1
ATOM 5614 O O . HIS C 1 216 ? 68.771 6.328 17.730 1.00 33.53 197 HIS C O 1
ATOM 5616 N N . ARG C 1 217 ? 69.018 6.572 19.930 1.00 31.84 198 ARG C N 1
ATOM 5617 C CA . ARG C 1 217 ? 70.391 7.094 19.841 1.00 30.80 198 ARG C CA 1
ATOM 5618 C C . ARG C 1 217 ? 71.358 5.957 19.566 1.00 28.69 198 ARG C C 1
ATOM 5619 O O . ARG C 1 217 ? 71.335 4.952 20.283 1.00 28.25 198 ARG C O 1
ATOM 5627 N N . ILE C 1 218 ? 72.156 6.086 18.506 1.00 26.47 199 ILE C N 1
ATOM 5628 C CA . ILE C 1 218 ? 73.117 5.048 18.108 1.00 25.80 199 ILE C CA 1
ATOM 5629 C C . ILE C 1 218 ? 74.501 5.708 17.914 1.00 25.26 199 ILE C C 1
ATOM 5630 O O . ILE C 1 218 ? 74.637 6.643 17.112 1.00 25.86 199 ILE C O 1
ATOM 5635 N N . TYR C 1 219 ? 75.504 5.253 18.668 1.00 24.08 200 TYR C N 1
ATOM 5636 C CA . TYR C 1 219 ? 76.859 5.788 18.562 1.00 23.90 200 TYR C CA 1
ATOM 5637 C C . TYR C 1 219 ? 77.839 4.625 18.407 1.00 23.22 200 TYR C C 1
ATOM 5638 O O . TYR C 1 219 ? 77.655 3.812 17.509 1.00 23.56 200 TYR C O 1
ATOM 5647 N N . SER C 1 220 ? 78.850 4.505 19.265 1.00 23.21 201 SER C N 1
ATOM 5648 C CA . SER C 1 220 ? 79.776 3.376 19.215 1.00 22.61 201 SER C CA 1
ATOM 5649 C C . SER C 1 220 ? 79.087 2.072 19.589 1.00 22.95 201 SER C C 1
ATOM 5650 O O . SER C 1 220 ? 78.042 2.077 20.223 1.00 22.42 201 SER C O 1
ATOM 5653 N N . ALA C 1 221 ? 79.724 0.976 19.198 1.00 22.81 202 ALA C N 1
ATOM 5654 C CA . ALA C 1 221 ? 79.234 -0.388 19.486 1.00 22.95 202 ALA C CA 1
ATOM 5655 C C . ALA C 1 221 ? 79.208 -0.631 20.999 1.00 22.95 202 ALA C C 1
ATOM 5656 O O . ALA C 1 221 ? 78.262 -1.223 21.508 1.00 22.57 202 ALA C O 1
ATOM 5658 N N . ALA C 1 222 ? 80.271 -0.201 21.698 1.00 23.47 203 ALA C N 1
ATOM 5659 C CA . ALA C 1 222 ? 80.308 -0.333 23.167 1.00 24.10 203 ALA C CA 1
ATOM 5660 C C . ALA C 1 222 ? 79.159 0.428 23.844 1.00 23.82 203 ALA C C 1
ATOM 5661 O O . ALA C 1 222 ? 78.556 -0.100 24.742 1.00 23.95 203 ALA C O 1
ATOM 5663 N N . ASP C 1 223 ? 78.886 1.658 23.405 1.00 23.09 204 ASP C N 1
ATOM 5664 C CA . ASP C 1 223 ? 77.756 2.466 23.931 1.00 23.58 204 ASP C CA 1
ATOM 5665 C C . ASP C 1 223 ? 76.402 1.802 23.633 1.00 22.62 204 ASP C C 1
ATOM 5666 O O . ASP C 1 223 ? 75.518 1.769 24.487 1.00 22.99 204 ASP C O 1
ATOM 5671 N N . PHE C 1 224 ? 76.267 1.261 22.434 1.00 22.26 205 PHE C N 1
ATOM 5672 C CA . PHE C 1 224 ? 75.029 0.619 22.007 1.00 22.80 205 PHE C CA 1
ATOM 5673 C C . PHE C 1 224 ? 74.624 -0.531 22.967 1.00 22.73 205 PHE C C 1
ATOM 5674 O O . PHE C 1 224 ? 73.472 -0.620 23.383 1.00 22.09 205 PHE C O 1
ATOM 5682 N N . ARG C 1 225 ? 75.574 -1.391 23.312 1.00 23.86 206 ARG C N 1
ATOM 5683 C CA . ARG C 1 225 ? 75.275 -2.507 24.208 1.00 24.43 206 ARG C CA 1
ATOM 5684 C C . ARG C 1 225 ? 74.996 -2.039 25.661 1.00 25.40 206 ARG C C 1
ATOM 5685 O O . ARG C 1 225 ? 74.147 -2.629 26.348 1.00 27.18 206 ARG C O 1
ATOM 5693 N N . VAL C 1 226 ? 75.635 -0.966 26.097 1.00 25.29 207 VAL C N 1
ATOM 5694 C CA . VAL C 1 226 ? 75.255 -0.320 27.362 1.00 25.75 207 VAL C CA 1
ATOM 5695 C C . VAL C 1 226 ? 73.792 0.199 27.291 1.00 25.43 207 VAL C C 1
ATOM 5696 O O . VAL C 1 226 ? 73.009 -0.034 28.202 1.00 24.85 207 VAL C O 1
ATOM 5700 N N . ARG C 1 227 ? 73.436 0.873 26.205 1.00 24.79 208 ARG C N 1
ATOM 5701 C CA . ARG C 1 227 ? 72.064 1.397 26.032 1.00 25.48 208 ARG C CA 1
ATOM 5702 C C . ARG C 1 227 ? 71.007 0.336 25.833 1.00 24.92 208 ARG C C 1
ATOM 5703 O O . ARG C 1 227 ? 69.891 0.518 26.288 1.00 25.59 208 ARG C O 1
ATOM 5711 N N . TYR C 1 228 ? 71.337 -0.689 25.052 1.00 23.98 209 TYR C N 1
ATOM 5712 C CA . TYR C 1 228 ? 70.383 -1.709 24.606 1.00 24.73 209 TYR C CA 1
ATOM 5713 C C . TYR C 1 228 ? 70.912 -3.089 25.016 1.00 25.58 209 TYR C C 1
ATOM 5714 O O . TYR C 1 228 ? 71.431 -3.856 24.170 1.00 26.14 209 TYR C O 1
ATOM 5723 N N . PRO C 1 229 ? 70.809 -3.409 26.320 1.00 25.91 210 PRO C N 1
ATOM 5724 C CA . PRO C 1 229 ? 71.628 -4.538 26.836 1.00 26.01 210 PRO C CA 1
ATOM 5725 C C . PRO C 1 229 ? 71.390 -5.923 26.234 1.00 24.64 210 PRO C C 1
ATOM 5726 O O . PRO C 1 229 ? 72.320 -6.695 26.152 1.00 24.99 210 PRO C O 1
ATOM 5730 N N . ASP C 1 230 ? 70.177 -6.204 25.779 1.00 24.34 211 ASP C N 1
ATOM 5731 C CA . ASP C 1 230 ? 69.855 -7.462 25.121 1.00 23.08 211 ASP C CA 1
ATOM 5732 C C . ASP C 1 230 ? 69.841 -7.338 23.584 1.00 22.46 211 ASP C C 1
ATOM 5733 O O . ASP C 1 230 ? 69.534 -8.316 22.912 1.00 20.84 211 ASP C O 1
ATOM 5738 N N . GLY C 1 231 ? 70.140 -6.136 23.072 1.00 21.71 212 GLY C N 1
ATOM 5739 C CA . GLY C 1 231 ? 70.141 -5.826 21.646 1.00 21.23 212 GLY C CA 1
ATOM 5740 C C . GLY C 1 231 ? 68.876 -5.220 21.034 1.00 21.18 212 GLY C C 1
ATOM 5741 O O . GLY C 1 231 ? 68.946 -4.627 19.974 1.00 21.40 212 GLY C O 1
ATOM 5742 N N . ARG C 1 232 ? 67.738 -5.336 21.698 1.00 21.45 213 ARG C N 1
ATOM 5743 C CA . ARG C 1 232 ? 66.497 -4.702 21.221 1.00 21.96 213 ARG C CA 1
ATOM 5744 C C . ARG C 1 232 ? 66.488 -3.173 21.383 1.00 21.76 213 ARG C C 1
ATOM 5745 O O . ARG C 1 232 ? 67.013 -2.650 22.361 1.00 22.83 213 ARG C O 1
ATOM 5761 N N . GLY C 1 234 ? 63.506 -0.741 21.824 1.00 23.91 215 GLY C N 1
ATOM 5762 C CA . GLY C 1 234 ? 62.124 -0.363 22.015 1.00 24.86 215 GLY C CA 1
ATOM 5763 C C . GLY C 1 234 ? 61.051 -1.388 21.652 1.00 25.55 215 GLY C C 1
ATOM 5764 O O . GLY C 1 234 ? 59.855 -1.048 21.675 1.00 26.00 215 GLY C O 1
ATOM 5765 N N . SER C 1 235 ? 61.462 -2.617 21.320 1.00 24.83 216 SER C N 1
ATOM 5766 C CA . SER C 1 235 ? 60.602 -3.568 20.632 1.00 25.63 216 SER C CA 1
ATOM 5767 C C . SER C 1 235 ? 60.107 -4.694 21.540 1.00 25.81 216 SER C C 1
ATOM 5768 O O . SER C 1 235 ? 60.780 -5.086 22.518 1.00 25.53 216 SER C O 1
ATOM 5771 N N . ASN C 1 236 ? 58.921 -5.189 21.213 1.00 26.03 217 ASN C N 1
ATOM 5772 C CA . ASN C 1 236 ? 58.371 -6.424 21.764 1.00 26.07 217 ASN C CA 1
ATOM 5773 C C . ASN C 1 236 ? 58.218 -7.443 20.637 1.00 25.55 217 ASN C C 1
ATOM 5774 O O . ASN C 1 236 ? 57.149 -7.597 20.078 1.00 25.24 217 ASN C O 1
ATOM 5779 N N . PRO C 1 237 ? 59.318 -8.153 20.305 1.00 25.38 218 PRO C N 1
ATOM 5780 C CA . PRO C 1 237 ? 59.225 -9.181 19.249 1.00 25.56 218 PRO C CA 1
ATOM 5781 C C . PRO C 1 237 ? 58.442 -10.439 19.644 1.00 26.19 218 PRO C C 1
ATOM 5782 O O . PRO C 1 237 ? 58.187 -11.284 18.793 1.00 25.93 218 PRO C O 1
ATOM 5786 N N . GLY C 1 238 ? 58.080 -10.577 20.913 1.00 27.48 219 GLY C N 1
ATOM 5787 C CA . GLY C 1 238 ? 57.110 -11.616 21.333 1.00 27.67 219 GLY C CA 1
ATOM 5788 C C . GLY C 1 238 ? 55.716 -11.518 20.722 1.00 28.87 219 GLY C C 1
ATOM 5789 O O . GLY C 1 238 ? 54.972 -12.491 20.737 1.00 28.84 219 GLY C O 1
ATOM 5790 N N . LEU C 1 239 ? 55.338 -10.325 20.246 1.00 28.98 220 LEU C N 1
ATOM 5791 C CA . LEU C 1 239 ? 54.103 -10.162 19.487 1.00 29.98 220 LEU C CA 1
ATOM 5792 C C . LEU C 1 239 ? 54.111 -10.852 18.104 1.00 29.85 220 LEU C C 1
ATOM 5793 O O . LEU C 1 239 ? 53.058 -11.088 17.583 1.00 30.02 220 LEU C O 1
ATOM 5798 N N . ALA C 1 240 ? 55.289 -11.123 17.520 1.00 29.94 221 ALA C N 1
ATOM 5799 C CA . ALA C 1 240 ? 55.383 -11.676 16.157 1.00 30.19 221 ALA C CA 1
ATOM 5800 C C . ALA C 1 240 ? 54.683 -13.045 16.033 1.00 30.93 221 ALA C C 1
ATOM 5801 O O . ALA C 1 240 ? 54.785 -13.847 16.931 1.00 30.29 221 ALA C O 1
ATOM 5803 N N . THR C 1 241 ? 53.946 -13.245 14.940 1.00 31.32 222 THR C N 1
ATOM 5804 C CA . THR C 1 241 ? 53.492 -14.575 14.476 1.00 32.00 222 THR C CA 1
ATOM 5805 C C . THR C 1 241 ? 53.874 -14.740 12.978 1.00 31.65 222 THR C C 1
ATOM 5806 O O . THR C 1 241 ? 54.050 -13.732 12.266 1.00 30.14 222 THR C O 1
ATOM 5810 N N . PRO C 1 242 ? 54.036 -15.997 12.497 1.00 32.41 223 PRO C N 1
ATOM 5811 C CA . PRO C 1 242 ? 54.262 -16.200 11.052 1.00 32.22 223 PRO C CA 1
ATOM 5812 C C . PRO C 1 242 ? 53.079 -15.785 10.168 1.00 33.71 223 PRO C C 1
ATOM 5813 O O . PRO C 1 242 ? 53.285 -15.400 9.018 1.00 32.53 223 PRO C O 1
ATOM 5817 N N . GLU C 1 243 ? 51.859 -15.841 10.719 1.00 34.93 224 GLU C N 1
ATOM 5818 C CA . GLU C 1 243 ? 50.663 -15.374 10.037 1.00 36.04 224 GLU C CA 1
ATOM 5819 C C . GLU C 1 243 ? 50.788 -13.855 9.789 1.00 35.36 224 GLU C C 1
ATOM 5820 O O . GLU C 1 243 ? 50.539 -13.390 8.668 1.00 34.02 224 GLU C O 1
ATOM 5826 N N . HIS C 1 244 ? 51.244 -13.098 10.796 1.00 33.91 225 HIS C N 1
ATOM 5827 C CA . HIS C 1 244 ? 51.593 -11.685 10.559 1.00 33.53 225 HIS C CA 1
ATOM 5828 C C . HIS C 1 244 ? 52.708 -11.555 9.546 1.00 31.56 225 HIS C C 1
ATOM 5829 O O . HIS C 1 244 ? 52.652 -10.701 8.683 1.00 30.71 225 HIS C O 1
ATOM 5836 N N . GLY C 1 245 ? 53.695 -12.434 9.652 1.00 31.43 226 GLY C N 1
ATOM 5837 C CA . GLY C 1 245 ? 54.826 -12.480 8.715 1.00 31.04 226 GLY C CA 1
ATOM 5838 C C . GLY C 1 245 ? 54.433 -12.583 7.261 1.00 31.53 226 GLY C C 1
ATOM 5839 O O . GLY C 1 245 ? 54.987 -11.876 6.435 1.00 31.08 226 GLY C O 1
ATOM 5840 N N . LYS C 1 246 ? 53.431 -13.424 6.968 1.00 33.06 227 LYS C N 1
ATOM 5841 C CA . LYS C 1 246 ? 52.928 -13.564 5.596 1.00 33.23 227 LYS C CA 1
ATOM 5842 C C . LYS C 1 246 ? 52.285 -12.263 5.125 1.00 33.15 227 LYS C C 1
ATOM 5843 O O . LYS C 1 246 ? 52.496 -11.888 3.960 1.00 32.83 227 LYS C O 1
ATOM 5849 N N . GLN C 1 247 ? 51.520 -11.591 6.001 1.00 32.86 228 GLN C N 1
ATOM 5850 C CA . GLN C 1 247 ? 50.937 -10.293 5.663 1.00 33.20 228 GLN C CA 1
ATOM 5851 C C . GLN C 1 247 ? 52.036 -9.270 5.314 1.00 31.75 228 GLN C C 1
ATOM 5852 O O . GLN C 1 247 ? 51.960 -8.680 4.258 1.00 32.70 228 GLN C O 1
ATOM 5858 N N . PHE C 1 248 ? 53.059 -9.117 6.159 1.00 30.01 229 PHE C N 1
ATOM 5859 C CA . PHE C 1 248 ? 54.212 -8.235 5.841 1.00 29.14 229 PHE C CA 1
ATOM 5860 C C . PHE C 1 248 ? 54.919 -8.588 4.542 1.00 29.35 229 PHE C C 1
ATOM 5861 O O . PHE C 1 248 ? 55.195 -7.713 3.741 1.00 29.46 229 PHE C O 1
ATOM 5869 N N . TYR C 1 249 ? 55.187 -9.871 4.335 1.00 29.75 230 TYR C N 1
ATOM 5870 C CA . TYR C 1 249 ? 55.753 -10.344 3.086 1.00 30.15 230 TYR C CA 1
ATOM 5871 C C . TYR C 1 249 ? 54.940 -9.921 1.865 1.00 31.38 230 TYR C C 1
ATOM 5872 O O . TYR C 1 249 ? 55.472 -9.281 0.934 1.00 32.03 230 TYR C O 1
ATOM 5881 N N . ASP C 1 250 ? 53.671 -10.289 1.871 1.00 32.84 231 ASP C N 1
ATOM 5882 C CA . ASP C 1 250 ? 52.783 -9.996 0.743 1.00 34.49 231 ASP C CA 1
ATOM 5883 C C . ASP C 1 250 ? 52.625 -8.495 0.495 1.00 34.74 231 ASP C C 1
ATOM 5884 O O . ASP C 1 250 ? 52.577 -8.083 -0.682 1.00 34.89 231 ASP C O 1
ATOM 5889 N N . LEU C 1 251 ? 52.579 -7.701 1.574 1.00 33.79 232 LEU C N 1
ATOM 5890 C CA . LEU C 1 251 ? 52.500 -6.238 1.451 1.00 33.75 232 LEU C CA 1
ATOM 5891 C C . LEU C 1 251 ? 53.769 -5.637 0.852 1.00 31.76 232 LEU C C 1
ATOM 5892 O O . LEU C 1 251 ? 53.693 -4.818 -0.060 1.00 31.58 232 LEU C O 1
ATOM 5897 N N . ALA C 1 252 ? 54.923 -6.008 1.397 1.00 30.45 233 ALA C N 1
ATOM 5898 C CA . ALA C 1 252 ? 56.210 -5.514 0.888 1.00 29.40 233 ALA C CA 1
ATOM 5899 C C . ALA C 1 252 ? 56.401 -5.893 -0.598 1.00 29.26 233 ALA C C 1
ATOM 5900 O O . ALA C 1 252 ? 56.868 -5.058 -1.404 1.00 27.00 233 ALA C O 1
ATOM 5902 N N . VAL C 1 253 ? 55.994 -7.119 -0.961 1.00 29.05 234 VAL C N 1
ATOM 5903 C CA . VAL C 1 253 ? 56.154 -7.589 -2.345 1.00 30.18 234 VAL C CA 1
ATOM 5904 C C . VAL C 1 253 ? 55.291 -6.768 -3.297 1.00 31.85 234 VAL C C 1
ATOM 5905 O O . VAL C 1 253 ? 55.769 -6.331 -4.340 1.00 31.63 234 VAL C O 1
ATOM 5909 N N . LYS C 1 254 ? 54.071 -6.486 -2.884 1.00 33.39 235 LYS C N 1
ATOM 5910 C CA . LYS C 1 254 ? 53.158 -5.707 -3.691 1.00 35.76 235 LYS C CA 1
ATOM 5911 C C . LYS C 1 254 ? 53.706 -4.283 -3.868 1.00 35.33 235 LYS C C 1
ATOM 5912 O O . LYS C 1 254 ? 53.841 -3.811 -4.990 1.00 35.92 235 LYS C O 1
ATOM 5918 N N . GLU C 1 255 ? 54.072 -3.621 -2.771 1.00 35.03 236 GLU C N 1
ATOM 5919 C CA . GLU C 1 255 ? 54.484 -2.207 -2.848 1.00 34.74 236 GLU C CA 1
ATOM 5920 C C . GLU C 1 255 ? 55.790 -2.010 -3.589 1.00 32.30 236 GLU C C 1
ATOM 5921 O O . GLU C 1 255 ? 55.892 -1.103 -4.432 1.00 31.47 236 GLU C O 1
ATOM 5927 N N . LEU C 1 256 ? 56.767 -2.874 -3.306 1.00 30.60 237 LEU C N 1
ATOM 5928 C CA . LEU C 1 256 ? 58.060 -2.833 -4.008 1.00 29.97 237 LEU C CA 1
ATOM 5929 C C . LEU C 1 256 ? 58.017 -3.394 -5.440 1.00 29.85 237 LEU C C 1
ATOM 5930 O O . LEU C 1 256 ? 58.901 -3.080 -6.235 1.00 30.17 237 LEU C O 1
ATOM 5935 N N . SER C 1 257 ? 57.055 -4.256 -5.763 1.00 30.35 238 SER C N 1
ATOM 5936 C CA . SER C 1 257 ? 56.799 -4.598 -7.165 1.00 30.62 238 SER C CA 1
ATOM 5937 C C . SER C 1 257 ? 56.384 -3.348 -7.933 1.00 30.95 238 SER C C 1
ATOM 5938 O O . SER C 1 257 ? 56.962 -3.093 -8.984 1.00 30.56 238 SER C O 1
ATOM 5941 N N . ASN C 1 258 ? 55.453 -2.557 -7.370 1.00 31.18 239 ASN C N 1
ATOM 5942 C CA A ASN C 1 258 ? 55.046 -1.292 -7.972 0.50 31.46 239 ASN C CA 1
ATOM 5943 C CA B ASN C 1 258 ? 55.040 -1.256 -7.963 0.50 31.81 239 ASN C CA 1
ATOM 5944 C C . ASN C 1 258 ? 56.180 -0.243 -8.007 1.00 30.74 239 ASN C C 1
ATOM 5945 O O . ASN C 1 258 ? 56.324 0.496 -8.982 1.00 30.75 239 ASN C O 1
ATOM 5954 N N . GLY C 1 259 ? 56.983 -0.189 -6.949 1.00 30.26 240 GLY C N 1
ATOM 5955 C CA . GLY C 1 259 ? 58.136 0.712 -6.893 1.00 29.12 240 GLY C CA 1
ATOM 5956 C C . GLY C 1 259 ? 59.197 0.386 -7.929 1.00 28.48 240 GLY C C 1
ATOM 5957 O O . GLY C 1 259 ? 59.734 1.289 -8.558 1.00 28.14 240 GLY C O 1
ATOM 5958 N N . TYR C 1 260 ? 59.498 -0.904 -8.089 1.00 28.22 241 TYR C N 1
ATOM 5959 C CA . TYR C 1 260 ? 60.456 -1.368 -9.101 1.00 28.32 241 TYR C CA 1
ATOM 5960 C C . TYR C 1 260 ? 60.020 -0.977 -10.548 1.00 29.05 241 TYR C C 1
ATOM 5961 O O . TYR C 1 260 ? 60.842 -0.527 -11.354 1.00 27.85 241 TYR C O 1
ATOM 5970 N N . LEU C 1 261 ? 58.735 -1.154 -10.839 1.00 30.49 242 LEU C N 1
ATOM 5971 C CA . LEU C 1 261 ? 58.193 -0.898 -12.167 1.00 31.05 242 LEU C CA 1
ATOM 5972 C C . LEU C 1 261 ? 58.174 0.615 -12.448 1.00 31.07 242 LEU C C 1
ATOM 5973 O O . LEU C 1 261 ? 58.574 1.034 -13.549 1.00 29.74 242 LEU C O 1
ATOM 5978 N N . GLU C 1 262 ? 57.754 1.415 -11.454 1.00 31.50 243 GLU C N 1
ATOM 5979 C CA A GLU C 1 262 ? 57.808 2.869 -11.586 0.50 31.99 243 GLU C CA 1
ATOM 5980 C CA B GLU C 1 262 ? 57.828 2.890 -11.532 0.50 32.33 243 GLU C CA 1
ATOM 5981 C C . GLU C 1 262 ? 59.266 3.323 -11.809 1.00 31.00 243 GLU C C 1
ATOM 5982 O O . GLU C 1 262 ? 59.517 4.174 -12.659 1.00 31.77 243 GLU C O 1
ATOM 5993 N N . PHE C 1 263 ? 60.222 2.710 -11.108 1.00 28.97 244 PHE C N 1
ATOM 5994 C CA . PHE C 1 263 ? 61.644 3.026 -11.313 1.00 27.46 244 PHE C CA 1
ATOM 5995 C C . PHE C 1 263 ? 62.160 2.654 -12.723 1.00 27.19 244 PHE C C 1
ATOM 5996 O O . PHE C 1 263 ? 62.662 3.542 -13.448 1.00 25.92 244 PHE C O 1
ATOM 6004 N N . VAL C 1 264 ? 62.002 1.376 -13.116 1.00 27.78 245 VAL C N 1
ATOM 6005 C CA A VAL C 1 264 ? 62.565 0.900 -14.394 0.50 28.45 245 VAL C CA 1
ATOM 6006 C CA B VAL C 1 264 ? 62.545 0.858 -14.380 0.50 28.38 245 VAL C CA 1
ATOM 6007 C C . VAL C 1 264 ? 61.904 1.567 -15.587 1.00 29.61 245 VAL C C 1
ATOM 6008 O O . VAL C 1 264 ? 62.546 1.787 -16.583 1.00 30.47 245 VAL C O 1
ATOM 6015 N N . ASN C 1 265 ? 60.635 1.929 -15.472 1.00 31.82 246 ASN C N 1
ATOM 6016 C CA . ASN C 1 265 ? 59.951 2.648 -16.567 1.00 32.92 246 ASN C CA 1
ATOM 6017 C C . ASN C 1 265 ? 60.124 4.156 -16.591 1.00 32.88 246 ASN C C 1
ATOM 6018 O O . ASN C 1 265 ? 59.754 4.754 -17.596 1.00 33.60 246 ASN C O 1
ATOM 6023 N N . ALA C 1 266 ? 60.685 4.765 -15.531 1.00 31.14 247 ALA C N 1
ATOM 6024 C CA . ALA C 1 266 ? 60.965 6.214 -15.527 1.00 30.75 247 ALA C CA 1
ATOM 6025 C C . ALA C 1 266 ? 62.116 6.548 -16.463 1.00 30.22 247 ALA C C 1
ATOM 6026 O O . ALA C 1 266 ? 62.941 5.674 -16.804 1.00 28.88 247 ALA C O 1
ATOM 6028 N N . ASP C 1 267 ? 62.162 7.814 -16.880 1.00 30.50 248 ASP C N 1
ATOM 6029 C CA . ASP C 1 267 ? 63.238 8.315 -17.722 1.00 30.38 248 ASP C CA 1
ATOM 6030 C C . ASP C 1 267 ? 64.581 8.413 -16.934 1.00 30.26 248 ASP C C 1
ATOM 6031 O O . ASP C 1 267 ? 64.741 7.960 -15.773 1.00 29.01 248 ASP C O 1
#

Solvent-accessible surface area: 29726 Å² total